Protein 4OUA (pdb70)

Sequence (937 aa):
LLATVGPTGGVKNRLDIVDFVRDEKFFTLYIRALQAIQDKDQSDYSSFFQLSGIHGLPFTPWAKPKDTPTVPYESGYCTHSQVLFPTWHRVYVSIYEQILQEAAKGIAKKFTVHKKEWAQAAEDLRQPYWDTGFALVPPDEIIKLEQVKITNYDGTKITVRNPILRYSFHPIDPSFNGYPNFDTWKTTVRNPDADKKENIPALIGKLDLEADSTREKTYNMLKFNANWEAFSNHGEFDDTHANSLEAVHDDIHGFVGRGAIRGHMTHALFAAFDPIFWLHHSNVDRHLSLWQALYPGVWVTQGPEREGSMGFAPGTELNKDSALEPFYETEDKPWTSVPLTDTALLNYSYPDFDKVKGGTPDLVRDYINDHIDRRYGIKKSLLATVGPTGGVKNRLDIVDFVRDEKFFTLYIRALQAIQDKDQSDYSSFFQLSGIHGLPFTPWAKPKDTPTVPYESGYCTHSQVLFPTWHRVYVSIYEQILQEAAKGIAKKFTVHKKEWAQAAEDLRQPYWDTGFALVPPDEIIKLEQVKITNYDGTKITVRNPILRYSFHPIDPSFNGYPNFDTWKTTVRNPDADKKENIPALIGKLDLEADSTREKTYNMLKFNANWEAFSNHGEFDDTHANSLEAVHDDIHGFVGRGAIRGHMTHALFAAFDPIFWLHHSNVDRHLSLWQALYPGVWVTQGPEREGSMGFAPGTELNKDSALEPFYETEDKPWTSVPLTDTALLNYSYPDFDKVKGGTPDLVRDYINDHIDRRYGIKKSEGGKNPAQDLLSDFKGVTHDHNEDLKMFDWTIQASWKKFELDDSFAIIFYFAADGSTNVTKENYIGSINIFRGTTPTNCANCRTQDNLVQEGFVHLDRFIARDLDTFDPQAVHRYLKEKKLSYKVVADDHSVTLKSLRIRVQGRPLHLPPGVSFPRLDKNIPIVNFDDVLDLVTG

Radius of gyration: 32.36 Å; Cα contacts (8 Å, |Δi|>4): 1903; chains: 2; bounding box: 62×91×84 Å

B-factor: mean 43.21, std 14.48, range [18.88, 120.13]

Structure (mmCIF, N/CA/C/O backbone):
data_4OUA
#
_entry.id   4OUA
#
_cell.length_a   213.530
_cell.length_b   83.720
_cell.length_c   66.950
_cell.angle_alpha   90.000
_cell.angle_beta   102.530
_cell.angle_gamma   90.000
#
_symmetry.space_group_name_H-M   'C 1 2 1'
#
loop_
_entity.id
_entity.type
_entity.pdbx_description
1 polymer 'proteolytically activated form of PPO4 Tyrosinase'
2 polymer 'latent form of PPO4 Tyrosinase'
3 non-polymer 'COPPER (I) ION'
4 non-polymer 'SODIUM ION'
5 non-polymer 2-AMINO-2-HYDROXYMETHYL-PROPANE-1,3-DIOL
6 non-polymer 6-tungstotellurate(VI)
7 water water
#
loop_
_atom_site.group_PDB
_atom_site.id
_atom_site.type_symbol
_atom_site.label_atom_id
_atom_site.label_alt_id
_atom_site.label_comp_id
_atom_site.label_asym_id
_atom_site.label_entity_id
_atom_site.label_seq_id
_atom_site.pdbx_PDB_ins_code
_atom_site.Cartn_x
_atom_site.Cartn_y
_atom_site.Cartn_z
_atom_site.occupancy
_atom_site.B_iso_or_equiv
_atom_site.auth_seq_id
_atom_site.auth_comp_id
_atom_site.auth_asym_id
_atom_site.auth_atom_id
_atom_site.pdbx_PDB_model_num
ATOM 10 N N . LEU A 1 2 ? 29.687 38.490 23.372 1.00 50.05 3 LEU A N 1
ATOM 11 C CA . LEU A 1 2 ? 28.905 37.264 23.257 1.00 47.28 3 LEU A CA 1
ATOM 12 C C . LEU A 1 2 ? 27.484 37.502 23.749 1.00 54.02 3 LEU A C 1
ATOM 13 O O . LEU A 1 2 ? 26.550 36.798 23.362 1.00 54.75 3 LEU A O 1
ATOM 18 N N . LEU A 1 3 ? 27.334 38.506 24.608 1.00 57.22 4 LEU A N 1
ATOM 19 C CA . LEU A 1 3 ? 26.040 38.864 25.175 1.00 46.91 4 LEU A CA 1
ATOM 20 C C . LEU A 1 3 ? 25.911 40.382 25.240 1.00 47.92 4 LEU A C 1
ATOM 21 O O . LEU A 1 3 ? 26.225 40.996 26.259 1.00 52.61 4 LEU A O 1
ATOM 26 N N . ALA A 1 4 ? 25.457 40.982 24.145 1.00 47.84 5 ALA A N 1
ATOM 27 C CA . ALA A 1 4 ? 25.323 42.433 24.069 1.00 47.29 5 ALA A CA 1
ATOM 28 C C . ALA A 1 4 ? 24.309 42.955 25.082 1.00 42.82 5 ALA A C 1
ATOM 29 O O . ALA A 1 4 ? 23.301 42.303 25.357 1.00 44.83 5 ALA A O 1
ATOM 31 N N . THR A 1 5 ? 24.582 44.132 25.637 1.00 39.66 6 THR A N 1
ATOM 32 C CA . THR A 1 5 ? 23.680 44.753 26.602 1.00 41.66 6 THR A CA 1
ATOM 33 C C . THR A 1 5 ? 22.631 45.603 25.893 1.00 42.13 6 THR A C 1
ATOM 34 O O . THR A 1 5 ? 22.848 46.786 25.633 1.00 42.43 6 THR A O 1
ATOM 38 N N . VAL A 1 6 ? 21.493 44.989 25.586 1.00 42.18 7 VAL A N 1
ATOM 39 C CA . VAL A 1 6 ? 20.432 45.660 24.842 1.00 39.85 7 VAL A CA 1
ATOM 40 C C . VAL A 1 6 ? 19.300 46.126 25.750 1.00 37.24 7 VAL A C 1
ATOM 41 O O . VAL A 1 6 ? 18.409 46.858 25.318 1.00 33.68 7 VAL A O 1
ATOM 45 N N . GLY A 1 7 ? 19.338 45.697 27.007 1.00 39.98 8 GLY A N 1
ATOM 46 C CA . GLY A 1 7 ? 18.320 46.074 27.970 1.00 34.34 8 GLY A CA 1
ATOM 47 C C . GLY A 1 7 ? 17.125 45.144 27.930 1.00 37.82 8 GLY A C 1
ATOM 48 O O . GLY A 1 7 ? 17.065 44.243 27.093 1.00 38.43 8 GLY A O 1
ATOM 49 N N . PRO A 1 8 ? 16.159 45.362 28.834 1.00 36.40 9 PRO A N 1
ATOM 50 C CA . PRO A 1 8 ? 14.965 44.517 28.942 1.00 34.78 9 PRO A CA 1
ATOM 51 C C . PRO A 1 8 ? 14.040 44.655 27.737 1.00 36.50 9 PRO A C 1
ATOM 52 O O . PRO A 1 8 ? 14.347 45.391 26.803 1.00 41.64 9 PRO A O 1
ATOM 56 N N . THR A 1 9 ? 12.915 43.949 27.767 1.00 40.69 10 THR A N 1
ATOM 57 C CA . THR A 1 9 ? 11.958 43.996 26.671 1.00 38.01 10 THR A CA 1
ATOM 58 C C . THR A 1 9 ? 10.568 44.361 27.178 1.00 43.21 10 THR A C 1
ATOM 59 O O . THR A 1 9 ? 10.313 44.341 28.381 1.00 46.10 10 THR A O 1
ATOM 63 N N . GLY A 1 10 ? 9.672 44.697 26.255 1.00 50.32 11 GLY A N 1
ATOM 64 C CA . GLY A 1 10 ? 8.297 45.003 26.604 1.00 42.49 11 GLY A CA 1
ATOM 65 C C . GLY A 1 10 ? 8.009 46.488 26.708 1.00 41.92 11 GLY A C 1
ATOM 66 O O . GLY A 1 10 ? 7.144 46.905 27.478 1.00 45.07 11 GLY A O 1
ATOM 67 N N . GLY A 1 11 ? 8.733 47.288 25.930 1.00 34.33 12 GLY A N 1
ATOM 68 C CA . GLY A 1 11 ? 8.537 48.726 25.926 1.00 39.82 12 GLY A CA 1
ATOM 69 C C . GLY A 1 11 ? 9.196 49.411 27.108 1.00 40.52 12 GLY A C 1
ATOM 70 O O . GLY A 1 11 ? 9.949 48.788 27.856 1.00 43.93 12 GLY A O 1
ATOM 71 N N . VAL A 1 12 ? 8.911 50.698 27.279 1.00 37.74 13 VAL A N 1
ATOM 72 C CA . VAL A 1 12 ? 9.497 51.467 28.371 1.00 37.92 13 VAL A CA 1
ATOM 73 C C . VAL A 1 12 ? 8.648 51.386 29.636 1.00 37.92 13 VAL A C 1
ATOM 74 O O . VAL A 1 12 ? 7.585 52.001 29.723 1.00 31.74 13 VAL A O 1
ATOM 78 N N . LYS A 1 13 ? 9.127 50.623 30.613 1.00 39.49 14 LYS A N 1
ATOM 79 C CA . LYS A 1 13 ? 8.441 50.494 31.894 1.00 35.60 14 LYS A CA 1
ATOM 80 C C . LYS A 1 13 ? 9.243 51.152 33.013 1.00 29.10 14 LYS A C 1
ATOM 81 O O . LYS A 1 13 ? 10.441 51.397 32.871 1.00 28.95 14 LYS A O 1
ATOM 87 N N . ASN A 1 14 ? 8.576 51.434 34.126 1.00 24.90 15 ASN A N 1
ATOM 88 C CA . ASN A 1 14 ? 9.216 52.119 35.240 1.00 30.37 15 ASN A CA 1
ATOM 89 C C . ASN A 1 14 ? 9.889 51.181 36.231 1.00 32.84 15 ASN A C 1
ATOM 90 O O . ASN A 1 14 ? 9.389 50.094 36.521 1.00 32.64 15 ASN A O 1
ATOM 95 N N . ARG A 1 15 ? 11.036 51.615 36.741 1.00 29.71 16 ARG A N 1
ATOM 96 C CA . ARG A 1 15 ? 11.656 50.966 37.881 1.00 27.93 16 ARG A CA 1
ATOM 97 C C . ARG A 1 15 ? 10.986 51.498 39.140 1.00 32.57 16 ARG A C 1
ATOM 98 O O . ARG A 1 15 ? 11.112 52.677 39.466 1.00 34.31 16 ARG A O 1
ATOM 106 N N . LEU A 1 16 ? 10.257 50.633 39.834 1.00 31.47 17 LEU A N 1
ATOM 107 C CA . LEU A 1 16 ? 9.458 51.064 40.973 1.00 29.68 17 LEU A CA 1
ATOM 108 C C . LEU A 1 16 ? 10.299 51.275 42.227 1.00 33.88 17 LEU A C 1
ATOM 109 O O . LEU A 1 16 ? 11.388 50.720 42.361 1.00 34.46 17 LEU A O 1
ATOM 114 N N . ASP A 1 17 ? 9.783 52.096 43.136 1.00 35.35 18 ASP A N 1
ATOM 115 C CA . ASP A 1 17 ? 10.364 52.239 44.461 1.00 33.83 18 ASP A CA 1
ATOM 116 C C . ASP A 1 17 ? 10.186 50.923 45.209 1.00 35.90 18 ASP A C 1
ATOM 117 O O . ASP A 1 17 ? 9.087 50.368 45.237 1.00 34.52 18 ASP A O 1
ATOM 122 N N . ILE A 1 18 ? 11.264 50.423 45.807 1.00 33.57 19 ILE A N 1
ATOM 123 C CA . ILE A 1 18 ? 11.241 49.121 46.468 1.00 30.71 19 ILE A CA 1
ATOM 124 C C . ILE A 1 18 ? 10.140 49.031 47.527 1.00 32.68 19 ILE A C 1
ATOM 125 O O . ILE A 1 18 ? 9.630 47.948 47.808 1.00 35.21 19 ILE A O 1
ATOM 130 N N . VAL A 1 19 ? 9.772 50.171 48.104 1.00 32.04 20 VAL A N 1
ATOM 131 C CA . VAL A 1 19 ? 8.692 50.214 49.084 1.00 34.27 20 VAL A CA 1
ATOM 132 C C . VAL A 1 19 ? 7.362 49.853 48.434 1.00 40.96 20 VAL A C 1
ATOM 133 O O . VAL A 1 19 ? 6.507 49.221 49.054 1.00 45.32 20 VAL A O 1
ATOM 137 N N . ASP A 1 20 ? 7.197 50.259 47.180 1.00 41.34 21 ASP A N 1
ATOM 138 C CA . ASP A 1 20 ? 6.006 49.921 46.411 1.00 36.94 21 ASP A CA 1
ATOM 139 C C . ASP A 1 20 ? 6.158 48.549 45.769 1.00 35.42 21 ASP A C 1
ATOM 140 O O . ASP A 1 20 ? 5.203 47.779 45.684 1.00 39.33 21 ASP A O 1
ATOM 145 N N . PHE A 1 21 ? 7.375 48.260 45.321 1.00 36.25 22 PHE A N 1
ATOM 146 C CA . PHE A 1 21 ? 7.682 47.039 44.587 1.00 33.38 22 PHE A CA 1
ATOM 147 C C . PHE A 1 21 ? 7.367 45.783 45.393 1.00 36.06 22 PHE A C 1
ATOM 148 O O . PHE A 1 21 ? 6.845 44.806 44.856 1.00 39.68 22 PHE A O 1
ATOM 156 N N . VAL A 1 22 ? 7.685 45.815 46.683 1.00 35.24 23 VAL A N 1
ATOM 157 C CA . VAL A 1 22 ? 7.479 44.658 47.546 1.00 38.18 23 VAL A CA 1
ATOM 158 C C . VAL A 1 22 ? 5.994 44.388 47.785 1.00 34.79 23 VAL A C 1
ATOM 159 O O . VAL A 1 22 ? 5.605 43.261 48.089 1.00 42.39 23 VAL A O 1
ATOM 163 N N . ARG A 1 23 ? 5.170 45.422 47.643 1.00 28.88 24 ARG A N 1
ATOM 164 C CA . ARG A 1 23 ? 3.727 45.275 47.807 1.00 32.45 24 ARG A CA 1
ATOM 165 C C . ARG A 1 23 ? 3.072 44.660 46.570 1.00 35.49 24 ARG A C 1
ATOM 166 O O . ARG A 1 23 ? 1.895 44.303 46.597 1.00 34.44 24 ARG A O 1
ATOM 174 N N . ASP A 1 24 ? 3.837 44.546 45.488 1.00 42.21 25 ASP A N 1
ATOM 175 C CA . ASP A 1 24 ? 3.323 43.999 44.235 1.00 37.14 25 ASP A CA 1
ATOM 176 C C . ASP A 1 24 ? 3.558 42.493 44.168 1.00 36.71 25 ASP A C 1
ATOM 177 O O . ASP A 1 24 ? 4.700 42.041 44.089 1.00 37.89 25 ASP A O 1
ATOM 182 N N . GLU A 1 25 ? 2.473 41.726 44.196 1.00 37.91 26 GLU A N 1
ATOM 183 C CA . GLU A 1 25 ? 2.553 40.267 44.234 1.00 37.49 26 GLU A CA 1
ATOM 184 C C . GLU A 1 25 ? 3.314 39.685 43.042 1.00 37.85 26 GLU A C 1
ATOM 185 O O . GLU A 1 25 ? 4.261 38.920 43.219 1.00 35.88 26 GLU A O 1
ATOM 187 N N . LYS A 1 26 ? 2.898 40.048 41.833 1.00 36.65 27 LYS A N 1
ATOM 188 C CA . LYS A 1 26 ? 3.534 39.541 40.621 1.00 35.01 27 LYS A CA 1
ATOM 189 C C . LYS A 1 26 ? 5.013 39.911 40.551 1.00 39.23 27 LYS A C 1
ATOM 190 O O . LYS A 1 26 ? 5.870 39.039 40.399 1.00 38.40 27 LYS A O 1
ATOM 196 N N . PHE A 1 27 ? 5.303 41.204 40.659 1.00 32.35 28 PHE A N 1
ATOM 197 C CA . PHE A 1 27 ? 6.671 41.705 40.560 1.00 32.77 28 PHE A CA 1
ATOM 198 C C . PHE A 1 27 ? 7.588 41.112 41.626 1.00 34.01 28 PHE A C 1
ATOM 199 O O . PHE A 1 27 ? 8.719 40.720 41.335 1.00 35.40 28 PHE A O 1
ATOM 207 N N . PHE A 1 28 ? 7.100 41.053 42.860 1.00 33.15 29 PHE A N 1
ATOM 208 C CA . PHE A 1 28 ? 7.906 40.562 43.971 1.00 30.50 29 PHE A CA 1
ATOM 209 C C . PHE A 1 28 ? 8.183 39.070 43.836 1.00 32.20 29 PHE A C 1
ATOM 210 O O . PHE A 1 28 ? 9.306 38.620 44.057 1.00 34.01 29 PHE A O 1
ATOM 218 N N . THR A 1 29 ? 7.155 38.308 43.471 1.00 32.76 30 THR A N 1
ATOM 219 C CA . THR A 1 29 ? 7.298 36.872 43.258 1.00 29.76 30 THR A CA 1
ATOM 220 C C . THR A 1 29 ? 8.287 36.571 42.138 1.00 31.96 30 THR A C 1
ATOM 221 O O . THR A 1 29 ? 9.141 35.694 42.271 1.00 33.66 30 THR A O 1
ATOM 225 N N . LEU A 1 30 ? 8.164 37.301 41.034 1.00 32.53 31 LEU A N 1
ATOM 226 C CA . LEU A 1 30 ? 9.035 37.094 39.883 1.00 36.67 31 LEU A CA 1
ATOM 227 C C . LEU A 1 30 ? 10.475 37.460 40.211 1.00 32.47 31 LEU A C 1
ATOM 228 O O . LEU A 1 30 ? 11.412 36.833 39.718 1.00 34.39 31 LEU A O 1
ATOM 233 N N . TYR A 1 31 ? 10.644 38.474 41.052 1.00 32.72 32 TYR A N 1
ATOM 234 C CA . TYR A 1 31 ? 11.971 38.942 41.430 1.00 31.34 32 TYR A CA 1
ATOM 235 C C . TYR A 1 31 ? 12.667 37.936 42.345 1.00 27.87 32 TYR A C 1
ATOM 236 O O . TYR A 1 31 ? 13.851 37.649 42.178 1.00 26.49 32 TYR A O 1
ATOM 245 N N . ILE A 1 32 ? 11.923 37.401 43.309 1.00 28.93 33 ILE A N 1
ATOM 246 C CA . ILE A 1 32 ? 12.462 36.415 44.240 1.00 29.70 33 ILE A CA 1
ATOM 247 C C . ILE A 1 32 ? 12.810 35.110 43.530 1.00 33.34 33 ILE A C 1
ATOM 248 O O . ILE A 1 32 ? 13.800 34.455 43.861 1.00 31.65 33 ILE A O 1
ATOM 253 N N . ARG A 1 33 ? 11.991 34.735 42.554 1.00 32.77 34 ARG A N 1
ATOM 254 C CA . ARG A 1 33 ? 12.236 33.525 41.780 1.00 33.16 34 ARG A CA 1
ATOM 255 C C . ARG A 1 33 ? 13.422 33.698 40.836 1.00 36.46 34 ARG A C 1
ATOM 256 O O . ARG A 1 33 ? 14.315 32.853 40.787 1.00 34.08 34 ARG A O 1
ATOM 264 N N . ALA A 1 34 ? 13.424 34.799 40.088 1.00 34.21 35 ALA A N 1
ATOM 265 C CA . ALA A 1 34 ? 14.453 35.042 39.083 1.00 30.81 35 ALA A CA 1
ATOM 266 C C . ALA A 1 34 ? 15.810 35.297 39.723 1.00 34.22 35 ALA A C 1
ATOM 267 O O . ALA A 1 34 ? 16.842 34.879 39.197 1.00 41.68 35 ALA A O 1
ATOM 269 N N . LEU A 1 35 ? 15.806 35.985 40.860 1.00 32.02 36 LEU A N 1
ATOM 270 C CA . LEU A 1 35 ? 17.044 36.285 41.570 1.00 33.58 36 LEU A CA 1
ATOM 271 C C . LEU A 1 35 ? 17.669 35.012 42.136 1.00 35.80 36 LEU A C 1
ATOM 272 O O . LEU A 1 35 ? 18.887 34.832 42.093 1.00 35.10 36 LEU A O 1
ATOM 277 N N . GLN A 1 36 ? 16.829 34.129 42.664 1.00 28.76 37 GLN A N 1
ATOM 278 C CA . GLN A 1 36 ? 17.297 32.840 43.150 1.00 27.79 37 GLN A CA 1
ATOM 279 C C . GLN A 1 36 ? 17.786 31.993 41.979 1.00 28.80 37 GLN A C 1
ATOM 280 O O . GLN A 1 36 ? 18.737 31.225 42.104 1.00 33.86 37 GLN A O 1
ATOM 286 N N . ALA A 1 37 ? 17.133 32.154 40.834 1.00 32.53 38 ALA A N 1
ATOM 287 C CA . ALA A 1 37 ? 17.461 31.380 39.644 1.00 34.72 38 ALA A CA 1
ATOM 288 C C . ALA A 1 37 ? 18.860 31.698 39.123 1.00 40.31 38 ALA A C 1
ATOM 289 O O . ALA A 1 37 ? 19.616 30.796 38.763 1.00 40.75 38 ALA A O 1
ATOM 291 N N . ILE A 1 38 ? 19.201 32.982 39.082 1.00 42.13 39 ILE A N 1
ATOM 292 C CA . ILE A 1 38 ? 20.497 33.406 38.565 1.00 39.12 39 ILE A CA 1
ATOM 293 C C . ILE A 1 38 ? 21.599 33.233 39.609 1.00 41.13 39 ILE A C 1
ATOM 294 O O . ILE A 1 38 ? 22.780 33.157 39.269 1.00 41.43 39 ILE A O 1
ATOM 299 N N . GLN A 1 39 ? 21.211 33.172 40.879 1.00 36.82 40 GLN A N 1
ATOM 300 C CA . GLN A 1 39 ? 22.166 32.911 41.949 1.00 37.52 40 GLN A CA 1
ATOM 301 C C . GLN A 1 39 ? 22.545 31.434 41.978 1.00 37.44 40 GLN A C 1
ATOM 302 O O . GLN A 1 39 ? 23.640 31.071 42.407 1.00 39.84 40 GLN A O 1
ATOM 308 N N . ASP A 1 40 ? 21.631 30.588 41.514 1.00 35.30 41 ASP A N 1
ATOM 309 C CA . ASP A 1 40 ? 21.850 29.147 41.527 1.00 36.90 41 ASP A CA 1
ATOM 310 C C . ASP A 1 40 ? 22.487 28.655 40.231 1.00 39.17 41 ASP A C 1
ATOM 311 O O . ASP A 1 40 ? 22.838 27.482 40.115 1.00 48.82 41 ASP A O 1
ATOM 316 N N . LYS A 1 41 ? 22.636 29.551 39.260 1.00 33.95 42 LYS A N 1
ATOM 317 C CA . LYS A 1 41 ? 23.298 29.209 38.006 1.00 32.45 42 LYS A CA 1
ATOM 318 C C . LYS A 1 41 ? 24.786 28.950 38.223 1.00 36.42 42 LYS A C 1
ATOM 319 O O . LYS A 1 41 ? 25.374 29.430 39.191 1.00 32.21 42 LYS A O 1
ATOM 325 N N . ASP A 1 42 ? 25.384 28.183 37.317 1.00 37.87 43 ASP A N 1
ATOM 326 C CA . ASP A 1 42 ? 26.815 27.906 37.363 1.00 33.35 43 ASP A CA 1
ATOM 327 C C . ASP A 1 42 ? 27.608 29.204 37.243 1.00 37.40 43 ASP A C 1
ATOM 328 O O . ASP A 1 42 ? 27.318 30.039 36.387 1.00 40.49 43 ASP A O 1
ATOM 333 N N . GLN A 1 43 ? 28.609 29.373 38.102 1.00 34.32 44 GLN A N 1
ATOM 334 C CA . GLN A 1 43 ? 29.359 30.624 38.156 1.00 35.21 44 GLN A CA 1
ATOM 335 C C . GLN A 1 43 ? 30.181 30.884 36.896 1.00 37.92 44 GLN A C 1
ATOM 336 O O . GLN A 1 43 ? 30.691 31.985 36.700 1.00 39.81 44 GLN A O 1
ATOM 342 N N . SER A 1 44 ? 30.306 29.875 36.042 1.00 39.89 45 SER A N 1
ATOM 343 C CA . SER A 1 44 ? 31.002 30.047 34.772 1.00 36.35 45 SER A CA 1
ATOM 344 C C . SER A 1 44 ? 30.020 30.457 33.679 1.00 39.17 45 SER A C 1
ATOM 345 O O . SER A 1 44 ? 30.410 30.714 32.540 1.00 43.55 45 SER A O 1
ATOM 348 N N . ASP A 1 45 ? 28.742 30.512 34.040 1.00 41.34 46 ASP A N 1
ATOM 349 C CA . ASP A 1 45 ? 27.701 30.990 33.139 1.00 38.80 46 ASP A CA 1
ATOM 350 C C . ASP A 1 45 ? 27.683 32.517 33.145 1.00 39.95 46 ASP A C 1
ATOM 351 O O . ASP A 1 45 ? 27.468 33.138 34.186 1.00 38.40 46 ASP A O 1
ATOM 356 N N . TYR A 1 46 ? 27.911 33.115 31.980 1.00 43.84 47 TYR A N 1
ATOM 357 C CA . TYR A 1 46 ? 27.982 34.569 31.855 1.00 38.07 47 TYR A CA 1
ATOM 358 C C . TYR A 1 46 ? 26.700 35.261 32.308 1.00 36.36 47 TYR A C 1
ATOM 359 O O . TYR A 1 46 ? 26.744 36.375 32.828 1.00 40.33 47 TYR A O 1
ATOM 368 N N . SER A 1 47 ? 25.563 34.602 32.112 1.00 40.57 48 SER A N 1
ATOM 369 C CA . SER A 1 47 ? 24.279 35.172 32.510 1.00 39.68 48 SER A CA 1
ATOM 370 C C . SER A 1 47 ? 23.904 34.780 33.938 1.00 44.37 48 SER A C 1
ATOM 371 O O . SER A 1 47 ? 22.727 34.788 34.303 1.00 45.26 48 SER A O 1
ATOM 374 N N . SER A 1 48 ? 24.905 34.436 34.742 1.00 33.86 49 SER A N 1
ATOM 375 C CA . SER A 1 48 ? 24.665 34.077 36.134 1.00 39.60 49 SER A CA 1
ATOM 376 C C . SER A 1 48 ? 24.937 35.265 37.046 1.00 40.20 49 SER A C 1
ATOM 377 O O . SER A 1 48 ? 25.645 36.199 36.669 1.00 38.14 49 SER A O 1
ATOM 380 N N . PHE A 1 49 ? 24.369 35.218 38.247 1.00 36.49 50 PHE A N 1
ATOM 381 C CA . PHE A 1 49 ? 24.546 36.274 39.235 1.00 34.41 50 PHE A CA 1
ATOM 382 C C . PHE A 1 49 ? 26.020 36.533 39.534 1.00 35.11 50 PHE A C 1
ATOM 383 O O . PHE A 1 49 ? 26.421 37.672 39.762 1.00 38.50 50 PHE A O 1
ATOM 391 N N . PHE A 1 50 ? 26.821 35.472 39.526 1.00 42.87 51 PHE A N 1
ATOM 392 C CA . PHE A 1 50 ? 28.235 35.581 39.869 1.00 37.90 51 PHE A CA 1
ATOM 393 C C . PHE A 1 50 ? 29.024 36.354 38.816 1.00 36.33 51 PHE A C 1
ATOM 394 O O . PHE A 1 50 ? 29.785 37.263 39.147 1.00 39.82 51 PHE A O 1
ATOM 402 N N . GLN A 1 51 ? 28.844 35.990 37.551 1.00 35.65 52 GLN A N 1
ATOM 403 C CA . GLN A 1 51 ? 29.560 36.648 36.464 1.00 36.26 52 GLN A CA 1
ATOM 404 C C . GLN A 1 51 ? 29.071 38.077 36.260 1.00 35.69 52 GLN A C 1
ATOM 405 O O . GLN A 1 51 ? 29.843 38.956 35.879 1.00 35.60 52 GLN A O 1
ATOM 411 N N . LEU A 1 52 ? 27.786 38.302 36.517 1.00 35.24 53 LEU A N 1
ATOM 412 C CA . LEU A 1 52 ? 27.206 39.634 36.394 1.00 33.36 53 LEU A CA 1
ATOM 413 C C . LEU A 1 52 ? 27.771 40.577 37.453 1.00 34.80 53 LEU A C 1
ATOM 414 O O . LEU A 1 52 ? 28.159 41.705 37.148 1.00 38.45 53 LEU A O 1
ATOM 419 N N . SER A 1 53 ? 27.815 40.111 38.697 1.00 34.60 54 SER A N 1
ATOM 420 C CA . SER A 1 53 ? 28.396 40.891 39.782 1.00 32.92 54 SER A CA 1
ATOM 421 C C . SER A 1 53 ? 29.914 40.901 39.674 1.00 37.44 54 SER A C 1
ATOM 422 O O . SER A 1 53 ? 30.575 41.838 40.121 1.00 44.40 54 SER A O 1
ATOM 425 N N . GLY A 1 54 ? 30.458 39.847 39.076 1.00 34.86 55 GLY A N 1
ATOM 426 C CA . GLY A 1 54 ? 31.891 39.723 38.894 1.00 35.09 55 GLY A CA 1
ATOM 427 C C . GLY A 1 54 ? 32.450 40.789 37.973 1.00 40.66 55 GLY A C 1
ATOM 428 O O . GLY A 1 54 ? 33.640 41.083 38.007 1.00 45.44 55 GLY A O 1
ATOM 429 N N . ILE A 1 55 ? 31.589 41.374 37.147 1.00 35.67 56 ILE A N 1
ATOM 430 C CA . ILE A 1 55 ? 32.013 42.429 36.234 1.00 37.48 56 ILE A CA 1
ATOM 431 C C . ILE A 1 55 ? 32.558 43.634 36.994 1.00 43.55 56 ILE A C 1
ATOM 432 O O . ILE A 1 55 ? 33.567 44.218 36.604 1.00 45.22 56 ILE A O 1
ATOM 437 N N . HIS A 1 56 ? 31.883 43.992 38.082 1.00 42.19 57 HIS A N 1
ATOM 438 C CA . HIS A 1 56 ? 32.254 45.152 38.886 1.00 37.59 57 HIS A CA 1
ATOM 439 C C . HIS A 1 56 ? 33.701 45.068 39.370 1.00 38.20 57 HIS A C 1
ATOM 440 O O . HIS A 1 56 ? 34.531 45.904 39.015 1.00 40.62 57 HIS A O 1
ATOM 447 N N . GLY A 1 57 ? 33.998 44.052 40.175 1.00 40.15 58 GLY A N 1
ATOM 448 C CA . GLY A 1 57 ? 35.337 43.870 40.707 1.00 40.12 58 GLY A CA 1
ATOM 449 C C . GLY A 1 57 ? 35.916 42.511 40.367 1.00 40.19 58 GLY A C 1
ATOM 450 O O . GLY A 1 57 ? 36.061 42.166 39.194 1.00 47.03 58 GLY A O 1
ATOM 451 N N . LEU A 1 58 ? 36.254 41.740 41.396 1.00 38.56 59 LEU A N 1
ATOM 452 C CA . LEU A 1 58 ? 36.751 40.383 41.202 1.00 38.51 59 LEU A CA 1
ATOM 453 C C . LEU A 1 58 ? 35.648 39.467 40.681 1.00 40.86 59 LEU A C 1
ATOM 454 O O . LEU A 1 58 ? 34.471 39.675 40.978 1.00 41.71 59 LEU A O 1
ATOM 459 N N . PRO A 1 59 ? 36.027 38.448 39.896 1.00 42.79 60 PRO A N 1
ATOM 460 C CA . PRO A 1 59 ? 37.418 38.209 39.503 1.00 43.80 60 PRO A CA 1
ATOM 461 C C . PRO A 1 59 ? 37.866 39.146 38.387 1.00 43.70 60 PRO A C 1
ATOM 462 O O . PRO A 1 59 ? 37.029 39.754 37.723 1.00 46.63 60 PRO A O 1
ATOM 466 N N . PHE A 1 60 ? 39.173 39.262 38.185 1.00 44.82 61 PHE A N 1
ATOM 467 C CA . PHE A 1 60 ? 39.700 40.117 37.131 1.00 37.88 61 PHE A CA 1
ATOM 468 C C . PHE A 1 60 ? 39.746 39.376 35.800 1.00 42.29 61 PHE A C 1
ATOM 469 O O . PHE A 1 60 ? 40.821 39.075 35.284 1.00 49.46 61 PHE A O 1
ATOM 477 N N . THR A 1 61 ? 38.572 39.083 35.250 1.00 48.65 62 THR A N 1
ATOM 478 C CA . THR A 1 61 ? 38.471 38.360 33.986 1.00 45.82 62 THR A CA 1
ATOM 479 C C . THR A 1 61 ? 37.486 39.035 33.038 1.00 41.70 62 THR A C 1
ATOM 480 O O . THR A 1 61 ? 36.529 39.670 33.480 1.00 43.82 62 THR A O 1
ATOM 484 N N . PRO A 1 62 ? 37.722 38.897 31.725 1.00 47.43 63 PRO A N 1
ATOM 485 C CA . PRO A 1 62 ? 36.840 39.441 30.686 1.00 46.68 63 PRO A CA 1
ATOM 486 C C . PRO A 1 62 ? 35.440 38.837 30.758 1.00 45.96 63 PRO A C 1
ATOM 487 O O . PRO A 1 62 ? 35.302 37.656 31.076 1.00 45.92 63 PRO A O 1
ATOM 491 N N . TRP A 1 63 ? 34.418 39.634 30.463 1.00 44.60 64 TRP A N 1
ATOM 492 C CA . TRP A 1 63 ? 33.040 39.158 30.535 1.00 40.74 64 TRP A CA 1
ATOM 493 C C . TRP A 1 63 ? 32.372 39.105 29.163 1.00 42.87 64 TRP A C 1
ATOM 494 O O . TRP A 1 63 ? 32.232 40.127 28.488 1.00 36.63 64 TRP A O 1
ATOM 505 N N . ALA A 1 64 ? 31.959 37.905 28.764 1.00 45.35 65 ALA A N 1
ATOM 506 C CA . ALA A 1 64 ? 31.267 37.697 27.495 1.00 40.92 65 ALA A CA 1
ATOM 507 C C . ALA A 1 64 ? 32.089 38.205 26.315 1.00 48.63 65 ALA A C 1
ATOM 508 O O . ALA A 1 64 ? 31.559 38.849 25.408 1.00 50.72 65 ALA A O 1
ATOM 510 N N . LYS A 1 65 ? 33.386 37.914 26.333 1.00 46.39 66 LYS A N 1
ATOM 511 C CA . LYS A 1 65 ? 34.278 38.335 25.261 1.00 42.24 66 LYS A CA 1
ATOM 512 C C . LYS A 1 65 ? 34.542 37.191 24.289 1.00 51.10 66 LYS A C 1
ATOM 513 O O . LYS A 1 65 ? 34.721 36.046 24.706 1.00 56.07 66 LYS A O 1
ATOM 519 N N . PRO A 1 66 ? 34.556 37.502 22.984 1.00 59.01 67 PRO A N 1
ATOM 520 C CA . PRO A 1 66 ? 34.850 36.551 21.905 1.00 49.80 67 PRO A CA 1
ATOM 521 C C . PRO A 1 66 ? 36.173 35.819 22.114 1.00 54.58 67 PRO A C 1
ATOM 522 O O . PRO A 1 66 ? 37.006 36.266 22.902 1.00 56.30 67 PRO A O 1
ATOM 526 N N . LYS A 1 67 ? 36.358 34.710 21.404 1.00 64.31 68 LYS A N 1
ATOM 527 C CA . LYS A 1 67 ? 37.527 33.855 21.588 1.00 64.97 68 LYS A CA 1
ATOM 528 C C . LYS A 1 67 ? 38.846 34.592 21.358 1.00 72.63 68 LYS A C 1
ATOM 529 O O . LYS A 1 67 ? 39.739 34.556 22.206 1.00 61.28 68 LYS A O 1
ATOM 531 N N . ASP A 1 68 ? 38.962 35.261 20.215 1.00 73.61 69 ASP A N 1
ATOM 532 C CA . ASP A 1 68 ? 40.220 35.895 19.831 1.00 77.37 69 ASP A CA 1
ATOM 533 C C . ASP A 1 68 ? 40.221 37.403 20.064 1.00 79.00 69 ASP A C 1
ATOM 534 O O . ASP A 1 68 ? 40.730 38.166 19.241 1.00 83.46 69 ASP A O 1
ATOM 539 N N . THR A 1 69 ? 39.656 37.832 21.187 1.00 73.00 70 THR A N 1
ATOM 540 C CA . THR A 1 69 ? 39.668 39.244 21.542 1.00 67.53 70 THR A CA 1
ATOM 541 C C . THR A 1 69 ? 41.020 39.630 22.128 1.00 71.33 70 THR A C 1
ATOM 542 O O . THR A 1 69 ? 41.646 38.834 22.830 1.00 67.95 70 THR A O 1
ATOM 546 N N . PRO A 1 70 ? 41.474 40.858 21.837 1.00 66.16 71 PRO A N 1
ATOM 547 C CA . PRO A 1 70 ? 42.764 41.347 22.332 1.00 58.20 71 PRO A CA 1
ATOM 548 C C . PRO A 1 70 ? 42.793 41.421 23.855 1.00 63.06 71 PRO A C 1
ATOM 549 O O . PRO A 1 70 ? 41.754 41.638 24.480 1.00 60.59 71 PRO A O 1
ATOM 553 N N . THR A 1 71 ? 43.973 41.233 24.438 1.00 61.50 72 THR A N 1
ATOM 554 C CA . THR A 1 71 ? 44.129 41.274 25.887 1.00 59.25 72 THR A CA 1
ATOM 555 C C . THR A 1 71 ? 43.701 42.624 26.454 1.00 60.98 72 THR A C 1
ATOM 556 O O . THR A 1 71 ? 44.016 43.674 25.891 1.00 65.97 72 THR A O 1
ATOM 560 N N . VAL A 1 72 ? 42.974 42.587 27.566 1.00 58.83 73 VAL A N 1
ATOM 561 C CA . VAL A 1 72 ? 42.509 43.802 28.223 1.00 55.74 73 VAL A CA 1
ATOM 562 C C . VAL A 1 72 ? 43.684 44.667 28.672 1.00 59.68 73 VAL A C 1
ATOM 563 O O . VAL A 1 72 ? 44.693 44.150 29.155 1.00 58.75 73 VAL A O 1
ATOM 567 N N . PRO A 1 73 ? 43.550 45.992 28.515 1.00 55.63 74 PRO A N 1
ATOM 568 C CA . PRO A 1 73 ? 44.616 46.963 28.791 1.00 62.06 74 PRO A CA 1
ATOM 569 C C . PRO A 1 73 ? 45.014 47.055 30.262 1.00 51.54 74 PRO A C 1
ATOM 570 O O . PRO A 1 73 ? 45.955 47.779 30.585 1.00 56.84 74 PRO A O 1
ATOM 574 N N . TYR A 1 74 ? 44.318 46.337 31.137 1.00 50.20 75 TYR A N 1
ATOM 575 C CA . TYR A 1 74 ? 44.584 46.442 32.567 1.00 50.87 75 TYR A CA 1
ATOM 576 C C . TYR A 1 74 ? 43.851 45.360 33.351 1.00 49.77 75 TYR A C 1
ATOM 577 O O . TYR A 1 74 ? 42.640 45.196 33.213 1.00 50.46 75 TYR A O 1
ATOM 586 N N . GLU A 1 75 ? 44.592 44.622 34.173 1.00 53.90 76 GLU A N 1
ATOM 587 C CA . GLU A 1 75 ? 44.005 43.561 34.981 1.00 48.13 76 GLU A CA 1
ATOM 588 C C . GLU A 1 75 ? 43.408 44.124 36.264 1.00 43.92 76 GLU A C 1
ATOM 589 O O . GLU A 1 75 ? 44.126 44.426 37.218 1.00 49.30 76 GLU A O 1
ATOM 595 N N . SER A 1 76 ? 42.087 44.259 36.276 1.00 42.11 77 SER A N 1
ATOM 596 C CA . SER A 1 76 ? 41.368 44.801 37.420 1.00 43.75 77 SER A CA 1
ATOM 597 C C . SER A 1 76 ? 39.868 44.683 37.183 1.00 42.79 77 SER A C 1
ATOM 598 O O . SER A 1 76 ? 39.433 43.990 36.263 1.00 41.63 77 SER A O 1
ATOM 601 N N . GLY A 1 77 ? 39.078 45.358 38.011 1.00 39.07 78 GLY A N 1
ATOM 602 C CA . GLY A 1 77 ? 37.637 45.364 37.840 1.00 36.27 78 GLY A CA 1
ATOM 603 C C . GLY A 1 77 ? 37.231 46.122 36.591 1.00 42.06 78 GLY A C 1
ATOM 604 O O . GLY A 1 77 ? 38.063 46.752 35.939 1.00 43.82 78 GLY A O 1
ATOM 605 N N . TYR A 1 78 ? 35.949 46.054 36.249 1.00 44.25 79 TYR A N 1
ATOM 606 C CA . TYR A 1 78 ? 35.426 46.788 35.102 1.00 41.49 79 TYR A CA 1
ATOM 607 C C . TYR A 1 78 ? 34.908 48.159 35.516 1.00 38.11 79 TYR A C 1
ATOM 608 O O . TYR A 1 78 ? 34.998 49.119 34.750 1.00 40.33 79 TYR A O 1
ATOM 617 N N . CYS A 1 79 ? 34.366 48.240 36.729 1.00 38.80 80 CYS A N 1
ATOM 618 C CA . CYS A 1 79 ? 33.688 49.445 37.197 1.00 38.97 80 CYS A CA 1
ATOM 619 C C . CYS A 1 79 ? 34.595 50.665 37.160 1.00 35.53 80 CYS A C 1
ATOM 620 O O . CYS A 1 79 ? 35.774 50.593 37.504 1.00 37.32 80 CYS A O 1
ATOM 623 N N . THR A 1 80 ? 34.028 51.784 36.728 1.00 39.52 81 THR A N 1
ATOM 624 C CA . THR A 1 80 ? 34.760 53.035 36.626 1.00 41.36 81 THR A CA 1
ATOM 625 C C . THR A 1 80 ? 34.494 53.906 37.846 1.00 44.53 81 THR A C 1
ATOM 626 O O . THR A 1 80 ? 33.360 54.316 38.092 1.00 47.17 81 THR A O 1
ATOM 630 N N . HIS A 1 81 ? 35.545 54.182 38.609 1.00 46.99 82 HIS A N 1
ATOM 631 C CA . HIS A 1 81 ? 35.411 54.948 39.840 1.00 46.13 82 HIS A CA 1
ATOM 632 C C . HIS A 1 81 ? 36.440 56.071 39.888 1.00 46.72 82 HIS A C 1
ATOM 633 O O . HIS A 1 81 ? 37.563 55.912 39.411 1.00 56.44 82 HIS A O 1
ATOM 640 N N . SER A 1 82 ? 36.043 57.206 40.457 1.00 39.28 83 SER A N 1
ATOM 641 C CA . SER A 1 82 ? 36.912 58.375 40.557 1.00 41.61 83 SER A CA 1
ATOM 642 C C . SER A 1 82 ? 37.209 58.981 39.187 1.00 39.24 83 SER A C 1
ATOM 643 O O . SER A 1 82 ? 38.197 59.694 39.014 1.00 36.62 83 SER A O 1
ATOM 646 N N . GLN A 1 83 ? 36.347 58.696 38.216 1.00 34.83 84 GLN A N 1
ATOM 647 C CA . GLN A 1 83 ? 36.530 59.202 36.861 1.00 42.15 84 GLN A CA 1
ATOM 648 C C . GLN A 1 83 ? 35.209 59.664 36.249 1.00 48.39 84 GLN A C 1
ATOM 649 O O . GLN A 1 83 ? 34.133 59.352 36.761 1.00 48.71 84 GLN A O 1
ATOM 655 N N . VAL A 1 84 ? 35.302 60.400 35.145 1.00 41.99 85 VAL A N 1
ATOM 656 C CA . VAL A 1 84 ? 34.138 61.027 34.524 1.00 46.06 85 VAL A CA 1
ATOM 657 C C . VAL A 1 84 ? 33.096 60.031 34.019 1.00 40.14 85 VAL A C 1
ATOM 658 O O . VAL A 1 84 ? 31.948 60.400 33.776 1.00 37.30 85 VAL A O 1
ATOM 662 N N . LEU A 1 85 ? 33.493 58.772 33.866 1.00 44.53 86 LEU A N 1
ATOM 663 C CA . LEU A 1 85 ? 32.611 57.767 33.280 1.00 42.14 86 LEU A CA 1
ATOM 664 C C . LEU A 1 85 ? 31.775 57.023 34.316 1.00 37.04 86 LEU A C 1
ATOM 665 O O . LEU A 1 85 ? 31.001 56.136 33.962 1.00 36.72 86 LEU A O 1
ATOM 670 N N . PHE A 1 86 ? 31.931 57.386 35.586 1.00 42.28 87 PHE A N 1
ATOM 671 C CA . PHE A 1 86 ? 31.254 56.679 36.672 1.00 41.09 87 PHE A CA 1
ATOM 672 C C . PHE A 1 86 ? 29.746 56.555 36.456 1.00 39.00 87 PHE A C 1
ATOM 673 O O . PHE A 1 86 ? 29.204 55.451 36.491 1.00 44.32 87 PHE A O 1
ATOM 681 N N . PRO A 1 87 ? 29.064 57.689 36.235 1.00 37.71 88 PRO A N 1
ATOM 682 C CA . PRO A 1 87 ? 27.607 57.662 36.057 1.00 40.89 88 PRO A CA 1
ATOM 683 C C . PRO A 1 87 ? 27.155 56.812 34.869 1.00 38.65 88 PRO A C 1
ATOM 684 O O . PRO A 1 87 ? 26.235 56.008 35.015 1.00 39.06 88 PRO A O 1
ATOM 688 N N . THR A 1 88 ? 27.793 56.984 33.715 1.00 40.50 89 THR A N 1
ATOM 689 C CA . THR A 1 88 ? 27.353 56.307 32.499 1.00 35.04 89 THR A CA 1
ATOM 690 C C . THR A 1 88 ? 27.672 54.815 32.510 1.00 35.44 89 THR A C 1
ATOM 691 O O . THR A 1 88 ? 26.873 54.007 32.040 1.00 40.36 89 THR A O 1
ATOM 695 N N . TRP A 1 89 ? 28.834 54.449 33.043 1.00 35.53 90 TRP A N 1
ATOM 696 C CA . TRP A 1 89 ? 29.238 53.046 33.067 1.00 37.55 90 TRP A CA 1
ATOM 697 C C . TRP A 1 89 ? 28.299 52.217 33.933 1.00 39.42 90 TRP A C 1
ATOM 698 O O . TRP A 1 89 ? 28.010 51.062 33.620 1.00 38.00 90 TRP A O 1
ATOM 709 N N . HIS A 1 90 ? 27.827 52.812 35.023 1.00 35.82 91 HIS A N 1
ATOM 710 C CA . HIS A 1 90 ? 26.956 52.106 35.953 1.00 40.84 91 HIS A CA 1
ATOM 711 C C . HIS A 1 90 ? 25.514 52.074 35.451 1.00 41.68 91 HIS A C 1
ATOM 712 O O . HIS A 1 90 ? 24.753 51.165 35.789 1.00 39.31 91 HIS A O 1
ATOM 719 N N . ARG A 1 91 ? 25.147 53.059 34.638 1.00 36.63 92 ARG A N 1
ATOM 720 C CA . ARG A 1 91 ? 23.817 53.089 34.040 1.00 40.78 92 ARG A CA 1
ATOM 721 C C . ARG A 1 91 ? 23.588 51.865 33.166 1.00 38.26 92 ARG A C 1
ATOM 722 O O . ARG A 1 91 ? 22.538 51.223 33.236 1.00 34.82 92 ARG A O 1
ATOM 730 N N . VAL A 1 92 ? 24.581 51.546 32.345 1.00 37.91 93 VAL A N 1
ATOM 731 C CA . VAL A 1 92 ? 24.492 50.407 31.444 1.00 40.98 93 VAL A CA 1
ATOM 732 C C . VAL A 1 92 ? 24.826 49.112 32.188 1.00 38.13 93 VAL A C 1
ATOM 733 O O . VAL A 1 92 ? 24.510 48.016 31.722 1.00 36.90 93 VAL A O 1
ATOM 737 N N . TYR A 1 93 ? 25.456 49.248 33.352 1.00 36.25 94 TYR A N 1
ATOM 738 C CA . TYR A 1 93 ? 25.765 48.098 34.197 1.00 35.38 94 TYR A CA 1
ATOM 739 C C . TYR A 1 93 ? 24.487 47.501 34.775 1.00 33.71 94 TYR A C 1
ATOM 740 O O . TYR A 1 93 ? 24.296 46.285 34.768 1.00 38.78 94 TYR A O 1
ATOM 749 N N . VAL A 1 94 ? 23.614 48.363 35.283 1.00 30.30 95 VAL A N 1
ATOM 750 C CA . VAL A 1 94 ? 22.323 47.925 35.794 1.00 31.75 95 VAL A CA 1
ATOM 751 C C . VAL A 1 94 ? 21.454 47.399 34.652 1.00 36.74 95 VAL A C 1
ATOM 752 O O . VAL A 1 94 ? 20.581 46.556 34.857 1.00 39.82 95 VAL A O 1
ATOM 756 N N . SER A 1 95 ? 21.708 47.897 33.446 1.00 33.02 96 SER A N 1
ATOM 757 C CA . SER A 1 95 ? 20.922 47.520 32.277 1.00 35.70 96 SER A CA 1
ATOM 758 C C . SER A 1 95 ? 21.125 46.059 31.892 1.00 37.58 96 SER A C 1
ATOM 759 O O . SER A 1 95 ? 20.165 45.359 31.564 1.00 34.69 96 SER A O 1
ATOM 762 N N . ILE A 1 96 ? 22.373 45.603 31.925 1.00 30.66 97 ILE A N 1
ATOM 763 C CA . ILE A 1 96 ? 22.667 44.214 31.599 1.00 31.72 97 ILE A CA 1
ATOM 764 C C . ILE A 1 96 ? 22.108 43.304 32.684 1.00 34.26 97 ILE A C 1
ATOM 765 O O . ILE A 1 96 ? 21.590 42.225 32.396 1.00 33.61 97 ILE A O 1
ATOM 770 N N . TYR A 1 97 ? 22.204 43.754 33.931 1.00 34.94 98 TYR A N 1
ATOM 771 C CA . TYR A 1 97 ? 21.663 43.006 35.059 1.00 31.51 98 TYR A CA 1
ATOM 772 C C . TYR A 1 97 ? 20.149 42.889 34.956 1.00 30.32 98 TYR A C 1
ATOM 773 O O . TYR A 1 97 ? 19.594 41.795 35.041 1.00 32.12 98 TYR A O 1
ATOM 782 N N . GLU A 1 98 ? 19.492 44.031 34.780 1.00 32.14 99 GLU A N 1
ATOM 783 C CA . GLU A 1 98 ? 18.046 44.082 34.608 1.00 32.48 99 GLU A CA 1
ATOM 784 C C . GLU A 1 98 ? 17.608 43.232 33.419 1.00 37.73 99 GLU A C 1
ATOM 785 O O . GLU A 1 98 ? 16.571 42.569 33.466 1.00 34.77 99 GLU A O 1
ATOM 791 N N . GLN A 1 99 ? 18.408 43.259 32.357 1.00 33.00 100 GLN A N 1
ATOM 792 C CA . GLN A 1 99 ? 18.146 42.457 31.167 1.00 35.18 100 GLN A CA 1
ATOM 793 C C . GLN A 1 99 ? 18.187 40.965 31.487 1.00 33.92 100 GLN A C 1
ATOM 794 O O . GLN A 1 99 ? 17.207 40.247 31.279 1.00 36.41 100 GLN A O 1
ATOM 800 N N . ILE A 1 100 ? 19.327 40.509 31.993 1.00 30.11 101 ILE A N 1
ATOM 801 C CA . ILE A 1 100 ? 19.509 39.109 32.350 1.00 32.26 101 ILE A CA 1
ATOM 802 C C . ILE A 1 100 ? 18.503 38.666 33.404 1.00 37.65 101 ILE A C 1
ATOM 803 O O . ILE A 1 100 ? 17.996 37.544 33.358 1.00 39.15 101 ILE A O 1
ATOM 808 N N . LEU A 1 101 ? 18.213 39.557 34.347 1.00 34.16 102 LEU A N 1
ATOM 809 C CA . LEU A 1 101 ? 17.295 39.244 35.435 1.00 36.43 102 LEU A CA 1
ATOM 810 C C . LEU A 1 101 ? 15.869 39.052 34.929 1.00 40.42 102 LEU A C 1
ATOM 811 O O . LEU A 1 101 ? 15.118 38.237 35.465 1.00 43.96 102 LEU A O 1
ATOM 816 N N . GLN A 1 102 ? 15.496 39.806 33.898 1.00 39.17 103 GLN A N 1
ATOM 817 C CA . GLN A 1 102 ? 14.180 39.656 33.290 1.00 39.38 103 GLN A CA 1
ATOM 818 C C . GLN A 1 102 ? 14.089 38.338 32.531 1.00 45.63 103 GLN A C 1
ATOM 819 O O . GLN A 1 102 ? 13.074 37.642 32.594 1.00 44.84 103 GLN A O 1
ATOM 825 N N . GLU A 1 103 ? 15.158 38.008 31.811 1.00 41.81 104 GLU A N 1
ATOM 826 C CA . GLU A 1 103 ? 15.208 36.793 31.007 1.00 43.61 104 GLU A CA 1
ATOM 827 C C . GLU A 1 103 ? 14.919 35.567 31.863 1.00 41.10 104 GLU A C 1
ATOM 828 O O . GLU A 1 103 ? 14.231 34.643 31.433 1.00 42.90 104 GLU A O 1
ATOM 834 N N . ALA A 1 104 ? 15.444 35.570 33.083 1.00 42.80 105 ALA A N 1
ATOM 835 C CA . ALA A 1 104 ? 15.172 34.499 34.029 1.00 42.74 105 ALA A CA 1
ATOM 836 C C . ALA A 1 104 ? 13.716 34.553 34.479 1.00 46.27 105 ALA A C 1
ATOM 837 O O . ALA A 1 104 ? 13.089 33.520 34.715 1.00 46.04 105 ALA A O 1
ATOM 839 N N . ALA A 1 105 ? 13.184 35.768 34.587 1.00 44.12 106 ALA A N 1
ATOM 840 C CA . ALA A 1 105 ? 11.815 35.973 35.045 1.00 40.19 106 ALA A CA 1
ATOM 841 C C . ALA A 1 105 ? 10.802 35.509 34.004 1.00 43.27 106 ALA A C 1
ATOM 842 O O . ALA A 1 105 ? 9.661 35.191 34.336 1.00 46.54 106 ALA A O 1
ATOM 844 N N . LYS A 1 106 ? 11.222 35.474 32.743 1.00 44.87 107 LYS A N 1
ATOM 845 C CA . LYS A 1 106 ? 10.365 34.981 31.670 1.00 46.57 107 LYS A CA 1
ATOM 846 C C . LYS A 1 106 ? 10.162 33.476 31.793 1.00 46.04 107 LYS A C 1
ATOM 847 O O . LYS A 1 106 ? 9.042 32.979 31.676 1.00 42.06 107 LYS A O 1
ATOM 853 N N . GLY A 1 107 ? 11.256 32.756 32.025 1.00 42.39 108 GLY A N 1
ATOM 854 C CA . GLY A 1 107 ? 11.196 31.322 32.222 1.00 41.00 108 GLY A CA 1
ATOM 855 C C . GLY A 1 107 ? 10.417 30.984 33.475 1.00 46.37 108 GLY A C 1
ATOM 856 O O . GLY A 1 107 ? 9.766 29.943 33.556 1.00 50.32 108 GLY A O 1
ATOM 857 N N . ILE A 1 108 ? 10.485 31.875 34.458 1.00 43.70 109 ILE A N 1
ATOM 858 C CA . ILE A 1 108 ? 9.732 31.707 35.693 1.00 43.72 109 ILE A CA 1
ATOM 859 C C . ILE A 1 108 ? 8.236 31.824 35.432 1.00 44.35 109 ILE A C 1
ATOM 860 O O . ILE A 1 108 ? 7.441 31.046 35.959 1.00 41.44 109 ILE A O 1
ATOM 865 N N . ALA A 1 109 ? 7.864 32.796 34.604 1.00 41.72 110 ALA A N 1
ATOM 866 C CA . ALA A 1 109 ? 6.461 33.079 34.316 1.00 38.69 110 ALA A CA 1
ATOM 867 C C . ALA A 1 109 ? 5.793 31.958 33.525 1.00 44.45 110 ALA A C 1
ATOM 868 O O . ALA A 1 109 ? 4.571 31.938 33.380 1.00 46.89 110 ALA A O 1
ATOM 870 N N . LYS A 1 110 ? 6.598 31.032 33.013 1.00 51.14 111 LYS A N 1
ATOM 871 C CA . LYS A 1 110 ? 6.080 29.900 32.251 1.00 45.11 111 LYS A CA 1
ATOM 872 C C . LYS A 1 110 ? 5.802 28.705 33.155 1.00 44.88 111 LYS A C 1
ATOM 873 O O . LYS A 1 110 ? 5.113 27.766 32.761 1.00 51.89 111 LYS A O 1
ATOM 879 N N . LYS A 1 111 ? 6.343 28.744 34.368 1.00 48.76 112 LYS A N 1
ATOM 880 C CA . LYS A 1 111 ? 6.151 27.662 35.327 1.00 42.70 112 LYS A CA 1
ATOM 881 C C . LYS A 1 111 ? 4.818 27.793 36.056 1.00 43.78 112 LYS A C 1
ATOM 882 O O . LYS A 1 111 ? 4.347 26.844 36.681 1.00 43.22 112 LYS A O 1
ATOM 888 N N . PHE A 1 112 ? 4.217 28.975 35.981 1.00 42.55 113 PHE A N 1
ATOM 889 C CA . PHE A 1 112 ? 2.920 29.200 36.604 1.00 41.00 113 PHE A CA 1
ATOM 890 C C . PHE A 1 112 ? 1.841 28.423 35.862 1.00 45.17 113 PHE A C 1
ATOM 891 O O . PHE A 1 112 ? 1.821 28.389 34.632 1.00 48.14 113 PHE A O 1
ATOM 899 N N . THR A 1 113 ? 0.948 27.794 36.619 1.00 49.59 114 THR A N 1
ATOM 900 C CA . THR A 1 113 ? -0.102 26.965 36.040 1.00 54.79 114 THR A CA 1
ATOM 901 C C . THR A 1 113 ? -1.356 27.781 35.750 1.00 61.04 114 THR A C 1
ATOM 902 O O . THR A 1 113 ? -2.176 27.407 34.911 1.00 73.81 114 THR A O 1
ATOM 906 N N . VAL A 1 114 ? -1.497 28.901 36.449 1.00 59.00 115 VAL A N 1
ATOM 907 C CA . VAL A 1 114 ? -2.652 29.770 36.274 1.00 57.63 115 VAL A CA 1
ATOM 908 C C . VAL A 1 114 ? -2.221 31.209 36.018 1.00 54.79 115 VAL A C 1
ATOM 909 O O . VAL A 1 114 ? -1.173 31.647 36.494 1.00 52.71 115 VAL A O 1
ATOM 913 N N . HIS A 1 115 ? -3.036 31.938 35.261 1.00 56.13 116 HIS A N 1
ATOM 914 C CA . HIS A 1 115 ? -2.756 33.334 34.946 1.00 54.45 116 HIS A CA 1
ATOM 915 C C . HIS A 1 115 ? -1.444 33.462 34.183 1.00 50.87 116 HIS A C 1
ATOM 916 O O . HIS A 1 115 ? -0.673 34.395 34.403 1.00 46.16 116 HIS A O 1
ATOM 923 N N . LYS A 1 116 ? -1.207 32.517 33.279 1.00 52.00 117 LYS A N 1
ATOM 924 C CA . LYS A 1 116 ? 0.049 32.438 32.543 1.00 52.24 117 LYS A CA 1
ATOM 925 C C . LYS A 1 116 ? 0.351 33.713 31.763 1.00 48.39 117 LYS A C 1
ATOM 926 O O . LYS A 1 116 ? 1.510 34.108 31.638 1.00 53.57 117 LYS A O 1
ATOM 932 N N . LYS A 1 117 ? -0.691 34.354 31.242 1.00 47.57 118 LYS A N 1
ATOM 933 C CA . LYS A 1 117 ? -0.522 35.613 30.521 1.00 55.84 118 LYS A CA 1
ATOM 934 C C . LYS A 1 117 ? -0.105 36.744 31.457 1.00 49.84 118 LYS A C 1
ATOM 935 O O . LYS A 1 117 ? 0.860 37.458 31.184 1.00 47.44 118 LYS A O 1
ATOM 941 N N . GLU A 1 118 ? -0.835 36.903 32.557 1.00 45.45 119 GLU A N 1
ATOM 942 C CA . GLU A 1 118 ? -0.556 37.978 33.503 1.00 53.19 119 GLU A CA 1
ATOM 943 C C . GLU A 1 118 ? 0.828 37.835 34.129 1.00 47.82 119 GLU A C 1
ATOM 944 O O . GLU A 1 118 ? 1.480 38.831 34.436 1.00 56.76 119 GLU A O 1
ATOM 950 N N . TRP A 1 119 ? 1.276 36.598 34.316 1.00 42.61 120 TRP A N 1
ATOM 951 C CA . TRP A 1 119 ? 2.630 36.360 34.796 1.00 40.17 120 TRP A CA 1
ATOM 952 C C . TRP A 1 119 ? 3.627 36.638 33.678 1.00 42.61 120 TRP A C 1
ATOM 953 O O . TRP A 1 119 ? 4.747 37.084 33.926 1.00 42.41 120 TRP A O 1
ATOM 964 N N . ALA A 1 120 ? 3.210 36.377 32.445 1.00 39.77 121 ALA A N 1
ATOM 965 C CA . ALA A 1 120 ? 4.047 36.654 31.287 1.00 40.07 121 ALA A CA 1
ATOM 966 C C . ALA A 1 120 ? 4.173 38.158 31.069 1.00 40.68 121 ALA A C 1
ATOM 967 O O . ALA A 1 120 ? 5.238 38.654 30.703 1.00 43.09 121 ALA A O 1
ATOM 969 N N . GLN A 1 121 ? 3.081 38.879 31.301 1.00 40.38 122 GLN A N 1
ATOM 970 C CA . GLN A 1 121 ? 3.069 40.328 31.142 1.00 42.98 122 GLN A CA 1
ATOM 971 C C . GLN A 1 121 ? 3.843 41.010 32.264 1.00 44.32 122 GLN A C 1
ATOM 972 O O . GLN A 1 121 ? 4.526 42.009 32.041 1.00 45.00 122 GLN A O 1
ATOM 978 N N . ALA A 1 122 ? 3.728 40.464 33.471 1.00 41.39 123 ALA A N 1
ATOM 979 C CA . ALA A 1 122 ? 4.433 41.002 34.628 1.00 40.65 123 ALA A CA 1
ATOM 980 C C . ALA A 1 122 ? 5.941 40.909 34.431 1.00 36.67 123 ALA A C 1
ATOM 981 O O . ALA A 1 122 ? 6.683 41.817 34.803 1.00 40.44 123 ALA A O 1
ATOM 983 N N . ALA A 1 123 ? 6.387 39.803 33.844 1.00 37.89 124 ALA A N 1
ATOM 984 C CA . ALA A 1 123 ? 7.800 39.615 33.541 1.00 35.59 124 ALA A CA 1
ATOM 985 C C . ALA A 1 123 ? 8.249 40.629 32.499 1.00 37.80 124 ALA A C 1
ATOM 986 O O . ALA A 1 123 ? 9.370 41.137 32.549 1.00 39.39 124 ALA A O 1
ATOM 988 N N . GLU A 1 124 ? 7.359 40.921 31.556 1.00 39.74 125 GLU A N 1
ATOM 989 C CA . GLU A 1 124 ? 7.628 41.903 30.513 1.00 37.30 125 GLU A CA 1
ATOM 990 C C . GLU A 1 124 ? 7.773 43.307 31.093 1.00 41.83 125 GLU A C 1
ATOM 991 O O . GLU A 1 124 ? 8.559 44.113 30.597 1.00 44.39 125 GLU A O 1
ATOM 997 N N . ASP A 1 125 ? 7.012 43.592 32.146 1.00 40.09 126 ASP A N 1
ATOM 998 C CA . ASP A 1 125 ? 7.046 44.903 32.786 1.00 35.45 126 ASP A CA 1
ATOM 999 C C . ASP A 1 125 ? 8.093 44.963 33.892 1.00 37.61 126 ASP A C 1
ATOM 1000 O O . ASP A 1 125 ? 8.373 46.034 34.430 1.00 45.91 126 ASP A O 1
ATOM 1005 N N . LEU A 1 126 ? 8.666 43.812 34.229 1.00 33.29 127 LEU A N 1
ATOM 1006 C CA . LEU A 1 126 ? 9.609 43.728 35.338 1.00 35.47 127 LEU A CA 1
ATOM 1007 C C . LEU A 1 126 ? 10.863 44.565 35.098 1.00 33.82 127 LEU A C 1
ATOM 1008 O O . LEU A 1 126 ? 11.516 44.447 34.062 1.00 32.39 127 LEU A O 1
ATOM 1013 N N . ARG A 1 127 ? 11.186 45.410 36.072 1.00 31.35 128 ARG A N 1
ATOM 1014 C CA . ARG A 1 127 ? 12.375 46.251 36.017 1.00 30.16 128 ARG A CA 1
ATOM 1015 C C . ARG A 1 127 ? 13.049 46.280 37.384 1.00 26.15 128 ARG A C 1
ATOM 1016 O O . ARG A 1 127 ? 12.425 45.960 38.394 1.00 26.88 128 ARG A O 1
ATOM 1024 N N . GLN A 1 128 ? 14.318 46.669 37.417 1.00 27.85 129 GLN A N 1
ATOM 1025 C CA . GLN A 1 128 ? 15.059 46.717 38.673 1.00 30.70 129 GLN A CA 1
ATOM 1026 C C . GLN A 1 128 ? 14.581 47.858 39.569 1.00 33.15 129 GLN A C 1
ATOM 1027 O O . GLN A 1 128 ? 14.757 49.031 39.238 1.00 32.03 129 GLN A O 1
ATOM 1033 N N . PRO A 1 129 ? 13.975 47.513 40.716 1.00 33.85 130 PRO A N 1
ATOM 1034 C CA . PRO A 1 129 ? 13.502 48.505 41.689 1.00 33.72 130 PRO A CA 1
ATOM 1035 C C . PRO A 1 129 ? 14.656 49.296 42.296 1.00 31.13 130 PRO A C 1
ATOM 1036 O O . PRO A 1 129 ? 15.786 48.808 42.313 1.00 31.20 130 PRO A O 1
ATOM 1040 N N . TYR A 1 130 ? 14.376 50.500 42.784 1.00 35.18 131 TYR A N 1
ATOM 1041 C CA . TYR A 1 130 ? 15.425 51.340 43.350 1.00 29.67 131 TYR A CA 1
ATOM 1042 C C . TYR A 1 130 ? 15.210 51.578 44.838 1.00 32.68 131 TYR A C 1
ATOM 1043 O O . TYR A 1 130 ? 14.078 51.607 45.321 1.00 34.85 131 TYR A O 1
ATOM 1052 N N . TRP A 1 131 ? 16.317 51.747 45.551 1.00 36.40 132 TRP A N 1
ATOM 1053 C CA . TRP A 1 131 ? 16.306 51.977 46.989 1.00 28.60 132 TRP A CA 1
ATOM 1054 C C . TRP A 1 131 ? 16.476 53.467 47.285 1.00 24.67 132 TRP A C 1
ATOM 1055 O O . TRP A 1 131 ? 17.594 53.983 47.296 1.00 23.66 132 TRP A O 1
ATOM 1066 N N . ASP A 1 132 ? 15.361 54.154 47.517 1.00 23.09 133 ASP A N 1
ATOM 1067 C CA . ASP A 1 132 ? 15.378 55.595 47.753 1.00 28.15 133 ASP A CA 1
ATOM 1068 C C . ASP A 1 132 ? 16.039 55.933 49.091 1.00 30.39 133 ASP A C 1
ATOM 1069 O O . ASP A 1 132 ? 15.361 56.242 50.073 1.00 27.65 133 ASP A O 1
ATOM 1074 N N . THR A 1 133 ? 17.366 55.881 49.114 1.00 30.11 134 THR A N 1
ATOM 1075 C CA . THR A 1 133 ? 18.129 56.075 50.343 1.00 29.26 134 THR A CA 1
ATOM 1076 C C . THR A 1 133 ? 18.012 57.497 50.887 1.00 33.12 134 THR A C 1
ATOM 1077 O O . THR A 1 133 ? 18.160 57.724 52.089 1.00 35.72 134 THR A O 1
ATOM 1081 N N . GLY A 1 134 ? 17.742 58.450 50.000 1.00 35.31 135 GLY A N 1
ATOM 1082 C CA . GLY A 1 134 ? 17.649 59.846 50.384 1.00 29.51 135 GLY A CA 1
ATOM 1083 C C . GLY A 1 134 ? 16.346 60.205 51.076 1.00 37.53 135 GLY A C 1
ATOM 1084 O O . GLY A 1 134 ? 16.263 61.218 51.771 1.00 34.94 135 GLY A O 1
ATOM 1085 N N . PHE A 1 135 ? 15.324 59.376 50.886 1.00 38.92 136 PHE A N 1
ATOM 1086 C CA . PHE A 1 135 ? 14.020 59.627 51.489 1.00 36.68 136 PHE A CA 1
ATOM 1087 C C . PHE A 1 135 ? 13.675 58.574 52.536 1.00 34.80 136 PHE A C 1
ATOM 1088 O O . PHE A 1 135 ? 12.994 58.864 53.520 1.00 36.06 136 PHE A O 1
ATOM 1096 N N . ALA A 1 136 ? 14.140 57.350 52.315 1.00 30.50 137 ALA A N 1
ATOM 1097 C CA . ALA A 1 136 ? 13.896 56.259 53.253 1.00 33.01 137 ALA A CA 1
ATOM 1098 C C . ALA A 1 136 ? 15.118 55.354 53.350 1.00 32.36 137 ALA A C 1
ATOM 1099 O O . ALA A 1 136 ? 15.178 54.308 52.706 1.00 32.95 137 ALA A O 1
ATOM 1101 N N . LEU A 1 137 ? 16.089 55.769 54.158 1.00 32.62 138 LEU A N 1
ATOM 1102 C CA . LEU A 1 137 ? 17.348 55.047 54.282 1.00 28.80 138 LEU A CA 1
ATOM 1103 C C . LEU A 1 137 ? 17.128 53.633 54.810 1.00 33.01 138 LEU A C 1
ATOM 1104 O O . LEU A 1 137 ? 17.723 52.680 54.314 1.00 32.93 138 LEU A O 1
ATOM 1109 N N . VAL A 1 138 ? 16.267 53.498 55.813 1.00 34.45 139 VAL A N 1
ATOM 1110 C CA . VAL A 1 138 ? 15.933 52.182 56.340 1.00 33.72 139 VAL A CA 1
ATOM 1111 C C . VAL A 1 138 ? 14.974 51.476 55.388 1.00 36.42 139 VAL A C 1
ATOM 1112 O O . VAL A 1 138 ? 13.803 51.842 55.295 1.00 35.59 139 VAL A O 1
ATOM 1116 N N . PRO A 1 139 ? 15.472 50.455 54.675 1.00 38.46 140 PRO A N 1
ATOM 1117 C CA . PRO A 1 139 ? 14.678 49.749 53.666 1.00 29.76 140 PRO A CA 1
ATOM 1118 C C . PRO A 1 139 ? 13.617 48.854 54.293 1.00 30.34 140 PRO A C 1
ATOM 1119 O O . PRO A 1 139 ? 13.608 48.687 55.513 1.00 37.73 140 PRO A O 1
ATOM 1123 N N . PRO A 1 140 ? 12.726 48.289 53.465 1.00 28.42 141 PRO A N 1
ATOM 1124 C CA . PRO A 1 140 ? 11.692 47.354 53.921 1.00 29.85 141 PRO A CA 1
ATOM 1125 C C . PRO A 1 140 ? 12.294 46.082 54.513 1.00 32.72 141 PRO A C 1
ATOM 1126 O O . PRO A 1 140 ? 13.447 45.759 54.232 1.00 33.81 141 PRO A O 1
ATOM 1130 N N . ASP A 1 141 ? 11.517 45.369 55.321 1.00 33.17 142 ASP A N 1
ATOM 1131 C CA . ASP A 1 141 ? 12.014 44.171 55.986 1.00 37.86 142 ASP A CA 1
ATOM 1132 C C . ASP A 1 141 ? 12.382 43.086 54.981 1.00 37.14 142 ASP A C 1
ATOM 1133 O O . ASP A 1 141 ? 13.274 42.276 55.231 1.00 37.88 142 ASP A O 1
ATOM 1138 N N . GLU A 1 142 ? 11.695 43.079 53.843 1.00 36.12 143 GLU A N 1
ATOM 1139 C CA . GLU A 1 142 ? 11.951 42.095 52.797 1.00 35.07 143 GLU A CA 1
ATOM 1140 C C . GLU A 1 142 ? 13.373 42.203 52.258 1.00 33.07 143 GLU A C 1
ATOM 1141 O O . GLU A 1 142 ? 13.914 41.246 51.706 1.00 34.23 143 GLU A O 1
ATOM 1147 N N . ILE A 1 143 ? 13.977 43.373 52.428 1.00 34.16 144 ILE A N 1
ATOM 1148 C CA . ILE A 1 143 ? 15.283 43.652 51.848 1.00 32.74 144 ILE A CA 1
ATOM 1149 C C . ILE A 1 143 ? 16.423 43.460 52.841 1.00 38.32 144 ILE A C 1
ATOM 1150 O O . ILE A 1 143 ? 17.549 43.147 52.451 1.00 39.50 144 ILE A O 1
ATOM 1155 N N . ILE A 1 144 ? 16.128 43.632 54.126 1.00 37.16 145 ILE A N 1
ATOM 1156 C CA . ILE A 1 144 ? 17.183 43.723 55.128 1.00 32.52 145 ILE A CA 1
ATOM 1157 C C . ILE A 1 144 ? 17.035 42.753 56.302 1.00 40.77 145 ILE A C 1
ATOM 1158 O O . ILE A 1 144 ? 18.023 42.425 56.959 1.00 41.77 145 ILE A O 1
ATOM 1163 N N . LYS A 1 145 ? 15.816 42.290 56.568 1.00 41.97 146 LYS A N 1
ATOM 1164 C CA . LYS A 1 145 ? 15.565 41.529 57.793 1.00 42.50 146 LYS A CA 1
ATOM 1165 C C . LYS A 1 145 ? 14.917 40.156 57.584 1.00 40.60 146 LYS A C 1
ATOM 1166 O O . LYS A 1 145 ? 15.339 39.172 58.192 1.00 40.35 146 LYS A O 1
ATOM 1172 N N . LEU A 1 146 ? 13.897 40.088 56.734 1.00 40.23 147 LEU A N 1
ATOM 1173 C CA . LEU A 1 146 ? 13.121 38.859 56.569 1.00 34.46 147 LEU A CA 1
ATOM 1174 C C . LEU A 1 146 ? 13.907 37.717 55.923 1.00 35.99 147 LEU A C 1
ATOM 1175 O O . LEU A 1 146 ? 14.190 37.745 54.725 1.00 37.95 147 LEU A O 1
ATOM 1180 N N . GLU A 1 147 ? 14.245 36.712 56.727 1.00 34.80 148 GLU A N 1
ATOM 1181 C CA . GLU A 1 147 ? 14.911 35.510 56.231 1.00 35.86 148 GLU A CA 1
ATOM 1182 C C . GLU A 1 147 ? 14.025 34.759 55.243 1.00 35.11 148 GLU A C 1
ATOM 1183 O O . GLU A 1 147 ? 14.509 34.207 54.256 1.00 37.42 148 GLU A O 1
ATOM 1189 N N . GLN A 1 148 ? 12.727 34.738 55.525 1.00 33.14 149 GLN A N 1
ATOM 1190 C CA . GLN A 1 148 ? 11.751 34.127 54.631 1.00 31.32 149 GLN A CA 1
ATOM 1191 C C . GLN A 1 148 ? 10.792 35.200 54.126 1.00 38.51 149 GLN A C 1
ATOM 1192 O O . GLN A 1 148 ? 10.459 36.134 54.857 1.00 37.28 149 GLN A O 1
ATOM 1198 N N . VAL A 1 149 ? 10.353 35.072 52.878 1.00 32.70 150 VAL A N 1
ATOM 1199 C CA . VAL A 1 149 ? 9.452 36.056 52.287 1.00 29.46 150 VAL A CA 1
ATOM 1200 C C . VAL A 1 149 ? 8.251 35.398 51.616 1.00 33.71 150 VAL A C 1
ATOM 1201 O O . VAL A 1 149 ? 8.358 34.306 51.062 1.00 33.13 150 VAL A O 1
ATOM 1205 N N . LYS A 1 150 ? 7.110 36.078 51.668 1.00 40.06 151 LYS A N 1
ATOM 1206 C CA . LYS A 1 150 ? 5.879 35.570 51.074 1.00 36.86 151 LYS A CA 1
ATOM 1207 C C . LYS A 1 150 ? 5.797 35.864 49.579 1.00 41.86 151 LYS A C 1
ATOM 1208 O O . LYS A 1 150 ? 5.886 37.017 49.153 1.00 33.41 151 LYS A O 1
ATOM 1214 N N . ILE A 1 151 ? 5.621 34.814 48.784 1.00 41.34 152 ILE A N 1
ATOM 1215 C CA . ILE A 1 151 ? 5.390 34.973 47.356 1.00 38.41 152 ILE A CA 1
ATOM 1216 C C . ILE A 1 151 ? 4.210 34.113 46.923 1.00 39.50 152 ILE A C 1
ATOM 1217 O O . ILE A 1 151 ? 3.642 33.372 47.726 1.00 40.30 152 ILE A O 1
ATOM 1222 N N . THR A 1 152 ? 3.835 34.226 45.654 1.00 32.43 153 THR A N 1
ATOM 1223 C CA . THR A 1 152 ? 2.766 33.405 45.106 1.00 37.18 153 THR A CA 1
ATOM 1224 C C . THR A 1 152 ? 3.356 32.183 44.414 1.00 40.15 153 THR A C 1
ATOM 1225 O O . THR A 1 152 ? 4.252 32.305 43.576 1.00 37.08 153 THR A O 1
ATOM 1229 N N . ASN A 1 153 ? 2.859 31.005 44.774 1.00 41.34 154 ASN A N 1
ATOM 1230 C CA . ASN A 1 153 ? 3.357 29.768 44.193 1.00 37.60 154 ASN A CA 1
ATOM 1231 C C . ASN A 1 153 ? 2.855 29.581 42.765 1.00 43.17 154 ASN A C 1
ATOM 1232 O O . ASN A 1 153 ? 1.956 30.294 42.317 1.00 45.18 154 ASN A O 1
ATOM 1237 N N . TYR A 1 154 ? 3.434 28.616 42.056 1.00 42.26 155 TYR A N 1
ATOM 1238 C CA . TYR A 1 154 ? 3.124 28.413 40.644 1.00 43.61 155 TYR A CA 1
ATOM 1239 C C . TYR A 1 154 ? 1.694 27.925 40.417 1.00 42.51 155 TYR A C 1
ATOM 1240 O O . TYR A 1 154 ? 1.237 27.834 39.278 1.00 47.31 155 TYR A O 1
ATOM 1249 N N . ASP A 1 155 ? 0.992 27.614 41.501 1.00 45.96 156 ASP A N 1
ATOM 1250 C CA . ASP A 1 155 ? -0.401 27.192 41.410 1.00 50.07 156 ASP A CA 1
ATOM 1251 C C . ASP A 1 155 ? -1.345 28.305 41.857 1.00 46.02 156 ASP A C 1
ATOM 1252 O O . ASP A 1 155 ? -2.557 28.215 41.670 1.00 52.38 156 ASP A O 1
ATOM 1257 N N . GLY A 1 156 ? -0.781 29.355 42.445 1.00 46.80 157 GLY A N 1
ATOM 1258 C CA . GLY A 1 156 ? -1.565 30.498 42.880 1.00 47.52 157 GLY A CA 1
ATOM 1259 C C . GLY A 1 156 ? -1.597 30.665 44.387 1.00 53.17 157 GLY A C 1
ATOM 1260 O O . GLY A 1 156 ? -1.920 31.740 44.895 1.00 46.64 157 GLY A O 1
ATOM 1261 N N . THR A 1 157 ? -1.266 29.596 45.105 1.00 49.82 158 THR A N 1
ATOM 1262 C CA . THR A 1 157 ? -1.250 29.629 46.562 1.00 42.35 158 THR A CA 1
ATOM 1263 C C . THR A 1 157 ? -0.062 30.438 47.071 1.00 43.42 158 THR A C 1
ATOM 1264 O O . THR A 1 157 ? 0.970 30.527 46.405 1.00 44.76 158 THR A O 1
ATOM 1268 N N . LYS A 1 158 ? -0.213 31.028 48.251 1.00 47.24 159 LYS A N 1
ATOM 1269 C CA . LYS A 1 158 ? 0.846 31.839 48.838 1.00 47.57 159 LYS A CA 1
ATOM 1270 C C . LYS A 1 158 ? 1.797 30.983 49.665 1.00 49.88 159 LYS A C 1
ATOM 1271 O O . LYS A 1 158 ? 1.374 30.278 50.581 1.00 56.46 159 LYS A O 1
ATOM 1277 N N . ILE A 1 159 ? 3.083 31.047 49.336 1.00 45.60 160 ILE A N 1
ATOM 1278 C CA . ILE A 1 159 ? 4.096 30.296 50.066 1.00 37.08 160 ILE A CA 1
ATOM 1279 C C . ILE A 1 159 ? 5.189 31.216 50.595 1.00 45.42 160 ILE A C 1
ATOM 1280 O O . ILE A 1 159 ? 5.231 32.401 50.262 1.00 46.61 160 ILE A O 1
ATOM 1285 N N . THR A 1 160 ? 6.073 30.665 51.421 1.00 42.40 161 THR A N 1
ATOM 1286 C CA . THR A 1 160 ? 7.205 31.424 51.938 1.00 38.01 161 THR A CA 1
ATOM 1287 C C . THR A 1 160 ? 8.513 30.702 51.641 1.00 38.91 161 THR A C 1
ATOM 1288 O O . THR A 1 160 ? 8.748 29.593 52.123 1.00 48.52 161 THR A O 1
ATOM 1292 N N . VAL A 1 161 ? 9.357 31.335 50.834 1.00 35.49 162 VAL A N 1
ATOM 1293 C CA . VAL A 1 161 ? 10.652 30.769 50.479 1.00 38.33 162 VAL A CA 1
ATOM 1294 C C . VAL A 1 161 ? 11.767 31.641 51.038 1.00 36.12 162 VAL A C 1
ATOM 1295 O O . VAL A 1 161 ? 11.528 32.783 51.428 1.00 41.38 162 VAL A O 1
ATOM 1299 N N . ARG A 1 162 ? 12.982 31.103 51.080 1.00 35.19 163 ARG A N 1
ATOM 1300 C CA . ARG A 1 162 ? 14.111 31.844 51.631 1.00 34.83 163 ARG A CA 1
ATOM 1301 C C . ARG A 1 162 ? 14.418 33.076 50.784 1.00 38.14 163 ARG A C 1
ATOM 1302 O O . ARG A 1 162 ? 14.273 33.058 49.561 1.00 27.90 163 ARG A O 1
ATOM 1310 N N . ASN A 1 163 ? 14.834 34.146 51.454 1.00 36.22 164 ASN A N 1
ATOM 1311 C CA . ASN A 1 163 ? 15.059 35.431 50.805 1.00 35.31 164 ASN A CA 1
ATOM 1312 C C . ASN A 1 163 ? 16.429 35.517 50.141 1.00 33.66 164 ASN A C 1
ATOM 1313 O O . ASN A 1 163 ? 17.454 35.521 50.823 1.00 32.63 164 ASN A O 1
ATOM 1318 N N . PRO A 1 164 ? 16.449 35.592 48.802 1.00 34.70 165 PRO A N 1
ATOM 1319 C CA . PRO A 1 164 ? 17.695 35.704 48.039 1.00 34.26 165 PRO A CA 1
ATOM 1320 C C . PRO A 1 164 ? 18.239 37.131 48.021 1.00 35.56 165 PRO A C 1
ATOM 1321 O O . PRO A 1 164 ? 19.345 37.363 47.536 1.00 37.91 165 PRO A O 1
ATOM 1325 N N . ILE A 1 165 ? 17.463 38.070 48.551 1.00 34.58 166 ILE A N 1
ATOM 1326 C CA . ILE A 1 165 ? 17.848 39.477 48.550 1.00 34.43 166 ILE A CA 1
ATOM 1327 C C . ILE A 1 165 ? 18.844 39.798 49.663 1.00 31.99 166 ILE A C 1
ATOM 1328 O O . ILE A 1 165 ? 19.652 40.718 49.535 1.00 34.19 166 ILE A O 1
ATOM 1333 N N . LEU A 1 166 ? 18.788 39.035 50.750 1.00 30.32 167 LEU A N 1
ATOM 1334 C CA . LEU A 1 166 ? 19.663 39.274 51.893 1.00 32.89 167 LEU A CA 1
ATOM 1335 C C . LEU A 1 166 ? 21.138 39.058 51.561 1.00 33.99 167 LEU A C 1
ATOM 1336 O O . LEU A 1 166 ? 21.986 39.881 51.902 1.00 33.24 167 LEU A O 1
ATOM 1341 N N . ARG A 1 167 ? 21.443 37.953 50.891 1.00 35.22 168 ARG A N 1
ATOM 1342 C CA . ARG A 1 167 ? 22.831 37.582 50.651 1.00 33.90 168 ARG A CA 1
ATOM 1343 C C . ARG A 1 167 ? 22.976 36.634 49.467 1.00 37.47 168 ARG A C 1
ATOM 1344 O O . ARG A 1 167 ? 22.037 35.922 49.114 1.00 40.84 168 ARG A O 1
ATOM 1352 N N . TYR A 1 168 ? 24.157 36.631 48.858 1.00 33.80 169 TYR A N 1
ATOM 1353 C CA . TYR A 1 168 ? 24.484 35.643 47.836 1.00 30.64 169 TYR A CA 1
ATOM 1354 C C . TYR A 1 168 ? 25.395 34.568 48.415 1.00 36.93 169 TYR A C 1
ATOM 1355 O O . TYR A 1 168 ? 26.326 34.869 49.164 1.00 37.09 169 TYR A O 1
ATOM 1364 N N . SER A 1 169 ? 25.121 33.315 48.070 1.00 31.10 170 SER A N 1
ATOM 1365 C CA . SER A 1 169 ? 25.949 32.206 48.522 1.00 34.45 170 SER A CA 1
ATOM 1366 C C . SER A 1 169 ? 26.905 31.775 47.418 1.00 36.49 170 SER A C 1
ATOM 1367 O O . SER A 1 169 ? 26.475 31.307 46.366 1.00 38.45 170 SER A O 1
ATOM 1370 N N . PHE A 1 170 ? 28.202 31.944 47.657 1.00 36.45 171 PHE A N 1
ATOM 1371 C CA . PHE A 1 170 ? 29.210 31.541 46.685 1.00 35.61 171 PHE A CA 1
ATOM 1372 C C . PHE A 1 170 ? 29.248 30.022 46.539 1.00 43.33 171 PHE A C 1
ATOM 1373 O O . PHE A 1 170 ? 29.146 29.290 47.524 1.00 40.73 171 PHE A O 1
ATOM 1381 N N . HIS A 1 171 ? 29.391 29.558 45.302 1.00 43.22 172 HIS A N 1
ATOM 1382 C CA . HIS A 1 171 ? 29.472 28.131 45.019 1.00 35.57 172 HIS A CA 1
ATOM 1383 C C . HIS A 1 171 ? 30.300 27.871 43.765 1.00 37.91 172 HIS A C 1
ATOM 1384 O O . HIS A 1 171 ? 29.761 27.762 42.664 1.00 49.24 172 HIS A O 1
ATOM 1391 N N . PRO A 1 172 ? 31.625 27.769 43.933 1.00 35.85 173 PRO A N 1
ATOM 1392 C CA . PRO A 1 172 ? 32.281 27.912 45.233 1.00 36.73 173 PRO A CA 1
ATOM 1393 C C . PRO A 1 172 ? 32.803 29.326 45.460 1.00 44.53 173 PRO A C 1
ATOM 1394 O O . PRO A 1 172 ? 32.519 30.221 44.662 1.00 45.34 173 PRO A O 1
ATOM 1398 N N . ILE A 1 173 ? 33.553 29.522 46.539 1.00 40.21 174 ILE A N 1
ATOM 1399 C CA . ILE A 1 173 ? 34.284 30.766 46.724 1.00 34.16 174 ILE A CA 1
ATOM 1400 C C . ILE A 1 173 ? 35.398 30.807 45.689 1.00 38.18 174 ILE A C 1
ATOM 1401 O O . ILE A 1 173 ? 36.345 30.026 45.762 1.00 48.48 174 ILE A O 1
ATOM 1406 N N . ASP A 1 174 ? 35.268 31.708 44.719 1.00 43.14 175 ASP A N 1
ATOM 1407 C CA . ASP A 1 174 ? 36.189 31.775 43.588 1.00 47.98 175 ASP A CA 1
ATOM 1408 C C . ASP A 1 174 ? 37.647 31.849 44.031 1.00 45.90 175 ASP A C 1
ATOM 1409 O O . ASP A 1 174 ? 37.968 32.503 45.024 1.00 47.46 175 ASP A O 1
ATOM 1414 N N . PRO A 1 175 ? 38.534 31.167 43.291 1.00 42.36 176 PRO A N 1
ATOM 1415 C CA . PRO A 1 175 ? 39.973 31.115 43.574 1.00 49.79 176 PRO A CA 1
ATOM 1416 C C . PRO A 1 175 ? 40.643 32.489 43.566 1.00 49.26 176 PRO A C 1
ATOM 1417 O O . PRO A 1 175 ? 41.793 32.606 43.989 1.00 42.26 176 PRO A O 1
ATOM 1421 N N . SER A 1 176 ? 39.936 33.510 43.089 1.00 47.11 177 SER A N 1
ATOM 1422 C CA . SER A 1 176 ? 40.496 34.855 43.023 1.00 47.92 177 SER A CA 1
ATOM 1423 C C . SER A 1 176 ? 40.288 35.613 44.332 1.00 46.67 177 SER A C 1
ATOM 1424 O O . SER A 1 176 ? 40.657 36.782 44.445 1.00 46.38 177 SER A O 1
ATOM 1427 N N . PHE A 1 177 ? 39.703 34.942 45.320 1.00 48.39 178 PHE A N 1
ATOM 1428 C CA . PHE A 1 177 ? 39.466 35.550 46.627 1.00 47.17 178 PHE A CA 1
ATOM 1429 C C . PHE A 1 177 ? 40.541 35.152 47.637 1.00 46.99 178 PHE A C 1
ATOM 1430 O O . PHE A 1 177 ? 40.529 35.615 48.777 1.00 52.66 178 PHE A O 1
ATOM 1438 N N . ASN A 1 178 ? 41.465 34.296 47.210 1.00 50.43 179 ASN A N 1
ATOM 1439 C CA . ASN A 1 178 ? 42.440 33.679 48.110 1.00 57.85 179 ASN A CA 1
ATOM 1440 C C . ASN A 1 178 ? 43.264 34.661 48.945 1.00 59.80 179 ASN A C 1
ATOM 1441 O O . ASN A 1 178 ? 43.370 34.508 50.162 1.00 67.39 179 ASN A O 1
ATOM 1446 N N . GLY A 1 179 ? 43.843 35.664 48.294 1.00 49.32 180 GLY A N 1
ATOM 1447 C CA . GLY A 1 179 ? 44.741 36.588 48.965 1.00 53.59 180 GLY A CA 1
ATOM 1448 C C . GLY A 1 179 ? 44.105 37.439 50.052 1.00 59.98 180 GLY A C 1
ATOM 1449 O O . GLY A 1 179 ? 44.796 37.904 50.957 1.00 59.75 180 GLY A O 1
ATOM 1450 N N . TYR A 1 180 ? 42.791 37.637 49.968 1.00 55.58 181 TYR A N 1
ATOM 1451 C CA . TYR A 1 180 ? 42.078 38.530 50.880 1.00 56.64 181 TYR A CA 1
ATOM 1452 C C . TYR A 1 180 ? 41.562 37.776 52.109 1.00 55.47 181 TYR A C 1
ATOM 1453 O O . TYR A 1 180 ? 40.716 36.891 52.004 1.00 48.15 181 TYR A O 1
ATOM 1462 N N . PRO A 1 181 ? 42.071 38.157 53.287 1.00 55.77 182 PRO A N 1
ATOM 1463 C CA . PRO A 1 181 ? 41.961 37.467 54.580 1.00 60.11 182 PRO A CA 1
ATOM 1464 C C . PRO A 1 181 ? 40.540 37.092 54.990 1.00 62.89 182 PRO A C 1
ATOM 1465 O O . PRO A 1 181 ? 40.335 35.968 55.444 1.00 73.63 182 PRO A O 1
ATOM 1469 N N . ASN A 1 182 ? 39.584 38.001 54.836 1.00 47.02 183 ASN A N 1
ATOM 1470 C CA . ASN A 1 182 ? 38.235 37.753 55.339 1.00 47.88 183 ASN A CA 1
ATOM 1471 C C . ASN A 1 182 ? 37.247 37.224 54.304 1.00 56.07 183 ASN A C 1
ATOM 1472 O O . ASN A 1 182 ? 36.277 36.553 54.656 1.00 50.70 183 ASN A O 1
ATOM 1477 N N . PHE A 1 183 ? 37.487 37.524 53.032 1.00 60.38 184 PHE A N 1
ATOM 1478 C CA . PHE A 1 183 ? 36.522 37.191 51.990 1.00 54.14 184 PHE A CA 1
ATOM 1479 C C . PHE A 1 183 ? 36.742 35.802 51.391 1.00 48.34 184 PHE A C 1
ATOM 1480 O O . PHE A 1 183 ? 35.901 35.312 50.638 1.00 55.14 184 PHE A O 1
ATOM 1488 N N . ASP A 1 184 ? 37.861 35.167 51.728 1.00 45.03 185 ASP A N 1
ATOM 1489 C CA . ASP A 1 184 ? 38.162 33.840 51.199 1.00 47.26 185 ASP A CA 1
ATOM 1490 C C . ASP A 1 184 ? 37.455 32.740 51.987 1.00 45.53 185 ASP A C 1
ATOM 1491 O O . ASP A 1 184 ? 37.158 31.675 51.449 1.00 56.37 185 ASP A O 1
ATOM 1496 N N . THR A 1 185 ? 37.188 32.999 53.262 1.00 52.65 186 THR A N 1
ATOM 1497 C CA . THR A 1 185 ? 36.516 32.017 54.112 1.00 49.02 186 THR A CA 1
ATOM 1498 C C . THR A 1 185 ? 35.031 32.332 54.287 1.00 50.43 186 THR A C 1
ATOM 1499 O O . THR A 1 185 ? 34.262 31.483 54.740 1.00 52.82 186 THR A O 1
ATOM 1503 N N . TRP A 1 186 ? 34.631 33.550 53.932 1.00 57.20 187 TRP A N 1
ATOM 1504 C CA . TRP A 1 186 ? 33.228 33.947 54.019 1.00 46.73 187 TRP A CA 1
ATOM 1505 C C . TRP A 1 186 ? 32.389 33.212 52.980 1.00 43.52 187 TRP A C 1
ATOM 1506 O O . TRP A 1 186 ? 32.474 33.492 51.785 1.00 44.23 187 TRP A O 1
ATOM 1517 N N . LYS A 1 187 ? 31.576 32.273 53.450 1.00 45.48 188 LYS A N 1
ATOM 1518 C CA . LYS A 1 187 ? 30.782 31.428 52.568 1.00 46.51 188 LYS A CA 1
ATOM 1519 C C . LYS A 1 187 ? 29.732 32.237 51.809 1.00 45.21 188 LYS A C 1
ATOM 1520 O O . LYS A 1 187 ? 29.499 32.007 50.623 1.00 50.04 188 LYS A O 1
ATOM 1526 N N . THR A 1 188 ? 29.101 33.185 52.494 1.00 37.70 189 THR A N 1
ATOM 1527 C CA . THR A 1 188 ? 28.132 34.061 51.847 1.00 41.33 189 THR A CA 1
ATOM 1528 C C . THR A 1 188 ? 28.541 35.516 52.020 1.00 36.68 189 THR A C 1
ATOM 1529 O O . THR A 1 188 ? 29.414 35.831 52.827 1.00 47.20 189 THR A O 1
ATOM 1533 N N . THR A 1 189 ? 27.913 36.400 51.253 1.00 39.12 190 THR A N 1
ATOM 1534 C CA . THR A 1 189 ? 28.117 37.834 51.428 1.00 40.57 190 THR A CA 1
ATOM 1535 C C . THR A 1 189 ? 27.604 38.288 52.796 1.00 40.04 190 THR A C 1
ATOM 1536 O O . THR A 1 189 ? 26.628 37.748 53.315 1.00 38.74 190 THR A O 1
ATOM 1540 N N . VAL A 1 190 ? 28.271 39.276 53.384 1.00 38.39 191 VAL A N 1
ATOM 1541 C CA . VAL A 1 190 ? 27.933 39.708 54.736 1.00 41.59 191 VAL A CA 1
ATOM 1542 C C . VAL A 1 190 ? 27.761 41.219 54.855 1.00 36.27 191 VAL A C 1
ATOM 1543 O O . VAL A 1 190 ? 28.533 41.991 54.287 1.00 38.42 191 VAL A O 1
ATOM 1547 N N . ARG A 1 191 ? 26.743 41.629 55.607 1.00 34.14 192 ARG A N 1
ATOM 1548 C CA . ARG A 1 191 ? 26.460 43.043 55.831 1.00 37.78 192 ARG A CA 1
ATOM 1549 C C . ARG A 1 191 ? 26.759 43.459 57.269 1.00 45.91 192 ARG A C 1
ATOM 1550 O O . ARG A 1 191 ? 26.264 42.845 58.215 1.00 47.03 192 ARG A O 1
ATOM 1558 N N . ASN A 1 192 ? 27.565 44.506 57.423 1.00 38.12 193 ASN A N 1
ATOM 1559 C CA . ASN A 1 192 ? 27.853 45.075 58.737 1.00 39.45 193 ASN A CA 1
ATOM 1560 C C . ASN A 1 192 ? 28.392 44.037 59.723 1.00 46.94 193 ASN A C 1
ATOM 1561 O O . ASN A 1 192 ? 27.800 43.817 60.780 1.00 49.33 193 ASN A O 1
ATOM 1566 N N . PRO A 1 193 ? 29.520 43.397 59.377 1.00 46.11 194 PRO A N 1
ATOM 1567 C CA . PRO A 1 193 ? 30.085 42.308 60.185 1.00 44.49 194 PRO A CA 1
ATOM 1568 C C . PRO A 1 193 ? 30.702 42.781 61.501 1.00 46.41 194 PRO A C 1
ATOM 1569 O O . PRO A 1 193 ? 31.177 43.913 61.594 1.00 42.16 194 PRO A O 1
ATOM 1573 N N . ASP A 1 194 ? 30.689 41.908 62.504 1.00 52.22 195 ASP A N 1
ATOM 1574 C CA . ASP A 1 194 ? 31.296 42.204 63.798 1.00 44.63 195 ASP A CA 1
ATOM 1575 C C . ASP A 1 194 ? 32.774 41.834 63.808 1.00 48.41 195 ASP A C 1
ATOM 1576 O O . ASP A 1 194 ? 33.357 41.539 62.764 1.00 49.91 195 ASP A O 1
ATOM 1581 N N . ALA A 1 195 ? 33.374 41.849 64.994 1.00 55.15 196 ALA A N 1
ATOM 1582 C CA . ALA A 1 195 ? 34.778 41.489 65.150 1.00 51.29 196 ALA A CA 1
ATOM 1583 C C . ALA A 1 195 ? 34.974 39.980 65.033 1.00 51.38 196 ALA A C 1
ATOM 1584 O O . ALA A 1 195 ? 36.072 39.508 64.732 1.00 47.60 196 ALA A O 1
ATOM 1586 N N . ASP A 1 196 ? 33.904 39.227 65.275 1.00 53.37 197 ASP A N 1
ATOM 1587 C CA . ASP A 1 196 ? 33.949 37.774 65.157 1.00 48.14 197 ASP A CA 1
ATOM 1588 C C . ASP A 1 196 ? 33.480 37.331 63.775 1.00 46.00 197 ASP A C 1
ATOM 1589 O O . ASP A 1 196 ? 33.214 36.150 63.548 1.00 41.27 197 ASP A O 1
ATOM 1594 N N . LYS A 1 197 ? 33.373 38.297 62.866 1.00 51.43 198 LYS A N 1
ATOM 1595 C CA . LYS A 1 197 ? 33.033 38.046 61.466 1.00 47.17 198 LYS A CA 1
ATOM 1596 C C . LYS A 1 197 ? 31.573 37.631 61.264 1.00 47.44 198 LYS A C 1
ATOM 1597 O O . LYS A 1 197 ? 31.182 37.230 60.167 1.00 40.59 198 LYS A O 1
ATOM 1603 N N . LYS A 1 198 ? 30.769 37.735 62.319 1.00 50.42 199 LYS A N 1
ATOM 1604 C CA . LYS A 1 198 ? 29.341 37.443 62.222 1.00 44.20 199 LYS A CA 1
ATOM 1605 C C . LYS A 1 198 ? 28.557 38.660 61.740 1.00 49.37 199 LYS A C 1
ATOM 1606 O O . LYS A 1 198 ? 28.880 39.797 62.089 1.00 49.03 199 LYS A O 1
ATOM 1612 N N . GLU A 1 199 ? 27.523 38.415 60.942 1.00 44.73 200 GLU A N 1
ATOM 1613 C CA . GLU A 1 199 ? 26.662 39.482 60.447 1.00 41.83 200 GLU A CA 1
ATOM 1614 C C . GLU A 1 199 ? 25.877 40.128 61.586 1.00 43.50 200 GLU A C 1
ATOM 1615 O O . GLU A 1 199 ? 25.449 39.449 62.519 1.00 42.01 200 GLU A O 1
ATOM 1621 N N . ASN A 1 200 ? 25.691 41.442 61.506 1.00 36.44 201 ASN A N 1
ATOM 1622 C CA . ASN A 1 200 ? 24.942 42.174 62.522 1.00 35.61 201 ASN A CA 1
ATOM 1623 C C . ASN A 1 200 ? 23.894 43.094 61.899 1.00 36.95 201 ASN A C 1
ATOM 1624 O O . ASN A 1 200 ? 24.130 44.288 61.714 1.00 33.75 201 ASN A O 1
ATOM 1629 N N . ILE A 1 201 ? 22.737 42.528 61.579 1.00 37.58 202 ILE A N 1
ATOM 1630 C CA . ILE A 1 201 ? 21.649 43.290 60.974 1.00 37.85 202 ILE A CA 1
ATOM 1631 C C . ILE A 1 201 ? 21.033 44.320 61.926 1.00 40.31 202 ILE A C 1
ATOM 1632 O O . ILE A 1 201 ? 20.767 45.451 61.517 1.00 41.06 202 ILE A O 1
ATOM 1637 N N . PRO A 1 202 ? 20.792 43.933 63.193 1.00 38.97 203 PRO A N 1
ATOM 1638 C CA . PRO A 1 202 ? 20.225 44.874 64.168 1.00 35.68 203 PRO A CA 1
ATOM 1639 C C . PRO A 1 202 ? 21.030 46.166 64.278 1.00 37.32 203 PRO A C 1
ATOM 1640 O O . PRO A 1 202 ? 20.450 47.252 64.294 1.00 41.32 203 PRO A O 1
ATOM 1644 N N . ALA A 1 203 ? 22.351 46.042 64.351 1.00 34.88 204 ALA A N 1
ATOM 1645 C CA . ALA A 1 203 ? 23.224 47.206 64.422 1.00 33.05 204 ALA A CA 1
ATOM 1646 C C . ALA A 1 203 ? 23.141 48.021 63.134 1.00 33.79 204 ALA A C 1
ATOM 1647 O O . ALA A 1 203 ? 23.243 49.247 63.157 1.00 33.93 204 ALA A O 1
ATOM 1649 N N . LEU A 1 204 ? 22.953 47.330 62.013 1.00 34.09 205 LEU A N 1
ATOM 1650 C CA . LEU A 1 204 ? 22.825 47.992 60.719 1.00 39.44 205 LEU A CA 1
ATOM 1651 C C . LEU A 1 204 ? 21.576 48.864 60.664 1.00 40.20 205 LEU A C 1
ATOM 1652 O O . LEU A 1 204 ? 21.630 50.008 60.211 1.00 41.84 205 LEU A O 1
ATOM 1657 N N . ILE A 1 205 ? 20.454 48.318 61.123 1.00 36.72 206 ILE A N 1
ATOM 1658 C CA . ILE A 1 205 ? 19.204 49.065 61.169 1.00 33.06 206 ILE A CA 1
ATOM 1659 C C . ILE A 1 205 ? 19.364 50.311 62.030 1.00 35.31 206 ILE A C 1
ATOM 1660 O O . ILE A 1 205 ? 18.803 51.362 61.726 1.00 45.42 206 ILE A O 1
ATOM 1665 N N . GLY A 1 206 ? 20.137 50.188 63.104 1.00 40.15 207 GLY A N 1
ATOM 1666 C CA . GLY A 1 206 ? 20.402 51.310 63.985 1.00 37.61 207 GLY A CA 1
ATOM 1667 C C . GLY A 1 206 ? 21.261 52.367 63.317 1.00 40.75 207 GLY A C 1
ATOM 1668 O O . GLY A 1 206 ? 21.024 53.565 63.474 1.00 42.44 207 GLY A O 1
ATOM 1669 N N . LYS A 1 207 ? 22.262 51.917 62.567 1.00 38.87 208 LYS A N 1
ATOM 1670 C CA . LYS A 1 207 ? 23.170 52.818 61.867 1.00 33.71 208 LYS A CA 1
ATOM 1671 C C . LYS A 1 207 ? 22.433 53.641 60.815 1.00 42.09 208 LYS A C 1
ATOM 1672 O O . LYS A 1 207 ? 22.619 54.854 60.718 1.00 42.08 208 LYS A O 1
ATOM 1678 N N . LEU A 1 208 ? 21.596 52.969 60.031 1.00 38.47 209 LEU A N 1
ATOM 1679 C CA . LEU A 1 208 ? 20.830 53.623 58.976 1.00 34.94 209 LEU A CA 1
ATOM 1680 C C . LEU A 1 208 ? 19.870 54.661 59.543 1.00 43.66 209 LEU A C 1
ATOM 1681 O O . LEU A 1 208 ? 19.738 55.760 59.001 1.00 43.97 209 LEU A O 1
ATOM 1686 N N . ASP A 1 209 ? 19.205 54.307 60.637 1.00 42.90 210 ASP A N 1
ATOM 1687 C CA . ASP A 1 209 ? 18.232 55.193 61.262 1.00 40.38 210 ASP A CA 1
ATOM 1688 C C . ASP A 1 209 ? 18.878 56.513 61.682 1.00 43.72 210 ASP A C 1
ATOM 1689 O O . ASP A 1 209 ? 18.279 57.580 61.542 1.00 42.66 210 ASP A O 1
ATOM 1694 N N . LEU A 1 210 ? 20.108 56.436 62.180 1.00 44.50 211 LEU A N 1
ATOM 1695 C CA . LEU A 1 210 ? 20.835 57.621 62.633 1.00 37.60 211 LEU A CA 1
ATOM 1696 C C . LEU A 1 210 ? 21.392 58.435 61.468 1.00 42.60 211 LEU A C 1
ATOM 1697 O O . LEU A 1 210 ? 21.421 59.664 61.519 1.00 43.28 211 LEU A O 1
ATOM 1702 N N . GLU A 1 211 ? 21.834 57.747 60.419 1.00 47.04 212 GLU A N 1
ATOM 1703 C CA . GLU A 1 211 ? 22.436 58.411 59.267 1.00 42.69 212 GLU A CA 1
ATOM 1704 C C . GLU A 1 211 ? 21.386 58.928 58.284 1.00 40.61 212 GLU A C 1
ATOM 1705 O O . GLU A 1 211 ? 21.721 59.580 57.295 1.00 39.06 212 GLU A O 1
ATOM 1711 N N . ALA A 1 212 ? 20.118 58.642 58.570 1.00 42.30 213 ALA A N 1
ATOM 1712 C CA . ALA A 1 212 ? 19.018 59.005 57.679 1.00 37.00 213 ALA A CA 1
ATOM 1713 C C . ALA A 1 212 ? 18.969 60.502 57.376 1.00 40.77 213 ALA A C 1
ATOM 1714 O O . ALA A 1 212 ? 18.970 60.903 56.213 1.00 46.85 213 ALA A O 1
ATOM 1716 N N . ASP A 1 213 ? 18.922 61.320 58.424 1.00 43.21 214 ASP A N 1
ATOM 1717 C CA . ASP A 1 213 ? 18.812 62.769 58.270 1.00 39.96 214 ASP A CA 1
ATOM 1718 C C . ASP A 1 213 ? 19.942 63.355 57.429 1.00 39.55 214 ASP A C 1
ATOM 1719 O O . ASP A 1 213 ? 19.699 64.140 56.514 1.00 42.46 214 ASP A O 1
ATOM 1724 N N . SER A 1 214 ? 21.176 62.974 57.739 1.00 43.90 215 SER A N 1
ATOM 1725 C CA . SER A 1 214 ? 22.334 63.499 57.025 1.00 39.72 215 SER A CA 1
ATOM 1726 C C . SER A 1 214 ? 22.352 63.032 55.571 1.00 41.75 215 SER A C 1
ATOM 1727 O O . SER A 1 214 ? 22.810 63.752 54.684 1.00 39.46 215 SER A O 1
ATOM 1730 N N . THR A 1 215 ? 21.849 61.825 55.333 1.00 36.71 216 THR A N 1
ATOM 1731 C CA . THR A 1 215 ? 21.825 61.260 53.989 1.00 34.68 216 THR A CA 1
ATOM 1732 C C . THR A 1 215 ? 20.885 62.036 53.070 1.00 33.01 216 THR A C 1
ATOM 1733 O O . THR A 1 215 ? 21.189 62.245 51.896 1.00 32.38 216 THR A O 1
ATOM 1737 N N . ARG A 1 216 ? 19.744 62.459 53.606 1.00 32.77 217 ARG A N 1
ATOM 1738 C CA . ARG A 1 216 ? 18.787 63.240 52.831 1.00 32.71 217 ARG A CA 1
ATOM 1739 C C . ARG A 1 216 ? 19.381 64.588 52.432 1.00 37.18 217 ARG A C 1
ATOM 1740 O O . ARG A 1 216 ? 19.185 65.057 51.311 1.00 37.13 217 ARG A O 1
ATOM 1748 N N . GLU A 1 217 ? 20.108 65.204 53.358 1.00 36.09 218 GLU A N 1
ATOM 1749 C CA . GLU A 1 217 ? 20.738 66.493 53.104 1.00 36.67 218 GLU A CA 1
ATOM 1750 C C . GLU A 1 217 ? 21.859 66.373 52.077 1.00 32.98 218 GLU A C 1
ATOM 1751 O O . GLU A 1 217 ? 22.007 67.233 51.209 1.00 33.24 218 GLU A O 1
ATOM 1757 N N . LYS A 1 218 ? 22.649 65.308 52.180 1.00 32.68 219 LYS A N 1
ATOM 1758 C CA . LYS A 1 218 ? 23.710 65.058 51.213 1.00 33.08 219 LYS A CA 1
ATOM 1759 C C . LYS A 1 218 ? 23.136 64.864 49.813 1.00 36.32 219 LYS A C 1
ATOM 1760 O O . LYS A 1 218 ? 23.671 65.386 48.834 1.00 33.53 219 LYS A O 1
ATOM 1766 N N . THR A 1 219 ? 22.044 64.108 49.729 1.00 34.90 220 THR A N 1
ATOM 1767 C CA . THR A 1 219 ? 21.407 63.816 48.450 1.00 30.70 220 THR A CA 1
ATOM 1768 C C . THR A 1 219 ? 20.804 65.070 47.833 1.00 26.38 220 THR A C 1
ATOM 1769 O O . THR A 1 219 ? 20.891 65.281 46.625 1.00 23.44 220 THR A O 1
ATOM 1773 N N . TYR A 1 220 ? 20.192 65.896 48.674 1.00 35.61 221 TYR A N 1
ATOM 1774 C CA . TYR A 1 220 ? 19.589 67.148 48.231 1.00 30.43 221 TYR A CA 1
ATOM 1775 C C . TYR A 1 220 ? 20.613 68.043 47.541 1.00 28.00 221 TYR A C 1
ATOM 1776 O O . TYR A 1 220 ? 20.412 68.463 46.401 1.00 30.80 221 TYR A O 1
ATOM 1785 N N . ASN A 1 221 ? 21.714 68.322 48.232 1.00 28.83 222 ASN A N 1
ATOM 1786 C CA . ASN A 1 221 ? 22.754 69.200 47.704 1.00 33.13 222 ASN A CA 1
ATOM 1787 C C . ASN A 1 221 ? 23.419 68.637 46.453 1.00 33.72 222 ASN A C 1
ATOM 1788 O O . ASN A 1 221 ? 23.905 69.388 45.607 1.00 37.09 222 ASN A O 1
ATOM 1793 N N . MET A 1 222 ? 23.439 67.314 46.341 1.00 34.13 223 MET A N 1
ATOM 1794 C CA . MET A 1 222 ? 24.035 66.653 45.186 1.00 28.40 223 MET A CA 1
ATOM 1795 C C . MET A 1 222 ? 23.194 66.880 43.939 1.00 29.53 223 MET A C 1
ATOM 1796 O O . MET A 1 222 ? 23.716 67.219 42.877 1.00 35.02 223 MET A O 1
ATOM 1801 N N . LEU A 1 223 ? 21.885 66.701 44.083 1.00 29.26 224 LEU A N 1
ATOM 1802 C CA . LEU A 1 223 ? 20.956 66.804 42.965 1.00 26.82 224 LEU A CA 1
ATOM 1803 C C . LEU A 1 223 ? 20.794 68.235 42.460 1.00 33.58 224 LEU A C 1
ATOM 1804 O O . LEU A 1 223 ? 20.795 68.480 41.254 1.00 33.83 224 LEU A O 1
ATOM 1809 N N . LYS A 1 224 ? 20.659 69.179 43.386 1.00 36.53 225 LYS A N 1
ATOM 1810 C CA . LYS A 1 224 ? 20.345 70.558 43.026 1.00 32.03 225 LYS A CA 1
ATOM 1811 C C . LYS A 1 224 ? 21.556 71.365 42.567 1.00 29.00 225 LYS A C 1
ATOM 1812 O O . LYS A 1 224 ? 21.453 72.169 41.643 1.00 28.37 225 LYS A O 1
ATOM 1818 N N . PHE A 1 225 ? 22.700 71.153 43.210 1.00 30.70 226 PHE A N 1
ATOM 1819 C CA . PHE A 1 225 ? 23.855 72.018 42.986 1.00 33.01 226 PHE A CA 1
ATOM 1820 C C . PHE A 1 225 ? 25.028 71.301 42.328 1.00 30.29 226 PHE A C 1
ATOM 1821 O O . PHE A 1 225 ? 25.957 70.859 43.002 1.00 33.26 226 PHE A O 1
ATOM 1829 N N . ASN A 1 226 ? 24.973 71.205 41.003 1.00 34.51 227 ASN A N 1
ATOM 1830 C CA . ASN A 1 226 ? 26.034 70.602 40.199 1.00 37.34 227 ASN A CA 1
ATOM 1831 C C . ASN A 1 226 ? 25.936 71.053 38.746 1.00 38.43 227 ASN A C 1
ATOM 1832 O O . ASN A 1 226 ? 25.263 70.415 37.937 1.00 41.63 227 ASN A O 1
ATOM 1837 N N . ALA A 1 227 ? 26.603 72.154 38.416 1.00 39.14 228 ALA A N 1
ATOM 1838 C CA . ALA A 1 227 ? 26.531 72.709 37.069 1.00 37.77 228 ALA A CA 1
ATOM 1839 C C . ALA A 1 227 ? 27.489 71.996 36.118 1.00 45.06 228 ALA A C 1
ATOM 1840 O O . ALA A 1 227 ? 27.116 71.640 35.001 1.00 46.80 228 ALA A O 1
ATOM 1842 N N . ASN A 1 228 ? 28.724 71.793 36.565 1.00 53.17 229 ASN A N 1
ATOM 1843 C CA . ASN A 1 228 ? 29.728 71.127 35.743 1.00 48.81 229 ASN A CA 1
ATOM 1844 C C . ASN A 1 228 ? 29.745 69.621 35.984 1.00 46.13 229 ASN A C 1
ATOM 1845 O O . ASN A 1 228 ? 29.406 69.149 37.070 1.00 42.97 229 ASN A O 1
ATOM 1850 N N . TRP A 1 229 ? 30.149 68.874 34.962 1.00 44.22 230 TRP A N 1
ATOM 1851 C CA . TRP A 1 229 ? 30.115 67.417 34.999 1.00 39.29 230 TRP A CA 1
ATOM 1852 C C . TRP A 1 229 ? 31.216 66.824 35.873 1.00 42.04 230 TRP A C 1
ATOM 1853 O O . TRP A 1 229 ? 31.029 65.777 36.494 1.00 44.56 230 TRP A O 1
ATOM 1864 N N . GLU A 1 230 ? 32.364 67.491 35.916 1.00 42.98 231 GLU A N 1
ATOM 1865 C CA . GLU A 1 230 ? 33.507 66.985 36.668 1.00 41.57 231 GLU A CA 1
ATOM 1866 C C . GLU A 1 230 ? 33.201 66.867 38.156 1.00 39.64 231 GLU A C 1
ATOM 1867 O O . GLU A 1 230 ? 33.527 65.862 38.784 1.00 45.06 231 GLU A O 1
ATOM 1873 N N . ALA A 1 231 ? 32.571 67.895 38.716 1.00 41.71 232 ALA A N 1
ATOM 1874 C CA . ALA A 1 231 ? 32.256 67.911 40.139 1.00 40.05 232 ALA A CA 1
ATOM 1875 C C . ALA A 1 231 ? 31.074 67.000 40.466 1.00 39.55 232 ALA A C 1
ATOM 1876 O O . ALA A 1 231 ? 30.836 66.672 41.628 1.00 37.14 232 ALA A O 1
ATOM 1878 N N . PHE A 1 23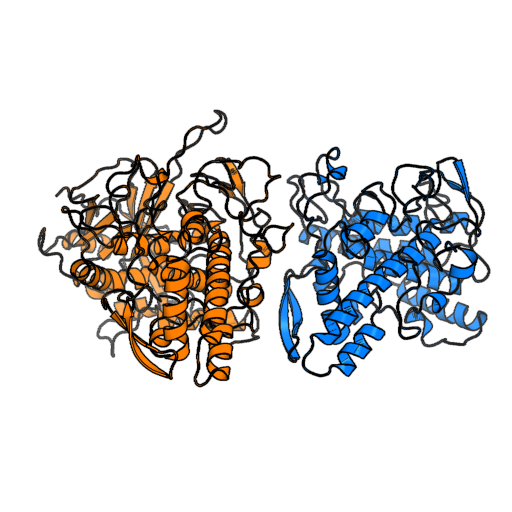2 ? 30.340 66.592 39.436 1.00 38.48 233 PHE A N 1
ATOM 1879 C CA . PHE A 1 232 ? 29.151 65.766 39.622 1.00 39.38 233 PHE A CA 1
ATOM 1880 C C . PHE A 1 232 ? 29.412 64.284 39.361 1.00 43.18 233 PHE A C 1
ATOM 1881 O O . PHE A 1 232 ? 28.838 63.420 40.024 1.00 40.07 233 PHE A O 1
ATOM 1889 N N . SER A 1 233 ? 30.298 63.982 38.432 1.00 41.16 234 SER A N 1
ATOM 1890 C CA . SER A 1 233 ? 30.543 62.617 38.026 1.00 42.16 234 SER A CA 1
ATOM 1891 C C . SER A 1 233 ? 31.262 61.761 39.016 1.00 44.65 234 SER A C 1
ATOM 1892 O O . SER A 1 233 ? 30.808 60.695 39.337 1.00 40.45 234 SER A O 1
ATOM 1895 N N . ASN A 1 234 ? 32.415 62.207 39.460 1.00 44.49 235 ASN A N 1
ATOM 1896 C CA . ASN A 1 234 ? 33.212 61.408 40.342 1.00 41.32 235 ASN A CA 1
ATOM 1897 C C . ASN A 1 234 ? 33.624 62.138 41.564 1.00 42.91 235 ASN A C 1
ATOM 1898 O O . ASN A 1 234 ? 33.367 63.285 41.707 1.00 41.23 235 ASN A O 1
ATOM 1903 N N . HIS A 1 235 ? 34.296 61.431 42.443 1.00 45.79 236 HIS A N 1
ATOM 1904 C CA . HIS A 1 235 ? 34.721 61.967 43.703 1.00 43.21 236 HIS A CA 1
ATOM 1905 C C . HIS A 1 235 ? 36.194 62.277 43.778 1.00 48.23 236 HIS A C 1
ATOM 1906 O O . HIS A 1 235 ? 36.580 63.098 44.565 1.00 49.36 236 HIS A O 1
ATOM 1913 N N . GLY A 1 236 ? 37.002 61.619 42.965 1.00 49.14 237 GLY A N 1
ATOM 1914 C CA . GLY A 1 236 ? 38.428 61.519 43.179 1.00 49.90 237 GLY A CA 1
ATOM 1915 C C . GLY A 1 236 ? 38.983 62.871 43.364 1.00 56.20 237 GLY A C 1
ATOM 1916 O O . GLY A 1 236 ? 38.373 63.771 42.876 1.00 60.64 237 GLY A O 1
ATOM 1917 N N . GLU A 1 237 ? 40.090 63.047 44.071 1.00 59.96 238 GLU A N 1
ATOM 1918 C CA . GLU A 1 237 ? 40.686 62.064 44.942 1.00 58.61 238 GLU A CA 1
ATOM 1919 C C . GLU A 1 237 ? 40.160 62.320 46.331 1.00 52.93 238 GLU A C 1
ATOM 1920 O O . GLU A 1 237 ? 40.877 62.690 47.227 1.00 46.60 238 GLU A O 1
ATOM 1926 N N . PHE A 1 238 ? 38.870 62.124 46.474 1.00 51.75 239 PHE A N 1
ATOM 1927 C CA . PHE A 1 238 ? 38.165 62.352 47.732 1.00 52.56 239 PHE A CA 1
ATOM 1928 C C . PHE A 1 238 ? 38.422 63.748 48.293 1.00 48.75 239 PHE A C 1
ATOM 1929 O O . PHE A 1 238 ? 38.489 63.934 49.509 1.00 40.36 239 PHE A O 1
ATOM 1937 N N . ASP A 1 239 ? 38.565 64.727 47.404 1.00 45.30 240 ASP A N 1
ATOM 1938 C CA . ASP A 1 239 ? 38.807 66.103 47.819 1.00 47.91 240 ASP A CA 1
ATOM 1939 C C . ASP A 1 239 ? 37.499 66.823 48.135 1.00 53.93 240 ASP A C 1
ATOM 1940 O O . ASP A 1 239 ? 36.444 66.197 48.221 1.00 55.81 240 ASP A O 1
ATOM 1945 N N . ASP A 1 240 ? 37.574 68.139 48.308 1.00 53.96 241 ASP A N 1
ATOM 1946 C CA . ASP A 1 240 ? 36.402 68.927 48.678 1.00 54.94 241 ASP A CA 1
ATOM 1947 C C . ASP A 1 240 ? 35.578 69.353 47.467 1.00 53.31 241 ASP A C 1
ATOM 1948 O O . ASP A 1 240 ? 34.356 69.481 47.553 1.00 51.63 241 ASP A O 1
ATOM 1953 N N . THR A 1 241 ? 36.247 69.568 46.339 1.00 55.48 242 THR A N 1
ATOM 1954 C CA . THR A 1 241 ? 35.575 70.042 45.133 1.00 42.93 242 THR A CA 1
ATOM 1955 C C . THR A 1 241 ? 34.731 68.951 44.477 1.00 42.94 242 THR A C 1
ATOM 1956 O O . THR A 1 241 ? 33.946 69.226 43.571 1.00 49.29 242 THR A O 1
ATOM 1960 N N . HIS A 1 242 ? 34.896 67.715 44.938 1.00 44.86 243 HIS A N 1
ATOM 1961 C CA . HIS A 1 242 ? 34.122 66.595 44.415 1.00 43.17 243 HIS A CA 1
ATOM 1962 C C . HIS A 1 242 ? 33.253 65.960 45.498 1.00 43.00 243 HIS A C 1
ATOM 1963 O O . HIS A 1 242 ? 32.653 64.907 45.285 1.00 40.17 243 HIS A O 1
ATOM 1970 N N . ALA A 1 243 ? 33.187 66.608 46.658 1.00 40.03 244 ALA A N 1
ATOM 1971 C CA . ALA A 1 243 ? 32.456 66.069 47.801 1.00 35.79 244 ALA A CA 1
ATOM 1972 C C . ALA A 1 243 ? 30.951 66.027 47.557 1.00 34.46 244 ALA A C 1
ATOM 1973 O O . ALA A 1 243 ? 30.221 65.318 48.249 1.00 31.02 244 ALA A O 1
ATOM 1975 N N . ASN A 1 244 ? 30.492 66.789 46.570 1.00 40.17 245 ASN A N 1
ATOM 1976 C CA . ASN A 1 244 ? 29.070 66.870 46.263 1.00 35.36 245 ASN A CA 1
ATOM 1977 C C . ASN A 1 244 ? 28.728 66.115 44.980 1.00 36.91 245 ASN A C 1
ATOM 1978 O O . ASN A 1 244 ? 27.719 66.393 44.332 1.00 38.06 245 ASN A O 1
ATOM 1983 N N . SER A 1 245 ? 29.575 65.157 44.619 1.00 37.23 246 SER A N 1
ATOM 1984 C CA . SER A 1 245 ? 29.393 64.407 43.382 1.00 34.49 246 SER A CA 1
ATOM 1985 C C . SER A 1 245 ? 28.383 63.279 43.545 1.00 36.45 246 SER A C 1
ATOM 1986 O O . SER A 1 245 ? 28.065 62.871 44.662 1.00 34.34 246 SER A O 1
ATOM 1989 N N . LEU A 1 246 ? 27.882 62.783 42.417 1.00 42.06 247 LEU A N 1
ATOM 1990 C CA . LEU A 1 246 ? 26.965 61.651 42.407 1.00 33.40 247 LEU A CA 1
ATOM 1991 C C . LEU A 1 246 ? 27.606 60.440 43.073 1.00 32.09 247 LEU A C 1
ATOM 1992 O O . LEU A 1 246 ? 26.923 59.632 43.700 1.00 38.92 247 LEU A O 1
ATOM 1997 N N . GLU A 1 247 ? 28.924 60.327 42.939 1.00 29.51 248 GLU A N 1
ATOM 1998 C CA . GLU A 1 247 ? 29.652 59.173 43.456 1.00 34.91 248 GLU A CA 1
ATOM 1999 C C . GLU A 1 247 ? 29.970 59.315 44.939 1.00 35.41 248 GLU A C 1
ATOM 2000 O O . GLU A 1 247 ? 29.899 58.342 45.692 1.00 36.30 248 GLU A O 1
ATOM 2006 N N . ALA A 1 248 ? 30.327 60.528 45.351 1.00 35.83 249 ALA A N 1
ATOM 2007 C CA . ALA A 1 248 ? 30.654 60.803 46.746 1.00 31.53 249 ALA A CA 1
ATOM 2008 C C . ALA A 1 248 ? 29.481 60.457 47.657 1.00 33.48 249 ALA A C 1
ATOM 2009 O O . ALA A 1 248 ? 29.646 59.766 48.663 1.00 29.21 249 ALA A O 1
ATOM 2011 N N . VAL A 1 249 ? 28.297 60.943 47.292 1.00 32.85 250 VAL A N 1
ATOM 2012 C CA . VAL A 1 249 ? 27.072 60.636 48.021 1.00 30.46 250 VAL A CA 1
ATOM 2013 C C . VAL A 1 249 ? 26.762 59.147 47.934 1.00 36.30 250 VAL A C 1
ATOM 2014 O O . VAL A 1 249 ? 26.175 58.561 48.846 1.00 39.38 250 VAL A O 1
ATOM 2018 N N . HIS A 1 250 ? 27.196 58.540 46.780 1.00 38.99 251 HIS A N 1
ATOM 2019 C CA . HIS A 1 250 ? 26.992 57.123 46.511 1.00 28.99 251 HIS A CA 1
ATOM 2020 C C . HIS A 1 250 ? 27.869 56.239 47.396 1.00 33.69 251 HIS A C 1
ATOM 2021 O O . HIS A 1 250 ? 27.502 55.108 47.719 1.00 37.32 251 HIS A O 1
ATOM 2028 N N . ASP A 1 251 ? 29.019 56.760 47.791 1.00 35.66 252 ASP A N 1
ATOM 2029 C CA . ASP A 1 251 ? 29.979 56.001 48.589 1.00 34.76 252 ASP A CA 1
ATOM 2030 C C . ASP A 1 251 ? 29.472 55.731 50.002 1.00 33.54 252 ASP A C 1
ATOM 2031 O O . ASP A 1 251 ? 29.775 54.691 50.585 1.00 38.23 252 ASP A O 1
ATOM 2036 N N . ASP A 1 252 ? 28.705 56.669 50.548 1.00 34.46 253 ASP A N 1
ATOM 2037 C CA . ASP A 1 252 ? 28.208 56.558 51.917 1.00 32.03 253 ASP A CA 1
ATOM 2038 C C . ASP A 1 252 ? 27.329 55.326 52.122 1.00 34.18 253 ASP A C 1
ATOM 2039 O O . ASP A 1 252 ? 27.308 54.744 53.206 1.00 27.46 253 ASP A O 1
ATOM 2044 N N . ILE A 1 253 ? 26.603 54.929 51.083 1.00 38.90 254 ILE A N 1
ATOM 2045 C CA . ILE A 1 253 ? 25.700 53.788 51.192 1.00 31.81 254 ILE A CA 1
ATOM 2046 C C . ILE A 1 253 ? 26.467 52.471 51.227 1.00 30.52 254 ILE A C 1
ATOM 2047 O O . ILE A 1 253 ? 26.041 51.518 51.876 1.00 39.11 254 ILE A O 1
ATOM 2052 N N . HIS A 1 254 ? 27.581 52.418 50.537 1.00 29.87 255 HIS A N 1
ATOM 2053 C CA . HIS A 1 254 ? 28.436 51.235 50.571 1.00 32.99 255 HIS A CA 1
ATOM 2054 C C . HIS A 1 254 ? 29.068 51.084 51.948 1.00 33.47 255 HIS A C 1
ATOM 2055 O O . HIS A 1 254 ? 29.244 49.972 52.443 1.00 33.93 255 HIS A O 1
ATOM 2062 N N . GLY A 1 255 ? 29.420 52.207 52.567 1.00 30.51 256 GLY A N 1
ATOM 2063 C CA . GLY A 1 255 ? 30.006 52.209 53.894 1.00 31.02 256 GLY A CA 1
ATOM 2064 C C . GLY A 1 255 ? 29.021 51.792 54.968 1.00 31.00 256 GLY A C 1
ATOM 2065 O O . GLY A 1 255 ? 29.350 50.993 55.842 1.00 37.85 256 GLY A O 1
ATOM 2066 N N . PHE A 1 256 ? 27.811 52.337 54.901 1.00 33.64 257 PHE A N 1
ATOM 2067 C CA . PHE A 1 256 ? 26.776 52.035 55.885 1.00 32.29 257 PHE A CA 1
ATOM 2068 C C . PHE A 1 256 ? 26.472 50.544 55.943 1.00 33.89 257 PHE A C 1
ATOM 2069 O O . PHE A 1 256 ? 26.301 49.977 57.020 1.00 44.83 257 PHE A O 1
ATOM 2077 N N . VAL A 1 257 ? 26.410 49.914 54.776 1.00 36.85 258 VAL A N 1
ATOM 2078 C CA . VAL A 1 257 ? 25.995 48.520 54.675 1.00 36.94 258 VAL A CA 1
ATOM 2079 C C . VAL A 1 257 ? 27.140 47.542 54.918 1.00 36.34 258 VAL A C 1
ATOM 2080 O O . VAL A 1 257 ? 26.970 46.534 55.605 1.00 39.46 258 VAL A O 1
ATOM 2084 N N . GLY A 1 258 ? 28.305 47.841 54.355 1.00 31.27 259 GLY A N 1
ATOM 2085 C CA . GLY A 1 258 ? 29.424 46.917 54.394 1.00 36.98 259 GLY A CA 1
ATOM 2086 C C . GLY A 1 258 ? 30.365 47.080 55.572 1.00 39.41 259 GLY A C 1
ATOM 2087 O O . GLY A 1 258 ? 30.943 46.103 56.048 1.00 42.98 259 GLY A O 1
ATOM 2088 N N . ARG A 1 259 ? 30.519 48.311 56.047 1.00 37.52 260 ARG A N 1
ATOM 2089 C CA . ARG A 1 259 ? 31.497 48.609 57.088 1.00 40.67 260 ARG A CA 1
ATOM 2090 C C . ARG A 1 259 ? 30.917 48.479 58.496 1.00 40.18 260 ARG A C 1
ATOM 2091 O O . ARG A 1 259 ? 30.140 49.325 58.939 1.00 38.98 260 ARG A O 1
ATOM 2099 N N . GLY A 1 260 ? 31.300 47.413 59.192 1.00 38.32 261 GLY A N 1
ATOM 2100 C CA . GLY A 1 260 ? 30.942 47.238 60.588 1.00 42.75 261 GLY A CA 1
ATOM 2101 C C . GLY A 1 260 ? 32.170 47.405 61.463 1.00 49.24 261 GLY A C 1
ATOM 2102 O O . GLY A 1 260 ? 32.845 48.433 61.405 1.00 52.93 261 GLY A O 1
ATOM 2103 N N . ALA A 1 261 ? 32.462 46.397 62.279 1.00 48.84 262 ALA A N 1
ATOM 2104 C CA . ALA A 1 261 ? 33.709 46.377 63.033 1.00 46.07 262 ALA A CA 1
ATOM 2105 C C . ALA A 1 261 ? 34.852 46.076 62.072 1.00 46.01 262 ALA A C 1
ATOM 2106 O O . ALA A 1 261 ? 35.919 46.683 62.141 1.00 53.04 262 ALA A O 1
ATOM 2108 N N . ILE A 1 262 ? 34.607 45.128 61.175 1.00 50.46 263 ILE A N 1
ATOM 2109 C CA . ILE A 1 262 ? 35.518 44.840 60.075 1.00 50.33 263 ILE A CA 1
ATOM 2110 C C . ILE A 1 262 ? 34.798 45.108 58.757 1.00 48.44 263 ILE A C 1
ATOM 2111 O O . ILE A 1 262 ? 33.579 45.285 58.736 1.00 45.50 263 ILE A O 1
ATOM 2116 N N . ARG A 1 263 ? 35.547 45.140 57.661 1.00 47.93 264 ARG A N 1
ATOM 2117 C CA . ARG A 1 263 ? 34.968 45.470 56.363 1.00 45.82 264 ARG A CA 1
ATOM 2118 C C . ARG A 1 263 ? 34.182 44.306 55.759 1.00 49.00 264 ARG A C 1
ATOM 2119 O O . ARG A 1 263 ? 34.691 43.190 55.638 1.00 43.48 264 ARG A O 1
ATOM 2127 N N . GLY A 1 264 ? 32.936 44.579 55.384 1.00 48.43 265 GLY A N 1
ATOM 2128 C CA . GLY A 1 264 ? 32.102 43.600 54.711 1.00 42.59 265 GLY A CA 1
ATOM 2129 C C . GLY A 1 264 ? 32.226 43.725 53.205 1.00 45.66 265 GLY A C 1
ATOM 2130 O O . GLY A 1 264 ? 33.122 44.405 52.706 1.00 51.61 265 GLY A O 1
ATOM 2131 N N . HIS A 1 265 ? 31.323 43.077 52.476 1.00 39.98 266 HIS A N 1
ATOM 2132 C CA . HIS A 1 265 ? 31.387 43.073 51.017 1.00 42.91 266 HIS A CA 1
ATOM 2133 C C . HIS A 1 265 ? 31.029 44.427 50.402 1.00 43.33 266 HIS A C 1
ATOM 2134 O O . HIS A 1 265 ? 31.715 44.902 49.497 1.00 41.92 266 HIS A O 1
ATOM 2141 N N . MET A 1 266 ? 29.959 45.045 50.895 1.00 42.87 267 MET A N 1
ATOM 2142 C CA . MET A 1 266 ? 29.473 46.304 50.331 1.00 38.05 267 MET A CA 1
ATOM 2143 C C . MET A 1 266 ? 30.475 47.452 50.458 1.00 37.38 267 MET A C 1
ATOM 2144 O O . MET A 1 266 ? 30.396 48.432 49.718 1.00 36.55 267 MET A O 1
ATOM 2149 N N . THR A 1 267 ? 31.413 47.337 51.392 1.00 39.14 268 THR A N 1
ATOM 2150 C CA . THR A 1 267 ? 32.386 48.403 51.610 1.00 40.48 268 THR A CA 1
ATOM 2151 C C . THR A 1 267 ? 33.724 48.093 50.944 1.00 37.08 268 THR A C 1
ATOM 2152 O O . THR A 1 267 ? 34.752 48.671 51.295 1.00 39.26 268 THR A O 1
ATOM 2156 N N . HIS A 1 268 ? 33.701 47.181 49.979 1.00 41.41 269 HIS A N 1
ATOM 2157 C CA . HIS A 1 268 ? 34.896 46.818 49.227 1.00 38.66 269 HIS A CA 1
ATOM 2158 C C . HIS A 1 268 ? 34.548 46.688 47.746 1.00 38.76 269 HIS A C 1
ATOM 2159 O O . HIS A 1 268 ? 33.771 45.816 47.360 1.00 39.73 269 HIS A O 1
ATOM 2166 N N . ALA A 1 269 ? 35.127 47.558 46.925 1.00 34.20 270 ALA A N 1
ATOM 2167 C CA . ALA A 1 269 ? 34.777 47.636 45.508 1.00 39.13 270 ALA A CA 1
ATOM 2168 C C . ALA A 1 269 ? 34.983 46.315 44.766 1.00 38.62 270 ALA A C 1
ATOM 2169 O O . ALA A 1 269 ? 34.389 46.089 43.713 1.00 40.01 270 ALA A O 1
ATOM 2171 N N . LEU A 1 270 ? 35.821 45.445 45.319 1.00 38.92 271 LEU A N 1
ATOM 2172 C CA . LEU A 1 270 ? 36.127 44.174 44.673 1.00 39.64 271 LEU A CA 1
ATOM 2173 C C . LEU A 1 270 ? 35.092 43.100 44.997 1.00 37.49 271 LEU A C 1
ATOM 2174 O O . LEU A 1 270 ? 35.084 42.035 44.381 1.00 36.56 271 LEU A O 1
ATOM 2179 N N . PHE A 1 271 ? 34.220 43.381 45.961 1.00 39.49 272 PHE A N 1
ATOM 2180 C CA . PHE A 1 271 ? 33.235 42.398 46.403 1.00 37.65 272 PHE A CA 1
ATOM 2181 C C . PHE A 1 271 ? 31.830 42.983 46.534 1.00 37.98 272 PHE A C 1
ATOM 2182 O O . PHE A 1 271 ? 30.868 42.253 46.763 1.00 41.96 272 PHE A O 1
ATOM 2190 N N . ALA A 1 272 ? 31.716 44.298 46.385 1.00 43.23 273 ALA A N 1
ATOM 2191 C CA . ALA A 1 272 ? 30.460 44.999 46.641 1.00 37.02 273 ALA A CA 1
ATOM 2192 C C . ALA A 1 272 ? 29.318 44.526 45.744 1.00 36.56 273 ALA A C 1
ATOM 2193 O O . ALA A 1 272 ? 28.166 44.467 46.175 1.00 39.84 273 ALA A O 1
ATOM 2195 N N . ALA A 1 273 ? 29.640 44.190 44.500 1.00 37.41 274 ALA A N 1
ATOM 2196 C CA . ALA A 1 273 ? 28.626 43.797 43.528 1.00 34.71 274 ALA A CA 1
ATOM 2197 C C . ALA A 1 273 ? 27.938 42.486 43.903 1.00 35.15 274 ALA A C 1
ATOM 2198 O O . ALA A 1 273 ? 26.781 42.259 43.545 1.00 32.02 274 ALA A O 1
ATOM 2200 N N . PHE A 1 274 ? 28.649 41.629 44.629 1.00 35.58 275 PHE A N 1
ATOM 2201 C CA . PHE A 1 274 ? 28.127 40.313 44.985 1.00 31.77 275 PHE A CA 1
ATOM 2202 C C . PHE A 1 274 ? 26.967 40.389 45.977 1.00 33.55 275 PHE A C 1
ATOM 2203 O O . PHE A 1 274 ? 26.176 39.453 46.085 1.00 38.09 275 PHE A O 1
ATOM 2211 N N . ASP A 1 275 ? 26.865 41.499 46.700 1.00 34.99 276 ASP A N 1
ATOM 2212 C CA . ASP A 1 275 ? 25.745 41.704 47.611 1.00 36.95 276 ASP A CA 1
ATOM 2213 C C . ASP A 1 275 ? 24.518 42.155 46.821 1.00 38.67 276 ASP A C 1
ATOM 2214 O O . ASP A 1 275 ? 24.553 43.186 46.154 1.00 38.28 276 ASP A O 1
ATOM 2219 N N . PRO A 1 276 ? 23.429 41.374 46.898 1.00 42.50 277 PRO A N 1
ATOM 2220 C CA . PRO A 1 276 ? 22.186 41.620 46.155 1.00 34.83 277 PRO A CA 1
ATOM 2221 C C . PRO A 1 276 ? 21.636 43.040 46.313 1.00 35.39 277 PRO A C 1
ATOM 2222 O O . PRO A 1 276 ? 20.960 43.537 45.413 1.00 39.28 277 PRO A O 1
ATOM 2226 N N . ILE A 1 277 ? 21.925 43.686 47.438 1.00 32.13 278 ILE A N 1
ATOM 2227 C CA . ILE A 1 277 ? 21.410 45.028 47.685 1.00 35.06 278 ILE A CA 1
ATOM 2228 C C . ILE A 1 277 ? 22.164 46.063 46.855 1.00 32.24 278 ILE A C 1
ATOM 2229 O O . ILE A 1 277 ? 21.756 47.222 46.767 1.00 32.95 278 ILE A O 1
ATOM 2234 N N . PHE A 1 278 ? 23.266 45.632 46.250 1.00 30.86 279 PHE A N 1
ATOM 2235 C CA . PHE A 1 278 ? 24.091 46.498 45.413 1.00 32.83 279 PHE A CA 1
ATOM 2236 C C . PHE A 1 278 ? 23.301 47.057 44.235 1.00 32.12 279 PHE A C 1
ATOM 2237 O O . PHE A 1 278 ? 23.517 48.193 43.812 1.00 30.95 279 PHE A O 1
ATOM 2245 N N . TRP A 1 279 ? 22.380 46.253 43.716 1.00 31.93 280 TRP A N 1
ATOM 2246 C CA . TRP A 1 279 ? 21.630 46.613 42.518 1.00 34.58 280 TRP A CA 1
ATOM 2247 C C . TRP A 1 279 ? 20.470 47.560 42.815 1.00 32.95 280 TRP A C 1
ATOM 2248 O O . TRP A 1 279 ? 20.130 48.412 41.991 1.00 34.76 280 TRP A O 1
ATOM 2259 N N . LEU A 1 280 ? 19.894 47.404 44.007 1.00 31.89 281 LEU A N 1
ATOM 2260 C CA . LEU A 1 280 ? 18.829 48.302 44.435 1.00 33.19 281 LEU A CA 1
ATOM 2261 C C . LEU A 1 280 ? 19.393 49.696 44.686 1.00 35.48 281 LEU A C 1
ATOM 2262 O O . LEU A 1 280 ? 18.721 50.706 44.464 1.00 30.94 281 LEU A O 1
ATOM 2267 N N . HIS A 1 281 ? 20.692 49.702 45.134 1.00 34.40 282 HIS A N 1
ATOM 2268 C CA . HIS A 1 281 ? 21.415 50.943 45.371 1.00 27.93 282 HIS A CA 1
ATOM 2269 C C . HIS A 1 281 ? 21.650 51.696 44.069 1.00 30.35 282 HIS A C 1
ATOM 2270 O O . HIS A 1 281 ? 21.216 52.837 43.910 1.00 38.73 282 HIS A O 1
ATOM 2277 N N . HIS A 1 282 ? 22.339 51.045 43.139 1.00 26.56 283 HIS A N 1
ATOM 2278 C CA . HIS A 1 282 ? 22.754 51.690 41.901 1.00 26.25 283 HIS A CA 1
ATOM 2279 C C . HIS A 1 282 ? 21.603 51.876 40.918 1.00 34.25 283 HIS A C 1
ATOM 2280 O O . HIS A 1 282 ? 21.746 52.574 39.913 1.00 40.78 283 HIS A O 1
ATOM 2287 N N . SER A 1 283 ? 20.418 51.249 41.213 1.00 26.80 284 SER A N 1
ATOM 2288 C CA . SER A 1 283 ? 19.209 51.560 40.464 1.00 27.72 284 SER A CA 1
ATOM 2289 C C . SER A 1 283 ? 18.725 52.941 40.879 1.00 31.99 284 SER A C 1
ATOM 2290 O O . SER A 1 283 ? 18.194 53.700 40.068 1.00 31.39 284 SER A O 1
ATOM 2293 N N . ASN A 1 284 ? 18.922 53.255 42.156 1.00 30.28 285 ASN A N 1
ATOM 2294 C CA . ASN A 1 284 ? 18.557 54.553 42.702 1.00 25.92 285 ASN A CA 1
ATOM 2295 C C . ASN A 1 284 ? 19.609 55.602 42.368 1.00 29.91 285 ASN A C 1
ATOM 2296 O O . ASN A 1 284 ? 19.291 56.775 42.177 1.00 32.46 285 ASN A O 1
ATOM 2301 N N . VAL A 1 285 ? 20.865 55.170 42.306 1.00 28.27 286 VAL A N 1
ATOM 2302 C CA . VAL A 1 285 ? 21.948 56.042 41.874 1.00 23.56 286 VAL A CA 1
ATOM 2303 C C . VAL A 1 285 ? 21.693 56.491 40.443 1.00 27.71 286 VAL A C 1
ATOM 2304 O O . VAL A 1 285 ? 21.997 57.624 40.069 1.00 34.56 286 VAL A O 1
ATOM 2308 N N . ASP A 1 286 ? 21.122 55.592 39.649 1.00 29.37 287 ASP A N 1
ATOM 2309 C CA . ASP A 1 286 ? 20.790 55.898 38.267 1.00 27.10 287 ASP A CA 1
ATOM 2310 C C . ASP A 1 286 ? 19.589 56.833 38.202 1.00 28.32 287 ASP A C 1
ATOM 2311 O O . ASP A 1 286 ? 19.480 57.652 37.290 1.00 32.60 287 ASP A O 1
ATOM 2316 N N . ARG A 1 287 ? 18.692 56.708 39.176 1.00 26.66 288 ARG A N 1
ATOM 2317 C CA . ARG A 1 287 ? 17.519 57.571 39.245 1.00 25.89 288 ARG A CA 1
ATOM 2318 C C . ARG A 1 287 ? 17.935 59.003 39.550 1.00 27.27 288 ARG A C 1
ATOM 2319 O O . ARG A 1 287 ? 17.323 59.956 39.070 1.00 25.02 288 ARG A O 1
ATOM 2327 N N . HIS A 1 288 ? 18.980 59.142 40.360 1.00 30.86 289 HIS A N 1
ATOM 2328 C CA . HIS A 1 288 ? 19.540 60.448 40.675 1.00 30.54 289 HIS A CA 1
ATOM 2329 C C . HIS A 1 288 ? 20.049 61.113 39.403 1.00 34.43 289 HIS A C 1
ATOM 2330 O O . HIS A 1 288 ? 19.841 62.307 39.184 1.00 35.16 289 HIS A O 1
ATOM 2337 N N . LEU A 1 289 ? 20.713 60.323 38.566 1.00 30.78 290 LEU A N 1
ATOM 2338 C CA . LEU A 1 289 ? 21.221 60.812 37.293 1.00 33.58 290 LEU A CA 1
ATOM 2339 C C . LEU A 1 289 ? 20.079 61.295 36.405 1.00 34.66 290 LEU A C 1
ATOM 2340 O O . LEU A 1 289 ? 20.193 62.325 35.744 1.00 36.95 290 LEU A O 1
ATOM 2345 N N . SER A 1 290 ? 18.977 60.550 36.400 1.00 34.15 291 SER A N 1
ATOM 2346 C CA . SER A 1 290 ? 17.799 60.926 35.624 1.00 32.42 291 SER A CA 1
ATOM 2347 C C . SER A 1 290 ? 17.190 62.222 36.149 1.00 30.60 291 SER A C 1
ATOM 2348 O O . SER A 1 290 ? 16.802 63.092 35.371 1.00 28.17 291 SER A O 1
ATOM 2351 N N . LEU A 1 291 ? 17.109 62.342 37.472 1.00 34.97 292 LEU A N 1
ATOM 2352 C CA . LEU A 1 291 ? 16.566 63.539 38.106 1.00 33.57 292 LEU A CA 1
ATOM 2353 C C . LEU A 1 291 ? 17.466 64.745 37.863 1.00 33.44 292 LEU A C 1
ATOM 2354 O O . LEU A 1 291 ? 16.990 65.840 37.560 1.00 31.30 292 LEU A O 1
ATOM 2359 N N . TRP A 1 292 ? 18.769 64.531 38.002 1.00 35.11 293 TRP A N 1
ATOM 2360 C CA . TRP A 1 292 ? 19.752 65.583 37.777 1.00 34.19 293 TRP A CA 1
ATOM 2361 C C . TRP A 1 292 ? 19.701 66.076 36.334 1.00 36.18 293 TRP A C 1
ATOM 2362 O O . TRP A 1 292 ? 19.849 67.270 36.075 1.00 42.01 293 TRP A O 1
ATOM 2373 N N . GLN A 1 293 ? 19.486 65.152 35.401 1.00 33.30 294 GLN A N 1
ATOM 2374 C CA . GLN A 1 293 ? 19.353 65.504 33.990 1.00 37.86 294 GLN A CA 1
ATOM 2375 C C . GLN A 1 293 ? 18.184 66.457 33.768 1.00 32.67 294 GLN A C 1
ATOM 2376 O O . GLN A 1 293 ? 18.233 67.318 32.891 1.00 32.78 294 GLN A O 1
ATOM 2382 N N . ALA A 1 294 ? 17.135 66.296 34.567 1.00 24.48 295 ALA A N 1
ATOM 2383 C CA . ALA A 1 294 ? 15.954 67.142 34.457 1.00 23.54 295 ALA A CA 1
ATOM 2384 C C . ALA A 1 294 ? 16.270 68.577 34.871 1.00 35.19 295 ALA A C 1
ATOM 2385 O O . ALA A 1 294 ? 15.720 69.528 34.316 1.00 40.35 295 ALA A O 1
ATOM 2387 N N . LEU A 1 295 ? 17.161 68.727 35.845 1.00 37.12 296 LEU A N 1
ATOM 2388 C CA . LEU A 1 295 ? 17.543 70.048 36.331 1.00 42.26 296 LEU A CA 1
ATOM 2389 C C . LEU A 1 295 ? 18.626 70.675 35.459 1.00 38.76 296 LEU A C 1
ATOM 2390 O O . LEU A 1 295 ? 18.623 71.883 35.229 1.00 42.28 296 LEU A O 1
ATOM 2395 N N . TYR A 1 296 ? 19.547 69.848 34.974 1.00 34.34 297 TYR A N 1
ATOM 2396 C CA . TYR A 1 296 ? 20.683 70.341 34.203 1.00 33.57 297 TYR A CA 1
ATOM 2397 C C . TYR A 1 296 ? 20.745 69.749 32.799 1.00 35.32 297 TYR A C 1
ATOM 2398 O O . TYR A 1 296 ? 21.692 69.036 32.468 1.00 35.30 297 TYR A O 1
ATOM 2407 N N . PRO A 1 297 ? 19.740 70.053 31.964 1.00 36.08 298 PRO A N 1
ATOM 2408 C CA . PRO A 1 297 ? 19.730 69.557 30.585 1.00 33.04 298 PRO A CA 1
ATOM 2409 C C . PRO A 1 297 ? 20.871 70.151 29.767 1.00 37.98 298 PRO A C 1
ATOM 2410 O O . PRO A 1 297 ? 21.224 71.314 29.962 1.00 43.18 298 PRO A O 1
ATOM 2414 N N . GLY A 1 298 ? 21.444 69.356 28.870 1.00 34.78 299 GLY A N 1
ATOM 2415 C CA . GLY A 1 298 ? 22.536 69.818 28.036 1.00 38.64 299 GLY A CA 1
ATOM 2416 C C . GLY A 1 298 ? 23.896 69.463 28.604 1.00 47.41 299 GLY A C 1
ATOM 2417 O O . GLY A 1 298 ? 24.883 69.397 27.871 1.00 58.18 299 GLY A O 1
ATOM 2418 N N . VAL A 1 299 ? 23.950 69.235 29.913 1.00 40.66 300 VAL A N 1
ATOM 2419 C CA . VAL A 1 299 ? 25.200 68.873 30.572 1.00 40.94 300 VAL A CA 1
ATOM 2420 C C . VAL A 1 299 ? 25.402 67.362 30.579 1.00 40.56 300 VAL A C 1
ATOM 2421 O O . VAL A 1 299 ? 24.546 66.617 31.059 1.00 38.44 300 VAL A O 1
ATOM 2425 N N . TRP A 1 300 ? 26.536 66.913 30.048 1.00 41.31 301 TRP A N 1
ATOM 2426 C CA . TRP A 1 300 ? 26.852 65.489 30.022 1.00 40.65 301 TRP A CA 1
ATOM 2427 C C . TRP A 1 300 ? 28.350 65.252 30.224 1.00 39.66 301 TRP A C 1
ATOM 2428 O O . TRP A 1 300 ? 29.048 66.094 30.787 1.00 41.67 301 TRP A O 1
ATOM 2439 N N . VAL A 1 301 ? 28.835 64.105 29.759 1.00 38.07 302 VAL A N 1
ATOM 2440 C CA . VAL A 1 301 ? 30.214 63.687 29.995 1.00 37.63 302 VAL A CA 1
ATOM 2441 C C . VAL A 1 301 ? 31.247 64.650 29.418 1.00 37.15 302 VAL A C 1
ATOM 2442 O O . VAL A 1 301 ? 31.152 65.059 28.262 1.00 38.30 302 VAL A O 1
ATOM 2446 N N . THR A 1 302 ? 32.234 65.002 30.236 1.00 42.24 303 THR A N 1
ATOM 2447 C CA . THR A 1 302 ? 33.371 65.793 29.779 1.00 39.55 303 THR A CA 1
ATOM 2448 C C . THR A 1 302 ? 34.646 64.962 29.884 1.00 43.98 303 THR A C 1
ATOM 2449 O O . THR A 1 302 ? 34.654 63.900 30.508 1.00 47.31 303 THR A O 1
ATOM 2453 N N . GLN A 1 303 ? 35.720 65.448 29.273 1.00 42.60 304 GLN A N 1
ATOM 2454 C CA . GLN A 1 303 ? 36.976 64.708 29.231 1.00 39.23 304 GLN A CA 1
ATOM 2455 C C . GLN A 1 303 ? 37.652 64.627 30.599 1.00 49.45 304 GLN A C 1
ATOM 2456 O O . GLN A 1 303 ? 37.557 65.549 31.409 1.00 51.90 304 GLN A O 1
ATOM 2462 N N . GLY A 1 304 ? 38.336 63.512 30.846 1.00 47.29 305 GLY A N 1
ATOM 2463 C CA . GLY A 1 304 ? 39.027 63.290 32.103 1.00 45.17 305 GLY A CA 1
ATOM 2464 C C . GLY A 1 304 ? 39.883 62.036 32.063 1.00 52.26 305 GLY A C 1
ATOM 2465 O O . GLY A 1 304 ? 39.626 61.130 31.269 1.00 50.35 305 GLY A O 1
ATOM 2466 N N . PRO A 1 305 ? 40.913 61.978 32.920 1.00 52.07 306 PRO A N 1
ATOM 2467 C CA . PRO A 1 305 ? 41.863 60.860 32.965 1.00 43.53 306 PRO A CA 1
ATOM 2468 C C . PRO A 1 305 ? 41.387 59.676 33.805 1.00 46.41 306 PRO A C 1
ATOM 2469 O O . PRO A 1 305 ? 40.568 59.844 34.709 1.00 44.96 306 PRO A O 1
ATOM 2473 N N . GLU A 1 306 ? 41.903 58.489 33.497 1.00 51.99 307 GLU A N 1
ATOM 2474 C CA . GLU A 1 306 ? 41.652 57.298 34.302 1.00 47.33 307 GLU A CA 1
ATOM 2475 C C . GLU A 1 306 ? 42.652 57.228 35.449 1.00 51.62 307 GLU A C 1
ATOM 2476 O O . GLU A 1 306 ? 43.795 56.813 35.260 1.00 59.10 307 GLU A O 1
ATOM 2482 N N . ARG A 1 307 ? 42.220 57.632 36.638 1.00 52.69 308 ARG A N 1
ATOM 2483 C CA . ARG A 1 307 ? 43.125 57.734 37.778 1.00 52.95 308 ARG A CA 1
ATOM 2484 C C . ARG A 1 307 ? 43.296 56.414 38.531 1.00 52.89 308 ARG A C 1
ATOM 2485 O O . ARG A 1 307 ? 44.421 55.990 38.791 1.00 54.08 308 ARG A O 1
ATOM 2493 N N . GLU A 1 308 ? 42.189 55.764 38.878 1.00 53.12 309 GLU A N 1
ATOM 2494 C CA . GLU A 1 308 ? 42.261 54.493 39.595 1.00 49.39 309 GLU A CA 1
ATOM 2495 C C . GLU A 1 308 ? 42.749 53.363 38.694 1.00 56.61 309 GLU A C 1
ATOM 2496 O O . GLU A 1 308 ? 43.702 52.658 39.028 1.00 53.04 309 GLU A O 1
ATOM 2502 N N . GLY A 1 309 ? 42.086 53.195 37.554 1.00 50.59 310 GLY A N 1
ATOM 2503 C CA . GLY A 1 309 ? 42.416 52.130 36.625 1.00 39.03 310 GLY A CA 1
ATOM 2504 C C . GLY A 1 309 ? 41.388 51.016 36.662 1.00 40.69 310 GLY A C 1
ATOM 2505 O O . GLY A 1 309 ? 41.047 50.510 37.730 1.00 44.88 310 GLY A O 1
ATOM 2506 N N . SER A 1 310 ? 40.885 50.638 35.492 1.00 43.06 311 SER A N 1
ATOM 2507 C CA . SER A 1 310 ? 39.908 49.561 35.385 1.00 44.02 311 SER A CA 1
ATOM 2508 C C . SER A 1 310 ? 40.249 48.693 34.180 1.00 44.26 311 SER A C 1
ATOM 2509 O O . SER A 1 310 ? 41.114 49.049 33.385 1.00 41.93 311 SER A O 1
ATOM 2512 N N . MET A 1 311 ? 39.576 47.559 34.031 1.00 42.29 312 MET A N 1
ATOM 2513 C CA . MET A 1 311 ? 39.922 46.640 32.950 1.00 47.83 312 MET A CA 1
ATOM 2514 C C . MET A 1 311 ? 39.572 47.232 31.580 1.00 52.09 312 MET A C 1
ATOM 2515 O O . MET A 1 311 ? 39.926 46.674 30.543 1.00 49.30 312 MET A O 1
ATOM 2520 N N . GLY A 1 312 ? 38.883 48.368 31.575 1.00 44.29 313 GLY A N 1
ATOM 2521 C CA . GLY A 1 312 ? 38.577 49.046 30.330 1.00 43.14 313 GLY A CA 1
ATOM 2522 C C . GLY A 1 312 ? 39.653 50.059 29.992 1.00 50.68 313 GLY A C 1
ATOM 2523 O O . GLY A 1 312 ? 40.035 50.212 28.831 1.00 46.97 313 GLY A O 1
ATOM 2524 N N . PHE A 1 313 ? 40.149 50.749 31.014 1.00 47.36 314 PHE A N 1
ATOM 2525 C CA . PHE A 1 313 ? 41.144 51.796 30.817 1.00 45.59 314 PHE A CA 1
ATOM 2526 C C . PHE A 1 313 ? 42.282 51.705 31.826 1.00 48.86 314 PHE A C 1
ATOM 2527 O O . PHE A 1 313 ? 42.049 51.633 33.032 1.00 46.51 314 PHE A O 1
ATOM 2535 N N . ALA A 1 314 ? 43.513 51.715 31.326 1.00 51.77 315 ALA A N 1
ATOM 2536 C CA . ALA A 1 314 ? 44.686 51.749 32.188 1.00 45.98 315 ALA A CA 1
ATOM 2537 C C . ALA A 1 314 ? 44.860 53.147 32.772 1.00 53.41 315 ALA A C 1
ATOM 2538 O O . ALA A 1 314 ? 44.390 54.126 32.192 1.00 55.83 315 ALA A O 1
ATOM 2540 N N . PRO A 1 315 ? 45.541 53.243 33.923 1.00 50.89 316 PRO A N 1
ATOM 2541 C CA . PRO A 1 315 ? 45.728 54.524 34.614 1.00 52.34 316 PRO A CA 1
ATOM 2542 C C . PRO A 1 315 ? 46.487 55.539 33.763 1.00 51.28 316 PRO A C 1
ATOM 2543 O O . PRO A 1 315 ? 47.605 55.267 33.329 1.00 54.55 316 PRO A O 1
ATOM 2547 N N . GLY A 1 316 ? 45.873 56.695 33.526 1.00 46.62 317 GLY A N 1
ATOM 2548 C CA . GLY A 1 316 ? 46.493 57.740 32.733 1.00 42.74 317 GLY A CA 1
ATOM 2549 C C . GLY A 1 316 ? 45.818 57.937 31.390 1.00 45.04 317 GLY A C 1
ATOM 2550 O O . GLY A 1 316 ? 46.037 58.944 30.716 1.00 47.28 317 GLY A O 1
ATOM 2551 N N . THR A 1 317 ? 44.997 56.970 30.996 1.00 43.93 318 THR A N 1
ATOM 2552 C CA . THR A 1 317 ? 44.266 57.060 29.739 1.00 48.20 318 THR A CA 1
ATOM 2553 C C . THR A 1 317 ? 43.261 58.206 29.781 1.00 47.49 318 THR A C 1
ATOM 2554 O O . THR A 1 317 ? 42.645 58.460 30.815 1.00 50.11 318 THR A O 1
ATOM 2558 N N . GLU A 1 318 ? 43.106 58.903 28.659 1.00 45.77 319 GLU A N 1
ATOM 2559 C CA . GLU A 1 318 ? 42.121 59.973 28.556 1.00 44.72 319 GLU A CA 1
ATOM 2560 C C . GLU A 1 318 ? 40.753 59.405 28.195 1.00 45.85 319 GLU A C 1
ATOM 2561 O O . GLU A 1 318 ? 40.639 58.542 27.325 1.00 42.31 319 GLU A O 1
ATOM 2567 N N . LEU A 1 319 ? 39.716 59.888 28.871 1.00 46.86 320 LEU A N 1
ATOM 2568 C CA . LEU A 1 319 ? 38.366 59.383 28.653 1.00 45.15 320 LEU A CA 1
ATOM 2569 C C . LEU A 1 319 ? 37.375 60.502 28.349 1.00 48.52 320 LEU A C 1
ATOM 2570 O O . LEU A 1 319 ? 37.410 61.564 28.970 1.00 48.61 320 LEU A O 1
ATOM 2575 N N . ASN A 1 320 ? 36.491 60.254 27.388 1.00 47.29 321 ASN A N 1
ATOM 2576 C CA . ASN A 1 320 ? 35.436 61.202 27.058 1.00 47.35 321 ASN A CA 1
ATOM 2577 C C . ASN A 1 320 ? 34.114 60.497 26.770 1.00 53.28 321 ASN A C 1
ATOM 2578 O O . ASN A 1 320 ? 33.952 59.312 27.067 1.00 49.25 321 ASN A O 1
ATOM 2583 N N . LYS A 1 321 ? 33.176 61.234 26.185 1.00 55.50 322 LYS A N 1
ATOM 2584 C CA . LYS A 1 321 ? 31.851 60.707 25.877 1.00 51.45 322 LYS A CA 1
ATOM 2585 C C . LYS A 1 321 ? 31.893 59.614 24.810 1.00 53.30 322 LYS A C 1
ATOM 2586 O O . LYS A 1 321 ? 30.961 58.817 24.688 1.00 50.26 322 LYS A O 1
ATOM 2592 N N . ASP A 1 322 ? 32.973 59.581 24.038 1.00 50.17 323 ASP A N 1
ATOM 2593 C CA . ASP A 1 322 ? 33.098 58.623 22.946 1.00 46.68 323 ASP A CA 1
ATOM 2594 C C . ASP A 1 322 ? 33.871 57.378 23.366 1.00 51.17 323 ASP A C 1
ATOM 2595 O O . ASP A 1 322 ? 34.062 56.460 22.569 1.00 59.91 323 ASP A O 1
ATOM 2600 N N . SER A 1 323 ? 34.316 57.351 24.618 1.00 52.70 324 SER A N 1
ATOM 2601 C CA . SER A 1 323 ? 35.029 56.193 25.141 1.00 48.99 324 SER A CA 1
ATOM 2602 C C . SER A 1 323 ? 34.102 54.986 25.215 1.00 48.81 324 SER A C 1
ATOM 2603 O O . SER A 1 323 ? 32.926 55.116 25.558 1.00 49.32 324 SER A O 1
ATOM 2606 N N . ALA A 1 324 ? 34.633 53.814 24.884 1.00 42.64 325 ALA A N 1
ATOM 2607 C CA . ALA A 1 324 ? 33.856 52.583 24.949 1.00 43.40 325 ALA A CA 1
ATOM 2608 C C . ALA A 1 324 ? 33.638 52.174 26.400 1.00 41.93 325 ALA A C 1
ATOM 2609 O O . ALA A 1 324 ? 34.536 52.302 27.229 1.00 43.74 325 ALA A O 1
ATOM 2611 N N . LEU A 1 325 ? 32.439 51.686 26.702 1.00 41.85 326 LEU A N 1
ATOM 2612 C CA . LEU A 1 325 ? 32.101 51.280 28.060 1.00 39.72 326 LEU A CA 1
ATOM 2613 C C . LEU A 1 325 ? 32.104 49.760 28.203 1.00 35.75 326 LEU A C 1
ATOM 2614 O O . LEU A 1 325 ? 31.052 49.138 28.335 1.00 35.96 326 LEU A O 1
ATOM 2619 N N . GLU A 1 326 ? 33.297 49.174 28.169 1.00 36.13 327 GLU A N 1
ATOM 2620 C CA . GLU A 1 326 ? 33.466 47.734 28.339 1.00 37.07 327 GLU A CA 1
ATOM 2621 C C . GLU A 1 326 ? 32.909 47.261 29.678 1.00 37.36 327 GLU A C 1
ATOM 2622 O O . GLU A 1 326 ? 33.003 47.975 30.675 1.00 40.83 327 GLU A O 1
ATOM 2628 N N . PRO A 1 327 ? 32.324 46.053 29.703 1.00 36.81 328 PRO A N 1
ATOM 2629 C CA . PRO A 1 327 ? 32.111 45.212 28.523 1.00 39.56 328 PRO A CA 1
ATOM 2630 C C . PRO A 1 327 ? 30.683 45.302 27.991 1.00 36.56 328 PRO A C 1
ATOM 2631 O O . PRO A 1 327 ? 30.094 44.280 27.636 1.00 39.81 328 PRO A O 1
ATOM 2635 N N . PHE A 1 328 ? 30.138 46.513 27.938 1.00 33.11 329 PHE A N 1
ATOM 2636 C CA . PHE A 1 328 ? 28.754 46.709 27.523 1.00 35.43 329 PHE A CA 1
ATOM 2637 C C . PHE A 1 328 ? 28.664 47.099 26.050 1.00 35.26 329 PHE A C 1
ATOM 2638 O O . PHE A 1 328 ? 29.208 48.120 25.635 1.00 39.60 329 PHE A O 1
ATOM 2646 N N . TYR A 1 329 ? 27.969 46.281 25.267 1.00 41.37 330 TYR A N 1
ATOM 2647 C CA . TYR A 1 329 ? 27.879 46.486 23.824 1.00 41.20 330 TYR A CA 1
ATOM 2648 C C . TYR A 1 329 ? 26.448 46.703 23.340 1.00 43.06 330 TYR A C 1
ATOM 2649 O O . TYR A 1 329 ? 25.526 45.999 23.755 1.00 41.78 330 TYR A O 1
ATOM 2658 N N . GLU A 1 330 ? 26.275 47.681 22.456 1.00 46.28 331 GLU A N 1
ATOM 2659 C CA . GLU A 1 330 ? 24.984 47.941 21.830 1.00 46.93 331 GLU A CA 1
ATOM 2660 C C . GLU A 1 330 ? 24.596 46.774 20.929 1.00 46.48 331 GLU A C 1
ATOM 2661 O O . GLU A 1 330 ? 23.449 46.331 20.924 1.00 51.86 331 GLU A O 1
ATOM 2667 N N . THR A 1 331 ? 25.568 46.289 20.162 1.00 48.27 332 THR A N 1
ATOM 2668 C CA . THR A 1 331 ? 25.381 45.117 19.317 1.00 52.23 332 THR A CA 1
ATOM 2669 C C . THR A 1 331 ? 26.580 44.185 19.460 1.00 55.53 332 THR A C 1
ATOM 2670 O O . THR A 1 331 ? 27.363 44.311 20.400 1.00 56.63 332 THR A O 1
ATOM 2674 N N . GLU A 1 332 ? 26.722 43.252 18.525 1.00 56.23 333 GLU A N 1
ATOM 2675 C CA . GLU A 1 332 ? 27.835 42.311 18.554 1.00 58.60 333 GLU A CA 1
ATOM 2676 C C . GLU A 1 332 ? 29.182 43.002 18.353 1.00 63.79 333 GLU A C 1
ATOM 2677 O O . GLU A 1 332 ? 30.194 42.578 18.912 1.00 56.84 333 GLU A O 1
ATOM 2683 N N . ASP A 1 333 ? 29.191 44.069 17.559 1.00 61.41 334 ASP A N 1
ATOM 2684 C CA . ASP A 1 333 ? 30.442 44.712 17.169 1.00 59.80 334 ASP A CA 1
ATOM 2685 C C . ASP A 1 333 ? 30.547 46.161 17.637 1.00 61.45 334 ASP A C 1
ATOM 2686 O O . ASP A 1 333 ? 31.566 46.816 17.415 1.00 66.97 334 ASP A O 1
ATOM 2691 N N . LYS A 1 334 ? 29.501 46.660 18.286 1.00 54.38 335 LYS A N 1
ATOM 2692 C CA . LYS A 1 334 ? 29.465 48.060 18.698 1.00 48.58 335 LYS A CA 1
ATOM 2693 C C . LYS A 1 334 ? 29.388 48.211 20.213 1.00 49.01 335 LYS A C 1
ATOM 2694 O O . LYS A 1 334 ? 28.382 47.856 20.827 1.00 47.81 335 LYS A O 1
ATOM 2700 N N . PRO A 1 335 ? 30.462 48.736 20.822 1.00 47.78 336 PRO A N 1
ATOM 2701 C CA . PRO A 1 335 ? 30.487 49.026 22.259 1.00 43.46 336 PRO A CA 1
ATOM 2702 C C . PRO A 1 335 ? 29.578 50.199 22.610 1.00 44.48 336 PRO A C 1
ATOM 2703 O O . PRO A 1 335 ? 29.301 51.036 21.750 1.00 42.35 336 PRO A O 1
ATOM 2707 N N . TRP A 1 336 ? 29.118 50.256 23.855 1.00 43.31 337 TRP A N 1
ATOM 2708 C CA . TRP A 1 336 ? 28.313 51.380 24.315 1.00 44.09 337 TRP A CA 1
ATOM 2709 C C . TRP A 1 336 ? 29.172 52.622 24.530 1.00 42.18 337 TRP A C 1
ATOM 2710 O O . TRP A 1 336 ? 30.372 52.526 24.791 1.00 37.54 337 TRP A O 1
ATOM 2721 N N . THR A 1 337 ? 28.546 53.787 24.414 1.00 38.93 338 THR A N 1
ATOM 2722 C CA . THR A 1 337 ? 29.212 55.051 24.695 1.00 40.77 338 THR A CA 1
ATOM 2723 C C . THR A 1 337 ? 28.300 55.938 25.536 1.00 40.82 338 THR A C 1
ATOM 2724 O O . THR A 1 337 ? 27.105 55.665 25.669 1.00 32.44 338 THR A O 1
ATOM 2728 N N . SER A 1 338 ? 28.869 56.996 26.103 1.00 46.02 339 SER A N 1
ATOM 2729 C CA . SER A 1 338 ? 28.140 57.862 27.019 1.00 36.28 339 SER A CA 1
ATOM 2730 C C . SER A 1 338 ? 27.139 58.767 26.302 1.00 37.81 339 SER A C 1
ATOM 2731 O O . SER A 1 338 ? 26.114 59.143 26.873 1.00 45.40 339 SER A O 1
ATOM 2734 N N . VAL A 1 339 ? 27.439 59.111 25.053 1.00 35.08 340 VAL A N 1
ATOM 2735 C CA . VAL A 1 339 ? 26.625 60.057 24.292 1.00 38.15 340 VAL A CA 1
ATOM 2736 C C . VAL A 1 339 ? 25.142 59.678 24.242 1.00 39.88 340 VAL A C 1
ATOM 2737 O O . VAL A 1 339 ? 24.285 60.485 24.601 1.00 40.56 340 VAL A O 1
ATOM 2741 N N . PRO A 1 340 ? 24.833 58.451 23.790 1.00 39.01 341 PRO A N 1
ATOM 2742 C CA . PRO A 1 340 ? 23.432 58.027 23.675 1.00 31.43 341 PRO A CA 1
ATOM 2743 C C . PRO A 1 340 ? 22.759 57.739 25.018 1.00 38.98 341 PRO A C 1
ATOM 2744 O O . PRO A 1 340 ? 21.530 57.755 25.094 1.00 39.07 341 PRO A O 1
ATOM 2748 N N . LEU A 1 341 ? 23.551 57.492 26.058 1.00 40.43 342 LEU A N 1
ATOM 2749 C CA . LEU A 1 341 ? 23.012 57.056 27.345 1.00 38.38 342 LEU A CA 1
ATOM 2750 C C . LEU A 1 341 ? 22.282 58.158 28.108 1.00 41.91 342 LEU A C 1
ATOM 2751 O O . LEU A 1 341 ? 21.944 57.988 29.281 1.00 41.47 342 LEU A O 1
ATOM 2756 N N . THR A 1 342 ? 22.039 59.285 27.448 1.00 39.37 343 THR A N 1
ATOM 2757 C CA . THR A 1 342 ? 21.259 60.356 28.053 1.00 38.74 343 THR A CA 1
ATOM 2758 C C . THR A 1 342 ? 19.784 59.981 28.054 1.00 37.07 343 THR A C 1
ATOM 2759 O O . THR A 1 342 ? 19.000 60.498 28.847 1.00 36.37 343 THR A O 1
ATOM 2763 N N . ASP A 1 343 ? 19.419 59.068 27.160 1.00 40.26 344 ASP A N 1
ATOM 2764 C CA . ASP A 1 343 ? 18.035 58.637 27.016 1.00 41.62 344 ASP A CA 1
ATOM 2765 C C . ASP A 1 343 ? 17.840 57.204 27.506 1.00 41.50 344 ASP A C 1
ATOM 2766 O O . ASP A 1 343 ? 18.198 56.250 26.816 1.00 38.59 344 ASP A O 1
ATOM 2771 N N . THR A 1 344 ? 17.264 57.061 28.695 1.00 39.80 345 THR A N 1
ATOM 2772 C CA . THR A 1 344 ? 17.054 55.747 29.295 1.00 36.97 345 THR A CA 1
ATOM 2773 C C . THR A 1 344 ? 16.027 54.925 28.518 1.00 39.37 345 THR A C 1
ATOM 2774 O O . THR A 1 344 ? 15.906 53.717 28.721 1.00 40.12 345 THR A O 1
ATOM 2778 N N . ALA A 1 345 ? 15.292 55.583 27.628 1.00 32.42 346 ALA A N 1
ATOM 2779 C CA . ALA A 1 345 ? 14.284 54.905 26.824 1.00 30.27 346 ALA A CA 1
ATOM 2780 C C . ALA A 1 345 ? 14.928 53.893 25.880 1.00 38.46 346 ALA A C 1
ATOM 2781 O O . ALA A 1 345 ? 14.292 52.920 25.471 1.00 35.09 346 ALA A O 1
ATOM 2783 N N . LEU A 1 346 ? 16.192 54.127 25.540 1.00 39.68 347 LEU A N 1
ATOM 2784 C CA . LEU A 1 346 ? 16.937 53.216 24.677 1.00 36.37 347 LEU A CA 1
ATOM 2785 C C . LEU A 1 346 ? 17.145 51.871 25.357 1.00 40.49 347 LEU A C 1
ATOM 2786 O O . LEU A 1 346 ? 17.434 50.869 24.703 1.00 41.77 347 LEU A O 1
ATOM 2791 N N . LEU A 1 347 ? 16.999 51.862 26.677 1.00 37.81 348 LEU A N 1
ATOM 2792 C CA . LEU A 1 347 ? 17.165 50.646 27.461 1.00 30.53 348 LEU A CA 1
ATOM 2793 C C . LEU A 1 347 ? 15.832 50.210 28.057 1.00 30.93 348 LEU A C 1
ATOM 2794 O O . LEU A 1 347 ? 15.788 49.404 28.985 1.00 38.49 348 LEU A O 1
ATOM 2799 N N . ASN A 1 348 ? 14.750 50.758 27.513 1.00 27.34 349 ASN A N 1
ATOM 2800 C CA . ASN A 1 348 ? 13.396 50.357 27.879 1.00 31.64 349 ASN A CA 1
ATOM 2801 C C . ASN A 1 348 ? 13.069 50.507 29.361 1.00 33.18 349 ASN A C 1
ATOM 2802 O O . ASN A 1 348 ? 12.400 49.652 29.942 1.00 32.38 349 ASN A O 1
ATOM 2807 N N . TYR A 1 349 ? 13.529 51.592 29.973 1.00 30.42 350 TYR A N 1
ATOM 2808 C CA . TYR A 1 349 ? 13.187 51.849 31.365 1.00 31.17 350 TYR A CA 1
ATOM 2809 C C . TYR A 1 349 ? 13.047 53.338 31.656 1.00 34.03 350 TYR A C 1
ATOM 2810 O O . TYR A 1 349 ? 13.393 54.183 30.832 1.00 35.01 350 TYR A O 1
ATOM 2819 N N . SER A 1 350 ? 12.526 53.642 32.839 1.00 29.07 351 SER A N 1
ATOM 2820 C CA . SER A 1 350 ? 12.337 55.016 33.282 1.00 31.68 351 SER A CA 1
ATOM 2821 C C . SER A 1 350 ? 11.936 55.022 34.751 1.00 32.30 351 SER A C 1
ATOM 2822 O O . SER A 1 350 ? 11.852 53.967 35.380 1.00 33.85 351 SER A O 1
ATOM 2825 N N . TYR A 1 351 ? 11.684 56.207 35.297 1.00 28.10 352 TYR A N 1
ATOM 2826 C CA . TYR A 1 351 ? 11.326 56.320 36.706 1.00 28.81 352 TYR A CA 1
ATOM 2827 C C . TYR A 1 351 ? 9.990 57.027 36.879 1.00 29.18 352 TYR A C 1
ATOM 2828 O O . TYR A 1 351 ? 9.649 57.921 36.105 1.00 31.86 352 TYR A O 1
ATOM 2837 N N . PRO A 1 352 ? 9.227 56.619 37.902 1.00 26.23 353 PRO A N 1
ATOM 2838 C CA . PRO A 1 352 ? 7.879 57.129 38.173 1.00 30.04 353 PRO A CA 1
ATOM 2839 C C . PRO A 1 352 ? 7.860 58.610 38.547 1.00 35.35 353 PRO A C 1
ATOM 2840 O O . PRO A 1 352 ? 6.785 59.209 38.610 1.00 35.85 353 PRO A O 1
ATOM 2844 N N . ASP A 1 353 ? 9.034 59.187 38.788 1.00 34.43 354 ASP A N 1
ATOM 2845 C CA . ASP A 1 353 ? 9.143 60.602 39.124 1.00 29.99 354 ASP A CA 1
ATOM 2846 C C . ASP A 1 353 ? 8.709 61.489 37.962 1.00 33.89 354 ASP A C 1
ATOM 2847 O O . ASP A 1 353 ? 8.389 62.661 38.154 1.00 38.08 354 ASP A O 1
ATOM 2852 N N . PHE A 1 354 ? 8.693 60.922 36.759 1.00 30.35 355 PHE A N 1
ATOM 2853 C CA . PHE A 1 354 ? 8.415 61.689 35.551 1.00 29.04 355 PHE A CA 1
ATOM 2854 C C . PHE A 1 354 ? 7.030 61.423 34.967 1.00 32.25 355 PHE A C 1
ATOM 2855 O O . PHE A 1 354 ? 6.689 61.958 33.912 1.00 32.73 355 PHE A O 1
ATOM 2863 N N . ASP A 1 355 ? 6.235 60.605 35.651 1.00 34.67 356 ASP A N 1
ATOM 2864 C CA . ASP A 1 355 ? 4.961 60.138 35.103 1.00 35.88 356 ASP A CA 1
ATOM 2865 C C . ASP A 1 355 ? 3.982 61.265 34.783 1.00 36.82 356 ASP A C 1
ATOM 2866 O O . ASP A 1 355 ? 3.302 61.228 33.755 1.00 37.20 356 ASP A O 1
ATOM 2871 N N . LYS A 1 356 ? 3.911 62.265 35.656 1.00 36.17 357 LYS A N 1
ATOM 2872 C CA . LYS A 1 356 ? 2.954 63.354 35.483 1.00 31.34 357 LYS A CA 1
ATOM 2873 C C . LYS A 1 356 ? 3.431 64.417 34.494 1.00 31.90 357 LYS A C 1
ATOM 2874 O O . LYS A 1 356 ? 2.724 65.392 34.243 1.00 31.92 357 LYS A O 1
ATOM 2880 N N . VAL A 1 357 ? 4.621 64.231 33.932 1.00 33.49 358 VAL A N 1
ATOM 2881 C CA . VAL A 1 357 ? 5.166 65.199 32.983 1.00 33.63 358 VAL A CA 1
ATOM 2882 C C . VAL A 1 357 ? 5.734 64.530 31.736 1.00 39.44 358 VAL A C 1
ATOM 2883 O O . VAL A 1 357 ? 6.686 65.030 31.135 1.00 45.77 358 VAL A O 1
ATOM 2887 N N . LYS A 1 358 ? 5.149 63.401 31.348 1.00 39.25 359 LYS A N 1
ATOM 2888 C CA . LYS A 1 358 ? 5.596 62.692 30.155 1.00 36.70 359 LYS A CA 1
ATOM 2889 C C . LYS A 1 358 ? 5.251 63.476 28.893 1.00 47.09 359 LYS A C 1
ATOM 2890 O O . LYS A 1 358 ? 4.132 63.980 28.747 1.00 47.34 359 LYS A O 1
ATOM 2896 N N . GLY A 1 359 ? 6.217 63.583 27.986 1.00 46.65 360 GLY A N 1
ATOM 2897 C CA . GLY A 1 359 ? 6.008 64.298 26.741 1.00 47.70 360 GLY A CA 1
ATOM 2898 C C . GLY A 1 359 ? 5.909 65.795 26.947 1.00 52.46 360 GLY A C 1
ATOM 2899 O O . GLY A 1 359 ? 5.345 66.513 26.122 1.00 57.21 360 GLY A O 1
ATOM 2900 N N . GLY A 1 360 ? 6.459 66.265 28.061 1.00 52.45 361 GLY A N 1
ATOM 2901 C CA . GLY A 1 360 ? 6.448 67.679 28.377 1.00 50.88 361 GLY A CA 1
ATOM 2902 C C . GLY A 1 360 ? 7.732 68.374 27.968 1.00 57.69 361 GLY A C 1
ATOM 2903 O O . GLY A 1 360 ? 8.762 67.732 27.761 1.00 54.11 361 GLY A O 1
ATOM 2904 N N . THR A 1 361 ? 7.667 69.696 27.852 1.00 55.20 362 THR A N 1
ATOM 2905 C CA . THR A 1 361 ? 8.828 70.491 27.474 1.00 48.39 362 THR A CA 1
ATOM 2906 C C . THR A 1 361 ? 9.896 70.442 28.560 1.00 44.45 362 THR A C 1
ATOM 2907 O O . THR A 1 361 ? 9.580 70.284 29.738 1.00 44.49 362 THR A O 1
ATOM 2911 N N . PRO A 1 362 ? 11.169 70.579 28.163 1.00 42.89 363 PRO A N 1
ATOM 2912 C CA . PRO A 1 362 ? 12.301 70.547 29.095 1.00 45.19 363 PRO A CA 1
ATOM 2913 C C . PRO A 1 362 ? 12.170 71.590 30.202 1.00 43.93 363 PRO A C 1
ATOM 2914 O O . PRO A 1 362 ? 12.724 71.409 31.286 1.00 49.73 363 PRO A O 1
ATOM 2918 N N . ASP A 1 363 ? 11.438 72.663 29.925 1.00 48.85 364 ASP A N 1
ATOM 2919 C CA . ASP A 1 363 ? 11.254 73.740 30.890 1.00 44.77 364 ASP A CA 1
ATOM 2920 C C . ASP A 1 363 ? 10.240 73.345 31.963 1.00 45.06 364 ASP A C 1
ATOM 2921 O O . ASP A 1 363 ? 10.475 73.543 33.155 1.00 38.68 364 ASP A O 1
ATOM 2926 N N . LEU A 1 364 ? 9.113 72.786 31.532 1.00 43.85 365 LEU A N 1
ATOM 2927 C CA . LEU A 1 364 ? 8.090 72.314 32.458 1.00 41.02 365 LEU A CA 1
ATOM 2928 C C . LEU A 1 364 ? 8.615 71.181 33.334 1.00 47.15 365 LEU A C 1
ATOM 2929 O O . LEU A 1 364 ? 8.322 71.119 34.529 1.00 44.44 365 LEU A O 1
ATOM 2934 N N . VAL A 1 365 ? 9.389 70.285 32.729 1.00 41.76 366 VAL A N 1
ATOM 2935 C CA . VAL A 1 365 ? 9.967 69.159 33.448 1.00 36.10 366 VAL A CA 1
ATOM 2936 C C . VAL A 1 365 ? 10.944 69.633 34.520 1.00 37.90 366 VAL A C 1
ATOM 2937 O O . VAL A 1 365 ? 10.938 69.128 35.643 1.00 38.68 366 VAL A O 1
ATOM 2941 N N . ARG A 1 366 ? 11.776 70.609 34.170 1.00 36.67 367 ARG A N 1
ATOM 2942 C CA . ARG A 1 366 ? 12.774 71.132 35.097 1.00 36.94 367 ARG A CA 1
ATOM 2943 C C . ARG A 1 366 ? 12.124 71.781 36.316 1.00 40.61 367 ARG A C 1
ATOM 2944 O O . ARG A 1 366 ? 12.690 71.770 37.409 1.00 38.46 367 ARG A O 1
ATOM 2952 N N . ASP A 1 367 ? 10.934 72.341 36.125 1.00 39.03 368 ASP A N 1
ATOM 2953 C CA . ASP A 1 367 ? 10.216 72.985 37.217 1.00 36.07 368 ASP A CA 1
ATOM 2954 C C . ASP A 1 367 ? 9.472 71.960 38.064 1.00 41.98 368 ASP A C 1
ATOM 2955 O O . ASP A 1 367 ? 9.386 72.097 39.286 1.00 43.69 368 ASP A O 1
ATOM 2960 N N . TYR A 1 368 ? 8.939 70.932 37.411 1.00 38.45 369 TYR A N 1
ATOM 2961 C CA . TYR A 1 368 ? 8.228 69.868 38.110 1.00 33.24 369 TYR A CA 1
ATOM 2962 C C . TYR A 1 368 ? 9.184 69.043 38.962 1.00 35.35 369 TYR A C 1
ATOM 2963 O O . TYR A 1 368 ? 8.921 68.779 40.135 1.00 35.09 369 TYR A O 1
ATOM 2972 N N . ILE A 1 369 ? 10.296 68.639 38.359 1.00 34.57 370 ILE A N 1
ATOM 2973 C CA . ILE A 1 369 ? 11.286 67.822 39.046 1.00 33.51 370 ILE A CA 1
ATOM 2974 C C . ILE A 1 369 ? 11.946 68.592 40.183 1.00 37.43 370 ILE A C 1
ATOM 2975 O O . ILE A 1 369 ? 12.215 68.034 41.248 1.00 38.79 370 ILE A O 1
ATOM 2980 N N . ASN A 1 370 ? 12.203 69.876 39.954 1.00 38.50 371 ASN A N 1
ATOM 2981 C CA . ASN A 1 370 ? 12.805 70.725 40.975 1.00 34.20 371 ASN A CA 1
ATOM 2982 C C . ASN A 1 370 ? 11.925 70.808 42.218 1.00 31.04 371 ASN A C 1
ATOM 2983 O O . ASN A 1 370 ? 12.413 70.695 43.341 1.00 32.63 371 ASN A O 1
ATOM 2988 N N . ASP A 1 371 ? 10.626 71.008 42.015 1.00 34.94 372 ASP A N 1
ATOM 2989 C CA . ASP A 1 371 ? 9.679 71.002 43.124 1.00 33.79 372 ASP A CA 1
ATOM 2990 C C . ASP A 1 371 ? 9.655 69.633 43.785 1.00 35.61 372 ASP A C 1
ATOM 2991 O O . ASP A 1 371 ? 9.494 69.519 44.999 1.00 36.43 372 ASP A O 1
ATOM 2996 N N . HIS A 1 372 ? 9.815 68.596 42.968 1.00 35.07 373 HIS A N 1
ATOM 2997 C CA . HIS A 1 372 ? 9.836 67.223 43.451 1.00 29.99 373 HIS A CA 1
ATOM 2998 C C . HIS A 1 372 ? 11.002 66.998 44.410 1.00 35.69 373 HIS A C 1
ATOM 2999 O O . HIS A 1 372 ? 10.824 66.466 45.508 1.00 33.53 373 HIS A O 1
ATOM 3006 N N . ILE A 1 373 ? 12.193 67.414 43.991 1.00 33.84 374 ILE A N 1
ATOM 3007 C CA . ILE A 1 373 ? 13.387 67.270 44.817 1.00 36.68 374 ILE A CA 1
ATOM 3008 C C . ILE A 1 373 ? 13.285 68.092 46.099 1.00 32.65 374 ILE A C 1
ATOM 3009 O O . ILE A 1 373 ? 13.559 67.587 47.188 1.00 33.07 374 ILE A O 1
ATOM 3014 N N . ASP A 1 374 ? 12.888 69.354 45.960 1.00 32.63 375 ASP A N 1
ATOM 3015 C CA . ASP A 1 374 ? 12.710 70.249 47.102 1.00 35.62 375 ASP A CA 1
ATOM 3016 C C . ASP A 1 374 ? 11.766 69.671 48.151 1.00 34.29 375 ASP A C 1
ATOM 3017 O O . ASP A 1 374 ? 12.049 69.709 49.347 1.00 31.06 375 ASP A O 1
ATOM 3022 N N . ARG A 1 375 ? 10.642 69.139 47.688 1.00 32.79 376 ARG A N 1
ATOM 3023 C CA . ARG A 1 375 ? 9.598 68.638 48.570 1.00 29.58 376 ARG A CA 1
ATOM 3024 C C . ARG A 1 375 ? 9.968 67.301 49.209 1.00 44.31 376 ARG A C 1
ATOM 3025 O O . ARG A 1 375 ? 9.452 66.949 50.270 1.00 46.14 376 ARG A O 1
ATOM 3033 N N . ARG A 1 376 ? 10.872 66.564 48.570 1.00 42.59 377 ARG A N 1
ATOM 3034 C CA . ARG A 1 376 ? 11.210 65.223 49.033 1.00 36.92 377 ARG A CA 1
ATOM 3035 C C . ARG A 1 376 ? 12.524 65.172 49.811 1.00 35.15 377 ARG A C 1
ATOM 3036 O O . ARG A 1 376 ? 12.636 64.446 50.798 1.00 39.89 377 ARG A O 1
ATOM 3044 N N . TYR A 1 377 ? 13.516 65.940 49.371 1.00 34.39 378 TYR A N 1
ATOM 3045 C CA . TYR A 1 377 ? 14.833 65.900 50.001 1.00 34.63 378 TYR A CA 1
ATOM 3046 C C . TYR A 1 377 ? 15.221 67.237 50.625 1.00 40.01 378 TYR A C 1
ATOM 3047 O O . TYR A 1 377 ? 16.353 67.415 51.074 1.00 41.17 378 TYR A O 1
ATOM 3056 N N . GLY A 1 378 ? 14.279 68.173 50.655 1.00 39.93 379 GLY A N 1
ATOM 3057 C CA . GLY A 1 378 ? 14.540 69.483 51.219 1.00 32.94 379 GLY A CA 1
ATOM 3058 C C . GLY A 1 378 ? 13.705 69.788 52.448 1.00 30.53 379 GLY A C 1
ATOM 3059 O O . GLY A 1 378 ? 13.617 70.940 52.868 1.00 39.51 379 GLY A O 1
ATOM 3060 N N . ILE A 1 379 ? 13.093 68.759 53.027 1.00 34.32 380 ILE A N 1
ATOM 3061 C CA . ILE A 1 379 ? 12.266 68.941 54.216 1.00 40.85 380 ILE A CA 1
ATOM 3062 C C . ILE A 1 379 ? 12.716 68.026 55.354 1.00 47.06 380 ILE A C 1
ATOM 3063 O O . ILE A 1 379 ? 13.675 67.268 55.206 1.00 47.54 380 ILE A O 1
ATOM 3068 N N . LYS A 1 380 ? 12.018 68.100 56.485 1.00 50.04 381 LYS A N 1
ATOM 3069 C CA . LYS A 1 380 ? 12.412 67.372 57.690 1.00 46.71 381 LYS A CA 1
ATOM 3070 C C . LYS A 1 380 ? 12.240 65.862 57.561 1.00 64.61 381 LYS A C 1
ATOM 3071 O O . LYS A 1 380 ? 11.942 65.348 56.483 1.00 66.20 381 LYS A O 1
ATOM 3073 N N . LYS A 1 381 ? 12.423 65.165 58.680 1.00 68.52 382 LYS A N 1
ATOM 3074 C CA . LYS A 1 381 ? 12.423 63.705 58.709 1.00 73.46 382 LYS A CA 1
ATOM 3075 C C . LYS A 1 381 ? 11.10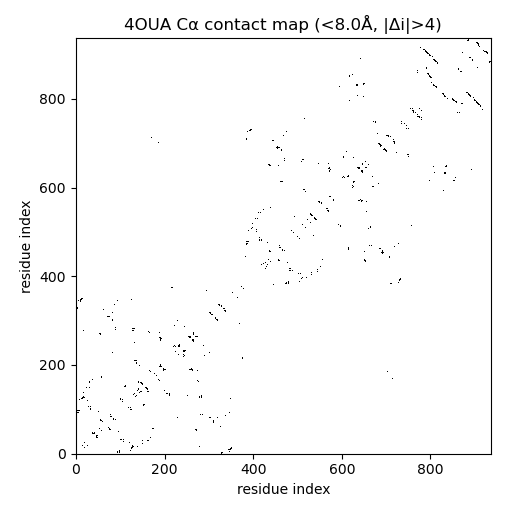7 63.097 58.232 1.00 76.47 382 LYS A C 1
ATOM 3076 O O . LYS A 1 381 ? 10.058 63.740 58.278 1.00 78.24 382 LYS A O 1
ATOM 3078 N N . SER A 1 382 ? 11.179 61.850 57.776 1.00 73.37 383 SER A N 1
ATOM 3079 C CA . SER A 1 382 ? 10.005 61.127 57.302 1.00 75.86 383 SER A CA 1
ATOM 3080 C C . SER A 1 382 ? 9.287 60.427 58.452 1.00 81.69 383 SER A C 1
ATOM 3081 O O . SER A 1 382 ? 8.802 61.073 59.382 1.00 82.61 383 SER A O 1
ATOM 3094 N N . LEU B 2 2 ? 28.155 14.054 42.514 1.00 34.31 3 LEU B N 1
ATOM 3095 C CA . LEU B 2 2 ? 27.826 13.542 41.198 1.00 28.69 3 LEU B CA 1
ATOM 3096 C C . LEU B 2 2 ? 26.329 13.264 41.208 1.00 35.58 3 LEU B C 1
ATOM 3097 O O . LEU B 2 2 ? 25.739 12.871 40.205 1.00 40.67 3 LEU B O 1
ATOM 3102 N N . LEU B 2 3 ? 25.731 13.475 42.376 1.00 34.34 4 LEU B N 1
ATOM 3103 C CA . LEU B 2 3 ? 24.304 13.268 42.594 1.00 34.75 4 LEU B CA 1
ATOM 3104 C C . LEU B 2 3 ? 23.794 14.268 43.630 1.00 33.79 4 LEU B C 1
ATOM 3105 O O . LEU B 2 3 ? 24.046 14.121 44.824 1.00 38.21 4 LEU B O 1
ATOM 3110 N N . ALA B 2 4 ? 23.143 15.365 43.206 1.00 39.06 5 ALA B N 1
ATOM 3111 C CA . ALA B 2 4 ? 22.651 16.428 44.072 1.00 36.29 5 ALA B CA 1
ATOM 3112 C C . ALA B 2 4 ? 21.394 16.016 44.829 1.00 36.51 5 ALA B C 1
ATOM 3113 O O . ALA B 2 4 ? 20.464 15.451 44.253 1.00 35.36 5 ALA B O 1
ATOM 3115 N N . THR B 2 5 ? 21.380 16.306 46.126 1.00 28.88 6 THR B N 1
ATOM 3116 C CA . THR B 2 5 ? 20.219 16.045 46.967 1.00 26.83 6 THR B CA 1
ATOM 3117 C C . THR B 2 5 ? 19.177 17.150 46.822 1.00 33.53 6 THR B C 1
ATOM 3118 O O . THR B 2 5 ? 19.207 18.141 47.551 1.00 32.74 6 THR B O 1
ATOM 3122 N N . VAL B 2 6 ? 18.259 16.976 45.877 1.00 35.25 7 VAL B N 1
ATOM 3123 C CA . VAL B 2 6 ? 17.239 17.986 45.609 1.00 33.98 7 VAL B CA 1
ATOM 3124 C C . VAL B 2 6 ? 15.883 17.576 46.171 1.00 33.33 7 VAL B C 1
ATOM 3125 O O . VAL B 2 6 ? 14.996 18.412 46.349 1.00 37.45 7 VAL B O 1
ATOM 3129 N N . GLY B 2 7 ? 15.726 16.286 46.448 1.00 32.58 8 GLY B N 1
ATOM 3130 C CA . GLY B 2 7 ? 14.490 15.774 47.008 1.00 31.22 8 GLY B CA 1
ATOM 3131 C C . GLY B 2 7 ? 13.595 15.148 45.958 1.00 31.02 8 GLY B C 1
ATOM 3132 O O . GLY B 2 7 ? 13.948 15.105 44.779 1.00 32.79 8 GLY B O 1
ATOM 3133 N N . PRO B 2 8 ? 12.422 14.657 46.382 1.00 30.12 9 PRO B N 1
ATOM 3134 C CA . PRO B 2 8 ? 11.480 14.002 45.469 1.00 34.75 9 PRO B CA 1
ATOM 3135 C C . PRO B 2 8 ? 10.800 14.988 44.521 1.00 38.46 9 PRO B C 1
ATOM 3136 O O . PRO B 2 8 ? 10.638 16.160 44.865 1.00 38.29 9 PRO B O 1
ATOM 3140 N N . THR B 2 9 ? 10.416 14.513 43.340 1.00 35.41 10 THR B N 1
ATOM 3141 C CA . THR B 2 9 ? 9.660 15.329 42.396 1.00 30.17 10 THR B CA 1
ATOM 3142 C C . THR B 2 9 ? 8.188 15.353 42.793 1.00 30.55 10 THR B C 1
ATOM 3143 O O . THR B 2 9 ? 7.790 14.712 43.766 1.00 36.38 10 THR B O 1
ATOM 3147 N N . GLY B 2 10 ? 7.380 16.086 42.038 1.00 28.72 11 GLY B N 1
ATOM 3148 C CA . GLY B 2 10 ? 5.979 16.251 42.377 1.00 26.62 11 GLY B CA 1
ATOM 3149 C C . GLY B 2 10 ? 5.809 17.414 43.332 1.00 35.93 11 GLY B C 1
ATOM 3150 O O . GLY B 2 10 ? 6.788 18.055 43.713 1.00 50.97 11 GLY B O 1
ATOM 3151 N N . GLY B 2 11 ? 4.571 17.692 43.722 1.00 29.14 12 GLY B N 1
ATOM 3152 C CA . GLY B 2 11 ? 4.297 18.807 44.610 1.00 39.71 12 GLY B CA 1
ATOM 3153 C C . GLY B 2 11 ? 4.784 18.573 46.028 1.00 38.70 12 GLY B C 1
ATOM 3154 O O . GLY B 2 11 ? 5.511 17.617 46.300 1.00 37.59 12 GLY B O 1
ATOM 3155 N N . VAL B 2 12 ? 4.399 19.464 46.934 1.00 33.37 13 VAL B N 1
ATOM 3156 C CA . VAL B 2 12 ? 4.703 19.280 48.345 1.00 34.79 13 VAL B CA 1
ATOM 3157 C C . VAL B 2 12 ? 3.731 18.264 48.931 1.00 33.56 13 VAL B C 1
ATOM 3158 O O . VAL B 2 12 ? 2.593 18.594 49.261 1.00 33.80 13 VAL B O 1
ATOM 3162 N N . LYS B 2 13 ? 4.182 17.021 49.042 1.00 35.85 14 LYS B N 1
ATOM 3163 C CA . LYS B 2 13 ? 3.331 15.949 49.535 1.00 33.59 14 LYS B CA 1
ATOM 3164 C C . LYS B 2 13 ? 3.681 15.588 50.971 1.00 35.10 14 LYS B C 1
ATOM 3165 O O . LYS B 2 13 ? 4.838 15.681 51.383 1.00 34.44 14 LYS B O 1
ATOM 3171 N N . ASN B 2 14 ? 2.673 15.182 51.732 1.00 31.08 15 ASN B N 1
ATOM 3172 C CA . ASN B 2 14 ? 2.886 14.789 53.114 1.00 29.53 15 ASN B CA 1
ATOM 3173 C C . ASN B 2 14 ? 3.558 13.430 53.232 1.00 31.97 15 ASN B C 1
ATOM 3174 O O . ASN B 2 14 ? 3.327 12.533 52.422 1.00 29.48 15 ASN B O 1
ATOM 3179 N N . ARG B 2 15 ? 4.403 13.293 54.244 1.00 31.11 16 ARG B N 1
ATOM 3180 C CA . ARG B 2 15 ? 4.910 11.991 54.630 1.00 27.81 16 ARG B CA 1
ATOM 3181 C C . ARG B 2 15 ? 3.885 11.373 55.565 1.00 30.17 16 ARG B C 1
ATOM 3182 O O . ARG B 2 15 ? 3.662 11.868 56.669 1.00 34.63 16 ARG B O 1
ATOM 3190 N N . LEU B 2 16 ? 3.241 10.307 55.109 1.00 32.29 17 LEU B N 1
ATOM 3191 C CA . LEU B 2 16 ? 2.132 9.722 55.847 1.00 29.91 17 LEU B CA 1
ATOM 3192 C C . LEU B 2 16 ? 2.596 8.911 57.047 1.00 28.01 17 LEU B C 1
ATOM 3193 O O . LEU B 2 16 ? 3.666 8.303 57.028 1.00 28.79 17 LEU B O 1
ATOM 3198 N N . ASP B 2 17 ? 1.780 8.920 58.095 1.00 32.87 18 ASP B N 1
ATOM 3199 C CA . ASP B 2 17 ? 1.990 8.057 59.248 1.00 28.69 18 ASP B CA 1
ATOM 3200 C C . ASP B 2 17 ? 1.968 6.604 58.780 1.00 32.62 18 ASP B C 1
ATOM 3201 O O . ASP B 2 17 ? 1.126 6.219 57.969 1.00 32.93 18 ASP B O 1
ATOM 3206 N N . ILE B 2 18 ? 2.906 5.806 59.281 1.00 29.01 19 ILE B N 1
ATOM 3207 C CA . ILE B 2 18 ? 3.068 4.428 58.828 1.00 30.20 19 ILE B CA 1
ATOM 3208 C C . ILE B 2 18 ? 1.780 3.619 58.964 1.00 35.08 19 ILE B C 1
ATOM 3209 O O . ILE B 2 18 ? 1.508 2.731 58.155 1.00 30.45 19 ILE B O 1
ATOM 3214 N N . VAL B 2 19 ? 0.988 3.935 59.983 1.00 37.60 20 VAL B N 1
ATOM 3215 C CA . VAL B 2 19 ? -0.266 3.229 60.220 1.00 42.62 20 VAL B CA 1
ATOM 3216 C C . VAL B 2 19 ? -1.259 3.464 59.082 1.00 43.36 20 VAL B C 1
ATOM 3217 O O . VAL B 2 19 ? -2.068 2.592 58.760 1.00 41.94 20 VAL B O 1
ATOM 3221 N N . ASP B 2 20 ? -1.189 4.642 58.473 1.00 38.33 21 ASP B N 1
ATOM 3222 C CA . ASP B 2 20 ? -2.037 4.959 57.330 1.00 42.30 21 ASP B CA 1
ATOM 3223 C C . ASP B 2 20 ? -1.409 4.440 56.042 1.00 38.18 21 ASP B C 1
ATOM 3224 O O . ASP B 2 20 ? -2.098 3.918 55.164 1.00 37.05 21 ASP B O 1
ATOM 3229 N N . PHE B 2 21 ? -0.092 4.587 55.950 1.00 34.20 22 PHE B N 1
ATOM 3230 C CA . PHE B 2 21 ? 0.665 4.236 54.754 1.00 29.02 22 PHE B CA 1
ATOM 3231 C C . PHE B 2 21 ? 0.434 2.792 54.313 1.00 33.22 22 PHE B C 1
ATOM 3232 O O . PHE B 2 21 ? 0.260 2.522 53.125 1.00 32.97 22 PHE B O 1
ATOM 3240 N N . VAL B 2 22 ? 0.426 1.869 55.272 1.00 35.34 23 VAL B N 1
ATOM 3241 C CA . VAL B 2 22 ? 0.286 0.448 54.961 1.00 33.68 23 VAL B CA 1
ATOM 3242 C C . VAL B 2 22 ? -1.153 0.061 54.627 1.00 32.45 23 VAL B C 1
ATOM 3243 O O . VAL B 2 22 ? -1.441 -1.106 54.364 1.00 38.03 23 VAL B O 1
ATOM 3247 N N . ARG B 2 23 ? -2.052 1.039 54.639 1.00 33.14 24 ARG B N 1
ATOM 3248 C CA . ARG B 2 23 ? -3.438 0.802 54.254 1.00 33.91 24 ARG B CA 1
ATOM 3249 C C . ARG B 2 23 ? -3.732 1.412 52.886 1.00 33.95 24 ARG B C 1
ATOM 3250 O O . ARG B 2 23 ? -4.882 1.477 52.456 1.00 37.75 24 ARG B O 1
ATOM 3258 N N . ASP B 2 24 ? -2.678 1.855 52.209 1.00 36.17 25 ASP B N 1
ATOM 3259 C CA . ASP B 2 24 ? -2.791 2.400 50.861 1.00 32.32 25 ASP B CA 1
ATOM 3260 C C . ASP B 2 24 ? -2.099 1.469 49.870 1.00 35.39 25 ASP B C 1
ATOM 3261 O O . ASP B 2 24 ? -0.871 1.377 49.853 1.00 38.80 25 ASP B O 1
ATOM 3266 N N . GLU B 2 25 ? -2.888 0.780 49.049 1.00 32.92 26 GLU B N 1
ATOM 3267 C CA . GLU B 2 25 ? -2.354 -0.232 48.140 1.00 34.73 26 GLU B CA 1
ATOM 3268 C C . GLU B 2 25 ? -1.299 0.333 47.191 1.00 36.15 26 GLU B C 1
ATOM 3269 O O . GLU B 2 25 ? -0.250 -0.278 46.995 1.00 38.05 26 GLU B O 1
ATOM 3275 N N . LYS B 2 26 ? -1.576 1.498 46.611 1.00 33.92 27 LYS B N 1
ATOM 3276 C CA . LYS B 2 26 ? -0.643 2.131 45.683 1.00 30.18 27 LYS B CA 1
ATOM 3277 C C . LYS B 2 26 ? 0.680 2.481 46.358 1.00 32.56 27 LYS B C 1
ATOM 3278 O O . LYS B 2 26 ? 1.751 2.129 45.863 1.00 31.75 27 LYS B O 1
ATOM 3284 N N . PHE B 2 27 ? 0.597 3.177 47.488 1.00 35.89 28 PHE B N 1
ATOM 3285 C CA . PHE B 2 27 ? 1.785 3.638 48.201 1.00 31.50 28 PHE B CA 1
ATOM 3286 C C . PHE B 2 27 ? 2.608 2.489 48.767 1.00 28.01 28 PHE B C 1
ATOM 3287 O O . PHE B 2 27 ? 3.827 2.457 48.612 1.00 29.44 28 PHE B O 1
ATOM 3295 N N . PHE B 2 28 ? 1.936 1.553 49.428 1.00 31.12 29 PHE B N 1
ATOM 3296 C CA . PHE B 2 28 ? 2.619 0.432 50.062 1.00 30.20 29 PHE B CA 1
ATOM 3297 C C . PHE B 2 28 ? 3.256 -0.490 49.028 1.00 29.04 29 PHE B C 1
ATOM 3298 O O . PHE B 2 28 ? 4.341 -1.025 49.249 1.00 32.59 29 PHE B O 1
ATOM 3306 N N . THR B 2 29 ? 2.580 -0.672 47.899 1.00 23.41 30 THR B N 1
ATOM 3307 C CA . THR B 2 29 ? 3.120 -1.494 46.825 1.00 27.51 30 THR B CA 1
ATOM 3308 C C . THR B 2 29 ? 4.387 -0.874 46.250 1.00 29.40 30 THR B C 1
ATOM 3309 O O . THR B 2 29 ? 5.403 -1.551 46.089 1.00 29.37 30 THR B O 1
ATOM 3313 N N . LEU B 2 30 ? 4.320 0.418 45.945 1.00 26.27 31 LEU B N 1
ATOM 3314 C CA . LEU B 2 30 ? 5.448 1.127 45.353 1.00 24.01 31 LEU B CA 1
ATOM 3315 C C . LEU B 2 30 ? 6.641 1.184 46.301 1.00 28.73 31 LEU B C 1
ATOM 3316 O O . LEU B 2 30 ? 7.791 1.081 45.873 1.00 25.57 31 LEU B O 1
ATOM 3321 N N . TYR B 2 31 ? 6.362 1.349 47.590 1.00 28.63 32 TYR B N 1
ATOM 3322 C CA . TYR B 2 31 ? 7.420 1.398 48.589 1.00 25.19 32 TYR B CA 1
ATOM 3323 C C . TYR B 2 31 ? 8.137 0.056 48.648 1.00 28.73 32 TYR B C 1
ATOM 3324 O O . TYR B 2 31 ? 9.367 -0.005 48.609 1.00 25.98 32 TYR B O 1
ATOM 3333 N N . ILE B 2 32 ? 7.353 -1.016 48.732 1.00 26.74 33 ILE B N 1
ATOM 3334 C CA . ILE B 2 32 ? 7.890 -2.372 48.760 1.00 22.90 33 ILE B CA 1
ATOM 3335 C C . ILE B 2 32 ? 8.732 -2.666 47.525 1.00 26.10 33 ILE B C 1
ATOM 3336 O O . ILE B 2 32 ? 9.851 -3.163 47.629 1.00 33.04 33 ILE B O 1
ATOM 3341 N N . ARG B 2 33 ? 8.183 -2.356 46.357 1.00 27.11 34 ARG B N 1
ATOM 3342 C CA . ARG B 2 33 ? 8.875 -2.596 45.098 1.00 23.68 34 ARG B CA 1
ATOM 3343 C C . ARG B 2 33 ? 10.156 -1.778 44.984 1.00 29.74 34 ARG B C 1
ATOM 3344 O O . ARG B 2 33 ? 11.196 -2.293 44.572 1.00 26.81 34 ARG B O 1
ATOM 3352 N N . ALA B 2 34 ? 10.071 -0.503 45.350 1.00 30.10 35 ALA B N 1
ATOM 3353 C CA . ALA B 2 34 ? 11.197 0.415 45.216 1.00 27.79 35 ALA B CA 1
ATOM 3354 C C . ALA B 2 34 ? 12.306 0.092 46.210 1.00 29.78 35 ALA B C 1
ATOM 3355 O O . ALA B 2 34 ? 13.490 0.163 45.876 1.00 26.45 35 ALA B O 1
ATOM 3357 N N . LEU B 2 35 ? 11.920 -0.259 47.433 1.00 25.08 36 LEU B N 1
ATOM 3358 C CA . LEU B 2 35 ? 12.892 -0.610 48.459 1.00 26.17 36 LEU B CA 1
ATOM 3359 C C . LEU B 2 35 ? 13.683 -1.843 48.045 1.00 29.99 36 LEU B C 1
ATOM 3360 O O . LEU B 2 35 ? 14.906 -1.879 48.172 1.00 29.58 36 LEU B O 1
ATOM 3365 N N . GLN B 2 36 ? 12.973 -2.850 47.543 1.00 28.68 37 GLN B N 1
ATOM 3366 C CA . GLN B 2 36 ? 13.602 -4.091 47.106 1.00 29.34 37 GLN B CA 1
ATOM 3367 C C . GLN B 2 36 ? 14.514 -3.846 45.910 1.00 27.93 37 GLN B C 1
ATOM 3368 O O . GLN B 2 36 ? 15.549 -4.494 45.762 1.00 31.97 37 GLN B O 1
ATOM 3374 N N . ALA B 2 37 ? 14.126 -2.900 45.062 1.00 31.04 38 ALA B N 1
ATOM 3375 C CA . ALA B 2 37 ? 14.896 -2.582 43.866 1.00 31.95 38 ALA B CA 1
ATOM 3376 C C . ALA B 2 37 ? 16.247 -1.963 44.216 1.00 33.44 38 ALA B C 1
ATOM 3377 O O . ALA B 2 37 ? 17.273 -2.340 43.649 1.00 27.28 38 ALA B O 1
ATOM 3379 N N . ILE B 2 38 ? 16.247 -1.017 45.152 1.00 30.82 39 ILE B N 1
ATOM 3380 C CA . ILE B 2 38 ? 17.480 -0.337 45.541 1.00 30.43 39 ILE B CA 1
ATOM 3381 C C . ILE B 2 38 ? 18.341 -1.211 46.449 1.00 32.38 39 ILE B C 1
ATOM 3382 O O . ILE B 2 38 ? 19.536 -0.962 46.613 1.00 30.67 39 ILE B O 1
ATOM 3387 N N . GLN B 2 39 ? 17.731 -2.235 47.039 1.00 32.24 40 GLN B N 1
ATOM 3388 C CA . GLN B 2 39 ? 18.474 -3.194 47.848 1.00 30.03 40 GLN B CA 1
ATOM 3389 C C . GLN B 2 39 ? 19.185 -4.206 46.959 1.00 27.03 40 GLN B C 1
ATOM 3390 O O . GLN B 2 39 ? 20.253 -4.710 47.308 1.00 29.28 40 GLN B O 1
ATOM 3396 N N . ASP B 2 40 ? 18.591 -4.495 45.806 1.00 25.50 41 ASP B N 1
ATOM 3397 C CA . ASP B 2 40 ? 19.175 -5.448 44.871 1.00 32.20 41 ASP B CA 1
ATOM 3398 C C . ASP B 2 40 ? 20.239 -4.790 43.997 1.00 32.54 41 ASP B C 1
ATOM 3399 O O . ASP B 2 40 ? 20.993 -5.475 43.306 1.00 28.35 41 ASP B O 1
ATOM 3404 N N . LYS B 2 41 ? 20.295 -3.461 44.030 1.00 32.31 42 LYS B N 1
ATOM 3405 C CA . LYS B 2 41 ? 21.290 -2.719 43.263 1.00 25.01 42 LYS B CA 1
ATOM 3406 C C . LYS B 2 41 ? 22.698 -3.021 43.756 1.00 30.92 42 LYS B C 1
ATOM 3407 O O . LYS B 2 41 ? 22.892 -3.386 44.914 1.00 33.06 42 LYS B O 1
ATOM 3413 N N . ASP B 2 42 ? 23.675 -2.867 42.869 1.00 32.69 43 ASP B N 1
ATOM 3414 C CA . ASP B 2 42 ? 25.072 -3.085 43.223 1.00 30.67 43 ASP B CA 1
ATOM 3415 C C . ASP B 2 42 ? 25.479 -2.162 44.364 1.00 34.69 43 ASP B C 1
ATOM 3416 O O . ASP B 2 42 ? 25.133 -0.982 44.372 1.00 31.52 43 ASP B O 1
ATOM 3421 N N . GLN B 2 43 ? 26.218 -2.706 45.325 1.00 38.98 44 GLN B N 1
ATOM 3422 C CA . GLN B 2 43 ? 26.628 -1.936 46.492 1.00 37.91 44 GLN B CA 1
ATOM 3423 C C . GLN B 2 43 ? 27.691 -0.903 46.131 1.00 36.68 44 GLN B C 1
ATOM 3424 O O . GLN B 2 43 ? 28.111 -0.109 46.973 1.00 34.26 44 GLN B O 1
ATOM 3430 N N . SER B 2 44 ? 28.116 -0.916 44.871 1.00 36.97 45 SER B N 1
ATOM 3431 C CA . SER B 2 44 ? 29.069 0.066 44.370 1.00 37.60 45 SER B CA 1
ATOM 3432 C C . SER B 2 44 ? 28.344 1.309 43.864 1.00 32.17 45 SER B C 1
ATOM 3433 O O . SER B 2 44 ? 28.928 2.387 43.770 1.00 38.00 45 SER B O 1
ATOM 3436 N N . ASP B 2 45 ? 27.065 1.146 43.543 1.00 31.04 46 ASP B N 1
ATOM 3437 C CA . ASP B 2 45 ? 26.260 2.232 42.996 1.00 31.53 46 ASP B CA 1
ATOM 3438 C C . ASP B 2 45 ? 25.851 3.217 44.086 1.00 32.15 46 ASP B C 1
ATOM 3439 O O . ASP B 2 45 ? 25.228 2.834 45.075 1.00 35.78 46 ASP B O 1
ATOM 3444 N N . TYR B 2 46 ? 26.198 4.486 43.893 1.00 31.79 47 TYR B N 1
ATOM 3445 C CA . TYR B 2 46 ? 25.873 5.536 44.855 1.00 26.67 47 TYR B CA 1
ATOM 3446 C C . TYR B 2 46 ? 24.375 5.623 45.137 1.00 28.76 47 TYR B C 1
ATOM 3447 O O . TYR B 2 46 ? 23.964 6.078 46.202 1.00 30.15 47 TYR B O 1
ATOM 3456 N N . SER B 2 47 ? 23.565 5.187 44.179 1.00 34.68 48 SER B N 1
ATOM 3457 C CA . SER B 2 47 ? 22.115 5.246 44.323 1.00 35.02 48 SER B CA 1
ATOM 3458 C C . SER B 2 47 ? 21.546 3.933 44.851 1.00 32.97 48 SER B C 1
ATOM 3459 O O . SER B 2 47 ? 20.339 3.704 44.795 1.00 34.35 48 SER B O 1
ATOM 3462 N N . SER B 2 48 ? 22.421 3.071 45.360 1.00 32.84 49 SER B N 1
ATOM 3463 C CA . SER B 2 48 ? 21.990 1.807 45.946 1.00 30.70 49 SER B CA 1
ATOM 3464 C C . SER B 2 48 ? 21.630 1.986 47.414 1.00 31.25 49 SER B C 1
ATOM 3465 O O . SER B 2 48 ? 21.988 2.989 48.033 1.00 33.46 49 SER B O 1
ATOM 3468 N N . PHE B 2 49 ? 20.925 1.008 47.969 1.00 29.17 50 PHE B N 1
ATOM 3469 C CA . PHE B 2 49 ? 20.544 1.049 49.375 1.00 30.75 50 PHE B CA 1
ATOM 3470 C C . PHE B 2 49 ? 21.776 1.009 50.273 1.00 30.10 50 PHE B C 1
ATOM 3471 O O . PHE B 2 49 ? 21.839 1.701 51.288 1.00 33.66 50 PHE B O 1
ATOM 3479 N N . PHE B 2 50 ? 22.753 0.195 49.887 1.00 27.75 51 PHE B N 1
ATOM 3480 C CA . PHE B 2 50 ? 23.977 0.040 50.663 1.00 28.81 51 PHE B CA 1
ATOM 3481 C C . PHE B 2 50 ? 24.737 1.356 50.794 1.00 29.46 51 PHE B C 1
ATOM 3482 O O . PHE B 2 50 ? 25.131 1.745 51.892 1.00 32.25 51 PHE B O 1
ATOM 3490 N N . GLN B 2 51 ? 24.941 2.036 49.669 1.00 31.28 52 GLN B N 1
ATOM 3491 C CA . GLN B 2 51 ? 25.691 3.288 49.653 1.00 28.44 52 GLN B CA 1
ATOM 3492 C C . GLN B 2 51 ? 24.971 4.406 50.404 1.00 30.31 52 GLN B C 1
ATOM 3493 O O . GLN B 2 51 ? 25.602 5.176 51.128 1.00 33.28 52 GLN B O 1
ATOM 3499 N N . LEU B 2 52 ? 23.656 4.498 50.226 1.00 29.38 53 LEU B N 1
ATOM 3500 C CA . LEU B 2 52 ? 22.863 5.489 50.947 1.00 28.69 53 LEU B CA 1
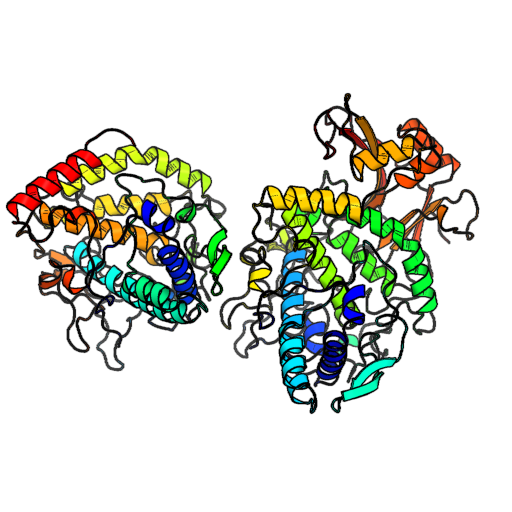ATOM 3501 C C . LEU B 2 52 ? 22.948 5.242 52.449 1.00 32.89 53 LEU B C 1
ATOM 3502 O O . LEU B 2 52 ? 23.100 6.175 53.237 1.00 29.03 53 LEU B O 1
ATOM 3507 N N . SER B 2 53 ? 22.855 3.975 52.838 1.00 33.64 54 SER B N 1
ATOM 3508 C CA . SER B 2 53 ? 22.975 3.599 54.240 1.00 32.13 54 SER B CA 1
ATOM 3509 C C . SER B 2 53 ? 24.435 3.623 54.679 1.00 29.66 54 SER B C 1
ATOM 3510 O O . SER B 2 53 ? 24.735 3.715 55.869 1.00 33.92 54 SER B O 1
ATOM 3513 N N . GLY B 2 54 ? 25.340 3.541 53.710 1.00 21.06 55 GLY B N 1
ATOM 3514 C CA . GLY B 2 54 ? 26.761 3.571 53.998 1.00 26.85 55 GLY B CA 1
ATOM 3515 C C . GLY B 2 54 ? 27.229 4.962 54.377 1.00 36.30 55 GLY B C 1
ATOM 3516 O O . GLY B 2 54 ? 28.269 5.128 55.016 1.00 40.22 55 GLY B O 1
ATOM 3517 N N . ILE B 2 55 ? 26.452 5.964 53.981 1.00 31.35 56 ILE B N 1
ATOM 3518 C CA . ILE B 2 55 ? 26.778 7.355 54.271 1.00 31.14 56 ILE B CA 1
ATOM 3519 C C . ILE B 2 55 ? 26.850 7.622 55.770 1.00 32.05 56 ILE B C 1
ATOM 3520 O O . ILE B 2 55 ? 27.745 8.326 56.239 1.00 31.38 56 ILE B O 1
ATOM 3525 N N . HIS B 2 56 ? 25.905 7.051 56.512 1.00 30.27 57 HIS B N 1
ATOM 3526 C CA . HIS B 2 56 ? 25.801 7.273 57.951 1.00 28.09 57 HIS B CA 1
ATOM 3527 C C . HIS B 2 56 ? 27.100 6.928 58.671 1.00 32.56 57 HIS B C 1
ATOM 3528 O O . HIS B 2 56 ? 27.810 7.814 59.147 1.00 38.89 57 HIS B O 1
ATOM 3535 N N . GLY B 2 57 ? 27.406 5.636 58.745 1.00 35.04 58 GLY B N 1
ATOM 3536 C CA . GLY B 2 57 ? 28.630 5.176 59.375 1.00 30.24 58 GLY B CA 1
ATOM 3537 C C . GLY B 2 57 ? 29.574 4.530 58.380 1.00 32.54 58 GLY B C 1
ATOM 3538 O O . GLY B 2 57 ? 30.149 5.207 57.527 1.00 30.61 58 GLY B O 1
ATOM 3539 N N . LEU B 2 58 ? 29.733 3.214 58.493 1.00 34.21 59 LEU B N 1
ATOM 3540 C CA . LEU B 2 58 ? 30.585 2.460 57.579 1.00 32.26 59 LEU B CA 1
ATOM 3541 C C . LEU B 2 58 ? 29.866 2.200 56.260 1.00 32.75 59 LEU B C 1
ATOM 3542 O O . LEU B 2 58 ? 28.641 2.093 56.228 1.00 40.68 59 LEU B O 1
ATOM 3547 N N . PRO B 2 59 ? 30.629 2.097 55.162 1.00 34.87 60 PRO B N 1
ATOM 3548 C CA . PRO B 2 59 ? 32.087 2.247 55.164 1.00 39.41 60 PRO B CA 1
ATOM 3549 C C . PRO B 2 59 ? 32.521 3.709 55.148 1.00 39.09 60 PRO B C 1
ATOM 3550 O O . PRO B 2 59 ? 31.723 4.589 54.823 1.00 30.79 60 PRO B O 1
ATOM 3554 N N . PHE B 2 60 ? 33.781 3.958 55.492 1.00 42.22 61 PHE B N 1
ATOM 3555 C CA . PHE B 2 60 ? 34.315 5.314 55.520 1.00 38.85 61 PHE B CA 1
ATOM 3556 C C . PHE B 2 60 ? 34.825 5.731 54.147 1.00 35.39 61 PHE B C 1
ATOM 3557 O O . PHE B 2 60 ? 36.021 5.945 53.954 1.00 39.96 61 PHE B O 1
ATOM 3565 N N . THR B 2 61 ? 33.908 5.841 53.192 1.00 33.34 62 THR B N 1
ATOM 3566 C CA . THR B 2 61 ? 34.259 6.272 51.846 1.00 35.94 62 THR B CA 1
ATOM 3567 C C . THR B 2 61 ? 33.388 7.442 51.404 1.00 36.50 62 THR B C 1
ATOM 3568 O O . THR B 2 61 ? 32.223 7.536 51.793 1.00 36.72 62 THR B O 1
ATOM 3572 N N . PRO B 2 62 ? 33.958 8.348 50.596 1.00 32.82 63 PRO B N 1
ATOM 3573 C CA . PRO B 2 62 ? 33.218 9.492 50.051 1.00 32.75 63 PRO B CA 1
ATOM 3574 C C . PRO B 2 62 ? 32.025 9.046 49.212 1.00 28.91 63 PRO B C 1
ATOM 3575 O O . PRO B 2 62 ? 32.138 8.088 48.448 1.00 37.30 63 PRO B O 1
ATOM 3579 N N . TRP B 2 63 ? 30.898 9.735 49.353 1.00 29.80 64 TRP B N 1
ATOM 3580 C CA . TRP B 2 63 ? 29.695 9.383 48.610 1.00 30.11 64 TRP B CA 1
ATOM 3581 C C . TRP B 2 63 ? 29.410 10.374 47.487 1.00 30.10 64 TRP B C 1
ATOM 3582 O O . TRP B 2 63 ? 29.189 11.559 47.735 1.00 29.28 64 TRP B O 1
ATOM 3593 N N . ALA B 2 64 ? 29.418 9.873 46.254 1.00 29.92 65 ALA B N 1
ATOM 3594 C CA . ALA B 2 64 ? 29.084 10.668 45.075 1.00 28.17 65 ALA B CA 1
ATOM 3595 C C . ALA B 2 64 ? 29.967 11.904 44.931 1.00 34.96 65 ALA B C 1
ATOM 3596 O O . ALA B 2 64 ? 29.513 12.950 44.466 1.00 37.76 65 ALA B O 1
ATOM 3598 N N . LYS B 2 65 ? 31.227 11.781 45.334 1.00 33.07 66 LYS B N 1
ATOM 3599 C CA . LYS B 2 65 ? 32.187 12.866 45.173 1.00 29.64 66 LYS B CA 1
ATOM 3600 C C . LYS B 2 65 ? 32.940 12.696 43.859 1.00 38.62 66 LYS B C 1
ATOM 3601 O O . LYS B 2 65 ? 33.284 11.577 43.478 1.00 43.21 66 LYS B O 1
ATOM 3607 N N . PRO B 2 66 ? 33.193 13.810 43.157 1.00 44.31 67 PRO B N 1
ATOM 3608 C CA . PRO B 2 66 ? 33.890 13.788 41.866 1.00 37.14 67 PRO B CA 1
ATOM 3609 C C . PRO B 2 66 ? 35.327 13.300 42.000 1.00 50.09 67 PRO B C 1
ATOM 3610 O O . PRO B 2 66 ? 35.825 13.158 43.117 1.00 52.52 67 PRO B O 1
ATOM 3614 N N . LYS B 2 67 ? 35.980 13.043 40.872 1.00 61.56 68 LYS B N 1
ATOM 3615 C CA . LYS B 2 67 ? 37.373 12.614 40.880 1.00 66.19 68 LYS B CA 1
ATOM 3616 C C . LYS B 2 67 ? 38.253 13.697 41.492 1.00 62.82 68 LYS B C 1
ATOM 3617 O O . LYS B 2 67 ? 39.042 13.434 42.400 1.00 56.46 68 LYS B O 1
ATOM 3619 N N . ASP B 2 68 ? 38.102 14.919 40.991 1.00 66.42 69 ASP B N 1
ATOM 3620 C CA . ASP B 2 68 ? 38.863 16.058 41.487 1.00 71.89 69 ASP B CA 1
ATOM 3621 C C . ASP B 2 68 ? 38.269 16.589 42.787 1.00 73.55 69 ASP B C 1
ATOM 3622 O O . ASP B 2 68 ? 37.528 17.572 42.786 1.00 81.38 69 ASP B O 1
ATOM 3627 N N . THR B 2 69 ? 38.591 15.929 43.893 1.00 62.08 70 THR B N 1
ATOM 3628 C CA . THR B 2 69 ? 38.131 16.372 45.203 1.00 67.23 70 THR B CA 1
ATOM 3629 C C . THR B 2 69 ? 39.247 16.280 46.233 1.00 66.20 70 THR B C 1
ATOM 3630 O O . THR B 2 69 ? 39.955 15.274 46.300 1.00 69.87 70 THR B O 1
ATOM 3634 N N . PRO B 2 70 ? 39.409 17.337 47.040 1.00 63.71 71 PRO B N 1
ATOM 3635 C CA . PRO B 2 70 ? 40.381 17.313 48.136 1.00 66.90 71 PRO B CA 1
ATOM 3636 C C . PRO B 2 70 ? 40.020 16.238 49.154 1.00 64.99 71 PRO B C 1
ATOM 3637 O O . PRO B 2 70 ? 38.835 16.045 49.431 1.00 70.87 71 PRO B O 1
ATOM 3641 N N . THR B 2 71 ? 41.025 15.548 49.685 1.00 63.01 72 THR B N 1
ATOM 3642 C CA . THR B 2 71 ? 40.810 14.481 50.658 1.00 63.72 72 THR B CA 1
ATOM 3643 C C . THR B 2 71 ? 39.868 14.917 51.775 1.00 62.88 72 THR B C 1
ATOM 3644 O O . THR B 2 71 ? 39.887 16.073 52.201 1.00 60.73 72 THR B O 1
ATOM 3648 N N . VAL B 2 72 ? 39.033 13.989 52.233 1.00 60.21 73 VAL B N 1
ATOM 3649 C CA . VAL B 2 72 ? 38.105 14.266 53.320 1.00 52.53 73 VAL B CA 1
ATOM 3650 C C . VAL B 2 72 ? 38.864 14.706 54.569 1.00 51.12 73 VAL B C 1
ATOM 3651 O O . VAL B 2 72 ? 39.953 14.206 54.850 1.00 48.24 73 VAL B O 1
ATOM 3655 N N . PRO B 2 73 ? 38.291 15.658 55.317 1.00 50.63 74 PRO B N 1
ATOM 3656 C CA . PRO B 2 73 ? 38.942 16.217 56.506 1.00 44.98 74 PRO B CA 1
ATOM 3657 C C . PRO B 2 73 ? 38.958 15.262 57.698 1.00 45.09 74 PRO B C 1
ATOM 3658 O O . PRO B 2 73 ? 39.470 15.630 58.756 1.00 55.79 74 PRO B O 1
ATOM 3662 N N . TYR B 2 74 ? 38.413 14.060 57.529 1.00 46.45 75 TYR B N 1
ATOM 3663 C CA . TYR B 2 74 ? 38.338 13.091 58.621 1.00 48.26 75 TYR B CA 1
ATOM 3664 C C . TYR B 2 74 ? 37.711 11.783 58.144 1.00 42.70 75 TYR B C 1
ATOM 3665 O O . TYR B 2 74 ? 36.651 11.787 57.520 1.00 41.27 75 TYR B O 1
ATOM 3674 N N . GLU B 2 75 ? 38.368 10.666 58.442 1.00 49.60 76 GLU B N 1
ATOM 3675 C CA . GLU B 2 75 ? 37.909 9.369 57.957 1.00 43.32 76 GLU B CA 1
ATOM 3676 C C . GLU B 2 75 ? 36.981 8.675 58.952 1.00 41.14 76 GLU B C 1
ATOM 3677 O O . GLU B 2 75 ? 37.398 7.788 59.698 1.00 40.74 76 GLU B O 1
ATOM 3683 N N . SER B 2 76 ? 35.719 9.091 58.950 1.00 38.22 77 SER B N 1
ATOM 3684 C CA . SER B 2 76 ? 34.686 8.454 59.760 1.00 38.23 77 SER B CA 1
ATOM 3685 C C . SER B 2 76 ? 33.353 8.481 59.010 1.00 34.19 77 SER B C 1
ATOM 3686 O O . SER B 2 76 ? 33.324 8.660 57.792 1.00 36.11 77 SER B O 1
ATOM 3689 N N . GLY B 2 77 ? 32.254 8.295 59.733 1.00 28.90 78 GLY B N 1
ATOM 3690 C CA . GLY B 2 77 ? 30.936 8.384 59.132 1.00 28.58 78 GLY B CA 1
ATOM 3691 C C . GLY B 2 77 ? 30.587 9.824 58.812 1.00 33.46 78 GLY B C 1
ATOM 3692 O O . GLY B 2 77 ? 31.186 10.746 59.364 1.00 39.97 78 GLY B O 1
ATOM 3693 N N . TYR B 2 78 ? 29.625 10.022 57.915 1.00 31.90 79 TYR B N 1
ATOM 3694 C CA . TYR B 2 78 ? 29.180 11.366 57.549 1.00 31.01 79 TYR B CA 1
ATOM 3695 C C . TYR B 2 78 ? 28.240 11.963 58.592 1.00 29.30 79 TYR B C 1
ATOM 3696 O O . TYR B 2 78 ? 28.196 13.180 58.771 1.00 25.31 79 TYR B O 1
ATOM 3705 N N . CYS B 2 79 ? 27.481 11.103 59.266 1.00 28.81 80 CYS B N 1
ATOM 3706 C CA . CYS B 2 79 ? 26.436 11.560 60.175 1.00 32.49 80 CYS B CA 1
ATOM 3707 C C . CYS B 2 79 ? 27.012 12.387 61.318 1.00 33.28 80 CYS B C 1
ATOM 3708 O O . CYS B 2 79 ? 28.100 12.105 61.817 1.00 38.56 80 CYS B O 1
ATOM 3711 N N . THR B 2 80 ? 26.271 13.415 61.719 1.00 33.81 81 THR B N 1
ATOM 3712 C CA . THR B 2 80 ? 26.703 14.314 62.780 1.00 33.89 81 THR B CA 1
ATOM 3713 C C . THR B 2 80 ? 25.924 14.050 64.060 1.00 37.14 81 THR B C 1
ATOM 3714 O O . THR B 2 80 ? 24.716 14.274 64.119 1.00 35.83 81 THR B O 1
ATOM 3718 N N . HIS B 2 81 ? 26.621 13.574 65.085 1.00 44.77 82 HIS B N 1
ATOM 3719 C CA . HIS B 2 81 ? 25.980 13.256 66.353 1.00 44.13 82 HIS B CA 1
ATOM 3720 C C . HIS B 2 81 ? 26.651 13.996 67.508 1.00 46.72 82 HIS B C 1
ATOM 3721 O O . HIS B 2 81 ? 27.851 14.271 67.468 1.00 45.55 82 HIS B O 1
ATOM 3728 N N . SER B 2 82 ? 25.861 14.323 68.527 1.00 43.96 83 SER B N 1
ATOM 3729 C CA . SER B 2 82 ? 26.351 15.035 69.705 1.00 43.96 83 SER B CA 1
ATOM 3730 C C . SER B 2 82 ? 26.785 16.460 69.371 1.00 40.74 83 SER B C 1
ATOM 3731 O O . SER B 2 82 ? 27.725 16.983 69.967 1.00 46.02 83 SER B O 1
ATOM 3734 N N . GLN B 2 83 ? 26.097 17.085 68.421 1.00 36.65 84 GLN B N 1
ATOM 3735 C CA . GLN B 2 83 ? 26.421 18.450 68.021 1.00 33.83 84 GLN B CA 1
ATOM 3736 C C . GLN B 2 83 ? 25.198 19.186 67.478 1.00 33.94 84 GLN B C 1
ATOM 3737 O O . GLN B 2 83 ? 24.107 18.622 67.403 1.00 40.94 84 GLN B O 1
ATOM 3743 N N . VAL B 2 84 ? 25.387 20.445 67.095 1.00 37.14 85 VAL B N 1
ATOM 3744 C CA . VAL B 2 84 ? 24.274 21.302 66.688 1.00 41.21 85 VAL B CA 1
ATOM 3745 C C . VAL B 2 84 ? 23.727 20.981 65.297 1.00 36.06 85 VAL B C 1
ATOM 3746 O O . VAL B 2 84 ? 22.594 21.343 64.974 1.00 33.25 85 VAL B O 1
ATOM 3750 N N . LEU B 2 85 ? 24.525 20.305 64.475 1.00 36.72 86 LEU B N 1
ATOM 3751 C CA . LEU B 2 85 ? 24.114 19.998 63.107 1.00 34.25 86 LEU B CA 1
ATOM 3752 C C . LEU B 2 85 ? 23.308 18.705 63.012 1.00 35.80 86 LEU B C 1
ATOM 3753 O O . LEU B 2 85 ? 22.909 18.301 61.921 1.00 33.95 86 LEU B O 1
ATOM 3758 N N . PHE B 2 86 ? 23.075 18.063 64.154 1.00 34.74 87 PHE B N 1
ATOM 3759 C CA . PHE B 2 86 ? 22.372 16.782 64.191 1.00 29.64 87 PHE B CA 1
ATOM 3760 C C . PHE B 2 86 ? 21.005 16.826 63.511 1.00 33.04 87 PHE B C 1
ATOM 3761 O O . PHE B 2 86 ? 20.735 16.028 62.614 1.00 37.87 87 PHE B O 1
ATOM 3769 N N . PRO B 2 87 ? 20.135 17.754 63.939 1.00 28.31 88 PRO B N 1
ATOM 3770 C CA . PRO B 2 87 ? 18.776 17.817 63.390 1.00 33.46 88 PRO B CA 1
ATOM 3771 C C . PRO B 2 87 ? 18.746 18.101 61.890 1.00 31.06 88 PRO B C 1
ATOM 3772 O O . PRO B 2 87 ? 17.991 17.457 61.164 1.00 32.06 88 PRO B O 1
ATOM 3776 N N . THR B 2 88 ? 19.563 19.047 61.436 1.00 30.57 89 THR B N 1
ATOM 3777 C CA . THR B 2 88 ? 19.526 19.486 60.044 1.00 30.54 89 THR B CA 1
ATOM 3778 C C . THR B 2 88 ? 20.218 18.512 59.094 1.00 28.27 89 THR B C 1
ATOM 3779 O O . THR B 2 88 ? 19.727 18.263 57.991 1.00 29.37 89 THR B O 1
ATOM 3783 N N . TRP B 2 89 ? 21.356 17.969 59.514 1.00 26.64 90 TRP B N 1
ATOM 3784 C CA . TRP B 2 89 ? 22.097 17.034 58.674 1.00 27.63 90 TRP B CA 1
ATOM 3785 C C . TRP B 2 89 ? 21.245 15.818 58.332 1.00 28.82 90 TRP B C 1
ATOM 3786 O O . TRP B 2 89 ? 21.237 15.354 57.193 1.00 29.98 90 TRP B O 1
ATOM 3797 N N . HIS B 2 90 ? 20.528 15.304 59.326 1.00 25.19 91 HIS B N 1
ATOM 3798 C CA . HIS B 2 90 ? 19.684 14.137 59.124 1.00 27.16 91 HIS B CA 1
ATOM 3799 C C . HIS B 2 90 ? 18.460 14.470 58.276 1.00 29.23 91 HIS B C 1
ATOM 3800 O O . HIS B 2 90 ? 17.919 13.600 57.592 1.00 32.40 91 HIS B O 1
ATOM 3807 N N . ARG B 2 91 ? 18.030 15.729 58.320 1.00 30.10 92 ARG B N 1
ATOM 3808 C CA . ARG B 2 91 ? 16.898 16.178 57.511 1.00 30.00 92 ARG B CA 1
ATOM 3809 C C . ARG B 2 91 ? 17.161 15.932 56.032 1.00 29.85 92 ARG B C 1
ATOM 3810 O O . ARG B 2 91 ? 16.400 15.238 55.361 1.00 28.13 92 ARG B O 1
ATOM 3818 N N . VAL B 2 92 ? 18.253 16.503 55.534 1.00 28.68 93 VAL B N 1
ATOM 3819 C CA . VAL B 2 92 ? 18.638 16.341 54.137 1.00 27.52 93 VAL B CA 1
ATOM 3820 C C . VAL B 2 92 ? 19.065 14.899 53.863 1.00 24.87 93 VAL B C 1
ATOM 3821 O O . VAL B 2 92 ? 19.043 14.447 52.721 1.00 27.22 93 VAL B O 1
ATOM 3825 N N . TYR B 2 93 ? 19.430 14.174 54.916 1.00 29.12 94 TYR B N 1
ATOM 3826 C CA . TYR B 2 93 ? 19.799 12.766 54.781 1.00 30.72 94 TYR B CA 1
ATOM 3827 C C . TYR B 2 93 ? 18.595 11.894 54.431 1.00 27.84 94 TYR B C 1
ATOM 3828 O O . TYR B 2 93 ? 18.716 10.935 53.672 1.00 28.69 94 TYR B O 1
ATOM 3837 N N . VAL B 2 94 ? 17.436 12.220 54.991 1.00 24.06 95 VAL B N 1
ATOM 3838 C CA . VAL B 2 94 ? 16.211 11.507 54.654 1.00 28.44 95 VAL B CA 1
ATOM 3839 C C . VAL B 2 94 ? 15.739 11.887 53.252 1.00 31.84 95 VAL B C 1
ATOM 3840 O O . VAL B 2 94 ? 15.196 11.059 52.518 1.00 29.20 95 VAL B O 1
ATOM 3844 N N . SER B 2 95 ? 15.960 13.145 52.882 1.00 31.78 96 SER B N 1
ATOM 3845 C CA . SER B 2 95 ? 15.508 13.653 51.592 1.00 32.97 96 SER B CA 1
ATOM 3846 C C . SER B 2 95 ? 16.190 12.945 50.427 1.00 31.86 96 SER B C 1
ATOM 3847 O O . SER B 2 95 ? 15.535 12.583 49.450 1.00 39.77 96 SER B O 1
ATOM 3850 N N . ILE B 2 96 ? 17.502 12.752 50.526 1.00 24.37 97 ILE B N 1
ATOM 3851 C CA . ILE B 2 96 ? 18.241 12.079 49.464 1.00 31.52 97 ILE B CA 1
ATOM 3852 C C . ILE B 2 96 ? 17.776 10.632 49.315 1.00 29.31 97 ILE B C 1
ATOM 3853 O O . ILE B 2 96 ? 17.668 10.118 48.203 1.00 32.50 97 ILE B O 1
ATOM 3858 N N . TYR B 2 97 ? 17.495 9.986 50.441 1.00 26.50 98 TYR B N 1
ATOM 3859 C CA . TYR B 2 97 ? 16.971 8.625 50.440 1.00 28.72 98 TYR B CA 1
ATOM 3860 C C . TYR B 2 97 ? 15.572 8.615 49.840 1.00 30.88 98 TYR B C 1
ATOM 3861 O O . TYR B 2 97 ? 15.260 7.802 48.972 1.00 36.97 98 TYR B O 1
ATOM 3870 N N . GLU B 2 98 ? 14.737 9.536 50.309 1.00 30.42 99 GLU B N 1
ATOM 3871 C CA . GLU B 2 98 ? 13.390 9.711 49.784 1.00 23.94 99 GLU B CA 1
ATOM 3872 C C . GLU B 2 98 ? 13.436 10.038 48.294 1.00 29.49 99 GLU B C 1
ATOM 3873 O O . GLU B 2 98 ? 12.593 9.587 47.520 1.00 33.79 99 GLU B O 1
ATOM 3879 N N . GLN B 2 99 ? 14.434 10.823 47.904 1.00 31.60 100 GLN B N 1
ATOM 3880 C CA . GLN B 2 99 ? 14.629 11.208 46.511 1.00 30.46 100 GLN B CA 1
ATOM 3881 C C . GLN B 2 99 ? 14.979 10.008 45.637 1.00 30.67 100 GLN B C 1
ATOM 3882 O O . GLN B 2 99 ? 14.429 9.842 44.550 1.00 35.83 100 GLN B O 1
ATOM 3888 N N . ILE B 2 100 ? 15.897 9.175 46.116 1.00 30.29 101 ILE B N 1
ATOM 3889 C CA . ILE B 2 100 ? 16.346 8.013 45.356 1.00 31.57 101 ILE B CA 1
ATOM 3890 C C . ILE B 2 100 ? 15.299 6.905 45.357 1.00 30.73 101 ILE B C 1
ATOM 3891 O O . ILE B 2 100 ? 15.171 6.159 44.388 1.00 28.68 101 ILE B O 1
ATOM 3896 N N . LEU B 2 101 ? 14.550 6.804 46.449 1.00 25.16 102 LEU B N 1
ATOM 3897 C CA . LEU B 2 101 ? 13.500 5.802 46.558 1.00 23.50 102 LEU B CA 1
ATOM 3898 C C . LEU B 2 101 ? 12.354 6.107 45.598 1.00 31.09 102 LEU B C 1
ATOM 3899 O O . LEU B 2 101 ? 11.770 5.196 45.014 1.00 37.38 102 LEU B O 1
ATOM 3904 N N . GLN B 2 102 ? 12.035 7.388 45.437 1.00 35.17 103 GLN B N 1
ATOM 3905 C CA . GLN B 2 102 ? 10.967 7.795 44.529 1.00 29.02 103 GLN B CA 1
ATOM 3906 C C . GLN B 2 102 ? 11.360 7.535 43.081 1.00 32.90 103 GLN B C 1
ATOM 3907 O O . GLN B 2 102 ? 10.544 7.081 42.278 1.00 37.67 103 GLN B O 1
ATOM 3913 N N . GLU B 2 103 ? 12.614 7.835 42.757 1.00 31.34 104 GLU B N 1
ATOM 3914 C CA . GLU B 2 103 ? 13.147 7.590 41.422 1.00 31.60 104 GLU B CA 1
ATOM 3915 C C . GLU B 2 103 ? 12.971 6.132 41.019 1.00 30.97 104 GLU B C 1
ATOM 3916 O O . GLU B 2 103 ? 12.573 5.833 39.894 1.00 33.38 104 GLU B O 1
ATOM 3922 N N . ALA B 2 104 ? 13.272 5.229 41.946 1.00 27.86 105 ALA B N 1
ATOM 3923 C CA . ALA B 2 104 ? 13.121 3.802 41.697 1.00 31.33 105 ALA B CA 1
ATOM 3924 C C . ALA B 2 104 ? 11.647 3.441 41.563 1.00 36.54 105 ALA B C 1
ATOM 3925 O O . ALA B 2 104 ? 11.269 2.624 40.721 1.00 37.26 105 ALA B O 1
ATOM 3927 N N . ALA B 2 105 ? 10.817 4.063 42.395 1.00 27.22 106 ALA B N 1
ATOM 3928 C CA . ALA B 2 105 ? 9.381 3.816 42.372 1.00 28.07 106 ALA B CA 1
ATOM 3929 C C . ALA B 2 105 ? 8.760 4.303 41.067 1.00 33.76 106 ALA B C 1
ATOM 3930 O O . ALA B 2 105 ? 7.831 3.688 40.542 1.00 30.10 106 ALA B O 1
ATOM 3932 N N . LYS B 2 106 ? 9.279 5.412 40.549 1.00 37.54 107 LYS B N 1
ATOM 3933 C CA . LYS B 2 106 ? 8.769 5.991 39.311 1.00 36.01 107 LYS B CA 1
ATOM 3934 C C . LYS B 2 106 ? 9.075 5.095 38.117 1.00 34.58 107 LYS B C 1
ATOM 3935 O O . LYS B 2 106 ? 8.325 5.067 37.142 1.00 33.22 107 LYS B O 1
ATOM 3941 N N . GLY B 2 107 ? 10.181 4.363 38.201 1.00 31.86 108 GLY B N 1
ATOM 3942 C CA . GLY B 2 107 ? 10.526 3.389 37.183 1.00 31.13 108 GLY B CA 1
ATOM 3943 C C . GLY B 2 107 ? 9.683 2.138 37.341 1.00 34.54 108 GLY B C 1
ATOM 3944 O O . GLY B 2 107 ? 9.316 1.494 36.358 1.00 31.30 108 GLY B O 1
ATOM 3945 N N . ILE B 2 108 ? 9.377 1.796 38.588 1.00 29.83 109 ILE B N 1
ATOM 3946 C CA . ILE B 2 108 ? 8.530 0.647 38.883 1.00 31.33 109 ILE B CA 1
ATOM 3947 C C . ILE B 2 108 ? 7.123 0.853 38.334 1.00 33.37 109 ILE B C 1
ATOM 3948 O O . ILE B 2 108 ? 6.471 -0.097 37.902 1.00 41.37 109 ILE B O 1
ATOM 3953 N N . ALA B 2 109 ? 6.661 2.099 38.356 1.00 32.73 110 ALA B N 1
ATOM 3954 C CA . ALA B 2 109 ? 5.330 2.435 37.862 1.00 33.37 110 ALA B CA 1
ATOM 3955 C C . ALA B 2 109 ? 5.198 2.091 36.385 1.00 31.25 110 ALA B C 1
ATOM 3956 O O . ALA B 2 109 ? 4.178 1.558 35.948 1.00 31.63 110 ALA B O 1
ATOM 3958 N N . LYS B 2 110 ? 6.244 2.394 35.626 1.00 33.85 111 LYS B N 1
ATOM 3959 C CA . LYS B 2 110 ? 6.275 2.113 34.197 1.00 29.69 111 LYS B CA 1
ATOM 3960 C C . LYS B 2 110 ? 6.203 0.612 33.933 1.00 33.49 111 LYS B C 1
ATOM 3961 O O . LYS B 2 110 ? 5.899 0.177 32.823 1.00 34.45 111 LYS B O 1
ATOM 3967 N N . LYS B 2 111 ? 6.477 -0.174 34.968 1.00 33.26 112 LYS B N 1
ATOM 3968 C CA . LYS B 2 111 ? 6.493 -1.626 34.856 1.00 34.63 112 LYS B CA 1
ATOM 3969 C C . LYS B 2 111 ? 5.075 -2.195 34.868 1.00 38.22 112 LYS B C 1
ATOM 3970 O O . LYS B 2 111 ? 4.851 -3.336 34.464 1.00 36.94 112 LYS B O 1
ATOM 3976 N N . PHE B 2 112 ? 4.119 -1.392 35.325 1.00 34.67 113 PHE B N 1
ATOM 3977 C CA . PHE B 2 112 ? 2.734 -1.844 35.444 1.00 38.16 113 PHE B CA 1
ATOM 3978 C C . PHE B 2 112 ? 2.013 -1.910 34.096 1.00 41.04 113 PHE B C 1
ATOM 3979 O O . PHE B 2 112 ? 2.317 -1.153 33.172 1.00 42.59 113 PHE B O 1
ATOM 3987 N N . THR B 2 113 ? 1.055 -2.826 34.000 1.00 39.04 114 THR B N 1
ATOM 3988 C CA . THR B 2 113 ? 0.293 -3.047 32.775 1.00 41.54 114 THR B CA 1
ATOM 3989 C C . THR B 2 113 ? -1.154 -2.594 32.952 1.00 47.21 114 THR B C 1
ATOM 3990 O O . THR B 2 113 ? -1.900 -2.452 31.980 1.00 53.52 114 THR B O 1
ATOM 3994 N N . VAL B 2 114 ? -1.544 -2.368 34.202 1.00 51.03 115 VAL B N 1
ATOM 3995 C CA . VAL B 2 114 ? -2.911 -1.979 34.528 1.00 48.63 115 VAL B CA 1
ATOM 3996 C C . VAL B 2 114 ? -2.943 -0.709 35.374 1.00 42.01 115 VAL B C 1
ATOM 3997 O O . VAL B 2 114 ? -2.137 -0.547 36.290 1.00 43.60 115 VAL B O 1
ATOM 4001 N N . HIS B 2 115 ? -3.877 0.186 35.061 1.00 44.77 116 HIS B N 1
ATOM 4002 C CA . HIS B 2 115 ? -4.012 1.454 35.773 1.00 48.32 116 HIS B CA 1
ATOM 4003 C C . HIS B 2 115 ? -2.700 2.239 35.765 1.00 45.58 116 HIS B C 1
ATOM 4004 O O . HIS B 2 115 ? -2.340 2.868 36.761 1.00 43.17 116 HIS B O 1
ATOM 4011 N N . LYS B 2 116 ? -1.999 2.201 34.634 1.00 46.08 117 LYS B N 1
ATOM 4012 C CA . LYS B 2 116 ? -0.659 2.774 34.523 1.00 43.07 117 LYS B CA 1
ATOM 4013 C C . LYS B 2 116 ? -0.597 4.266 34.865 1.00 48.54 117 LYS B C 1
ATOM 4014 O O . LYS B 2 116 ? 0.437 4.755 35.318 1.00 45.00 117 LYS B O 1
ATOM 4020 N N . LYS B 2 117 ? -1.696 4.987 34.660 1.00 50.36 118 LYS B N 1
ATOM 4021 C CA . LYS B 2 117 ? -1.715 6.417 34.955 1.00 39.38 118 LYS B CA 1
ATOM 4022 C C . LYS B 2 117 ? -1.801 6.674 36.462 1.00 43.27 118 LYS B C 1
ATOM 4023 O O . LYS B 2 117 ? -1.204 7.626 36.970 1.00 45.07 118 LYS B O 1
ATOM 4029 N N . GLU B 2 118 ? -2.535 5.823 37.176 1.00 43.01 119 GLU B N 1
ATOM 4030 C CA . GLU B 2 118 ? -2.631 5.940 38.629 1.00 41.39 119 GLU B CA 1
ATOM 4031 C C . GLU B 2 118 ? -1.303 5.615 39.306 1.00 42.30 119 GLU B C 1
ATOM 4032 O O . GLU B 2 118 ? -0.927 6.254 40.287 1.00 41.91 119 GLU B O 1
ATOM 4038 N N . TRP B 2 119 ? -0.596 4.620 38.780 1.00 38.59 120 TRP B N 1
ATOM 4039 C CA . TRP B 2 119 ? 0.663 4.189 39.375 1.00 40.46 120 TRP B CA 1
ATOM 4040 C C . TRP B 2 119 ? 1.759 5.232 39.185 1.00 37.38 120 TRP B C 1
ATOM 4041 O O . TRP B 2 119 ? 2.622 5.401 40.046 1.00 34.23 120 TRP B O 1
ATOM 4052 N N . ALA B 2 120 ? 1.722 5.932 38.057 1.00 34.36 121 ALA B N 1
ATOM 4053 C CA . ALA B 2 120 ? 2.680 7.002 37.804 1.00 31.85 121 ALA B CA 1
ATOM 4054 C C . ALA B 2 120 ? 2.451 8.158 38.772 1.00 35.23 121 ALA B C 1
ATOM 4055 O O . ALA B 2 120 ? 3.395 8.819 39.205 1.00 36.13 121 ALA B O 1
ATOM 4057 N N . GLN B 2 121 ? 1.187 8.394 39.109 1.00 36.25 122 GLN B N 1
ATOM 4058 C CA . GLN B 2 121 ? 0.828 9.468 40.026 1.00 37.42 122 GLN B CA 1
ATOM 4059 C C . GLN B 2 121 ? 1.150 9.083 41.467 1.00 37.91 122 GLN B C 1
ATOM 4060 O O . GLN B 2 121 ? 1.451 9.942 42.295 1.00 35.60 122 GLN B O 1
ATOM 4066 N N . ALA B 2 122 ? 1.084 7.786 41.756 1.00 40.03 123 ALA B N 1
ATOM 4067 C CA . ALA B 2 122 ? 1.392 7.276 43.087 1.00 33.95 123 ALA B CA 1
ATOM 4068 C C . ALA B 2 122 ? 2.882 7.407 43.386 1.00 34.69 123 ALA B C 1
ATOM 4069 O O . ALA B 2 122 ? 3.275 7.703 44.514 1.00 35.99 123 ALA B O 1
ATOM 4071 N N . ALA B 2 123 ? 3.705 7.182 42.368 1.00 32.08 124 ALA B N 1
ATOM 4072 C CA . ALA B 2 123 ? 5.148 7.333 42.504 1.00 29.57 124 ALA B CA 1
ATOM 4073 C C . ALA B 2 123 ? 5.518 8.791 42.757 1.00 35.02 124 ALA B C 1
ATOM 4074 O O . ALA B 2 123 ? 6.467 9.084 43.486 1.00 34.02 124 ALA B O 1
ATOM 4076 N N . GLU B 2 124 ? 4.763 9.702 42.150 1.00 31.46 125 GLU B N 1
ATOM 4077 C CA . GLU B 2 124 ? 5.002 11.130 42.313 1.00 33.76 125 GLU B CA 1
ATOM 4078 C C . GLU B 2 124 ? 4.694 11.590 43.732 1.00 39.87 125 GLU B C 1
ATOM 4079 O O . GLU B 2 124 ? 5.446 12.371 44.317 1.00 40.32 125 GLU B O 1
ATOM 4085 N N . ASP B 2 125 ? 3.588 11.099 44.282 1.00 38.07 126 ASP B N 1
ATOM 4086 C CA . ASP B 2 125 ? 3.148 11.507 45.611 1.00 34.94 126 ASP B CA 1
ATOM 4087 C C . ASP B 2 125 ? 3.854 10.722 46.713 1.00 34.21 126 ASP B C 1
ATOM 4088 O O . ASP B 2 125 ? 3.651 10.984 47.899 1.00 37.89 126 ASP B O 1
ATOM 4093 N N . LEU B 2 126 ? 4.690 9.767 46.318 1.00 30.77 127 LEU B N 1
ATOM 4094 C CA . LEU B 2 126 ? 5.321 8.863 47.275 1.00 32.87 127 LEU B CA 1
ATOM 4095 C C . LEU B 2 126 ? 6.343 9.564 48.165 1.00 31.84 127 LEU B C 1
ATOM 4096 O O . LEU B 2 126 ? 7.348 10.086 47.685 1.00 34.14 127 LEU B O 1
ATOM 4101 N N . ARG B 2 127 ? 6.075 9.564 49.466 1.00 29.40 128 ARG B N 1
ATOM 4102 C CA . ARG B 2 127 ? 6.993 10.129 50.447 1.00 30.40 128 ARG B CA 1
ATOM 4103 C C . ARG B 2 127 ? 7.356 9.081 51.497 1.00 33.61 128 ARG B C 1
ATOM 4104 O O . ARG B 2 127 ? 6.584 8.156 51.753 1.00 29.07 128 ARG B O 1
ATOM 4112 N N . GLN B 2 128 ? 8.533 9.228 52.099 1.00 29.71 129 GLN B N 1
ATOM 4113 C CA . GLN B 2 128 ? 8.997 8.303 53.128 1.00 26.72 129 GLN B CA 1
ATOM 4114 C C . GLN B 2 128 ? 8.150 8.405 54.396 1.00 29.21 129 GLN B C 1
ATOM 4115 O O . GLN B 2 128 ? 8.204 9.410 55.105 1.00 31.49 129 GLN B O 1
ATOM 4121 N N . PRO B 2 129 ? 7.366 7.354 54.685 1.00 29.53 130 PRO B N 1
ATOM 4122 C CA . PRO B 2 129 ? 6.457 7.325 55.838 1.00 28.12 130 PRO B CA 1
ATOM 4123 C C . PRO B 2 129 ? 7.201 7.364 57.172 1.00 30.24 130 PRO B C 1
ATOM 4124 O O . PRO B 2 129 ? 8.336 6.889 57.255 1.00 29.64 130 PRO B O 1
ATOM 4128 N N . TYR B 2 130 ? 6.566 7.919 58.201 1.00 27.54 131 TYR B N 1
ATOM 4129 C CA . TYR B 2 130 ? 7.206 8.061 59.504 1.00 26.76 131 TYR B CA 1
ATOM 4130 C C . TYR B 2 130 ? 6.592 7.143 60.558 1.00 25.18 131 TYR B C 1
ATOM 4131 O O . TYR B 2 130 ? 5.388 6.893 60.561 1.00 22.93 131 TYR B O 1
ATOM 4140 N N . TRP B 2 131 ? 7.443 6.654 61.454 1.00 25.28 132 TRP B N 1
ATOM 4141 C CA . TRP B 2 131 ? 7.037 5.779 62.546 1.00 26.01 132 TRP B CA 1
ATOM 4142 C C . TRP B 2 131 ? 6.799 6.595 63.818 1.00 30.89 132 TRP B C 1
ATOM 4143 O O . TRP B 2 131 ? 7.733 6.888 64.565 1.00 23.56 132 TRP B O 1
ATOM 4154 N N . ASP B 2 132 ? 5.542 6.957 64.058 1.00 30.90 133 ASP B N 1
ATOM 4155 C CA . ASP B 2 132 ? 5.184 7.786 65.206 1.00 31.54 133 ASP B CA 1
ATOM 4156 C C . ASP B 2 132 ? 5.430 7.047 66.521 1.00 29.97 133 ASP B C 1
ATOM 4157 O O . ASP B 2 132 ? 4.494 6.567 67.161 1.00 26.54 133 ASP B O 1
ATOM 4162 N N . THR B 2 133 ? 6.696 6.973 66.919 1.00 25.14 134 THR B N 1
ATOM 4163 C CA . THR B 2 133 ? 7.097 6.242 68.116 1.00 27.90 134 THR B CA 1
ATOM 4164 C C . THR B 2 133 ? 6.554 6.872 69.398 1.00 35.75 134 THR B C 1
ATOM 4165 O O . THR B 2 133 ? 6.504 6.225 70.445 1.00 33.06 134 THR B O 1
ATOM 4169 N N . GLY B 2 134 ? 6.147 8.134 69.313 1.00 36.39 135 GLY B N 1
ATOM 4170 C CA . GLY B 2 134 ? 5.626 8.843 70.467 1.00 28.93 135 GLY B CA 1
ATOM 4171 C C . GLY B 2 134 ? 4.178 8.509 70.774 1.00 36.71 135 GLY B C 1
ATOM 4172 O O . GLY B 2 134 ? 3.736 8.626 71.918 1.00 39.30 135 GLY B O 1
ATOM 4173 N N . PHE B 2 135 ? 3.435 8.094 69.753 1.00 36.15 136 PHE B N 1
ATOM 4174 C CA . PHE B 2 135 ? 2.025 7.762 69.926 1.00 34.79 136 PHE B CA 1
ATOM 4175 C C . PHE B 2 135 ? 1.790 6.257 69.846 1.00 36.76 136 PHE B C 1
ATOM 4176 O O . PHE B 2 135 ? 0.945 5.713 70.557 1.00 40.23 136 PHE B O 1
ATOM 4184 N N . ALA B 2 136 ? 2.540 5.590 68.976 1.00 33.32 137 ALA B N 1
ATOM 4185 C CA . ALA B 2 136 ? 2.417 4.147 68.806 1.00 27.96 137 ALA B CA 1
ATOM 4186 C C . ALA B 2 136 ? 3.789 3.505 68.643 1.00 29.86 137 ALA B C 1
ATOM 4187 O O . ALA B 2 136 ? 4.259 3.303 67.524 1.00 30.79 137 ALA B O 1
ATOM 4189 N N . LEU B 2 137 ? 4.427 3.190 69.766 1.00 31.47 138 LEU B N 1
ATOM 4190 C CA . LEU B 2 137 ? 5.770 2.622 69.748 1.00 31.86 138 LEU B CA 1
ATOM 4191 C C . LEU B 2 137 ? 5.780 1.257 69.070 1.00 34.11 138 LEU B C 1
ATOM 4192 O O . LEU B 2 137 ? 6.660 0.965 68.263 1.00 34.07 138 LEU B O 1
ATOM 4197 N N . VAL B 2 138 ? 4.802 0.424 69.404 1.00 35.17 139 VAL B N 1
ATOM 4198 C CA . VAL B 2 138 ? 4.640 -0.857 68.730 1.00 36.35 139 VAL B CA 1
ATOM 4199 C C . VAL B 2 138 ? 4.034 -0.622 67.353 1.00 37.10 139 VAL B C 1
ATOM 4200 O O . VAL B 2 138 ? 2.875 -0.222 67.239 1.00 37.78 139 VAL B O 1
ATOM 4204 N N . PRO B 2 139 ? 4.828 -0.862 66.300 1.00 34.37 140 PRO B N 1
ATOM 4205 C CA . PRO B 2 139 ? 4.461 -0.543 64.917 1.00 36.96 140 PRO B CA 1
ATOM 4206 C C . PRO B 2 139 ? 3.545 -1.581 64.276 1.00 34.95 140 PRO B C 1
ATOM 4207 O O . PRO B 2 139 ? 3.268 -2.616 64.883 1.00 40.23 140 PRO B O 1
ATOM 4211 N N . PRO B 2 140 ? 3.073 -1.300 63.054 1.00 35.80 141 PRO B N 1
ATOM 4212 C CA . PRO B 2 140 ? 2.271 -2.254 62.285 1.00 32.12 141 PRO B CA 1
ATOM 4213 C C . PRO B 2 140 ? 3.062 -3.525 62.004 1.00 39.40 141 PRO B C 1
ATOM 4214 O O . PRO B 2 140 ? 4.293 -3.485 61.996 1.00 38.95 141 PRO B O 1
ATOM 4218 N N . ASP B 2 141 ? 2.365 -4.634 61.778 1.00 41.11 142 ASP B N 1
ATOM 4219 C CA . ASP B 2 141 ? 3.026 -5.914 61.554 1.00 33.70 142 ASP B CA 1
ATOM 4220 C C . ASP B 2 141 ? 3.805 -5.930 60.242 1.00 33.07 142 ASP B C 1
ATOM 4221 O O . ASP B 2 141 ? 4.640 -6.806 60.019 1.00 29.45 142 ASP B O 1
ATOM 4226 N N . GLU B 2 142 ? 3.535 -4.952 59.382 1.00 34.14 143 GLU B N 1
ATOM 4227 C CA . GLU B 2 142 ? 4.171 -4.886 58.070 1.00 31.05 143 GLU B CA 1
ATOM 4228 C C . GLU B 2 142 ? 5.644 -4.494 58.147 1.00 27.55 143 GLU B C 1
ATOM 4229 O O . GLU B 2 142 ? 6.403 -4.744 57.211 1.00 27.99 143 GLU B O 1
ATOM 4235 N N . ILE B 2 143 ? 6.053 -3.885 59.255 1.00 28.10 144 ILE B N 1
ATOM 4236 C CA . ILE B 2 143 ? 7.418 -3.380 59.357 1.00 33.98 144 ILE B CA 1
ATOM 4237 C C . ILE B 2 143 ? 8.248 -4.051 60.450 1.00 31.20 144 ILE B C 1
ATOM 4238 O O . ILE B 2 143 ? 9.374 -3.632 60.714 1.00 35.18 144 ILE B O 1
ATOM 4243 N N . ILE B 2 144 ? 7.712 -5.093 61.077 1.00 29.38 145 ILE B N 1
ATOM 4244 C CA . ILE B 2 144 ? 8.428 -5.723 62.182 1.00 30.07 145 ILE B CA 1
ATOM 4245 C C . ILE B 2 144 ? 8.242 -7.237 62.284 1.00 34.22 145 ILE B C 1
ATOM 4246 O O . ILE B 2 144 ? 9.095 -7.930 62.837 1.00 39.01 145 ILE B O 1
ATOM 4251 N N . LYS B 2 145 ? 7.140 -7.756 61.752 1.00 33.10 146 LYS B N 1
ATOM 4252 C CA . LYS B 2 145 ? 6.798 -9.155 61.989 1.00 32.44 146 LYS B CA 1
ATOM 4253 C C . LYS B 2 145 ? 6.579 -9.967 60.710 1.00 35.10 146 LYS B C 1
ATOM 4254 O O . LYS B 2 145 ? 7.233 -10.989 60.505 1.00 41.23 146 LYS B O 1
ATOM 4260 N N . LEU B 2 146 ? 5.661 -9.516 59.859 1.00 31.18 147 LEU B N 1
ATOM 4261 C CA . LEU B 2 146 ? 5.324 -10.239 58.632 1.00 28.12 147 LEU B CA 1
ATOM 4262 C C . LEU B 2 146 ? 6.530 -10.451 57.716 1.00 28.59 147 LEU B C 1
ATOM 4263 O O . LEU B 2 146 ? 7.103 -9.493 57.194 1.00 29.15 147 LEU B O 1
ATOM 4268 N N . GLU B 2 147 ? 6.906 -11.711 57.521 1.00 28.46 148 GLU B N 1
ATOM 4269 C CA . GLU B 2 147 ? 7.992 -12.054 56.609 1.00 29.53 148 GLU B CA 1
ATOM 4270 C C . GLU B 2 147 ? 7.593 -11.790 55.164 1.00 27.40 148 GLU B C 1
ATOM 4271 O O . GLU B 2 147 ? 8.439 -11.486 54.324 1.00 30.39 148 GLU B O 1
ATOM 4277 N N . GLN B 2 148 ? 6.300 -11.914 54.883 1.00 31.61 149 GLN B N 1
ATOM 4278 C CA . GLN B 2 148 ? 5.761 -11.606 53.562 1.00 30.39 149 GLN B CA 1
ATOM 4279 C C . GLN B 2 148 ? 4.660 -10.559 53.668 1.00 29.97 149 GLN B C 1
ATOM 4280 O O . GLN B 2 148 ? 3.909 -10.532 54.643 1.00 33.91 149 GLN B O 1
ATOM 4286 N N . VAL B 2 149 ? 4.565 -9.698 52.661 1.00 26.49 150 VAL B N 1
ATOM 4287 C CA . VAL B 2 149 ? 3.516 -8.689 52.631 1.00 28.85 150 VAL B CA 1
ATOM 4288 C C . VAL B 2 149 ? 2.714 -8.781 51.338 1.00 27.38 150 VAL B C 1
ATOM 4289 O O . VAL B 2 149 ? 3.256 -9.101 50.279 1.00 28.37 150 VAL B O 1
ATOM 4293 N N . LYS B 2 150 ? 1.418 -8.506 51.435 1.00 28.69 151 LYS B N 1
ATOM 4294 C CA . LYS B 2 150 ? 0.538 -8.535 50.274 1.00 31.60 151 LYS B CA 1
ATOM 4295 C C . LYS B 2 150 ? 0.595 -7.219 49.507 1.00 29.86 151 LYS B C 1
ATOM 4296 O O . LYS B 2 150 ? 0.370 -6.151 50.074 1.00 40.42 151 LYS B O 1
ATOM 4302 N N . ILE B 2 151 ? 0.906 -7.303 48.218 1.00 26.46 152 ILE B N 1
ATOM 4303 C CA . ILE B 2 151 ? 0.918 -6.129 47.355 1.00 28.46 152 ILE B CA 1
ATOM 4304 C C . ILE B 2 151 ? 0.267 -6.444 46.015 1.00 31.59 152 ILE B C 1
ATOM 4305 O O . ILE B 2 151 ? -0.016 -7.602 45.710 1.00 27.57 152 ILE B O 1
ATOM 4310 N N . THR B 2 152 ? 0.034 -5.407 45.217 1.00 31.47 153 THR B N 1
ATOM 4311 C CA . THR B 2 152 ? -0.564 -5.579 43.900 1.00 31.03 153 THR B CA 1
ATOM 4312 C C . THR B 2 152 ? 0.504 -5.880 42.854 1.00 34.03 153 THR B C 1
ATOM 4313 O O . THR B 2 152 ? 1.433 -5.095 42.655 1.00 34.82 153 THR B O 1
ATOM 4317 N N . ASN B 2 153 ? 0.370 -7.022 42.188 1.00 30.54 154 ASN B N 1
ATOM 4318 C CA . ASN B 2 153 ? 1.295 -7.399 41.127 1.00 31.67 154 ASN B CA 1
ATOM 4319 C C . ASN B 2 153 ? 1.181 -6.439 39.943 1.00 35.63 154 ASN B C 1
ATOM 4320 O O . ASN B 2 153 ? 0.306 -5.572 39.914 1.00 30.35 154 ASN B O 1
ATOM 4325 N N . TYR B 2 154 ? 2.065 -6.593 38.966 1.00 35.64 155 TYR B N 1
ATOM 4326 C CA . TYR B 2 154 ? 2.100 -5.678 37.832 1.00 35.24 155 TYR B CA 1
ATOM 4327 C C . TYR B 2 154 ? 0.884 -5.840 36.919 1.00 38.32 155 TYR B C 1
ATOM 4328 O O . TYR B 2 154 ? 0.481 -4.893 36.244 1.00 39.59 155 TYR B O 1
ATOM 4337 N N . ASP B 2 155 ? 0.296 -7.032 36.907 1.00 38.86 156 ASP B N 1
ATOM 4338 C CA . ASP B 2 155 ? -0.869 -7.287 36.065 1.00 31.08 156 ASP B CA 1
ATOM 4339 C C . ASP B 2 155 ? -2.169 -6.938 36.781 1.00 34.45 156 ASP B C 1
ATOM 4340 O O . ASP B 2 155 ? -3.257 -7.164 36.252 1.00 40.14 156 ASP B O 1
ATOM 4345 N N . GLY B 2 156 ? -2.052 -6.392 37.986 1.00 33.68 157 GLY B N 1
ATOM 4346 C CA . GLY B 2 156 ? -3.217 -5.954 38.734 1.00 33.81 157 GLY B CA 1
ATOM 4347 C C . GLY B 2 156 ? -3.654 -6.911 39.826 1.00 33.17 157 GLY B C 1
ATOM 4348 O O . GLY B 2 156 ? -4.368 -6.519 40.749 1.00 34.41 157 GLY B O 1
ATOM 4349 N N . THR B 2 157 ? -3.230 -8.167 39.725 1.00 31.38 158 THR B N 1
ATOM 4350 C CA . THR B 2 157 ? -3.599 -9.176 40.713 1.00 30.87 158 THR B CA 1
ATOM 4351 C C . THR B 2 157 ? -2.858 -8.954 42.029 1.00 35.77 158 THR B C 1
ATOM 4352 O O . THR B 2 157 ? -1.774 -8.369 42.051 1.00 34.51 158 THR B O 1
ATOM 4356 N N . LYS B 2 158 ? -3.452 -9.424 43.122 1.00 37.61 159 LYS B N 1
ATOM 4357 C CA . LYS B 2 158 ? -2.881 -9.238 44.452 1.00 33.34 159 LYS B CA 1
ATOM 4358 C C . LYS B 2 158 ? -2.024 -10.430 44.860 1.00 35.60 159 LYS B C 1
ATOM 4359 O O . LYS B 2 158 ? -2.529 -11.539 45.033 1.00 44.00 159 LYS B O 1
ATOM 4365 N N . ILE B 2 159 ? -0.726 -10.196 45.019 1.00 41.05 160 ILE B N 1
ATOM 4366 C CA . ILE B 2 159 ? 0.207 -11.268 45.342 1.00 36.31 160 ILE B CA 1
ATOM 4367 C C . ILE B 2 159 ? 0.962 -10.997 46.639 1.00 26.75 160 ILE B C 1
ATOM 4368 O O . ILE B 2 159 ? 0.786 -9.956 47.266 1.00 29.18 160 ILE B O 1
ATOM 4373 N N . THR B 2 160 ? 1.803 -11.947 47.031 1.00 35.70 161 THR B N 1
ATOM 4374 C CA . THR B 2 160 ? 2.611 -11.824 48.239 1.00 33.46 161 THR B CA 1
ATOM 4375 C C . THR B 2 160 ? 4.095 -11.859 47.897 1.00 30.48 161 THR B C 1
ATOM 4376 O O . THR B 2 160 ? 4.551 -12.746 47.175 1.00 35.28 161 THR B O 1
ATOM 4380 N N . VAL B 2 161 ? 4.848 -10.893 48.413 1.00 28.70 162 VAL B N 1
ATOM 4381 C CA . VAL B 2 161 ? 6.279 -10.816 48.136 1.00 31.96 162 VAL B CA 1
ATOM 4382 C C . VAL B 2 161 ? 7.111 -10.710 49.410 1.00 34.91 162 VAL B C 1
ATOM 4383 O O . VAL B 2 161 ? 6.578 -10.518 50.504 1.00 30.62 162 VAL B O 1
ATOM 4387 N N . ARG B 2 162 ? 8.425 -10.838 49.254 1.00 35.68 163 ARG B N 1
ATOM 4388 C CA . ARG B 2 162 ? 9.358 -10.660 50.360 1.00 30.03 163 ARG B CA 1
ATOM 4389 C C . ARG B 2 162 ? 9.298 -9.241 50.914 1.00 28.87 163 ARG B C 1
ATOM 4390 O O . ARG B 2 162 ? 9.393 -8.272 50.164 1.00 31.06 163 ARG B O 1
ATOM 4398 N N . ASN B 2 163 ? 9.147 -9.128 52.230 1.00 24.59 164 ASN B N 1
ATOM 4399 C CA . ASN B 2 163 ? 9.091 -7.831 52.893 1.00 24.18 164 ASN B CA 1
ATOM 4400 C C . ASN B 2 163 ? 10.481 -7.228 53.085 1.00 26.22 164 ASN B C 1
ATOM 4401 O O . ASN B 2 163 ? 11.222 -7.632 53.981 1.00 26.43 164 ASN B O 1
ATOM 4406 N N . PRO B 2 164 ? 10.833 -6.244 52.245 1.00 26.32 165 PRO B N 1
ATOM 4407 C CA . PRO B 2 164 ? 12.166 -5.632 52.277 1.00 27.94 165 PRO B CA 1
ATOM 4408 C C . PRO B 2 164 ? 12.369 -4.711 53.479 1.00 25.72 165 PRO B C 1
ATOM 4409 O O . PRO B 2 164 ? 13.471 -4.203 53.678 1.00 30.97 165 PRO B O 1
ATOM 4413 N N . ILE B 2 165 ? 11.320 -4.508 54.268 1.00 21.03 166 ILE B N 1
ATOM 4414 C CA . ILE B 2 165 ? 11.376 -3.589 55.400 1.00 25.27 166 ILE B CA 1
ATOM 4415 C C . ILE B 2 165 ? 11.996 -4.225 56.645 1.00 27.45 166 ILE B C 1
ATOM 4416 O O . ILE B 2 165 ? 12.537 -3.526 57.501 1.00 30.88 166 ILE B O 1
ATOM 4421 N N . LEU B 2 166 ? 11.921 -5.549 56.736 1.00 26.96 167 LEU B N 1
ATOM 4422 C CA . LEU B 2 166 ? 12.391 -6.268 57.917 1.00 22.15 167 LEU B CA 1
ATOM 4423 C C . LEU B 2 166 ? 13.910 -6.272 58.065 1.00 25.31 167 LEU B C 1
ATOM 4424 O O . LEU B 2 166 ? 14.427 -6.217 59.182 1.00 30.35 167 LEU B O 1
ATOM 4429 N N . ARG B 2 167 ? 14.622 -6.347 56.945 1.00 22.19 168 ARG B N 1
ATOM 4430 C CA . ARG B 2 167 ? 16.070 -6.519 56.990 1.00 23.85 168 ARG B CA 1
ATOM 4431 C C . ARG B 2 167 ? 16.734 -6.340 55.626 1.00 30.00 168 ARG B C 1
ATOM 4432 O O . ARG B 2 167 ? 16.083 -6.435 54.584 1.00 25.61 168 ARG B O 1
ATOM 4440 N N . TYR B 2 168 ? 18.040 -6.090 55.644 1.00 35.29 169 TYR B N 1
ATOM 4441 C CA . TYR B 2 168 ? 18.823 -5.976 54.419 1.00 32.04 169 TYR B CA 1
ATOM 4442 C C . TYR B 2 168 ? 19.837 -7.111 54.313 1.00 35.16 169 TYR B C 1
ATOM 4443 O O . TYR B 2 168 ? 20.510 -7.451 55.288 1.00 34.47 169 TYR B O 1
ATOM 4452 N N . SER B 2 169 ? 19.937 -7.695 53.122 1.00 32.57 170 SER B N 1
ATOM 4453 C CA . SER B 2 169 ? 20.870 -8.787 52.871 1.00 30.33 170 SER B CA 1
ATOM 4454 C C . SER B 2 169 ? 22.131 -8.278 52.171 1.00 32.93 170 SER B C 1
ATOM 4455 O O . SER B 2 169 ? 22.099 -7.929 50.990 1.00 30.37 170 SER B O 1
ATOM 4458 N N . PHE B 2 170 ? 23.239 -8.240 52.907 1.00 30.67 171 PHE B N 1
ATOM 4459 C CA . PHE B 2 170 ? 24.499 -7.725 52.379 1.00 28.85 171 PHE B CA 1
ATOM 4460 C C . PHE B 2 170 ? 25.042 -8.577 51.235 1.00 28.87 171 PHE B C 1
ATOM 4461 O O . PHE B 2 170 ? 25.165 -9.794 51.359 1.00 41.34 171 PHE B O 1
ATOM 4469 N N . HIS B 2 171 ? 25.364 -7.928 50.121 1.00 26.83 172 HIS B N 1
ATOM 4470 C CA . HIS B 2 171 ? 25.955 -8.617 48.979 1.00 28.99 172 HIS B CA 1
ATOM 4471 C C . HIS B 2 171 ? 27.073 -7.786 48.350 1.00 36.37 172 HIS B C 1
ATOM 4472 O O . HIS B 2 171 ? 26.845 -7.029 47.405 1.00 37.85 172 HIS B O 1
ATOM 4479 N N . PRO B 2 172 ? 28.297 -7.936 48.877 1.00 35.42 173 PRO B N 1
ATOM 4480 C CA . PRO B 2 172 ? 28.582 -8.835 49.996 1.00 36.65 173 PRO B CA 1
ATOM 4481 C C . PRO B 2 172 ? 28.602 -8.103 51.330 1.00 36.67 173 PRO B C 1
ATOM 4482 O O . PRO B 2 172 ? 28.108 -6.980 51.428 1.00 41.18 173 PRO B O 1
ATOM 4486 N N . ILE B 2 173 ? 29.171 -8.739 52.347 1.00 31.59 174 ILE B N 1
ATOM 4487 C CA . ILE B 2 173 ? 29.487 -8.042 53.582 1.00 34.33 174 ILE B CA 1
ATOM 4488 C C . ILE B 2 173 ? 30.748 -7.228 53.345 1.00 39.58 174 ILE B C 1
ATOM 4489 O O . ILE B 2 173 ? 31.798 -7.783 53.022 1.00 50.85 174 ILE B O 1
ATOM 4494 N N . ASP B 2 174 ? 30.639 -5.912 53.489 1.00 35.60 175 ASP B N 1
ATOM 4495 C CA . ASP B 2 174 ? 31.756 -5.020 53.211 1.00 35.15 175 ASP B CA 1
ATOM 4496 C C . ASP B 2 174 ? 32.965 -5.369 54.071 1.00 38.77 175 ASP B C 1
ATOM 4497 O O . ASP B 2 174 ? 32.834 -5.579 55.277 1.00 41.31 175 ASP B O 1
ATOM 4502 N N . PRO B 2 175 ? 34.149 -5.444 53.445 1.00 35.83 176 PRO B N 1
ATOM 4503 C CA . PRO B 2 175 ? 35.411 -5.715 54.143 1.00 31.78 176 PRO B CA 1
ATOM 4504 C C . PRO B 2 175 ? 35.704 -4.687 55.235 1.00 37.43 176 PRO B C 1
ATOM 4505 O O . PRO B 2 175 ? 36.536 -4.933 56.110 1.00 40.51 176 PRO B O 1
ATOM 4509 N N . SER B 2 176 ? 35.019 -3.550 55.184 1.00 32.60 177 SER B N 1
ATOM 4510 C CA . SER B 2 176 ? 35.168 -2.524 56.206 1.00 31.51 177 SER B CA 1
ATOM 4511 C C . SER B 2 176 ? 34.425 -2.912 57.482 1.00 35.39 177 SER B C 1
ATOM 4512 O O . SER B 2 176 ? 34.329 -2.121 58.420 1.00 37.47 177 SER B O 1
ATOM 4515 N N . PHE B 2 177 ? 33.898 -4.133 57.510 1.00 34.53 178 PHE B N 1
ATOM 4516 C CA . PHE B 2 177 ? 33.230 -4.657 58.696 1.00 35.98 178 PHE B CA 1
ATOM 4517 C C . PHE B 2 177 ? 34.147 -5.624 59.438 1.00 40.20 178 PHE B C 1
ATOM 4518 O O . PHE B 2 177 ? 33.780 -6.162 60.482 1.00 42.85 178 PHE B O 1
ATOM 4526 N N . ASN B 2 178 ? 35.340 -5.833 58.887 1.00 43.00 179 ASN B N 1
ATOM 4527 C CA . ASN B 2 178 ? 36.258 -6.872 59.349 1.00 50.88 179 ASN B CA 1
ATOM 4528 C C . ASN B 2 178 ? 36.543 -6.868 60.852 1.00 54.14 179 ASN B C 1
ATOM 4529 O O . ASN B 2 178 ? 36.345 -7.877 61.529 1.00 60.80 179 ASN B O 1
ATOM 4534 N N . GLY B 2 179 ? 37.007 -5.738 61.371 1.00 45.24 180 GLY B N 1
ATOM 4535 C CA . GLY B 2 179 ? 37.447 -5.669 62.754 1.00 63.43 180 GLY B CA 1
ATOM 4536 C C . GLY B 2 179 ? 36.341 -5.681 63.794 1.00 54.56 180 GLY B C 1
ATOM 4537 O O . GLY B 2 179 ? 36.612 -5.650 64.995 1.00 57.75 180 GLY B O 1
ATOM 4538 N N . TYR B 2 180 ? 35.094 -5.733 63.339 1.00 48.90 181 TYR B N 1
ATOM 4539 C CA . TYR B 2 180 ? 33.953 -5.628 64.242 1.00 43.49 181 TYR B CA 1
ATOM 4540 C C . TYR B 2 180 ? 33.293 -6.976 64.499 1.00 47.87 181 TYR B C 1
ATOM 4541 O O . TYR B 2 180 ? 32.860 -7.647 63.565 1.00 47.95 181 TYR B O 1
ATOM 4550 N N . PRO B 2 181 ? 33.215 -7.372 65.779 1.00 52.53 182 PRO B N 1
ATOM 4551 C CA . PRO B 2 181 ? 32.580 -8.626 66.200 1.00 45.13 182 PRO B CA 1
ATOM 4552 C C . PRO B 2 181 ? 31.131 -8.734 65.727 1.00 44.85 182 PRO B C 1
ATOM 4553 O O . PRO B 2 181 ? 30.392 -7.752 65.785 1.00 44.42 182 PRO B O 1
ATOM 4557 N N . ASN B 2 182 ? 30.748 -9.919 65.257 1.00 47.75 183 ASN B N 1
ATOM 4558 C CA . ASN B 2 182 ? 29.386 -10.191 64.799 1.00 43.82 183 ASN B CA 1
ATOM 4559 C C . ASN B 2 182 ? 29.033 -9.500 63.483 1.00 45.38 183 ASN B C 1
ATOM 4560 O O . ASN B 2 182 ? 28.536 -10.139 62.554 1.00 38.31 183 ASN B O 1
ATOM 4565 N N . PHE B 2 183 ? 29.295 -8.199 63.403 1.00 43.42 184 PHE B N 1
ATOM 4566 C CA . PHE B 2 183 ? 28.906 -7.408 62.239 1.00 34.38 184 PHE B CA 1
ATOM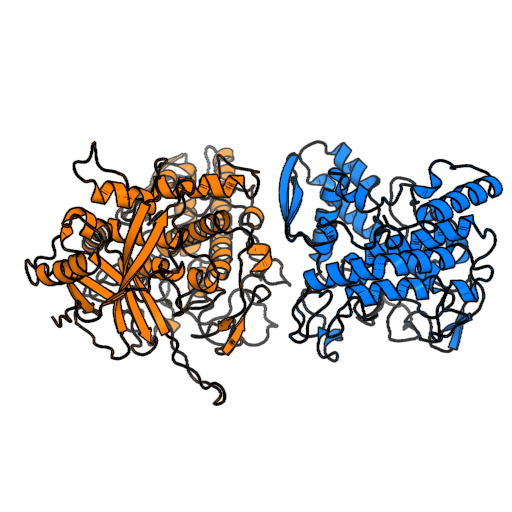 4567 C C . PHE B 2 183 ? 29.668 -7.787 60.970 1.00 36.20 184 PHE B C 1
ATOM 4568 O O . PHE B 2 183 ? 29.390 -7.256 59.896 1.00 40.77 184 PHE B O 1
ATOM 4576 N N . ASP B 2 184 ? 30.624 -8.702 61.089 1.00 43.98 185 ASP B N 1
ATOM 4577 C CA . ASP B 2 184 ? 31.406 -9.126 59.931 1.00 41.16 185 ASP B CA 1
ATOM 4578 C C . ASP B 2 184 ? 30.995 -10.508 59.432 1.00 36.05 185 ASP B C 1
ATOM 4579 O O . ASP B 2 184 ? 31.466 -10.960 58.389 1.00 36.89 185 ASP B O 1
ATOM 4584 N N . THR B 2 185 ? 30.113 -11.175 60.172 1.00 32.17 186 THR B N 1
ATOM 4585 C CA . THR B 2 185 ? 29.648 -12.504 59.783 1.00 39.45 186 THR B CA 1
ATOM 4586 C C . THR B 2 185 ? 28.130 -12.557 59.621 1.00 40.77 186 THR B C 1
ATOM 4587 O O . THR B 2 185 ? 27.581 -13.553 59.149 1.00 42.86 186 THR B O 1
ATOM 4591 N N . TRP B 2 186 ? 27.454 -11.484 60.018 1.00 39.76 187 TRP B N 1
ATOM 4592 C CA . TRP B 2 186 ? 26.012 -11.384 59.838 1.00 31.49 187 TRP B CA 1
ATOM 4593 C C . TRP B 2 186 ? 25.680 -11.039 58.391 1.00 36.84 187 TRP B C 1
ATOM 4594 O O . TRP B 2 186 ? 25.965 -9.935 57.927 1.00 38.27 187 TRP B O 1
ATOM 4605 N N . LYS B 2 187 ? 25.085 -11.993 57.683 1.00 40.45 188 LYS B N 1
ATOM 4606 C CA . LYS B 2 187 ? 24.693 -11.795 56.292 1.00 35.30 188 LYS B CA 1
ATOM 4607 C C . LYS B 2 187 ? 23.545 -10.794 56.198 1.00 36.35 188 LYS B C 1
ATOM 4608 O O . LYS B 2 187 ? 23.283 -10.218 55.140 1.00 31.21 188 LYS B O 1
ATOM 4614 N N . THR B 2 188 ? 22.867 -10.590 57.322 1.00 36.68 189 THR B N 1
ATOM 4615 C CA . THR B 2 188 ? 21.690 -9.736 57.371 1.00 32.50 189 THR B CA 1
ATOM 4616 C C . THR B 2 188 ? 21.676 -8.874 58.626 1.00 37.78 189 THR B C 1
ATOM 4617 O O . THR B 2 188 ? 22.170 -9.286 59.676 1.00 42.55 189 THR B O 1
ATOM 4621 N N . THR B 2 189 ? 21.110 -7.678 58.513 1.00 33.98 190 THR B N 1
ATOM 4622 C CA . THR B 2 189 ? 20.918 -6.817 59.673 1.00 34.27 190 THR B CA 1
ATOM 4623 C C . THR B 2 189 ? 19.981 -7.497 60.665 1.00 32.01 190 THR B C 1
ATOM 4624 O O . THR B 2 189 ? 18.908 -7.969 60.292 1.00 39.29 190 THR B O 1
ATOM 4628 N N . VAL B 2 190 ? 20.393 -7.552 61.926 1.00 34.41 191 VAL B N 1
ATOM 4629 C CA . VAL B 2 190 ? 19.630 -8.261 62.947 1.00 33.91 191 VAL B CA 1
ATOM 4630 C C . VAL B 2 190 ? 19.024 -7.308 63.971 1.00 29.85 191 VAL B C 1
ATOM 4631 O O . VAL B 2 190 ? 19.627 -6.297 64.324 1.00 36.14 191 VAL B O 1
ATOM 4635 N N . ARG B 2 191 ? 17.828 -7.642 64.445 1.00 29.98 192 ARG B N 1
ATOM 4636 C CA . ARG B 2 191 ? 17.130 -6.820 65.425 1.00 30.20 192 ARG B CA 1
ATOM 4637 C C . ARG B 2 191 ? 16.975 -7.542 66.761 1.00 34.28 192 ARG B C 1
ATOM 4638 O O . ARG B 2 191 ? 16.514 -8.683 66.805 1.00 33.48 192 ARG B O 1
ATOM 4646 N N . ASN B 2 192 ? 17.360 -6.870 67.843 1.00 32.76 193 ASN B N 1
ATOM 4647 C CA . ASN B 2 192 ? 17.188 -7.405 69.191 1.00 35.24 193 ASN B CA 1
ATOM 4648 C C . ASN B 2 192 ? 17.787 -8.805 69.351 1.00 39.66 193 ASN B C 1
ATOM 4649 O O . ASN B 2 192 ? 17.104 -9.725 69.802 1.00 41.75 193 ASN B O 1
ATOM 4654 N N . PRO B 2 193 ? 19.069 -8.965 68.984 1.00 37.28 194 PRO B N 1
ATOM 4655 C CA . PRO B 2 193 ? 19.717 -10.282 68.925 1.00 36.59 194 PRO B CA 1
ATOM 4656 C C . PRO B 2 193 ? 19.849 -10.956 70.286 1.00 39.36 194 PRO B C 1
ATOM 4657 O O . PRO B 2 193 ? 19.909 -10.281 71.312 1.00 36.56 194 PRO B O 1
ATOM 4661 N N . ASP B 2 194 ? 19.890 -12.284 70.281 1.00 40.16 195 ASP B N 1
ATOM 4662 C CA . ASP B 2 194 ? 20.157 -13.047 71.492 1.00 39.70 195 ASP B CA 1
ATOM 4663 C C . ASP B 2 194 ? 21.651 -13.319 71.615 1.00 41.80 195 ASP B C 1
ATOM 4664 O O . ASP B 2 194 ? 22.453 -12.768 70.861 1.00 42.83 195 ASP B O 1
ATOM 46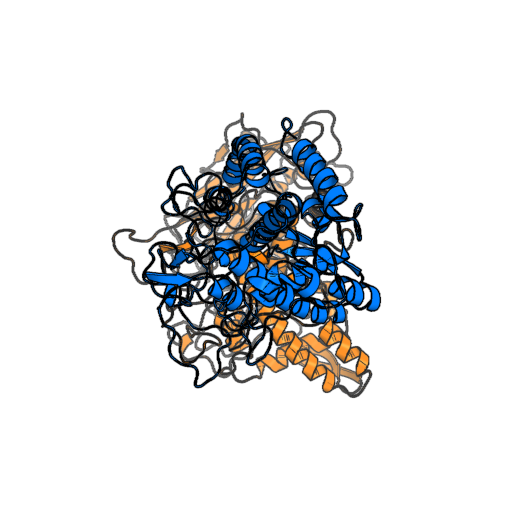69 N N . ALA B 2 195 ? 22.021 -14.170 72.565 1.00 35.41 196 ALA B N 1
ATOM 4670 C CA . ALA B 2 195 ? 23.419 -14.526 72.759 1.00 34.11 196 ALA B CA 1
ATOM 4671 C C . ALA B 2 195 ? 23.908 -15.441 71.641 1.00 41.18 196 ALA B C 1
ATOM 4672 O O . ALA B 2 195 ? 25.091 -15.440 71.300 1.00 44.11 196 ALA B O 1
ATOM 4674 N N . ASP B 2 196 ? 22.992 -16.217 71.070 1.00 35.84 197 ASP B N 1
ATOM 4675 C CA . ASP B 2 196 ? 23.336 -17.151 70.003 1.00 40.79 197 ASP B CA 1
ATOM 4676 C C . ASP B 2 196 ? 23.405 -16.453 68.646 1.00 49.90 197 ASP B C 1
ATOM 4677 O O . ASP B 2 196 ? 23.489 -17.108 67.606 1.00 48.08 197 ASP B O 1
ATOM 4682 N N . LYS B 2 197 ? 23.361 -15.123 68.670 1.00 44.40 198 LYS B N 1
ATOM 4683 C CA . LYS B 2 197 ? 23.473 -14.304 67.464 1.00 44.24 198 LYS B CA 1
ATOM 4684 C C . LYS B 2 197 ? 22.247 -14.410 66.559 1.00 45.38 198 LYS B C 1
ATOM 4685 O O . LYS B 2 197 ? 22.331 -14.142 65.361 1.00 45.95 198 LYS B O 1
ATOM 4691 N N . LYS B 2 198 ? 21.109 -14.791 67.130 1.00 44.12 199 LYS B N 1
ATOM 4692 C CA . LYS B 2 198 ? 19.877 -14.904 66.355 1.00 41.98 199 LYS B CA 1
ATOM 4693 C C . LYS B 2 198 ? 18.875 -13.815 66.724 1.00 40.41 199 LYS B C 1
ATOM 4694 O O . LYS B 2 198 ? 18.716 -13.472 67.896 1.00 46.24 199 LYS B O 1
ATOM 4700 N N . GLU B 2 199 ? 18.206 -13.275 65.709 1.00 36.91 200 GLU B N 1
ATOM 4701 C CA . GLU B 2 199 ? 17.228 -12.207 65.891 1.00 32.26 200 GLU B CA 1
ATOM 4702 C C . GLU B 2 199 ? 16.113 -12.639 66.836 1.00 36.47 200 GLU B C 1
ATOM 4703 O O . GLU B 2 199 ? 15.841 -13.831 66.981 1.00 39.68 200 GLU B O 1
ATOM 4709 N N . ASN B 2 200 ? 15.470 -11.668 67.478 1.00 31.01 201 ASN B N 1
ATOM 4710 C CA . ASN B 2 200 ? 14.439 -11.967 68.464 1.00 37.22 201 ASN B CA 1
ATOM 4711 C C . ASN B 2 200 ? 13.298 -10.952 68.434 1.00 32.62 201 ASN B C 1
ATOM 4712 O O . ASN B 2 200 ? 13.237 -10.048 69.266 1.00 36.38 201 ASN B O 1
ATOM 4717 N N . ILE B 2 201 ? 12.393 -11.117 67.474 1.00 31.36 202 ILE B N 1
ATOM 4718 C CA . ILE B 2 201 ? 11.276 -10.192 67.295 1.00 34.73 202 ILE B CA 1
ATOM 4719 C C . ILE B 2 201 ? 10.274 -10.211 68.454 1.00 34.73 202 ILE B C 1
ATOM 4720 O O . ILE B 2 201 ? 9.865 -9.151 68.930 1.00 33.41 202 ILE B O 1
ATOM 4725 N N . PRO B 2 202 ? 9.862 -11.413 68.898 1.00 29.48 203 PRO B N 1
ATOM 4726 C CA . PRO B 2 202 ? 8.937 -11.533 70.032 1.00 34.59 203 PRO B CA 1
ATOM 4727 C C . PRO B 2 202 ? 9.427 -10.791 71.273 1.00 37.54 203 PRO B C 1
ATOM 4728 O O . PRO B 2 202 ? 8.629 -10.164 71.970 1.00 36.68 203 PRO B O 1
ATOM 4732 N N . ALA B 2 203 ? 10.728 -10.866 71.538 1.00 32.81 204 ALA B N 1
ATOM 4733 C CA . ALA B 2 203 ? 11.324 -10.143 72.654 1.00 33.10 204 ALA B CA 1
ATOM 4734 C C . ALA B 2 203 ? 11.265 -8.639 72.406 1.00 36.29 204 ALA B C 1
ATOM 4735 O O . ALA B 2 203 ? 11.049 -7.853 73.329 1.00 35.03 204 ALA B O 1
ATOM 4737 N N . LEU B 2 204 ? 11.454 -8.248 71.150 1.00 37.34 205 LEU B N 1
ATOM 4738 C CA . LEU B 2 204 ? 11.397 -6.844 70.762 1.00 35.26 205 LEU B CA 1
ATOM 4739 C C . LEU B 2 204 ? 9.987 -6.281 70.921 1.00 38.79 205 LEU B C 1
ATOM 4740 O O . LEU B 2 204 ? 9.810 -5.144 71.362 1.00 36.93 205 LEU B O 1
ATOM 4745 N N . ILE B 2 205 ? 8.988 -7.079 70.555 1.00 38.83 206 ILE B N 1
ATOM 4746 C CA . ILE B 2 205 ? 7.593 -6.679 70.711 1.00 41.41 206 ILE B CA 1
ATOM 4747 C C . ILE B 2 205 ? 7.266 -6.438 72.181 1.00 43.54 206 ILE B C 1
ATOM 4748 O O . ILE B 2 205 ? 6.612 -5.454 72.530 1.00 42.51 206 ILE B O 1
ATOM 4753 N N . GLY B 2 206 ? 7.728 -7.344 73.038 1.00 37.92 207 GLY B N 1
ATOM 4754 C CA . GLY B 2 206 ? 7.527 -7.214 74.468 1.00 32.10 207 GLY B CA 1
ATOM 4755 C C . GLY B 2 206 ? 8.205 -5.972 75.010 1.00 40.61 207 GLY B C 1
ATOM 4756 O O . GLY B 2 206 ? 7.661 -5.282 75.871 1.00 44.57 207 GLY B O 1
ATOM 4757 N N . LYS B 2 207 ? 9.396 -5.685 74.492 1.00 37.73 208 LYS B N 1
ATOM 4758 C CA . LYS B 2 207 ? 10.163 -4.520 74.920 1.00 39.08 208 LYS B CA 1
ATOM 4759 C C . LYS B 2 207 ? 9.468 -3.212 74.544 1.00 43.05 208 LYS B C 1
ATOM 4760 O O . LYS B 2 207 ? 9.226 -2.360 75.398 1.00 43.20 208 LYS B O 1
ATOM 4766 N N . LEU B 2 208 ? 9.153 -3.062 73.260 1.00 43.54 209 LEU B N 1
ATOM 4767 C CA . LEU B 2 208 ? 8.520 -1.846 72.757 1.00 38.60 209 LEU B CA 1
ATOM 4768 C C . LEU B 2 208 ? 7.206 -1.553 73.475 1.00 40.65 209 LEU B C 1
ATOM 4769 O O . LEU B 2 208 ? 6.873 -0.397 73.733 1.00 37.03 209 LEU B O 1
ATOM 4774 N N . ASP B 2 209 ? 6.462 -2.606 73.799 1.00 45.98 210 ASP B N 1
ATOM 4775 C CA . ASP B 2 209 ? 5.193 -2.454 74.500 1.00 42.67 210 ASP B CA 1
ATOM 4776 C C . ASP B 2 209 ? 5.413 -1.918 75.910 1.00 44.05 210 ASP B C 1
ATOM 4777 O O . ASP B 2 209 ? 4.565 -1.213 76.458 1.00 40.18 210 ASP B O 1
ATOM 4782 N N . LEU B 2 210 ? 6.564 -2.252 76.484 1.00 42.69 211 LEU B N 1
ATOM 4783 C CA . LEU B 2 210 ? 6.897 -1.853 77.846 1.00 35.98 211 LEU B CA 1
ATOM 4784 C C . LEU B 2 210 ? 7.419 -0.417 77.911 1.00 40.41 211 LEU B C 1
ATOM 4785 O O . LEU B 2 210 ? 7.168 0.300 78.880 1.00 44.36 211 LEU B O 1
ATOM 4790 N N . GLU B 2 211 ? 8.141 -0.005 76.873 1.00 39.82 212 GLU B N 1
ATOM 4791 C CA . GLU B 2 211 ? 8.749 1.322 76.830 1.00 36.37 212 GLU B CA 1
ATOM 4792 C C . GLU B 2 211 ? 7.831 2.364 76.192 1.00 40.31 212 GLU B C 1
ATOM 4793 O O . GLU B 2 211 ? 8.249 3.493 75.928 1.00 39.77 212 GLU B O 1
ATOM 4799 N N . ALA B 2 212 ? 6.581 1.985 75.951 1.00 39.49 213 ALA B N 1
ATOM 4800 C CA . ALA B 2 212 ? 5.638 2.858 75.258 1.00 38.25 213 ALA B CA 1
ATOM 4801 C C . ALA B 2 212 ? 5.331 4.128 76.051 1.00 39.47 213 ALA B C 1
ATOM 4802 O O . ALA B 2 212 ? 5.481 5.237 75.540 1.00 41.05 213 ALA B O 1
ATOM 4804 N N . ASP B 2 213 ? 4.900 3.961 77.298 1.00 42.89 214 ASP B N 1
ATOM 4805 C CA . ASP B 2 213 ? 4.510 5.091 78.135 1.00 38.55 214 ASP B CA 1
ATOM 4806 C C . ASP B 2 213 ? 5.682 6.038 78.387 1.00 37.84 214 ASP B C 1
ATOM 4807 O O . ASP B 2 213 ? 5.525 7.258 78.348 1.00 36.28 214 ASP B O 1
ATOM 4812 N N . SER B 2 214 ? 6.854 5.468 78.645 1.00 36.41 215 SER B N 1
ATOM 4813 C CA . SER B 2 214 ? 8.056 6.261 78.863 1.00 32.23 215 SER B CA 1
ATOM 4814 C C . SER B 2 214 ? 8.414 7.071 77.624 1.00 36.91 215 SER B C 1
ATOM 4815 O O . SER B 2 214 ? 8.716 8.263 77.711 1.00 36.31 215 SER B O 1
ATOM 4818 N N . THR B 2 215 ? 8.378 6.412 76.470 1.00 35.83 216 THR B N 1
ATOM 4819 C CA . THR B 2 215 ? 8.696 7.057 75.203 1.00 38.33 216 THR B CA 1
ATOM 4820 C C . THR B 2 215 ? 7.718 8.193 74.919 1.00 31.75 216 THR B C 1
ATOM 4821 O O . THR B 2 215 ? 8.063 9.180 74.268 1.00 27.95 216 THR B O 1
ATOM 4825 N N . ARG B 2 216 ? 6.498 8.047 75.425 1.00 29.65 217 ARG B N 1
ATOM 4826 C CA . ARG B 2 216 ? 5.463 9.054 75.245 1.00 32.64 217 ARG B CA 1
ATOM 4827 C C . ARG B 2 216 ? 5.785 10.313 76.046 1.00 36.48 217 ARG B C 1
ATOM 4828 O O . ARG B 2 216 ? 5.691 11.426 75.528 1.00 42.39 217 ARG B O 1
ATOM 4836 N N . GLU B 2 217 ? 6.165 10.133 77.308 1.00 33.88 218 GLU B N 1
ATOM 4837 C CA . GLU B 2 217 ? 6.534 11.262 78.157 1.00 32.95 218 GLU B CA 1
ATOM 4838 C C . GLU B 2 217 ? 7.782 11.955 77.628 1.00 31.62 218 GLU B C 1
ATOM 4839 O O . GLU B 2 217 ? 7.819 13.180 77.524 1.00 34.27 218 GLU B O 1
ATOM 4845 N N . LYS B 2 218 ? 8.800 11.165 77.298 1.00 29.44 219 LYS B N 1
ATOM 4846 C CA . LYS B 2 218 ? 10.051 11.704 76.775 1.00 34.13 219 LYS B CA 1
ATOM 4847 C C . LYS B 2 218 ? 9.819 12.559 75.533 1.00 38.50 219 LYS B C 1
ATOM 4848 O O . LYS B 2 218 ? 10.420 13.622 75.380 1.00 36.40 219 LYS B O 1
ATOM 4854 N N . THR B 2 219 ? 8.940 12.090 74.654 1.00 36.95 220 THR B N 1
ATOM 4855 C CA . THR B 2 219 ? 8.651 12.790 73.410 1.00 30.92 220 THR B CA 1
ATOM 4856 C C . THR B 2 219 ? 7.917 14.104 73.660 1.00 35.52 220 THR B C 1
ATOM 4857 O O . THR B 2 219 ? 8.202 15.116 73.018 1.00 39.76 220 THR B O 1
ATOM 4861 N N . TYR B 2 220 ? 6.973 14.085 74.595 1.00 33.63 221 TYR B N 1
ATOM 4862 C CA . TYR B 2 220 ? 6.210 15.281 74.930 1.00 34.73 221 TYR B CA 1
ATOM 4863 C C . TYR B 2 220 ? 7.106 16.372 75.507 1.00 36.99 221 TYR B C 1
ATOM 4864 O O . TYR B 2 220 ? 7.165 17.482 74.977 1.00 43.58 221 TYR B O 1
ATOM 4873 N N . ASN B 2 221 ? 7.804 16.049 76.591 1.00 39.85 222 ASN B N 1
ATOM 4874 C CA . ASN B 2 221 ? 8.682 17.008 77.253 1.00 39.41 222 ASN B CA 1
ATOM 4875 C C . ASN B 2 221 ? 9.819 17.481 76.354 1.00 39.73 222 ASN B C 1
ATOM 4876 O O . ASN B 2 221 ? 10.344 18.580 76.529 1.00 44.76 222 ASN B O 1
ATOM 4881 N N . MET B 2 222 ? 10.193 16.646 75.392 1.00 39.02 223 MET B N 1
ATOM 4882 C CA . MET B 2 222 ? 11.260 16.983 74.459 1.00 38.95 223 MET B CA 1
ATOM 4883 C C . MET B 2 222 ? 10.810 18.064 73.479 1.00 42.71 223 MET B C 1
ATOM 4884 O O . MET B 2 222 ? 11.547 19.011 73.203 1.00 44.18 223 MET B O 1
ATOM 4889 N N . LEU B 2 223 ? 9.596 17.917 72.960 1.00 39.58 224 LEU B N 1
ATOM 4890 C CA . LEU B 2 223 ? 9.070 18.841 71.960 1.00 43.55 224 LEU B CA 1
ATOM 4891 C C . LEU B 2 223 ? 8.723 20.204 72.544 1.00 46.26 224 LEU B C 1
ATOM 4892 O O . LEU B 2 223 ? 8.946 21.234 71.908 1.00 44.06 224 LEU B O 1
ATOM 4897 N N . LYS B 2 224 ? 8.177 20.208 73.755 1.00 46.08 225 LYS B N 1
ATOM 4898 C CA . LYS B 2 224 ? 7.643 21.434 74.336 1.00 45.46 225 LYS B CA 1
ATOM 4899 C C . LYS B 2 224 ? 8.680 22.253 75.101 1.00 42.66 225 LYS B C 1
ATOM 4900 O O . LYS B 2 224 ? 8.793 23.460 74.902 1.00 41.49 225 LYS B O 1
ATOM 4906 N N . PHE B 2 225 ? 9.438 21.592 75.969 1.00 47.94 226 PHE B N 1
ATOM 4907 C CA . PHE B 2 225 ? 10.255 22.295 76.953 1.00 47.93 226 PHE B CA 1
ATOM 4908 C C . PHE B 2 225 ? 11.729 22.416 76.561 1.00 46.12 226 PHE B C 1
ATOM 4909 O O . PHE B 2 225 ? 12.618 22.287 77.400 1.00 46.16 226 PHE B O 1
ATOM 4917 N N . ASN B 2 226 ? 11.975 22.672 75.281 1.00 40.36 227 ASN B N 1
ATOM 4918 C CA . ASN B 2 226 ? 13.310 23.009 74.800 1.00 39.67 227 ASN B CA 1
ATOM 4919 C C . ASN B 2 226 ? 13.267 24.347 74.070 1.00 43.01 227 ASN B C 1
ATOM 4920 O O . ASN B 2 226 ? 12.766 24.434 72.950 1.00 53.02 227 ASN B O 1
ATOM 4925 N N . ALA B 2 227 ? 13.788 25.390 74.709 1.00 44.90 228 ALA B N 1
ATOM 4926 C CA . ALA B 2 227 ? 13.618 26.751 74.208 1.00 41.54 228 ALA B CA 1
ATOM 4927 C C . ALA B 2 227 ? 14.834 27.276 73.449 1.00 39.54 228 ALA B C 1
ATOM 4928 O O . ALA B 2 227 ? 14.782 28.358 72.863 1.00 35.98 228 ALA B O 1
ATOM 4930 N N . ASN B 2 228 ? 15.926 26.519 73.461 1.00 34.47 229 ASN B N 1
ATOM 4931 C CA . ASN B 2 228 ? 17.116 26.903 72.708 1.00 36.32 229 ASN B CA 1
ATOM 4932 C C . ASN B 2 228 ? 17.703 25.717 71.951 1.00 39.33 229 ASN B C 1
ATOM 4933 O O . ASN B 2 228 ? 17.391 24.564 72.247 1.00 43.74 229 ASN B O 1
ATOM 4938 N N . TRP B 2 229 ? 18.555 26.004 70.972 1.00 40.17 230 TRP B N 1
ATOM 4939 C CA . TRP B 2 229 ? 19.068 24.972 70.079 1.00 40.17 230 TRP B CA 1
ATOM 4940 C C . TRP B 2 229 ? 19.941 23.939 70.789 1.00 43.50 230 TRP B C 1
ATOM 4941 O O . TRP B 2 229 ? 19.851 22.747 70.503 1.00 52.11 230 TRP 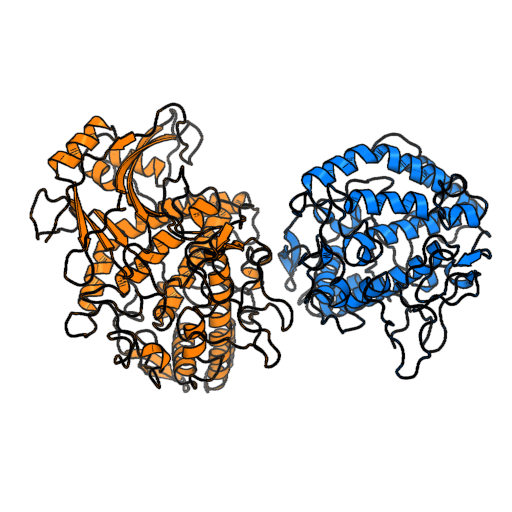B O 1
ATOM 4952 N N . GLU B 2 230 ? 20.785 24.395 71.710 1.00 44.32 231 GLU B N 1
ATOM 4953 C CA . GLU B 2 230 ? 21.716 23.505 72.401 1.00 47.56 231 GLU B CA 1
ATOM 4954 C C . GLU B 2 230 ? 20.999 22.447 73.238 1.00 47.44 231 GLU B C 1
ATOM 4955 O O . GLU B 2 230 ? 21.472 21.317 73.363 1.00 48.83 231 GLU B O 1
ATOM 4961 N N . ALA B 2 231 ? 19.857 22.819 73.807 1.00 45.93 232 ALA B N 1
ATOM 4962 C CA . ALA B 2 231 ? 19.104 21.918 74.671 1.00 45.69 232 ALA B CA 1
ATOM 4963 C C . ALA B 2 231 ? 18.241 20.952 73.867 1.00 48.87 232 ALA B C 1
ATOM 4964 O O . ALA B 2 231 ? 17.829 19.906 74.371 1.00 45.19 232 ALA B O 1
ATOM 4966 N N . PHE B 2 232 ? 17.977 21.308 72.613 1.00 39.74 233 PHE B N 1
ATOM 4967 C CA . PHE B 2 232 ? 17.072 20.540 71.765 1.00 35.96 233 PHE B CA 1
ATOM 4968 C C . PHE B 2 232 ? 17.800 19.696 70.722 1.00 44.99 233 PHE B C 1
ATOM 4969 O O . PHE B 2 232 ? 17.315 18.638 70.322 1.00 48.32 233 PHE B O 1
ATOM 4977 N N . SER B 2 233 ? 18.967 20.160 70.288 1.00 43.87 234 SER B N 1
ATOM 4978 C CA . SER B 2 233 ? 19.634 19.558 69.140 1.00 37.35 234 SER B CA 1
ATOM 4979 C C . SER B 2 233 ? 20.470 18.319 69.464 1.00 39.14 234 SER B C 1
ATOM 4980 O O . SER B 2 233 ? 20.427 17.342 68.720 1.00 42.35 234 SER B O 1
ATOM 4983 N N . ASN B 2 234 ? 21.229 18.344 70.557 1.00 45.90 235 ASN B N 1
ATOM 4984 C CA . ASN B 2 234 ? 22.217 17.286 70.780 1.00 46.53 235 ASN B CA 1
ATOM 4985 C C . ASN B 2 234 ? 22.337 16.729 72.205 1.00 53.65 235 ASN B C 1
ATOM 4986 O O . ASN B 2 234 ? 21.578 17.097 73.104 1.00 46.55 235 ASN B O 1
ATOM 4991 N N . HIS B 2 235 ? 23.314 15.840 72.386 1.00 58.32 236 HIS B N 1
ATOM 4992 C CA . HIS B 2 235 ? 23.547 15.141 73.650 1.00 50.50 236 HIS B CA 1
ATOM 4993 C C . HIS B 2 235 ? 24.069 16.042 74.763 1.00 60.09 236 HIS B C 1
ATOM 4994 O O . HIS B 2 235 ? 23.766 15.816 75.935 1.00 65.63 236 HIS B O 1
ATOM 5001 N N . GLY B 2 236 ? 24.869 17.038 74.385 1.00 57.93 237 GLY B N 1
ATOM 5002 C CA . GLY B 2 236 ? 25.584 17.896 75.320 1.00 62.04 237 GLY B CA 1
ATOM 5003 C C . GLY B 2 236 ? 24.921 18.183 76.654 1.00 64.43 237 GLY B C 1
ATOM 5004 O O . GLY B 2 236 ? 23.739 18.527 76.710 1.00 60.82 237 GLY B O 1
ATOM 5005 N N . GLU B 2 237 ? 25.685 18.038 77.733 1.00 66.86 238 GLU B N 1
ATOM 5006 C CA . GLU B 2 237 ? 25.176 18.306 79.073 1.00 66.47 238 GLU B CA 1
ATOM 5007 C C . GLU B 2 237 ? 24.986 19.803 79.296 1.00 69.20 238 GLU B C 1
ATOM 5008 O O . GLU B 2 237 ? 25.447 20.351 80.297 1.00 83.02 238 GLU B O 1
ATOM 5010 N N . PHE B 2 238 ? 24.310 20.456 78.355 1.00 62.32 239 PHE B N 1
ATOM 5011 C CA . PHE B 2 238 ? 24.021 21.883 78.445 1.00 64.47 239 PHE B CA 1
ATOM 5012 C C . PHE B 2 238 ? 23.257 22.180 79.731 1.00 67.30 239 PHE B C 1
ATOM 5013 O O . PHE B 2 238 ? 22.209 21.590 79.993 1.00 67.92 239 PHE B O 1
ATOM 5021 N N . ASP B 2 239 ? 23.795 23.091 80.534 1.00 67.78 240 ASP B N 1
ATOM 5022 C CA . ASP B 2 239 ? 23.233 23.393 81.845 1.00 76.10 240 ASP B CA 1
ATOM 5023 C C . ASP B 2 239 ? 21.856 24.041 81.751 1.00 67.70 240 ASP B C 1
ATOM 5024 O O . ASP B 2 239 ? 21.503 24.635 80.732 1.00 62.07 240 ASP B O 1
ATOM 5026 N N . ASP B 2 240 ? 21.086 23.914 82.829 1.00 76.61 241 ASP B N 1
ATOM 5027 C CA . ASP B 2 240 ? 19.757 24.510 82.929 1.00 71.89 241 ASP B CA 1
ATOM 5028 C C . ASP B 2 240 ? 18.762 23.871 81.961 1.00 75.76 241 ASP B C 1
ATOM 5029 O O . ASP B 2 240 ? 17.851 24.532 81.468 1.00 79.12 241 ASP B O 1
ATOM 5034 N N . THR B 2 241 ? 18.941 22.580 81.697 1.00 69.20 242 THR B N 1
ATOM 5035 C CA . THR B 2 241 ? 18.001 21.824 80.874 1.00 69.62 242 THR B CA 1
ATOM 5036 C C . THR B 2 241 ? 17.178 20.886 81.749 1.00 69.24 242 THR B C 1
ATOM 5037 O O . THR B 2 241 ? 17.676 20.369 82.753 1.00 69.84 242 THR B O 1
ATOM 5041 N N . HIS B 2 242 ? 15.921 20.668 81.369 1.00 66.48 243 HIS B N 1
ATOM 5042 C CA . HIS B 2 242 ? 15.006 19.881 82.189 1.00 65.59 243 HIS B CA 1
ATOM 5043 C C . HIS B 2 242 ? 14.255 18.821 81.389 1.00 64.45 243 HIS B C 1
ATOM 5044 O O . HIS B 2 242 ? 13.376 18.139 81.919 1.00 63.80 243 HIS B O 1
ATOM 5051 N N . ALA B 2 243 ? 14.602 18.684 80.115 1.00 60.62 244 ALA B N 1
ATOM 5052 C CA . ALA B 2 243 ? 13.948 17.709 79.253 1.00 44.38 244 ALA B CA 1
ATOM 5053 C C . ALA B 2 243 ? 14.939 17.092 78.273 1.00 43.59 244 ALA B C 1
ATOM 5054 O O . ALA B 2 243 ? 15.999 17.657 78.006 1.00 46.71 244 ALA B O 1
ATOM 5056 N N . ASN B 2 244 ? 14.589 15.928 77.741 1.00 41.78 245 ASN B N 1
ATOM 5057 C CA . ASN B 2 244 ? 15.438 15.256 76.771 1.00 35.92 245 ASN B CA 1
ATOM 5058 C C . ASN B 2 244 ? 15.597 16.070 75.497 1.00 38.05 245 ASN B C 1
ATOM 5059 O O . ASN B 2 244 ? 14.677 16.774 75.080 1.00 41.71 245 ASN B O 1
ATOM 5064 N N . SER B 2 245 ? 16.771 15.974 74.885 1.00 35.77 246 SER B N 1
ATOM 5065 C CA . SER B 2 245 ? 17.005 16.595 73.590 1.00 35.10 246 SER B CA 1
ATOM 5066 C C . SER B 2 245 ? 16.397 15.729 72.497 1.00 39.94 246 SER B C 1
ATOM 5067 O O . SER B 2 245 ? 16.038 14.577 72.740 1.00 41.64 246 SER B O 1
ATOM 5070 N N . LEU B 2 246 ? 16.276 16.288 71.298 1.00 38.74 247 LEU B N 1
ATOM 5071 C CA . LEU B 2 246 ? 15.780 15.533 70.153 1.00 35.37 247 LEU B CA 1
ATOM 5072 C C . LEU B 2 246 ? 16.590 14.255 69.974 1.00 32.18 247 LEU B C 1
ATOM 5073 O O . LEU B 2 246 ? 16.035 13.177 69.762 1.00 32.17 247 LEU B O 1
ATOM 5078 N N . GLU B 2 247 ? 17.909 14.387 70.079 1.00 31.01 248 GLU B N 1
ATOM 5079 C CA . GLU B 2 247 ? 18.817 13.266 69.881 1.00 34.08 248 GLU B CA 1
ATOM 5080 C C . GLU B 2 247 ? 18.660 12.220 70.983 1.00 37.93 248 GLU B C 1
ATOM 5081 O O . GLU B 2 247 ? 18.753 11.021 70.722 1.00 34.80 248 GLU B O 1
ATOM 5087 N N . ALA B 2 248 ? 18.417 12.679 72.208 1.00 37.18 249 ALA B N 1
ATOM 5088 C CA . ALA B 2 248 ? 18.236 11.782 73.348 1.00 40.07 249 ALA B CA 1
ATOM 5089 C C . ALA B 2 248 ? 17.064 10.829 73.124 1.00 38.75 249 ALA B C 1
ATOM 5090 O O . ALA B 2 248 ? 17.225 9.608 73.176 1.00 35.21 249 ALA B O 1
ATOM 5092 N N . VAL B 2 249 ? 15.886 11.397 72.880 1.00 38.89 250 VAL B N 1
ATOM 5093 C CA . VAL B 2 249 ? 14.700 10.613 72.556 1.00 38.66 250 VAL B CA 1
ATOM 5094 C C . VAL B 2 249 ? 14.956 9.764 71.317 1.00 40.18 250 VAL B C 1
ATOM 5095 O O . VAL B 2 249 ? 14.453 8.646 71.192 1.00 38.24 250 VAL B O 1
ATOM 5099 N N . HIS B 2 250 ? 15.756 10.311 70.408 1.00 36.71 251 HIS B N 1
ATOM 5100 C CA . HIS B 2 250 ? 16.122 9.632 69.173 1.00 32.26 251 HIS B CA 1
ATOM 5101 C C . HIS B 2 250 ? 16.930 8.362 69.431 1.00 40.19 251 HIS B C 1
ATOM 5102 O O . HIS B 2 250 ? 16.718 7.339 68.781 1.00 41.76 251 HIS B O 1
ATOM 5109 N N . ASP B 2 251 ? 17.852 8.431 70.386 1.00 40.26 252 ASP B N 1
ATOM 5110 C CA . ASP B 2 251 ? 18.719 7.299 70.689 1.00 32.09 252 ASP B CA 1
ATOM 5111 C C . ASP B 2 251 ? 17.946 6.132 71.292 1.00 34.54 252 ASP B C 1
ATOM 5112 O O . ASP B 2 251 ? 18.334 4.974 71.131 1.00 38.73 252 ASP B O 1
ATOM 5117 N N . ASP B 2 252 ? 16.859 6.440 71.991 1.00 33.92 253 ASP B N 1
ATOM 5118 C CA . ASP B 2 252 ? 16.054 5.413 72.645 1.00 38.34 253 ASP B CA 1
ATOM 5119 C C . ASP B 2 252 ? 15.545 4.382 71.647 1.00 33.36 253 ASP B C 1
ATOM 5120 O O . ASP B 2 252 ? 15.591 3.180 71.905 1.00 36.22 253 ASP B O 1
ATOM 5125 N N . ILE B 2 253 ? 15.065 4.863 70.505 1.00 34.32 254 ILE B N 1
ATOM 5126 C CA . ILE B 2 253 ? 14.547 3.994 69.456 1.00 34.78 254 ILE B CA 1
ATOM 5127 C C . ILE B 2 253 ? 15.633 3.071 68.915 1.00 33.33 254 ILE B C 1
ATOM 5128 O O . ILE B 2 253 ? 15.377 1.904 68.616 1.00 33.23 254 ILE B O 1
ATOM 5133 N N . HIS B 2 254 ? 16.847 3.599 68.795 1.00 33.55 255 HIS B N 1
ATOM 5134 C CA . HIS B 2 254 ? 17.975 2.818 68.304 1.00 32.73 255 HIS B CA 1
ATOM 5135 C C . HIS B 2 254 ? 18.316 1.677 69.253 1.00 35.00 255 HIS B C 1
ATOM 5136 O O . HIS B 2 254 ? 18.665 0.580 68.818 1.00 35.17 255 HIS B O 1
ATOM 5143 N N . GLY B 2 255 ? 18.214 1.942 70.551 1.00 34.16 256 GLY B N 1
ATOM 5144 C CA . GLY B 2 255 ? 18.515 0.940 71.556 1.00 39.88 256 GLY B CA 1
ATOM 5145 C C . GLY B 2 255 ? 17.462 -0.149 71.614 1.00 38.20 256 GLY B C 1
ATOM 5146 O O . GLY B 2 255 ? 17.787 -1.3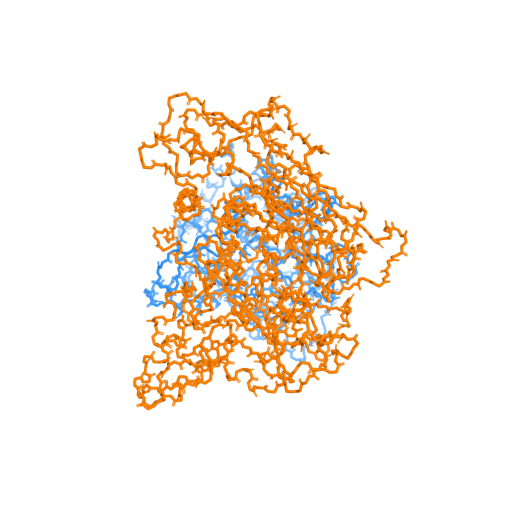35 71.699 1.00 34.72 256 GLY B O 1
ATOM 5147 N N . PHE B 2 256 ? 16.197 0.261 71.567 1.00 30.36 257 PHE B N 1
ATOM 5148 C CA . PHE B 2 256 ? 15.075 -0.670 71.623 1.00 31.90 257 PHE B CA 1
ATOM 5149 C C . PHE B 2 256 ? 15.177 -1.742 70.545 1.00 33.20 257 PHE B C 1
ATOM 5150 O O . PHE B 2 256 ? 14.992 -2.928 70.816 1.00 35.18 257 PHE B O 1
ATOM 5158 N N . VAL B 2 257 ? 15.477 -1.316 69.324 1.00 33.07 258 VAL B N 1
ATOM 5159 C CA . VAL B 2 257 ? 15.545 -2.228 68.190 1.00 33.03 258 VAL B CA 1
ATOM 5160 C C . VAL B 2 257 ? 16.878 -2.967 68.135 1.00 35.04 258 VAL B C 1
ATOM 5161 O O . VAL B 2 257 ? 16.952 -4.095 67.649 1.00 36.50 258 VAL B O 1
ATOM 5165 N N . GLY B 2 258 ? 17.927 -2.332 68.647 1.00 39.78 259 GLY B N 1
ATOM 5166 C CA . GLY B 2 258 ? 19.272 -2.863 68.517 1.00 34.38 259 GLY B CA 1
ATOM 5167 C C . GLY B 2 258 ? 19.775 -3.688 69.685 1.00 37.85 259 GLY B C 1
ATOM 5168 O O . GLY B 2 258 ? 20.348 -4.758 69.486 1.00 43.94 259 GLY B O 1
ATOM 5169 N N . ARG B 2 259 ? 19.566 -3.200 70.904 1.00 41.66 260 ARG B N 1
ATOM 5170 C CA . ARG B 2 259 ? 20.157 -3.840 72.077 1.00 41.02 260 ARG B CA 1
ATOM 5171 C C . ARG B 2 259 ? 19.352 -5.034 72.574 1.00 43.92 260 ARG B C 1
ATOM 5172 O O . ARG B 2 259 ? 18.310 -4.874 73.210 1.00 46.52 260 ARG B O 1
ATOM 5180 N N . GLY B 2 260 ? 19.849 -6.232 72.281 1.00 39.68 261 GLY B N 1
ATOM 5181 C CA . GLY B 2 260 ? 19.294 -7.451 72.839 1.00 39.86 261 GLY B CA 1
ATOM 5182 C C . GLY B 2 260 ? 20.293 -8.054 73.807 1.00 40.13 261 GLY B C 1
ATOM 5183 O O . GLY B 2 260 ? 20.853 -7.348 74.646 1.00 42.92 261 GLY B O 1
ATOM 5184 N N . ALA B 2 261 ? 20.523 -9.358 73.695 1.00 34.46 262 ALA B N 1
ATOM 5185 C CA . ALA B 2 261 ? 21.584 -9.999 74.458 1.00 35.64 262 ALA B CA 1
ATOM 5186 C C . ALA B 2 261 ? 22.925 -9.447 73.993 1.00 31.26 262 ALA B C 1
ATOM 5187 O O . ALA B 2 261 ? 23.867 -9.325 74.773 1.00 37.62 262 ALA B O 1
ATOM 5189 N N . ILE B 2 262 ? 22.997 -9.114 72.709 1.00 33.52 263 ILE B N 1
ATOM 5190 C CA . ILE B 2 262 ? 24.162 -8.444 72.148 1.00 37.48 263 ILE B CA 1
ATOM 5191 C C . ILE B 2 262 ? 23.707 -7.276 71.273 1.00 41.10 263 ILE B C 1
ATOM 5192 O O . ILE B 2 262 ? 22.509 -7.012 71.151 1.00 39.03 263 ILE B O 1
ATOM 5197 N N . ARG B 2 263 ? 24.661 -6.575 70.671 1.00 39.48 264 ARG B N 1
ATOM 5198 C CA . ARG B 2 263 ? 24.342 -5.387 69.886 1.00 42.10 264 ARG B CA 1
ATOM 5199 C C . ARG B 2 263 ? 23.979 -5.713 68.438 1.00 44.93 264 ARG B C 1
ATOM 5200 O O . ARG B 2 263 ? 24.774 -6.299 67.700 1.00 40.74 264 ARG B O 1
ATOM 5208 N N . GLY B 2 264 ? 22.770 -5.326 68.041 1.00 42.40 265 GLY B N 1
ATOM 5209 C CA . GLY B 2 264 ? 22.339 -5.436 66.660 1.00 33.32 265 GLY B CA 1
ATOM 5210 C C . GLY B 2 264 ? 22.706 -4.183 65.888 1.00 32.14 265 GLY B C 1
ATOM 5211 O O . GLY B 2 264 ? 23.232 -3.231 66.460 1.00 41.15 265 GLY B O 1
ATOM 5212 N N . HIS B 2 265 ? 22.423 -4.175 64.590 1.00 30.56 266 HIS B N 1
ATOM 5213 C CA . HIS B 2 265 ? 22.829 -3.069 63.726 1.00 34.50 266 HIS B CA 1
ATOM 5214 C C . HIS B 2 265 ? 22.193 -1.744 64.135 1.00 37.62 266 HIS B C 1
ATOM 5215 O O . HIS B 2 265 ? 22.849 -0.703 64.131 1.00 32.90 266 HIS B O 1
ATOM 5222 N N . MET B 2 266 ? 20.917 -1.794 64.498 1.00 38.95 267 MET B N 1
ATOM 5223 C CA . MET B 2 266 ? 20.151 -0.587 64.784 1.00 33.15 267 MET B CA 1
ATOM 5224 C C . MET B 2 266 ? 20.670 0.174 66.003 1.00 39.33 267 MET B C 1
ATOM 5225 O O . MET B 2 266 ? 20.291 1.324 66.228 1.00 38.32 267 MET B O 1
ATOM 5230 N N . THR B 2 267 ? 21.538 -0.464 66.784 1.00 45.85 268 THR B N 1
ATOM 5231 C CA . THR B 2 267 ? 22.057 0.146 68.006 1.00 39.14 268 THR B CA 1
ATOM 5232 C C . THR B 2 267 ? 23.539 0.497 67.890 1.00 34.51 268 THR B C 1
ATOM 5233 O O . THR B 2 267 ? 24.172 0.880 68.873 1.00 43.62 268 THR B O 1
ATOM 5237 N N . HIS B 2 268 ? 24.087 0.360 66.688 1.00 32.11 269 HIS B N 1
ATOM 5238 C CA . HIS B 2 268 ? 25.476 0.720 66.429 1.00 35.03 269 HIS B CA 1
ATOM 5239 C C . HIS B 2 268 ? 25.524 1.727 65.284 1.00 35.71 269 HIS B C 1
ATOM 5240 O O . HIS B 2 268 ? 25.134 1.414 64.159 1.00 33.25 269 HIS B O 1
ATOM 5247 N N . ALA B 2 269 ? 26.005 2.932 65.578 1.00 39.59 270 ALA B N 1
ATOM 5248 C CA . ALA B 2 269 ? 25.939 4.052 64.638 1.00 32.87 270 ALA B CA 1
ATOM 5249 C C . ALA B 2 269 ? 26.631 3.768 63.308 1.00 33.54 270 ALA B C 1
ATOM 5250 O O . ALA B 2 269 ? 26.370 4.445 62.313 1.00 31.29 270 ALA B O 1
ATOM 5252 N N . LEU B 2 270 ? 27.510 2.771 63.290 1.00 31.78 271 LEU B N 1
ATOM 5253 C CA . LEU B 2 270 ? 28.234 2.428 62.071 1.00 34.01 271 LEU B CA 1
ATOM 5254 C C . LEU B 2 270 ? 27.431 1.490 61.174 1.00 31.30 271 LEU B C 1
ATOM 5255 O O . LEU B 2 270 ? 27.758 1.319 60.000 1.00 36.34 271 LEU B O 1
ATOM 5260 N N . PHE B 2 271 ? 26.379 0.890 61.722 1.00 25.87 272 PHE B N 1
ATOM 5261 C CA . PHE B 2 271 ? 25.605 -0.102 60.982 1.00 27.87 272 PHE B CA 1
ATOM 5262 C C . PHE B 2 271 ? 24.102 0.157 61.038 1.00 32.67 272 PHE B C 1
ATOM 5263 O O . PHE B 2 271 ? 23.330 -0.497 60.337 1.00 37.98 272 PHE B O 1
ATOM 5271 N N . ALA B 2 272 ? 23.695 1.112 61.867 1.00 31.01 273 ALA B N 1
ATOM 5272 C CA . ALA B 2 272 ? 22.278 1.360 62.130 1.00 31.31 273 ALA B CA 1
ATOM 5273 C C . ALA B 2 272 ? 21.476 1.710 60.876 1.00 30.57 273 ALA B C 1
ATOM 5274 O O . ALA B 2 272 ? 20.295 1.378 60.777 1.00 33.26 273 ALA B O 1
ATOM 5276 N N . ALA B 2 273 ? 22.116 2.379 59.924 1.00 30.40 274 ALA B N 1
ATOM 5277 C CA . ALA B 2 273 ? 21.420 2.849 58.731 1.00 28.50 274 ALA B CA 1
ATOM 5278 C C . ALA B 2 273 ? 21.053 1.703 57.792 1.00 29.69 274 ALA B C 1
ATOM 5279 O O . ALA B 2 273 ? 20.190 1.853 56.927 1.00 26.95 274 ALA B O 1
ATOM 5281 N N . PHE B 2 274 ? 21.708 0.560 57.966 1.00 33.25 275 PHE B N 1
ATOM 5282 C CA . PHE B 2 274 ? 21.498 -0.575 57.075 1.00 31.49 275 PHE B CA 1
ATOM 5283 C C . PHE B 2 274 ? 20.174 -1.281 57.350 1.00 31.11 275 PHE B C 1
ATOM 5284 O O . PHE B 2 274 ? 19.621 -1.940 56.469 1.00 36.15 275 PHE B O 1
ATOM 5292 N N . ASP B 2 275 ? 19.667 -1.145 58.571 1.00 27.04 276 ASP B N 1
ATOM 5293 C CA . ASP B 2 275 ? 18.337 -1.648 58.890 1.00 27.19 276 ASP B CA 1
ATOM 5294 C C . ASP B 2 275 ? 17.301 -0.701 58.301 1.00 29.43 276 ASP B C 1
ATOM 5295 O O . ASP B 2 275 ? 17.252 0.468 58.672 1.00 31.51 276 ASP B O 1
ATOM 5300 N N . PRO B 2 276 ? 16.470 -1.208 57.378 1.00 31.19 277 PRO B N 1
ATOM 5301 C CA . PRO B 2 276 ? 15.456 -0.423 56.663 1.00 23.90 277 PRO B CA 1
ATOM 5302 C C . PRO B 2 276 ? 14.553 0.392 57.585 1.00 25.61 277 PRO B C 1
ATOM 5303 O O . PRO B 2 276 ? 14.070 1.451 57.184 1.00 30.46 277 PRO B O 1
ATOM 5307 N N . ILE B 2 277 ? 14.335 -0.090 58.804 1.00 29.45 278 ILE B N 1
ATOM 5308 C CA . ILE B 2 277 ? 13.461 0.599 59.750 1.00 31.88 278 ILE B CA 1
ATOM 5309 C C . ILE B 2 277 ? 14.098 1.901 60.230 1.00 28.49 278 ILE B C 1
ATOM 5310 O O . ILE B 2 277 ? 13.447 2.725 60.872 1.00 28.79 278 ILE B O 1
ATOM 5315 N N . PHE B 2 278 ? 15.376 2.069 59.909 1.00 28.61 279 PHE B N 1
ATOM 5316 C CA . PHE B 2 278 ? 16.130 3.277 60.225 1.00 24.40 279 PHE B CA 1
ATOM 5317 C C . PHE B 2 278 ? 15.439 4.533 59.699 1.00 28.40 279 PHE B C 1
ATOM 5318 O O . PHE B 2 278 ? 15.334 5.534 60.405 1.00 31.30 279 PHE B O 1
ATOM 5326 N N . TRP B 2 279 ? 14.956 4.465 58.462 1.00 31.31 280 TRP B N 1
ATOM 5327 C CA . TRP B 2 279 ? 14.411 5.636 57.779 1.00 26.78 280 TRP B CA 1
ATOM 5328 C C . TRP B 2 279 ? 12.998 5.986 58.233 1.00 30.88 280 TRP B C 1
ATOM 5329 O O . TRP B 2 279 ? 12.604 7.153 58.206 1.00 29.86 280 TRP B O 1
ATOM 5340 N N . LEU B 2 280 ? 12.233 4.979 58.640 1.00 29.69 281 LEU B N 1
ATOM 5341 C CA . LEU B 2 280 ? 10.920 5.230 59.224 1.00 30.56 281 LEU B CA 1
ATOM 5342 C C . LEU B 2 280 ? 11.087 5.955 60.550 1.00 28.11 281 LEU B C 1
ATOM 5343 O O . LEU B 2 280 ? 10.243 6.758 60.945 1.00 26.80 281 LEU B O 1
ATOM 5348 N N . HIS B 2 281 ? 12.193 5.666 61.226 1.00 27.50 282 HIS B N 1
ATOM 5349 C CA . HIS B 2 281 ? 12.519 6.308 62.490 1.00 24.31 282 HIS B CA 1
ATOM 5350 C C . HIS B 2 281 ? 12.872 7.779 62.290 1.00 29.70 282 HIS B C 1
ATOM 5351 O O . HIS B 2 281 ? 12.303 8.659 62.937 1.00 27.55 282 HIS B O 1
ATOM 5358 N N . HIS B 2 282 ? 13.811 8.039 61.385 1.00 27.30 283 HIS B N 1
ATOM 5359 C CA . HIS B 2 282 ? 14.299 9.394 61.163 1.00 29.11 283 HIS B CA 1
ATOM 5360 C C . HIS B 2 282 ? 13.296 10.261 60.416 1.00 28.69 283 HIS B C 1
ATOM 5361 O O . HIS B 2 282 ? 13.385 11.487 60.450 1.00 27.53 283 HIS B O 1
ATOM 5368 N N . SER B 2 283 ? 12.349 9.627 59.736 1.00 26.82 284 SER B N 1
ATOM 5369 C CA . SER B 2 283 ? 11.247 10.363 59.139 1.00 24.60 284 SER B CA 1
ATOM 5370 C C . SER B 2 283 ? 10.418 10.984 60.254 1.00 27.67 284 SER B C 1
ATOM 5371 O O . SER B 2 283 ? 9.903 12.094 60.121 1.00 30.16 284 SER B O 1
ATOM 5374 N N . ASN B 2 284 ? 10.303 10.258 61.361 1.00 29.48 285 ASN B N 1
ATOM 5375 C CA . ASN B 2 284 ? 9.554 10.734 62.513 1.00 30.12 285 ASN B CA 1
ATOM 5376 C C . ASN B 2 284 ? 10.384 11.703 63.348 1.00 32.65 285 ASN B C 1
ATOM 5377 O O . ASN B 2 284 ? 9.848 12.624 63.968 1.00 31.10 285 ASN B O 1
ATOM 5382 N N . VAL B 2 285 ? 11.696 11.492 63.363 1.00 26.92 286 VAL B N 1
ATOM 5383 C CA . VAL B 2 285 ? 12.597 12.415 64.039 1.00 28.79 286 VAL B CA 1
ATOM 5384 C C . VAL B 2 285 ? 12.543 13.770 63.343 1.00 30.26 286 VAL B C 1
ATOM 5385 O O . VAL B 2 285 ? 12.516 14.812 63.995 1.00 30.99 286 VAL B O 1
ATOM 5389 N N . ASP B 2 286 ? 12.519 13.744 62.014 1.00 32.66 287 ASP B N 1
ATOM 5390 C CA . ASP B 2 286 ? 12.403 14.962 61.222 1.00 30.75 287 ASP B CA 1
ATOM 5391 C C . ASP B 2 286 ? 11.032 15.589 61.438 1.00 33.06 287 ASP B C 1
ATOM 5392 O O . ASP B 2 286 ? 10.868 16.808 61.349 1.00 30.06 287 ASP B O 1
ATOM 5397 N N . ARG B 2 287 ? 10.048 14.742 61.719 1.00 31.60 288 ARG B N 1
ATOM 5398 C CA . ARG B 2 287 ? 8.704 15.207 62.027 1.00 31.87 288 ARG B CA 1
ATOM 5399 C C . ARG B 2 287 ? 8.704 15.935 63.364 1.00 33.53 288 ARG B C 1
ATOM 5400 O O . ARG B 2 287 ? 7.984 16.917 63.548 1.00 33.16 288 ARG B O 1
ATOM 5408 N N . HIS B 2 288 ? 9.517 15.445 64.294 1.00 32.66 289 HIS B N 1
ATOM 5409 C CA . HIS B 2 288 ? 9.690 16.103 65.581 1.00 28.47 289 HIS B CA 1
ATOM 5410 C C . HIS B 2 288 ? 10.308 17.483 65.388 1.00 32.25 289 HIS B C 1
ATOM 5411 O O . HIS B 2 288 ? 9.927 18.443 66.057 1.00 32.39 289 HIS B O 1
ATOM 5418 N N . LEU B 2 289 ? 11.259 17.574 64.463 1.00 28.23 290 LEU B N 1
ATOM 5419 C CA . LEU B 2 289 ? 11.923 18.837 64.172 1.00 30.42 290 LEU B CA 1
ATOM 5420 C C . LEU B 2 289 ? 10.932 19.865 63.634 1.00 35.10 290 LEU B C 1
ATOM 5421 O O . LEU B 2 289 ? 10.894 21.004 64.096 1.00 33.11 290 LEU B O 1
ATOM 5426 N N . SER B 2 290 ? 10.126 19.453 62.660 1.00 38.42 291 SER B N 1
ATOM 5427 C CA . SER B 2 290 ? 9.141 20.340 62.051 1.00 35.24 291 SER B CA 1
ATOM 5428 C C . SER B 2 290 ? 8.065 20.759 63.048 1.00 36.04 291 SER B C 1
ATOM 5429 O O . SER B 2 290 ? 7.493 21.841 62.936 1.00 43.04 291 SER B O 1
ATOM 5432 N N . LEU B 2 291 ? 7.788 19.896 64.018 1.00 36.50 292 LEU B N 1
ATOM 5433 C CA . LEU B 2 291 ? 6.808 20.209 65.051 1.00 37.06 292 LEU B CA 1
ATOM 5434 C C . LEU B 2 291 ? 7.378 21.227 66.032 1.00 44.28 292 LEU B C 1
ATOM 5435 O O . LEU B 2 291 ? 6.709 22.193 66.400 1.00 43.27 292 LEU B O 1
ATOM 5440 N N . TRP B 2 292 ? 8.621 21.000 66.444 1.00 45.90 293 TRP B N 1
ATOM 5441 C CA . TRP B 2 292 ? 9.306 21.882 67.383 1.00 39.60 293 TRP B CA 1
ATOM 5442 C C . TRP B 2 292 ? 9.492 23.280 66.802 1.00 43.15 293 TRP B C 1
ATOM 5443 O O . TRP B 2 292 ? 9.450 24.274 67.529 1.00 43.23 293 TRP B O 1
ATOM 5454 N N . GLN B 2 293 ? 9.703 23.347 65.491 1.00 40.64 294 GLN B N 1
ATOM 5455 C CA . GLN B 2 293 ? 9.859 24.624 64.807 1.00 39.19 294 GLN B CA 1
ATOM 5456 C C . GLN B 2 293 ? 8.611 25.479 64.976 1.00 36.27 294 GLN B C 1
ATOM 5457 O O . GLN B 2 293 ? 8.697 26.694 65.142 1.00 43.23 294 GLN B O 1
ATOM 5463 N N . ALA B 2 294 ? 7.452 24.832 64.933 1.00 35.80 295 ALA B N 1
ATOM 5464 C CA . ALA B 2 294 ? 6.183 25.530 65.081 1.00 40.36 295 ALA B CA 1
ATOM 5465 C C . ALA B 2 294 ? 6.065 26.140 66.471 1.00 44.54 295 ALA B C 1
ATOM 5466 O O . ALA B 2 294 ? 5.526 27.235 66.632 1.00 48.99 295 ALA B O 1
ATOM 5468 N N . LEU B 2 295 ? 6.576 25.428 67.471 1.00 44.75 296 LEU B N 1
ATOM 5469 C CA . LEU B 2 295 ? 6.528 25.900 68.851 1.00 45.40 296 LEU B CA 1
ATOM 5470 C C . LEU B 2 295 ? 7.584 26.967 69.118 1.00 44.97 296 LEU B C 1
ATOM 5471 O O . LEU B 2 295 ? 7.403 27.831 69.975 1.00 46.47 296 LEU B O 1
ATOM 5476 N N . TYR B 2 296 ? 8.688 26.901 68.381 1.00 42.42 297 TYR B N 1
ATOM 5477 C CA . TYR B 2 296 ? 9.782 27.845 68.567 1.00 39.15 297 TYR B CA 1
ATOM 5478 C C . TYR B 2 296 ? 10.268 28.421 67.243 1.00 40.21 297 TYR B C 1
ATOM 5479 O O . TYR B 2 296 ? 11.417 28.211 66.853 1.00 39.19 297 TYR B O 1
ATOM 5488 N N . PRO B 2 297 ? 9.388 29.154 66.546 1.00 32.81 298 PRO B N 1
ATOM 5489 C CA . PRO B 2 297 ? 9.761 29.821 65.296 1.00 30.52 298 PRO B CA 1
ATOM 5490 C C . PRO B 2 297 ? 10.823 30.888 65.532 1.00 41.62 298 PRO B C 1
ATOM 5491 O O . PRO B 2 297 ? 10.707 31.669 66.477 1.00 45.02 298 PRO B O 1
ATOM 5495 N N . GLY B 2 298 ? 11.847 30.915 64.686 1.00 36.18 299 GLY B N 1
ATOM 5496 C CA . GLY B 2 298 ? 12.930 31.869 64.838 1.00 39.69 299 GLY B CA 1
ATOM 5497 C C . GLY B 2 298 ? 14.143 31.247 65.500 1.00 35.60 299 GLY B C 1
ATOM 5498 O O . GLY B 2 298 ? 15.272 31.694 65.296 1.00 45.11 299 GLY B O 1
ATOM 5499 N N . VAL B 2 299 ? 13.908 30.215 66.302 1.00 37.29 300 VAL B N 1
ATOM 5500 C CA . VAL B 2 299 ? 14.993 29.477 66.936 1.00 40.66 300 VAL B CA 1
ATOM 5501 C C . VAL B 2 299 ? 15.569 28.452 65.966 1.00 41.80 300 VAL B C 1
ATOM 5502 O O . VAL B 2 299 ? 14.859 27.560 65.499 1.00 45.90 300 VAL B O 1
ATOM 5506 N N . TRP B 2 300 ? 16.856 28.581 65.661 1.00 35.02 301 TRP B N 1
ATOM 5507 C CA . TRP B 2 300 ? 17.502 27.678 64.717 1.00 32.24 301 TRP B CA 1
ATOM 5508 C C . TRP B 2 300 ? 18.918 27.334 65.174 1.00 35.47 301 TRP B C 1
ATOM 5509 O O . TRP B 2 300 ? 19.243 27.457 66.353 1.00 38.85 301 TRP B O 1
ATOM 5520 N N . VAL B 2 301 ? 19.754 26.903 64.236 1.00 35.21 302 VAL B N 1
ATOM 5521 C CA . VAL B 2 301 ? 21.098 26.430 64.554 1.00 38.11 302 VAL B CA 1
ATOM 5522 C C . VAL B 2 301 ? 21.980 27.510 65.174 1.00 35.67 302 VAL B C 1
ATOM 5523 O O . VAL B 2 301 ? 22.083 28.620 64.656 1.00 32.26 302 VAL B O 1
ATOM 5527 N N . THR B 2 302 ? 22.612 27.170 66.292 1.00 39.08 303 THR B N 1
ATOM 5528 C CA . THR B 2 302 ? 23.577 28.052 66.933 1.00 38.73 303 THR B CA 1
ATOM 5529 C C . THR B 2 302 ? 24.982 27.505 66.710 1.00 43.07 303 THR B C 1
ATOM 5530 O O . THR B 2 302 ? 25.145 26.364 66.280 1.00 49.91 303 THR B O 1
ATOM 5534 N N . GLN B 2 303 ? 25.995 28.312 67.003 1.00 45.94 304 GLN B N 1
ATOM 5535 C CA . GLN B 2 303 ? 27.370 27.878 66.794 1.00 44.85 304 GLN B CA 1
ATOM 5536 C C . GLN B 2 303 ? 27.792 26.863 67.852 1.00 41.66 304 GLN B C 1
ATOM 5537 O O . GLN B 2 303 ? 27.438 26.986 69.024 1.00 40.54 304 GLN B O 1
ATOM 5543 N N . GLY B 2 304 ? 28.543 25.854 67.424 1.00 44.52 305 GLY B N 1
ATOM 5544 C CA . GLY B 2 304 ? 29.003 24.806 68.315 1.00 43.61 305 GLY B CA 1
ATOM 5545 C C . GLY B 2 304 ? 30.183 24.049 67.738 1.00 42.74 305 GLY B C 1
ATOM 5546 O O . GLY B 2 304 ? 30.481 24.170 66.551 1.00 46.70 305 GLY B O 1
ATOM 5547 N N . PRO B 2 305 ? 30.868 23.263 68.580 1.00 43.41 306 PRO B N 1
ATOM 5548 C CA . PRO B 2 305 ? 32.051 22.512 68.160 1.00 44.07 306 PRO B CA 1
ATOM 5549 C C . PRO B 2 305 ? 31.741 21.092 67.693 1.00 42.72 306 PRO B C 1
ATOM 5550 O O . PRO B 2 305 ? 30.785 20.476 68.165 1.00 39.17 306 PRO B O 1
ATOM 5554 N N . GLU B 2 306 ? 32.551 20.587 66.767 1.00 45.06 307 GLU B N 1
ATOM 5555 C CA . GLU B 2 306 ? 32.512 19.180 66.390 1.00 46.06 307 GLU B CA 1
ATOM 5556 C C . GLU B 2 306 ? 33.251 18.364 67.442 1.00 49.73 307 GLU B C 1
ATOM 5557 O O . GLU B 2 306 ? 34.421 18.625 67.723 1.00 57.75 307 GLU B O 1
ATOM 5563 N N . ARG B 2 307 ? 32.575 17.380 68.024 1.00 47.87 308 ARG B N 1
ATOM 5564 C CA . ARG B 2 307 ? 33.154 16.631 69.135 1.00 48.17 308 ARG B CA 1
ATOM 5565 C C . ARG B 2 307 ? 33.665 15.245 68.739 1.00 51.21 308 ARG B C 1
ATOM 5566 O O . ARG B 2 307 ? 34.871 15.047 68.597 1.00 59.09 308 ARG B O 1
ATOM 5574 N N . GLU B 2 308 ? 32.755 14.291 68.562 1.00 50.49 309 GLU B N 1
ATOM 5575 C CA . GLU B 2 308 ? 33.151 12.907 68.310 1.00 48.38 309 GLU B CA 1
ATOM 5576 C C . GLU B 2 308 ? 33.845 12.739 66.959 1.00 50.48 309 GLU B C 1
ATOM 5577 O O . GLU B 2 308 ? 34.671 11.843 66.788 1.00 58.08 309 GLU B O 1
ATOM 5583 N N . GLY B 2 309 ? 33.508 13.600 66.004 1.00 49.30 310 GLY B N 1
ATOM 5584 C CA . GLY B 2 309 ? 34.180 13.603 64.717 1.00 45.87 310 GLY B CA 1
ATOM 5585 C C . GLY B 2 309 ? 33.418 12.921 63.596 1.00 45.60 310 GLY B C 1
ATOM 5586 O O . GLY B 2 309 ? 33.020 11.761 63.713 1.00 41.85 310 GLY B O 1
ATOM 5587 N N . SER B 2 310 ? 33.222 13.651 62.502 1.00 50.44 311 SER B N 1
ATOM 5588 C CA . SER B 2 310 ? 32.558 13.116 61.317 1.00 40.85 311 SER B CA 1
ATOM 5589 C C . SER B 2 310 ? 33.430 13.314 60.080 1.00 38.12 311 SER B C 1
ATOM 5590 O O . SER B 2 310 ? 34.424 14.038 60.123 1.00 39.90 311 SER B O 1
ATOM 5593 N N . MET B 2 311 ? 33.055 12.672 58.979 1.00 40.25 312 MET B N 1
ATOM 5594 C CA . MET B 2 311 ? 33.831 12.755 57.746 1.00 38.64 312 MET B CA 1
ATOM 5595 C C . MET B 2 311 ? 33.859 14.176 57.188 1.00 37.73 312 MET B C 1
ATOM 5596 O O . MET B 2 311 ? 34.805 14.564 56.504 1.00 40.29 312 MET B O 1
ATOM 5601 N N . GLY B 2 312 ? 32.822 14.950 57.488 1.00 36.04 313 GLY B N 1
ATOM 5602 C CA . GLY B 2 312 ? 32.746 16.326 57.035 1.00 36.92 313 GLY B CA 1
ATOM 5603 C C . GLY B 2 312 ? 33.486 17.292 57.943 1.00 43.39 313 GLY B C 1
ATOM 5604 O O . GLY B 2 312 ? 34.003 18.312 57.485 1.00 37.80 313 GLY B O 1
ATOM 5605 N N . PHE B 2 313 ? 33.538 16.972 59.233 1.00 46.21 314 PHE B N 1
ATOM 5606 C CA . PHE B 2 313 ? 34.180 17.845 60.211 1.00 44.65 314 PHE B CA 1
ATOM 5607 C C . PHE B 2 313 ? 35.068 17.073 61.183 1.00 47.09 314 PHE B C 1
ATOM 5608 O O . PHE B 2 313 ? 34.609 16.150 61.856 1.00 39.33 314 PHE B O 1
ATOM 5616 N N . ALA B 2 314 ? 36.337 17.463 61.260 1.00 53.59 315 ALA B N 1
ATOM 5617 C CA . ALA B 2 314 ? 37.258 16.878 62.228 1.00 51.68 315 ALA B CA 1
ATOM 5618 C C . ALA B 2 314 ? 37.013 17.483 63.607 1.00 48.23 315 ALA B C 1
ATOM 5619 O O . ALA B 2 314 ? 36.535 18.613 63.711 1.00 46.16 315 ALA B O 1
ATOM 5621 N N . PRO B 2 315 ? 37.337 16.728 64.669 1.00 48.32 316 PRO B N 1
ATOM 5622 C CA . PRO B 2 315 ? 37.091 17.151 66.053 1.00 50.45 316 PRO B CA 1
ATOM 5623 C C . PRO B 2 315 ? 37.710 18.508 66.376 1.00 55.93 316 PRO B C 1
ATOM 5624 O O . PRO B 2 315 ? 38.902 18.712 66.146 1.00 62.84 316 PRO B O 1
ATOM 5628 N N . GLY B 2 316 ? 36.900 19.424 66.897 1.00 51.78 317 GLY B N 1
ATOM 5629 C CA . GLY B 2 316 ? 37.382 20.740 67.274 1.00 53.90 317 GLY B CA 1
ATOM 5630 C C . GLY B 2 316 ? 37.019 21.818 66.273 1.00 51.31 317 GLY B C 1
ATOM 5631 O O . GLY B 2 316 ? 37.401 22.978 66.433 1.00 54.87 317 GLY B O 1
ATOM 5632 N N . THR B 2 317 ? 36.278 21.439 65.238 1.00 48.72 318 THR B N 1
ATOM 5633 C CA . THR B 2 317 ? 35.864 22.388 64.211 1.00 38.36 318 THR B CA 1
ATOM 5634 C C . THR B 2 317 ? 34.596 23.124 64.622 1.00 39.97 318 THR B C 1
ATOM 5635 O O . THR B 2 317 ? 33.652 22.516 65.123 1.00 42.24 318 THR B O 1
ATOM 5639 N N . GLU B 2 318 ? 34.580 24.435 64.410 1.00 40.22 319 GLU B N 1
ATOM 5640 C CA . GLU B 2 318 ? 33.405 25.234 64.731 1.00 46.78 319 GLU B CA 1
ATOM 5641 C C . GLU B 2 318 ? 32.311 25.033 63.690 1.00 44.80 319 GLU B C 1
ATOM 5642 O O . GLU B 2 318 ? 32.562 25.096 62.486 1.00 46.21 319 GLU B O 1
ATOM 5648 N N . LEU B 2 319 ? 31.098 24.783 64.168 1.00 39.93 320 LEU B N 1
ATOM 5649 C CA . LEU B 2 319 ? 29.962 24.542 63.292 1.00 36.04 320 LEU B CA 1
ATOM 5650 C C . LEU B 2 319 ? 28.884 25.590 63.521 1.00 39.59 320 LEU B C 1
ATOM 5651 O O . LEU B 2 319 ? 28.696 26.064 64.641 1.00 38.25 320 LEU B O 1
ATOM 5656 N N . ASN B 2 320 ? 28.179 25.950 62.454 1.00 35.42 321 ASN B N 1
ATOM 5657 C CA . ASN B 2 320 ? 27.047 26.857 62.562 1.00 33.30 321 ASN B CA 1
ATOM 5658 C C . ASN B 2 320 ? 26.060 26.658 61.418 1.00 35.48 321 ASN B C 1
ATOM 5659 O O . ASN B 2 320 ? 26.138 25.673 60.684 1.00 37.75 321 ASN B O 1
ATOM 5664 N N . LYS B 2 321 ? 25.136 27.600 61.275 1.00 36.73 322 LYS B N 1
ATOM 5665 C CA . LYS B 2 321 ? 24.091 27.517 60.262 1.00 32.73 322 LYS B CA 1
ATOM 5666 C C . LYS B 2 321 ? 24.656 27.505 58.843 1.00 32.05 322 LYS B C 1
ATOM 5667 O O . LYS B 2 321 ? 24.024 26.989 57.921 1.00 35.21 322 LYS B O 1
ATOM 5673 N N . ASP B 2 322 ? 25.844 28.074 58.673 1.00 30.78 323 ASP B N 1
ATOM 5674 C CA . ASP B 2 322 ? 26.450 28.193 57.352 1.00 28.96 323 ASP B CA 1
ATOM 5675 C C . ASP B 2 322 ? 27.346 27.008 57.022 1.00 28.86 323 ASP B C 1
ATOM 5676 O O . ASP B 2 322 ? 27.863 26.908 55.911 1.00 37.92 323 ASP B O 1
ATOM 5681 N N . SER B 2 323 ? 27.529 26.115 57.987 1.00 32.56 324 SER B N 1
ATOM 5682 C CA . SER B 2 323 ? 28.362 24.935 57.785 1.00 28.47 324 SER B CA 1
ATOM 5683 C C . SER B 2 323 ? 27.800 24.042 56.685 1.00 31.64 324 SER B C 1
ATOM 5684 O O . SER B 2 323 ? 26.615 23.706 56.688 1.00 28.45 324 SER B O 1
ATOM 5687 N N . ALA B 2 324 ? 28.656 23.665 55.741 1.00 33.11 325 ALA B N 1
ATOM 5688 C CA . ALA B 2 324 ? 28.256 22.779 54.655 1.00 30.49 325 ALA B CA 1
ATOM 5689 C C . ALA B 2 324 ? 27.871 21.407 55.197 1.00 33.29 325 ALA B C 1
ATOM 5690 O O . ALA B 2 324 ? 28.534 20.873 56.085 1.00 31.80 325 ALA B O 1
ATOM 5692 N N . LEU B 2 325 ? 26.797 20.840 54.661 1.00 29.36 326 LEU B N 1
ATOM 5693 C CA . LEU B 2 325 ? 26.318 19.540 55.118 1.00 29.24 326 LEU B CA 1
ATOM 5694 C C . LEU B 2 325 ? 26.657 18.432 54.122 1.00 28.87 326 LEU B C 1
ATOM 5695 O O . LEU B 2 325 ? 25.788 17.948 53.397 1.00 31.72 326 LEU B O 1
ATOM 5700 N N . GLU B 2 326 ? 27.926 18.039 54.090 1.00 27.16 327 GLU B N 1
ATOM 5701 C CA . GLU B 2 326 ? 28.370 16.942 53.240 1.00 24.66 327 GLU B CA 1
ATOM 5702 C C . GLU B 2 326 ? 27.683 15.645 53.646 1.00 28.37 327 GLU B C 1
ATOM 5703 O O . GLU B 2 326 ? 27.348 15.458 54.816 1.00 29.92 327 GLU B O 1
ATOM 5709 N N . PRO B 2 327 ? 27.461 14.746 52.676 1.00 26.34 328 PRO B N 1
ATOM 5710 C CA . PRO B 2 327 ? 27.767 14.960 51.261 1.00 28.39 328 PRO B CA 1
ATOM 5711 C C . PRO B 2 327 ? 26.554 15.452 50.473 1.00 27.97 328 PRO B C 1
ATOM 5712 O O . PRO B 2 327 ? 26.374 15.058 49.322 1.00 33.51 328 PRO B O 1
ATOM 5716 N N . PHE B 2 328 ? 25.736 16.299 51.088 1.00 25.89 329 PHE B N 1
ATOM 5717 C CA . PHE B 2 328 ? 24.486 16.734 50.475 1.00 30.01 329 PHE B CA 1
ATOM 5718 C C . PHE B 2 328 ? 24.616 18.097 49.802 1.00 32.36 329 PHE B C 1
ATOM 5719 O O . PHE B 2 328 ? 24.946 19.093 50.443 1.00 30.16 329 PHE B O 1
ATOM 5727 N N . TYR B 2 329 ? 24.345 18.128 48.502 1.00 32.96 330 TYR B N 1
ATOM 5728 C CA . TYR B 2 329 ? 24.476 19.343 47.708 1.00 32.41 330 TYR B CA 1
ATOM 5729 C C . TYR B 2 329 ? 23.144 19.783 47.104 1.00 32.42 330 TYR B C 1
ATOM 5730 O O . TYR B 2 329 ? 22.328 18.957 46.694 1.00 26.87 330 TYR B O 1
ATOM 5739 N N . GLU B 2 330 ? 22.933 21.093 47.050 1.00 36.14 331 GLU B N 1
ATOM 5740 C CA . GLU B 2 330 ? 21.737 21.654 46.434 1.00 31.27 331 GLU B CA 1
ATOM 5741 C C . GLU B 2 330 ? 21.858 21.549 44.916 1.00 35.40 331 GLU B C 1
ATOM 5742 O O . GLU B 2 330 ? 20.903 21.199 44.221 1.00 33.08 331 GLU B O 1
ATOM 5748 N N . THR B 2 331 ? 23.049 21.858 44.416 1.00 38.09 332 THR B N 1
ATOM 5749 C CA . THR B 2 331 ? 23.394 21.660 43.014 1.00 29.95 332 THR B CA 1
ATOM 5750 C C . THR B 2 331 ? 24.728 20.928 42.963 1.00 35.66 332 THR B C 1
ATOM 5751 O O . THR B 2 331 ? 25.231 20.487 43.995 1.00 33.67 332 THR B O 1
ATOM 5755 N N . GLU B 2 332 ? 25.314 20.812 41.776 1.00 43.57 333 GLU B N 1
ATOM 5756 C CA . GLU B 2 332 ? 26.586 20.109 41.638 1.00 38.95 333 GLU B CA 1
ATOM 5757 C C . GLU B 2 332 ? 27.740 20.896 42.258 1.00 41.77 333 GLU B C 1
ATOM 5758 O O . GLU B 2 332 ? 28.825 20.352 42.467 1.00 45.73 333 GLU B O 1
ATOM 5764 N N . ASP B 2 333 ? 27.501 22.169 42.560 1.00 37.61 334 ASP B N 1
ATOM 5765 C CA . ASP B 2 333 ? 28.555 23.045 43.064 1.00 35.05 334 ASP B CA 1
ATOM 5766 C C . ASP B 2 333 ? 28.369 23.446 44.527 1.00 36.83 334 ASP B C 1
ATOM 5767 O O . ASP B 2 333 ? 29.331 23.474 45.293 1.00 34.50 334 ASP B O 1
ATOM 5772 N N . LYS B 2 334 ? 27.138 23.767 44.914 1.00 32.53 335 LYS B N 1
ATOM 5773 C CA . LYS B 2 334 ? 26.888 24.263 46.263 1.00 36.56 335 LYS B CA 1
ATOM 5774 C C . LYS B 2 334 ? 26.246 23.212 47.165 1.00 36.10 335 LYS B C 1
ATOM 5775 O O . LYS B 2 334 ? 25.180 22.677 46.856 1.00 31.11 335 LYS B O 1
ATOM 5781 N N . PRO B 2 335 ? 26.909 22.912 48.289 1.00 29.94 336 PRO B N 1
ATOM 5782 C CA . PRO B 2 335 ? 26.381 22.001 49.305 1.00 35.65 336 PRO B CA 1
ATOM 5783 C C . PRO B 2 335 ? 25.293 22.664 50.140 1.00 29.96 336 PRO B C 1
ATOM 5784 O O . PRO B 2 335 ? 25.239 23.890 50.216 1.00 32.58 336 PRO B O 1
ATOM 5788 N N . TRP B 2 336 ? 24.437 21.854 50.752 1.00 30.92 337 TRP B N 1
ATOM 5789 C CA . TRP B 2 336 ? 23.383 22.363 51.617 1.00 26.02 337 TRP B CA 1
ATOM 5790 C C . TRP B 2 336 ? 23.950 22.990 52.883 1.00 25.39 337 TRP B C 1
ATOM 5791 O O . TRP B 2 336 ? 25.080 22.706 53.278 1.00 28.22 337 TRP B O 1
ATOM 5802 N N . THR B 2 337 ? 23.151 23.845 53.511 1.00 24.45 338 THR B N 1
ATOM 5803 C CA . THR B 2 337 ? 23.477 24.392 54.820 1.00 27.19 338 THR B CA 1
ATOM 5804 C C . THR B 2 337 ? 22.213 24.399 55.667 1.00 28.06 338 THR B C 1
ATOM 5805 O O . THR B 2 337 ? 21.109 24.279 55.139 1.00 28.33 338 THR B O 1
ATOM 5809 N N . SER B 2 338 ? 22.374 24.534 56.978 1.00 27.30 339 SER B N 1
ATOM 5810 C CA . SER B 2 338 ? 21.239 24.473 57.891 1.00 26.84 339 SER B CA 1
ATOM 5811 C C . SER B 2 338 ? 20.232 25.593 57.642 1.00 33.10 339 SER B C 1
ATOM 5812 O O . SER B 2 338 ? 19.052 25.451 57.959 1.00 39.28 339 SER B O 1
ATOM 5815 N N . VAL B 2 339 ? 20.700 26.699 57.069 1.00 31.36 340 VAL B N 1
ATOM 5816 C CA . VAL B 2 339 ? 19.872 27.893 56.909 1.00 31.22 340 VAL B CA 1
ATOM 5817 C C . VAL B 2 339 ? 18.578 27.633 56.136 1.00 29.70 340 VAL B C 1
ATOM 5818 O O . VAL B 2 339 ? 17.486 27.815 56.675 1.00 32.03 340 VAL B O 1
ATOM 5822 N N . PRO B 2 340 ? 18.693 27.202 54.871 1.00 27.59 341 PRO B N 1
ATOM 5823 C CA . PRO B 2 340 ? 17.496 27.003 54.049 1.00 23.56 341 PRO B CA 1
ATOM 5824 C C . PRO B 2 340 ? 16.687 25.781 54.472 1.00 30.32 341 PRO B C 1
ATOM 5825 O O . PRO B 2 340 ? 15.584 25.569 53.968 1.00 33.29 341 PRO B O 1
ATOM 5829 N N . LEU B 2 341 ? 17.230 24.992 55.393 1.00 30.63 342 LEU B N 1
ATOM 5830 C CA . LEU B 2 341 ? 16.584 23.752 55.804 1.00 32.24 342 LEU B CA 1
ATOM 5831 C C . LEU B 2 341 ? 15.532 23.972 56.887 1.00 30.83 342 LEU B C 1
ATOM 5832 O O . LEU B 2 341 ? 15.166 23.039 57.601 1.00 30.83 342 LEU B O 1
ATOM 5837 N N . THR B 2 342 ? 15.047 25.203 57.008 1.00 26.16 343 THR B N 1
ATOM 5838 C CA . THR B 2 342 ? 13.970 25.491 57.946 1.00 31.32 343 THR B CA 1
ATOM 5839 C C . THR B 2 342 ? 12.637 25.171 57.290 1.00 32.14 343 THR B C 1
ATOM 5840 O O . THR B 2 342 ? 11.642 24.915 57.968 1.00 34.73 343 THR B O 1
ATOM 5844 N N . ASP B 2 343 ? 12.634 25.178 55.962 1.00 30.02 344 ASP B N 1
ATOM 5845 C CA . ASP B 2 343 ? 11.422 24.938 55.192 1.00 33.92 344 ASP B CA 1
ATOM 5846 C C . ASP B 2 343 ? 11.487 23.602 54.457 1.00 38.14 344 ASP B C 1
ATOM 5847 O O . ASP B 2 343 ? 12.263 23.439 53.516 1.00 35.92 344 ASP B O 1
ATOM 5852 N N . THR B 2 344 ? 10.665 22.651 54.891 1.00 39.91 345 THR B N 1
ATOM 5853 C CA . THR B 2 344 ? 10.636 21.326 54.279 1.00 32.76 345 THR B CA 1
ATOM 5854 C C . THR B 2 344 ? 9.956 21.361 52.915 1.00 32.21 345 THR B C 1
ATOM 5855 O O . THR B 2 344 ? 10.080 20.421 52.130 1.00 31.13 345 THR B O 1
ATOM 5859 N N . ALA B 2 345 ? 9.234 22.443 52.640 1.00 32.07 346 ALA B N 1
ATOM 5860 C CA . ALA B 2 345 ? 8.579 22.614 51.347 1.00 30.16 346 ALA B CA 1
ATOM 5861 C C . ALA B 2 345 ? 9.619 22.794 50.249 1.00 31.49 346 ALA B C 1
ATOM 5862 O O . ALA B 2 345 ? 9.335 22.590 49.070 1.00 29.17 346 ALA B O 1
ATOM 5864 N N . LEU B 2 346 ? 10.827 23.176 50.648 1.00 31.20 347 LEU B N 1
ATOM 5865 C CA . LEU B 2 346 ? 11.930 23.330 49.709 1.00 33.27 347 LEU B CA 1
ATOM 5866 C C . LEU B 2 346 ? 12.475 21.967 49.290 1.00 34.22 347 LEU B C 1
ATOM 5867 O O . LEU B 2 346 ? 13.208 21.854 48.307 1.00 30.67 347 LEU B O 1
ATOM 5872 N N . LEU B 2 347 ? 12.113 20.935 50.045 1.00 34.78 348 LEU B N 1
ATOM 5873 C CA . LEU B 2 347 ? 12.526 19.571 49.738 1.00 36.95 348 LEU B CA 1
ATOM 5874 C C . LEU B 2 347 ? 11.326 18.728 49.319 1.00 37.01 348 LEU B C 1
ATOM 5875 O O . LEU B 2 347 ? 11.395 17.499 49.289 1.00 38.44 348 LEU B O 1
ATOM 5880 N N . ASN B 2 348 ? 10.226 19.407 49.006 1.00 30.44 349 ASN B N 1
ATOM 5881 C CA . ASN B 2 348 ? 9.041 18.764 48.451 1.00 34.88 349 ASN B CA 1
ATOM 5882 C C . ASN B 2 348 ? 8.331 17.809 49.403 1.00 32.52 349 ASN B C 1
ATOM 5883 O O . ASN B 2 348 ? 7.879 16.744 48.987 1.00 36.34 349 ASN B O 1
ATOM 5888 N N . TYR B 2 349 ? 8.225 18.178 50.674 1.00 30.22 350 TYR B N 1
ATOM 5889 C CA . TYR B 2 349 ? 7.456 17.358 51.602 1.00 33.40 350 TYR B CA 1
ATOM 5890 C C . TYR B 2 349 ? 6.945 18.153 52.796 1.00 32.50 350 TYR B C 1
ATOM 5891 O O . TYR B 2 349 ? 7.277 19.324 52.975 1.00 31.10 350 TYR B O 1
ATOM 5900 N N . SER B 2 350 ? 6.129 17.492 53.607 1.00 33.10 351 SER B N 1
ATOM 5901 C CA . SER B 2 350 ? 5.501 18.109 54.764 1.00 32.25 351 SER B CA 1
ATOM 5902 C C . SER B 2 350 ? 4.803 17.023 55.569 1.00 31.53 351 SER B C 1
ATOM 5903 O O . SER B 2 350 ? 4.793 15.862 55.167 1.00 35.52 351 SER B O 1
ATOM 5906 N N . TYR B 2 351 ? 4.220 17.392 56.703 1.00 31.99 352 TYR B N 1
ATOM 5907 C CA . TYR B 2 351 ? 3.560 16.411 57.553 1.00 31.51 352 TYR B CA 1
ATOM 5908 C C . TYR B 2 351 ? 2.096 16.766 57.772 1.00 33.86 352 TYR B C 1
ATOM 5909 O O . TYR B 2 351 ? 1.730 17.941 57.775 1.00 39.34 352 TYR B O 1
ATOM 5918 N N . PRO B 2 352 ? 1.252 15.741 57.952 1.00 37.55 353 PRO B N 1
ATOM 5919 C CA . PRO B 2 352 ? -0.205 15.886 58.041 1.00 39.50 353 PRO B CA 1
ATOM 5920 C C . PRO B 2 352 ? -0.639 16.736 59.227 1.00 38.34 353 PRO B C 1
ATOM 5921 O O . PRO B 2 352 ? -1.774 17.209 59.261 1.00 43.03 353 PRO B O 1
ATOM 5925 N N . ASP B 2 353 ? 0.262 16.924 60.186 1.00 37.79 354 ASP B N 1
ATOM 5926 C CA . ASP B 2 353 ? -0.040 17.697 61.383 1.00 34.01 354 ASP B CA 1
ATOM 5927 C C . ASP B 2 353 ? -0.419 19.133 61.036 1.00 42.19 354 ASP B C 1
ATOM 5928 O O . ASP B 2 353 ? -1.171 19.780 61.765 1.00 50.56 354 ASP B O 1
ATOM 5933 N N . PHE B 2 354 ? 0.094 19.622 59.912 1.00 42.54 355 PHE B N 1
ATOM 5934 C CA . PHE B 2 354 ? -0.123 21.007 59.513 1.00 43.94 355 PHE B CA 1
ATOM 5935 C C . PHE B 2 354 ? -1.207 21.148 58.447 1.00 43.96 355 PHE B C 1
ATOM 5936 O O . PHE B 2 354 ? -1.314 22.190 57.801 1.00 45.74 355 PHE B O 1
ATOM 5944 N N . ASP B 2 355 ? -2.010 20.103 58.268 1.00 43.79 356 ASP B N 1
ATOM 5945 C CA . ASP B 2 355 ? -3.062 20.118 57.253 1.00 44.04 356 ASP B CA 1
ATOM 5946 C C . ASP B 2 355 ? -4.124 21.171 57.541 1.00 44.48 356 ASP B C 1
ATOM 5947 O O . ASP B 2 355 ? -4.518 21.925 56.653 1.00 44.30 356 ASP B O 1
ATOM 5952 N N . LYS B 2 356 ? -4.586 21.215 58.786 1.00 50.55 357 LYS B N 1
ATOM 5953 C CA . LYS B 2 356 ? -5.643 22.139 59.179 1.00 49.56 357 LYS B CA 1
ATOM 5954 C C . LYS B 2 356 ? -5.136 23.569 59.343 1.00 51.07 357 LYS B C 1
ATOM 5955 O O . LYS B 2 356 ? -5.918 24.477 59.624 1.00 57.35 357 LYS B O 1
ATOM 5961 N N . VAL B 2 357 ? -3.834 23.770 59.165 1.00 47.23 358 VAL B N 1
ATOM 5962 C CA . VAL B 2 357 ? -3.248 25.099 59.325 1.00 45.16 358 VAL B CA 1
ATOM 5963 C C . VAL B 2 357 ? -2.254 25.440 58.218 1.00 42.50 358 VAL B C 1
ATOM 5964 O O . VAL B 2 357 ? -1.259 26.124 58.458 1.00 43.43 358 VAL B O 1
ATOM 5968 N N . LYS B 2 358 ? -2.525 24.968 57.007 1.00 45.28 359 LYS B N 1
ATOM 5969 C CA . LYS B 2 358 ? -1.678 25.294 55.867 1.00 45.52 359 LYS B CA 1
ATOM 5970 C C . LYS B 2 358 ? -1.768 26.782 55.547 1.00 47.23 359 LYS B C 1
ATOM 5971 O O . LYS B 2 358 ? -2.858 27.352 55.515 1.00 50.17 359 LYS B O 1
ATOM 5977 N N . GLY B 2 359 ? -0.618 27.406 55.314 1.00 44.78 360 GLY B N 1
ATOM 5978 C CA . GLY B 2 359 ? -0.568 28.818 54.983 1.00 46.47 360 GLY B CA 1
ATOM 5979 C C . GLY B 2 359 ? -1.030 29.699 56.128 1.00 55.82 360 GLY B C 1
ATOM 5980 O O . GLY B 2 359 ? -1.702 30.709 55.915 1.00 58.54 360 GLY B O 1
ATOM 5981 N N . GLY B 2 360 ? -0.672 29.312 57.348 1.00 49.54 361 GLY B N 1
ATOM 5982 C CA . GLY B 2 360 ? -1.052 30.066 58.527 1.00 43.12 361 GLY B CA 1
ATOM 5983 C C . GLY B 2 360 ? 0.084 30.923 59.050 1.00 50.04 361 GLY B C 1
ATOM 5984 O O . GLY B 2 360 ? 1.247 30.698 58.712 1.00 52.02 361 GLY B O 1
ATOM 5985 N N . THR B 2 361 ? -0.251 31.910 59.873 1.00 42.76 362 THR B N 1
ATOM 5986 C CA . THR B 2 361 ? 0.756 32.786 60.458 1.00 41.25 362 THR B CA 1
ATOM 5987 C C . THR B 2 361 ? 1.563 32.045 61.517 1.00 50.19 362 THR B C 1
ATOM 5988 O O . THR B 2 361 ? 1.050 31.135 62.173 1.00 49.39 362 THR B O 1
ATOM 5992 N N . PRO B 2 362 ? 2.834 32.436 61.691 1.00 51.61 363 PRO B N 1
ATOM 5993 C CA . PRO B 2 362 ? 3.714 31.841 62.705 1.00 45.76 363 PRO B CA 1
ATOM 5994 C C . PRO B 2 362 ? 3.171 31.989 64.128 1.00 58.77 363 PRO B C 1
ATOM 5995 O O . PRO B 2 362 ? 3.813 31.535 65.077 1.00 66.32 363 PRO B O 1
ATOM 5999 N N . ASP B 2 363 ? 2.022 32.643 64.270 1.00 61.44 364 ASP B N 1
ATOM 6000 C CA . ASP B 2 363 ? 1.401 32.841 65.571 1.00 57.25 364 ASP B CA 1
ATOM 6001 C C . ASP B 2 363 ? 0.217 31.899 65.742 1.00 55.81 364 ASP B C 1
ATOM 6002 O O . ASP B 2 363 ? -0.136 31.520 66.864 1.00 57.43 364 ASP B O 1
ATOM 6004 N N . LEU B 2 364 ? -0.399 31.539 64.620 1.00 52.35 365 LEU B N 1
ATOM 6005 C CA . LEU B 2 364 ? -1.517 30.615 64.626 1.00 51.61 365 LEU B CA 1
ATOM 6006 C C . LEU B 2 364 ? -1.034 29.173 64.665 1.00 53.08 365 LEU B C 1
ATOM 6007 O O . LEU B 2 364 ? -1.563 28.356 65.420 1.00 52.44 365 LEU B O 1
ATOM 6012 N N . VAL B 2 365 ? -0.037 28.862 63.843 1.00 48.28 366 VAL B N 1
ATOM 6013 C CA . VAL B 2 365 ? 0.438 27.488 63.739 1.00 42.34 366 VAL B CA 1
ATOM 6014 C C . VAL B 2 365 ? 0.980 27.002 65.078 1.00 48.55 366 VAL B C 1
ATOM 6015 O O . VAL B 2 365 ? 0.765 25.852 65.468 1.00 50.64 366 VAL B O 1
ATOM 6019 N N . ARG B 2 366 ? 1.661 27.894 65.787 1.00 48.75 367 ARG B N 1
ATOM 6020 C CA . ARG B 2 366 ? 2.206 27.583 67.101 1.00 44.41 367 ARG B CA 1
ATOM 6021 C C . ARG B 2 366 ? 1.109 27.231 68.098 1.00 46.56 367 ARG B C 1
ATOM 6022 O O . ARG B 2 366 ? 1.244 26.278 68.864 1.00 44.40 367 ARG B O 1
ATOM 6030 N N . ASP B 2 367 ? 0.026 28.003 68.087 1.00 49.07 368 ASP B N 1
ATOM 6031 C CA . ASP B 2 367 ? -1.108 27.737 68.966 1.00 49.89 368 ASP B CA 1
ATOM 6032 C C . ASP B 2 367 ? -1.736 26.387 68.640 1.00 53.06 368 ASP B C 1
ATOM 6033 O O . ASP B 2 367 ? -2.087 25.618 69.536 1.00 50.60 368 ASP B O 1
ATOM 6038 N N . TYR B 2 368 ? -1.868 26.105 67.349 1.00 49.41 369 TYR B N 1
ATOM 6039 C CA . TYR B 2 368 ? -2.471 24.859 66.896 1.00 50.71 369 TYR B CA 1
ATOM 6040 C C . TYR B 2 368 ? -1.595 23.659 67.241 1.00 48.14 369 TYR B C 1
ATOM 6041 O O . TYR B 2 368 ? -2.066 22.687 67.833 1.00 42.84 369 TYR B O 1
ATOM 6050 N N . ILE B 2 369 ? -0.320 23.731 66.870 1.00 45.84 370 ILE B N 1
ATOM 6051 C CA . ILE B 2 369 ? 0.610 22.631 67.110 1.00 47.99 370 ILE B CA 1
ATOM 6052 C C . ILE B 2 369 ? 0.843 22.425 68.603 1.00 49.93 370 ILE B C 1
ATOM 6053 O O . ILE B 2 369 ? 1.091 21.306 69.055 1.00 48.69 370 ILE B O 1
ATOM 6058 N N . ASN B 2 370 ? 0.756 23.510 69.365 1.00 48.47 371 ASN B N 1
ATOM 6059 C CA . ASN B 2 370 ? 0.906 23.437 70.812 1.00 48.42 371 ASN B CA 1
ATOM 6060 C C . ASN B 2 370 ? -0.199 22.596 71.436 1.00 41.75 371 ASN B C 1
ATOM 6061 O O . ASN B 2 370 ? 0.068 21.668 72.198 1.00 43.83 371 ASN B O 1
ATOM 6066 N N . ASP B 2 371 ? -1.442 22.928 71.104 1.00 42.20 372 ASP B N 1
ATOM 6067 C CA . ASP B 2 371 ? -2.594 22.175 71.583 1.00 45.97 372 ASP B CA 1
ATOM 6068 C C . ASP B 2 371 ? -2.638 20.791 70.942 1.00 45.59 372 ASP B C 1
ATOM 6069 O O . ASP B 2 371 ? -3.211 19.853 71.497 1.00 41.46 372 ASP B O 1
ATOM 6074 N N . HIS B 2 372 ? -2.028 20.677 69.768 1.00 43.95 373 HIS B N 1
ATOM 6075 C CA . HIS B 2 372 ? -1.966 19.412 69.051 1.00 39.97 373 HIS B CA 1
ATOM 6076 C C . HIS B 2 372 ? -1.191 18.380 69.856 1.00 42.33 373 HIS B C 1
ATOM 6077 O O . HIS B 2 372 ? -1.629 17.241 70.011 1.00 43.64 373 HIS B O 1
ATOM 6084 N N . ILE B 2 373 ? -0.039 18.794 70.373 1.00 43.62 374 ILE B N 1
ATOM 6085 C CA . ILE B 2 373 ? 0.815 17.914 71.162 1.00 42.60 374 ILE B CA 1
ATOM 6086 C C . ILE B 2 373 ? 0.189 17.583 72.516 1.00 41.69 374 ILE B C 1
ATOM 6087 O O . ILE B 2 373 ? 0.403 16.500 73.056 1.00 41.60 374 ILE B O 1
ATOM 6092 N N . ASP B 2 374 ? -0.584 18.520 73.056 1.00 41.03 375 ASP B N 1
ATOM 6093 C CA . ASP B 2 374 ? -1.274 18.309 74.324 1.00 38.54 375 ASP B CA 1
ATOM 6094 C C . ASP B 2 374 ? -2.240 17.134 74.243 1.00 43.76 375 ASP B C 1
ATOM 6095 O O . ASP B 2 374 ? -2.311 16.313 75.159 1.00 43.42 375 ASP B O 1
ATOM 6100 N N . ARG B 2 375 ? -2.981 17.061 73.141 1.00 47.07 376 ARG B N 1
ATOM 6101 C CA . ARG B 2 375 ? -3.968 16.004 72.941 1.00 43.80 376 ARG B CA 1
ATOM 6102 C C . ARG B 2 375 ? -3.333 14.717 72.425 1.00 36.58 376 ARG B C 1
ATOM 6103 O O . ARG B 2 375 ? -3.798 13.619 72.729 1.00 32.15 376 ARG B O 1
ATOM 6111 N N . ARG B 2 376 ? -2.265 14.862 71.650 1.00 37.82 377 ARG B N 1
ATOM 6112 C CA . ARG B 2 376 ? -1.608 13.725 71.017 1.00 38.50 377 ARG B CA 1
ATOM 6113 C C . ARG B 2 376 ? -0.707 12.958 71.983 1.00 47.16 377 ARG B C 1
ATOM 6114 O O . ARG B 2 376 ? -0.807 11.737 72.097 1.00 50.07 377 ARG B O 1
ATOM 6122 N N . TYR B 2 377 ? 0.168 13.678 72.680 1.00 41.76 378 TYR B N 1
ATOM 6123 C CA . TYR B 2 377 ? 1.174 13.041 73.522 1.00 37.71 378 TYR B CA 1
ATOM 6124 C C . TYR B 2 377 ? 1.032 13.387 75.004 1.00 38.96 378 TYR B C 1
ATOM 6125 O O . TYR B 2 377 ? 1.754 12.849 75.842 1.00 39.74 378 TYR B O 1
ATOM 6134 N N . GLY B 2 378 ? 0.105 14.283 75.323 1.00 43.76 379 GLY B N 1
ATOM 6135 C CA . GLY B 2 378 ? -0.028 14.789 76.679 1.00 43.05 379 GLY B CA 1
ATOM 6136 C C . GLY B 2 378 ? -0.639 13.817 77.672 1.00 46.06 379 GLY B C 1
ATOM 6137 O O . GLY B 2 378 ? -1.047 12.713 77.313 1.00 48.01 379 GLY B O 1
ATOM 6138 N N . ILE B 2 379 ? -0.695 14.235 78.933 1.00 45.37 380 ILE B N 1
ATOM 6139 C CA . ILE B 2 379 ? -1.323 13.443 79.983 1.00 45.09 380 ILE B CA 1
ATOM 6140 C C . ILE B 2 379 ? -2.784 13.849 80.155 1.00 52.80 380 ILE B C 1
ATOM 6141 O O . ILE B 2 379 ? -3.092 15.024 80.357 1.00 55.60 380 ILE B O 1
ATOM 6146 N N . LYS B 2 380 ? -3.681 12.872 80.070 1.00 59.24 381 LYS B N 1
ATOM 6147 C CA . LYS B 2 380 ? -5.112 13.136 80.175 1.00 60.84 381 LYS B CA 1
ATOM 6148 C C . LYS B 2 380 ? -5.587 13.112 81.624 1.00 65.52 381 LYS B C 1
ATOM 6149 O O . LYS B 2 380 ? -5.026 12.403 82.460 1.00 65.56 381 LYS B O 1
ATOM 6151 N N . LYS B 2 381 ? -6.626 13.889 81.914 1.00 62.21 382 LYS B N 1
ATOM 6152 C CA . LYS B 2 381 ? -7.231 13.891 83.240 1.00 66.08 382 LYS B CA 1
ATOM 6153 C C . LYS B 2 381 ? -7.892 12.544 83.515 1.00 68.51 382 LYS B C 1
ATOM 6154 O O . LYS B 2 381 ? -7.990 11.700 82.624 1.00 70.83 382 LYS B O 1
ATOM 6160 N N . SER B 2 382 ? -8.343 12.343 84.749 1.00 63.98 383 SER B N 1
ATOM 6161 C CA . SER B 2 382 ? -9.012 11.101 85.116 1.00 63.87 383 SER B CA 1
ATOM 6162 C C . SER B 2 382 ? -10.524 11.219 84.934 1.00 75.60 383 SER B C 1
ATOM 6163 O O . SER B 2 382 ? -11.085 12.313 85.020 1.00 75.26 383 SER B O 1
ATOM 6166 N N . GLU B 2 383 ? -11.175 10.087 84.676 1.00 77.59 384 GLU B N 1
ATOM 6167 C CA . GLU B 2 383 ? -12.619 10.056 84.463 1.00 76.08 384 GLU B CA 1
ATOM 6168 C C . GLU B 2 383 ? -13.362 10.460 85.730 1.00 75.40 384 GLU B C 1
ATOM 6169 O O . GLU B 2 383 ? -13.702 9.612 86.556 1.00 73.60 384 GLU B O 1
ATOM 6171 N N . GLY B 2 384 ? -13.613 11.757 85.874 1.00 76.62 385 GLY B N 1
ATOM 6172 C CA . GLY B 2 384 ? -14.226 12.283 87.078 1.00 74.81 385 GLY B CA 1
ATOM 6173 C C . GLY B 2 384 ? -13.393 11.958 88.302 1.00 81.84 385 GLY B C 1
ATOM 6174 O O . GLY B 2 384 ? -13.925 11.507 89.317 1.00 87.30 385 GLY B O 1
ATOM 6175 N N . GLY B 2 385 ? -12.083 12.179 88.190 1.00 81.37 386 GLY B N 1
ATOM 6176 C CA . GLY B 2 385 ? -11.142 11.919 89.268 1.00 74.12 386 GLY B CA 1
ATOM 6177 C C . GLY B 2 385 ? -11.620 12.442 90.608 1.00 73.22 386 GLY B C 1
ATOM 6178 O O . GLY B 2 385 ? -12.004 13.608 90.701 1.00 70.44 386 GLY B O 1
ATOM 6179 N N . LYS B 2 386 ? -11.596 11.612 91.654 1.00 83.62 387 LYS B N 1
ATOM 6180 C CA . LYS B 2 386 ? -11.040 10.251 91.649 1.00 77.35 387 LYS B CA 1
ATOM 6181 C C . LYS B 2 386 ? -9.513 10.253 91.568 1.00 73.35 387 LYS B C 1
ATOM 6182 O O . LYS B 2 386 ? -8.875 9.222 91.786 1.00 75.87 387 LYS B O 1
ATOM 6184 N N . ASN B 2 387 ? -8.933 11.411 91.264 1.00 72.85 388 ASN B N 1
ATOM 6185 C CA . ASN B 2 387 ? -7.481 11.595 91.299 1.00 64.68 388 ASN B CA 1
ATOM 6186 C C . ASN B 2 387 ? -7.112 13.031 90.950 1.00 58.32 388 ASN B C 1
ATOM 6187 O O . ASN B 2 387 ? -6.785 13.331 89.807 1.00 63.59 388 ASN B O 1
ATOM 6192 N N . PRO B 2 388 ? -7.166 13.924 91.945 1.00 57.13 389 PRO B N 1
ATOM 6193 C CA . PRO B 2 388 ? -6.863 15.349 91.772 1.00 56.12 389 PRO B CA 1
ATOM 6194 C C . PRO B 2 388 ? -5.409 15.558 91.366 1.00 54.08 389 PRO B C 1
ATOM 6195 O O . PRO B 2 388 ? -5.114 16.445 90.567 1.00 51.89 389 PRO B O 1
ATOM 6199 N N . ALA B 2 389 ? -4.520 14.731 91.906 1.00 55.73 390 ALA B N 1
ATOM 6200 C CA . ALA B 2 389 ? -3.101 14.794 91.574 1.00 52.14 390 ALA B CA 1
ATOM 6201 C C . ALA B 2 389 ? -2.850 14.578 90.082 1.00 55.75 390 ALA B C 1
ATOM 6202 O O . ALA B 2 389 ? -2.031 15.274 89.476 1.00 48.14 390 ALA B O 1
ATOM 6204 N N . GLN B 2 390 ? -3.551 13.610 89.495 1.00 59.32 391 GLN B N 1
ATOM 6205 C CA . GLN B 2 390 ? -3.399 13.309 88.074 1.00 62.13 391 GLN B CA 1
ATOM 6206 C C . GLN B 2 390 ? -4.061 14.382 87.213 1.00 55.34 391 GLN B C 1
ATOM 6207 O O . GLN B 2 390 ? -3.626 14.645 86.092 1.00 52.82 391 GLN B O 1
ATOM 6213 N N . ASP B 2 391 ? -5.119 14.992 87.740 1.00 53.55 392 ASP B N 1
ATOM 6214 C CA . ASP B 2 391 ? -5.783 16.095 87.055 1.00 56.14 392 ASP B CA 1
ATOM 6215 C C . ASP B 2 391 ? -4.867 17.315 87.004 1.00 56.53 392 ASP B C 1
ATOM 6216 O O . ASP B 2 391 ? -4.788 18.002 85.986 1.00 56.27 392 ASP B O 1
ATOM 6221 N N . LEU B 2 392 ? -4.175 17.574 88.110 1.00 56.76 393 LEU B N 1
ATOM 6222 C CA . LEU B 2 392 ? -3.230 18.684 88.189 1.00 51.61 393 LEU B CA 1
ATOM 6223 C C . LEU B 2 392 ? -2.079 18.490 87.209 1.00 53.52 393 LEU B C 1
ATOM 6224 O O . LEU B 2 392 ? -1.667 19.428 86.526 1.00 55.58 393 LEU B O 1
ATOM 6229 N N . LEU B 2 393 ? -1.564 17.266 87.145 1.00 54.03 394 LEU B N 1
ATOM 6230 C CA . LEU B 2 393 ? -0.466 16.939 86.242 1.00 47.94 394 LEU B CA 1
ATOM 6231 C C . LEU B 2 393 ? -0.865 17.160 84.786 1.00 49.90 394 LEU B C 1
ATOM 6232 O O . LEU B 2 393 ? -0.061 17.624 83.977 1.00 44.87 394 LEU B O 1
ATOM 6237 N N . SER B 2 394 ? -2.112 16.832 84.461 1.00 50.75 395 SER B N 1
ATOM 6238 C CA . SER B 2 394 ? -2.613 16.998 83.102 1.00 51.18 395 SER B CA 1
ATOM 6239 C C . SER B 2 394 ? -2.673 18.474 82.715 1.00 52.00 395 SER B C 1
ATOM 6240 O O . SER B 2 394 ? -2.610 18.817 81.535 1.00 49.27 395 SER B O 1
ATOM 6243 N N . ASP B 2 395 ? -2.789 19.344 83.712 1.00 49.88 396 ASP B N 1
ATOM 6244 C CA . ASP B 2 395 ? -2.816 20.781 83.467 1.00 52.88 396 ASP B CA 1
ATOM 6245 C C . ASP B 2 395 ? -1.435 21.291 83.067 1.00 54.76 396 ASP B C 1
ATOM 6246 O O . ASP B 2 395 ? -1.311 22.312 82.390 1.00 49.31 396 ASP B O 1
ATOM 6251 N N . PHE B 2 396 ? -0.400 20.571 83.489 1.00 53.95 397 PHE B N 1
ATOM 6252 C CA . PHE B 2 396 ? 0.977 20.960 83.203 1.00 49.88 397 PHE B CA 1
ATOM 6253 C C . PHE B 2 396 ? 1.548 20.208 82.004 1.00 47.70 397 PHE B C 1
ATOM 6254 O O . PHE B 2 396 ? 2.400 20.731 81.284 1.00 45.80 397 PHE B O 1
ATOM 6262 N N . LYS B 2 397 ? 1.077 18.982 81.796 1.00 46.95 398 LYS B N 1
ATOM 6263 C CA . LYS B 2 397 ? 1.599 18.135 80.730 1.00 40.21 398 LYS B CA 1
ATOM 6264 C C . LYS B 2 397 ? 0.494 17.637 79.801 1.00 44.51 398 LYS B C 1
ATOM 6265 O O . LYS B 2 397 ? 0.590 16.546 79.239 1.00 44.71 398 LYS B O 1
ATOM 6271 N N . GLY B 2 398 ? -0.553 18.442 79.643 1.00 47.20 399 GLY B N 1
ATOM 6272 C CA . GLY B 2 398 ? -1.660 18.098 78.768 1.00 44.75 399 GLY B CA 1
ATOM 6273 C C . GLY B 2 398 ? -2.564 19.290 78.515 1.00 51.27 399 GLY B C 1
ATOM 6274 O O . GLY B 2 398 ? -2.142 20.437 78.666 1.00 48.29 399 GLY B O 1
ATOM 6275 N N . VAL B 2 399 ? -3.808 19.023 78.127 1.00 56.92 400 VAL B N 1
ATOM 6276 C CA . VAL B 2 399 ? -4.785 20.087 77.924 1.00 60.03 400 VAL B CA 1
ATOM 6277 C C . VAL B 2 399 ? -5.107 20.759 79.255 1.00 55.91 400 VAL B C 1
ATOM 6278 O O . VAL B 2 399 ? -5.443 20.090 80.232 1.00 58.25 400 VAL B O 1
ATOM 6282 N N . THR B 2 400 ? -4.993 22.084 79.291 1.00 66.68 401 THR B N 1
ATOM 6283 C CA . THR B 2 400 ? -5.197 22.836 80.526 1.00 68.82 401 THR B CA 1
ATOM 6284 C C . THR B 2 400 ? -6.562 23.513 80.586 1.00 70.00 401 THR B C 1
ATOM 6285 O O . THR B 2 400 ? -6.931 24.266 79.684 1.00 71.26 401 THR B O 1
ATOM 6289 N N . HIS B 2 401 ? -7.305 23.249 81.656 1.00 72.42 402 HIS B N 1
ATOM 6290 C CA . HIS B 2 401 ? -8.580 23.921 81.879 1.00 81.81 402 HIS B CA 1
ATOM 6291 C C . HIS B 2 401 ? -8.342 25.294 82.496 1.00 81.15 402 HIS B C 1
ATOM 6292 O O . HIS B 2 401 ? -7.487 25.449 83.370 1.00 79.56 402 HIS B O 1
ATOM 6294 N N . ASP B 2 402 ? -9.094 26.288 82.032 1.00 84.19 403 ASP B N 1
ATOM 6295 C CA . ASP B 2 402 ? -8.956 27.653 82.528 1.00 87.21 403 ASP B CA 1
ATOM 6296 C C . ASP B 2 402 ? -9.179 27.712 84.036 1.00 84.84 403 ASP B C 1
ATOM 6297 O O . ASP B 2 402 ? -10.165 27.187 84.553 1.00 81.68 403 ASP B O 1
ATOM 6302 N N . HIS B 2 403 ? -8.245 28.350 84.734 1.00 83.67 404 HIS B N 1
ATOM 6303 C CA . HIS B 2 403 ? -8.243 28.356 86.191 1.00 84.27 404 HIS B CA 1
ATOM 6304 C C . HIS B 2 403 ? -8.190 29.770 86.762 1.00 79.16 404 HIS B C 1
ATOM 6305 O O . HIS B 2 403 ? -7.528 30.651 86.214 1.00 72.57 404 HIS B O 1
ATOM 6312 N N . ASN B 2 404 ? -8.898 29.975 87.870 1.00 83.98 405 ASN B N 1
ATOM 6313 C CA . ASN B 2 404 ? -8.977 31.283 88.508 1.00 84.21 405 ASN B CA 1
ATOM 6314 C C . ASN B 2 404 ? -7.680 31.659 89.221 1.00 79.59 405 ASN B C 1
ATOM 6315 O O . ASN B 2 404 ? -7.159 32.759 89.037 1.00 75.26 405 ASN B O 1
ATOM 6317 N N . GLU B 2 405 ? -7.166 30.743 90.036 1.00 72.33 406 GLU B N 1
ATOM 6318 C CA . GLU B 2 405 ? -5.885 30.943 90.706 1.00 74.29 406 GLU B CA 1
ATOM 6319 C C . GLU B 2 405 ? -4.773 30.237 89.939 1.00 69.36 406 GLU B C 1
ATOM 6320 O O . GLU B 2 405 ? -5.046 29.399 89.079 1.00 71.54 406 GLU B O 1
ATOM 6322 N N . ASP B 2 406 ? -3.522 30.573 90.246 1.00 61.89 407 ASP B N 1
ATOM 6323 C CA . ASP B 2 406 ? -2.397 29.962 89.549 1.00 58.54 407 ASP B CA 1
ATOM 6324 C C . ASP B 2 406 ? -2.048 28.613 90.174 1.00 59.67 407 ASP B C 1
ATOM 6325 O O . ASP B 2 406 ? -1.998 28.471 91.395 1.00 61.47 407 ASP B O 1
ATOM 6330 N N . LEU B 2 407 ? -1.834 27.617 89.322 1.00 59.88 408 LEU B N 1
ATOM 6331 C CA . LEU B 2 407 ? -1.543 26.266 89.782 1.00 51.67 408 LEU B CA 1
ATOM 6332 C C . LEU B 2 407 ? -0.048 26.093 90.012 1.00 45.77 408 LEU B C 1
ATOM 6333 O O . LEU B 2 407 ? 0.769 26.741 89.359 1.00 41.65 408 LEU B O 1
ATOM 6338 N N . LYS B 2 408 ? 0.308 25.222 90.947 1.00 53.21 409 LYS B N 1
ATOM 6339 C CA . LYS B 2 408 ? 1.709 24.999 91.274 1.00 49.30 409 LYS B CA 1
ATOM 6340 C C . LYS B 2 408 ? 1.996 23.523 91.517 1.00 46.93 409 LYS B C 1
ATOM 6341 O O . LYS B 2 408 ? 1.209 22.825 92.156 1.00 47.94 409 LYS B O 1
ATOM 6343 N N . MET B 2 409 ? 3.123 23.053 90.992 1.00 45.97 410 MET B N 1
ATOM 6344 C CA . MET B 2 409 ? 3.569 21.685 91.224 1.00 52.68 410 MET B CA 1
ATOM 6345 C C . MET B 2 409 ? 5.037 21.533 90.846 1.00 54.15 410 MET B C 1
ATOM 6346 O O . MET B 2 409 ? 5.554 22.281 90.016 1.00 56.00 410 MET B O 1
ATOM 6351 N N . PHE B 2 410 ? 5.703 20.563 91.463 1.00 51.74 411 PHE B N 1
ATOM 6352 C CA . PHE B 2 410 ? 7.089 20.257 91.133 1.00 52.78 411 PHE B CA 1
ATOM 6353 C C . PHE B 2 410 ? 7.156 19.192 90.045 1.00 53.96 411 PHE B C 1
ATOM 6354 O O . PHE B 2 410 ? 6.516 18.146 90.150 1.00 57.42 411 PHE B O 1
ATOM 6362 N N . ASP B 2 411 ? 7.928 19.468 88.999 1.00 50.01 412 ASP B N 1
ATOM 6363 C CA . ASP B 2 411 ? 8.108 18.518 87.907 1.00 52.70 412 ASP B CA 1
ATOM 6364 C C . ASP B 2 411 ? 9.314 17.622 88.172 1.00 53.67 412 ASP B C 1
ATOM 6365 O O . ASP B 2 411 ? 10.459 18.069 88.103 1.00 51.50 412 ASP B O 1
ATOM 6370 N N . TRP B 2 412 ? 9.051 16.355 88.474 1.00 56.14 413 TRP B N 1
ATOM 6371 C CA . TRP B 2 412 ? 10.109 15.429 88.864 1.00 48.27 413 TRP B CA 1
ATOM 6372 C C . TRP B 2 412 ? 10.637 14.615 87.690 1.00 45.77 413 TRP B C 1
ATOM 6373 O O . TRP B 2 412 ? 9.869 14.022 86.933 1.00 50.80 413 TRP B O 1
ATOM 6384 N N . THR B 2 413 ? 11.957 14.589 87.552 1.00 40.45 414 THR B N 1
ATOM 6385 C CA . THR B 2 413 ? 12.606 13.816 86.504 1.00 41.14 414 THR B CA 1
ATOM 6386 C C . THR B 2 413 ? 13.909 13.210 87.009 1.00 45.29 414 THR B C 1
ATOM 6387 O O . THR B 2 413 ? 14.585 13.793 87.858 1.00 45.03 414 THR B O 1
ATOM 6391 N N . ILE B 2 414 ? 14.259 12.039 86.489 1.00 45.50 415 ILE B N 1
ATOM 6392 C CA . ILE B 2 414 ? 15.527 11.411 86.834 1.00 41.54 415 ILE B CA 1
ATOM 6393 C C . ILE B 2 414 ? 16.638 11.966 85.953 1.00 44.95 415 ILE B C 1
ATOM 6394 O O . ILE B 2 414 ? 16.773 11.586 84.790 1.00 43.12 415 ILE B O 1
ATOM 6399 N N . GLN B 2 415 ? 17.423 12.879 86.513 1.00 45.35 416 GLN B N 1
ATOM 6400 C CA . GLN B 2 415 ? 18.512 13.507 85.781 1.00 41.59 416 GLN B CA 1
ATOM 6401 C C . GLN B 2 415 ? 19.749 12.618 85.824 1.00 42.38 416 GLN B C 1
ATOM 6402 O O . GLN B 2 415 ? 20.198 12.216 86.896 1.00 44.02 416 GLN B O 1
ATOM 6408 N N . ALA B 2 416 ? 20.293 12.307 84.653 1.00 42.05 417 ALA B N 1
ATOM 6409 C CA . ALA B 2 416 ? 21.474 11.457 84.568 1.00 43.18 417 ALA B CA 1
ATOM 6410 C C . ALA B 2 416 ? 22.482 12.016 83.573 1.00 42.91 417 ALA B C 1
ATOM 6411 O O . ALA B 2 416 ? 22.160 12.245 82.409 1.00 45.78 417 ALA B O 1
ATOM 6413 N N . SER B 2 417 ? 23.703 12.238 84.043 1.00 47.30 418 SER B N 1
ATOM 6414 C CA . SER B 2 417 ? 24.771 12.731 83.187 1.00 40.83 418 SER B CA 1
ATOM 6415 C C . SER B 2 417 ? 26.012 11.870 83.359 1.00 47.36 418 SER B C 1
ATOM 6416 O O . SER B 2 417 ? 26.224 11.271 84.413 1.00 50.81 418 SER B O 1
ATOM 6419 N N . TRP B 2 418 ? 26.826 11.807 82.313 1.00 48.86 419 TRP B N 1
ATOM 6420 C CA . TRP B 2 418 ? 28.031 10.991 82.331 1.00 50.94 419 TRP B CA 1
ATOM 6421 C C . TRP B 2 418 ? 28.955 11.406 81.197 1.00 52.71 419 TRP B C 1
ATOM 6422 O O . TRP B 2 418 ? 28.517 12.013 80.219 1.00 52.90 419 TRP B O 1
ATOM 6433 N N . LYS B 2 419 ? 30.234 11.081 81.331 1.00 56.43 420 LYS B N 1
ATOM 6434 C CA . LYS B 2 419 ? 31.204 11.390 80.292 1.00 60.64 420 LYS B CA 1
ATOM 6435 C C . LYS B 2 419 ? 31.201 10.301 79.227 1.00 63.09 420 LYS B C 1
ATOM 6436 O O . LYS B 2 419 ? 31.589 9.163 79.493 1.00 63.58 420 LYS B O 1
ATOM 6438 N N . LYS B 2 420 ? 30.753 10.650 78.025 1.00 63.71 421 LYS B N 1
ATOM 6439 C CA . LYS B 2 420 ? 30.787 9.715 76.907 1.00 66.08 421 LYS B CA 1
ATOM 6440 C C . LYS B 2 420 ? 32.230 9.320 76.614 1.00 72.25 421 LYS B C 1
ATOM 6441 O O . LYS B 2 420 ? 33.165 10.003 77.035 1.00 74.61 421 LYS B O 1
ATOM 6447 N N . PHE B 2 421 ? 32.400 8.210 75.902 1.00 70.97 422 PHE B N 1
ATOM 6448 C CA . PHE B 2 421 ? 33.719 7.710 75.531 1.00 70.80 422 PHE B CA 1
ATOM 6449 C C . PHE B 2 421 ? 34.458 7.116 76.727 1.00 58.13 422 PHE B C 1
ATOM 6450 O O . PHE B 2 421 ? 35.617 6.721 76.609 1.00 61.23 422 PHE B O 1
ATOM 6452 N N . GLU B 2 422 ? 33.793 7.056 77.877 1.00 57.95 423 GLU B N 1
ATOM 6453 C CA . GLU B 2 422 ? 34.327 6.294 78.999 1.00 58.96 423 GLU B CA 1
ATOM 6454 C C . GLU B 2 422 ? 34.217 4.818 78.653 1.00 62.99 423 GLU B C 1
ATOM 6455 O O . GLU B 2 422 ? 35.155 4.045 78.846 1.00 63.14 423 GLU B O 1
ATOM 6461 N N . LEU B 2 423 ? 33.054 4.444 78.131 1.00 62.27 424 LEU B N 1
ATOM 6462 C CA . LEU B 2 423 ? 32.822 3.101 77.621 1.00 57.99 424 LEU B CA 1
ATOM 6463 C C . LEU B 2 423 ? 32.705 3.143 76.102 1.00 71.43 424 LEU B C 1
ATOM 6464 O O . LEU B 2 423 ? 31.845 3.836 75.557 1.00 79.59 424 LEU B O 1
ATOM 6469 N N . ASP B 2 424 ? 33.574 2.405 75.419 1.00 70.89 425 ASP B N 1
ATOM 6470 C CA . ASP B 2 424 ? 33.575 2.387 73.960 1.00 77.32 425 ASP B CA 1
ATOM 6471 C C . ASP B 2 424 ? 32.576 1.377 73.401 1.00 77.05 4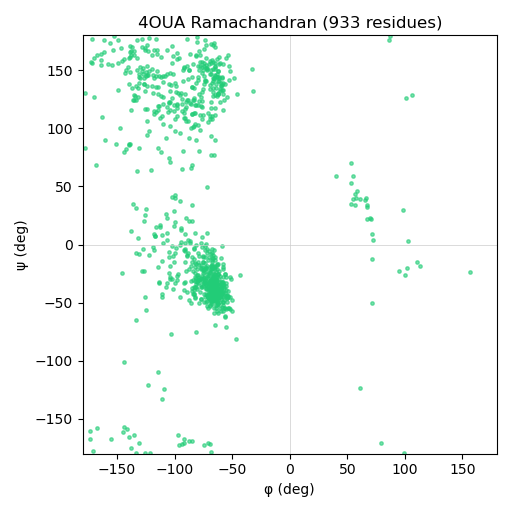25 ASP B C 1
ATOM 6472 O O . ASP B 2 424 ? 32.816 0.766 72.361 1.00 81.35 425 ASP B O 1
ATOM 6477 N N . ASP B 2 425 ? 31.456 1.210 74.099 1.00 73.31 426 ASP B N 1
ATOM 6478 C CA . ASP B 2 425 ? 30.379 0.330 73.651 1.00 70.17 426 ASP B CA 1
ATOM 6479 C C . ASP B 2 425 ? 29.018 0.896 74.045 1.00 68.93 426 ASP B C 1
ATOM 6480 O O . ASP B 2 425 ? 28.915 1.705 74.968 1.00 62.50 426 ASP B O 1
ATOM 6485 N N . SER B 2 426 ? 27.976 0.468 73.340 1.00 65.80 427 SER B N 1
ATOM 6486 C CA . SER B 2 426 ? 26.619 0.910 73.634 1.00 56.60 427 SER B CA 1
ATOM 6487 C C . SER B 2 426 ? 26.096 0.251 74.907 1.00 57.83 427 SER B C 1
ATOM 6488 O O . SER B 2 426 ? 26.357 -0.926 75.158 1.00 62.78 427 SER B O 1
ATOM 6491 N N . PHE B 2 427 ? 25.361 1.016 75.709 1.00 50.26 428 PHE B N 1
ATOM 6492 C CA . PHE B 2 427 ? 24.762 0.489 76.931 1.00 42.44 428 PHE B CA 1
ATOM 6493 C C . PHE B 2 427 ? 23.450 1.202 77.247 1.00 41.60 428 PHE B C 1
ATOM 6494 O O . PHE B 2 427 ? 23.059 2.141 76.551 1.00 36.83 428 PHE B O 1
ATOM 6502 N N . ALA B 2 428 ? 22.776 0.747 78.298 1.00 37.20 429 ALA B N 1
ATOM 6503 C CA . ALA B 2 428 ? 21.510 1.341 78.713 1.00 38.26 429 ALA B CA 1
ATOM 6504 C C . ALA B 2 428 ? 21.393 1.378 80.231 1.00 39.34 429 ALA B C 1
ATOM 6505 O O . ALA B 2 428 ? 21.950 0.528 80.925 1.00 40.92 429 ALA B O 1
ATOM 6507 N N . ILE B 2 429 ? 20.667 2.367 80.741 1.00 38.95 430 ILE B N 1
ATOM 6508 C CA . ILE B 2 429 ? 20.450 2.487 82.178 1.00 43.39 430 ILE B CA 1
ATOM 6509 C C . ILE B 2 429 ? 18.977 2.274 82.511 1.00 39.76 430 ILE B C 1
ATOM 6510 O O . ILE B 2 429 ? 18.120 3.057 82.108 1.00 35.41 430 ILE B O 1
ATOM 6515 N N . ILE B 2 430 ? 18.692 1.207 83.250 1.00 43.90 431 ILE B N 1
ATOM 6516 C CA . ILE B 2 430 ? 17.318 0.822 83.554 1.00 38.21 431 ILE B CA 1
ATOM 6517 C C . ILE B 2 430 ? 16.873 1.336 84.919 1.00 37.05 431 ILE B C 1
ATOM 6518 O O . ILE B 2 430 ? 17.569 1.150 85.914 1.00 42.94 431 ILE B O 1
ATOM 6523 N N . PHE B 2 431 ? 15.710 1.978 84.962 1.00 37.42 432 PHE B N 1
ATOM 6524 C CA . PHE B 2 431 ? 15.161 2.493 86.214 1.00 40.11 432 PHE B CA 1
ATOM 6525 C C . PHE B 2 431 ? 13.846 1.802 86.555 1.00 39.65 432 PHE B C 1
ATOM 6526 O O . PHE B 2 431 ? 12.980 1.640 85.695 1.00 41.81 432 PHE B O 1
ATOM 6534 N N . TYR B 2 432 ? 13.692 1.408 87.815 1.00 45.79 433 TYR B N 1
ATOM 6535 C CA . TYR B 2 432 ? 12.498 0.688 88.242 1.00 50.13 433 TYR B CA 1
ATOM 6536 C C . TYR B 2 432 ? 12.342 0.683 89.760 1.00 46.85 433 TYR B C 1
ATOM 6537 O O . TYR B 2 432 ? 13.285 0.979 90.494 1.00 44.15 433 TYR B O 1
ATOM 6546 N N . PHE B 2 433 ? 11.142 0.344 90.221 1.00 45.11 434 PHE B N 1
ATOM 6547 C CA . PHE B 2 433 ? 10.878 0.185 91.646 1.00 49.97 434 PHE B CA 1
ATOM 6548 C C . PHE B 2 433 ? 11.135 -1.255 92.078 1.00 49.18 434 PHE B C 1
ATOM 6549 O O . PHE B 2 433 ? 10.538 -2.187 91.541 1.00 55.16 434 PHE B O 1
ATOM 6557 N N . ALA B 2 434 ? 12.023 -1.432 93.050 1.00 50.12 435 ALA B N 1
ATOM 6558 C CA . ALA B 2 434 ? 12.370 -2.765 93.529 1.00 54.00 435 ALA B CA 1
ATOM 6559 C C . ALA B 2 434 ? 11.652 -3.096 94.835 1.00 60.33 435 ALA B C 1
ATOM 6560 O O . ALA B 2 434 ? 12.153 -3.869 95.649 1.00 65.45 435 ALA B O 1
ATOM 6562 N N . ALA B 2 435 ? 10.476 -2.508 95.027 1.00 65.16 436 ALA B N 1
ATOM 6563 C CA . ALA B 2 435 ? 9.691 -2.745 96.234 1.00 67.21 436 ALA B CA 1
ATOM 6564 C C . ALA B 2 435 ? 8.797 -3.970 96.076 1.00 81.19 436 ALA B C 1
ATOM 6565 O O . ALA B 2 435 ? 7.814 -4.131 96.799 1.00 84.39 436 ALA B O 1
ATOM 6567 N N . ASP B 2 436 ? 9.144 -4.831 95.125 1.00 83.24 437 ASP B N 1
ATOM 6568 C CA . ASP B 2 436 ? 8.384 -6.051 94.880 1.00 93.32 437 ASP B CA 1
ATOM 6569 C C . ASP B 2 436 ? 9.313 -7.253 94.746 1.00 96.06 437 ASP B C 1
ATOM 6570 O O . ASP B 2 436 ? 9.285 -8.167 95.570 1.00 103.17 437 ASP B O 1
ATOM 6575 N N . GLY B 2 437 ? 10.137 -7.243 93.703 1.00 93.53 438 GLY B N 1
ATOM 6576 C CA . GLY B 2 437 ? 11.065 -8.330 93.459 1.00 99.59 438 GLY B CA 1
ATOM 6577 C C . GLY B 2 437 ? 12.285 -7.894 92.675 1.00 99.87 438 GLY B C 1
ATOM 6578 O O . GLY B 2 437 ? 12.316 -6.801 92.109 1.00 91.37 438 GLY B O 1
ATOM 6579 N N . SER B 2 438 ? 13.295 -8.756 92.643 1.00 104.53 439 SER B N 1
ATOM 6580 C CA . SER B 2 438 ? 14.535 -8.460 91.938 1.00 103.78 439 SER B CA 1
ATOM 6581 C C . SER B 2 438 ? 14.433 -8.830 90.461 1.00 100.48 439 SER B C 1
ATOM 6582 O O . SER B 2 438 ? 15.217 -8.356 89.638 1.00 97.43 439 SER B O 1
ATOM 6585 N N . THR B 2 439 ? 13.463 -9.676 90.130 1.00 99.55 440 THR B N 1
ATOM 6586 C CA . THR B 2 439 ? 13.275 -10.111 88.750 1.00 102.61 440 THR B CA 1
ATOM 6587 C C . THR B 2 439 ? 11.803 -10.136 88.347 1.00 96.96 440 THR B C 1
ATOM 6588 O O . THR B 2 439 ? 11.450 -10.677 87.299 1.00 90.23 440 THR B O 1
ATOM 6592 N N . ASN B 2 440 ? 10.947 -9.552 89.179 1.00 100.25 441 ASN B N 1
ATOM 6593 C CA . ASN B 2 440 ? 9.529 -9.455 88.852 1.00 105.45 441 ASN B CA 1
ATOM 6594 C C . ASN B 2 440 ? 9.309 -8.494 87.691 1.00 100.89 441 ASN B C 1
ATOM 6595 O O . ASN B 2 440 ? 8.658 -8.841 86.705 1.00 105.73 441 ASN B O 1
ATOM 6600 N N . VAL B 2 441 ? 9.866 -7.292 87.827 1.00 90.73 442 VAL B N 1
ATOM 6601 C CA . VAL B 2 441 ? 9.805 -6.242 86.809 1.00 95.09 442 VAL B CA 1
ATOM 6602 C C . VAL B 2 441 ? 8.433 -6.143 86.127 1.00 87.22 442 VAL B C 1
ATOM 6603 O O . VAL B 2 441 ? 8.310 -6.282 84.908 1.00 78.91 442 VAL B O 1
ATOM 6607 N N . THR B 2 442 ? 7.398 -5.905 86.928 1.00 80.95 443 THR B N 1
ATOM 6608 C CA . THR B 2 442 ? 6.057 -5.677 86.390 1.00 75.60 443 THR B CA 1
ATOM 6609 C C . THR B 2 442 ? 6.003 -4.333 85.661 1.00 67.90 443 THR B C 1
ATOM 6610 O O . THR B 2 442 ? 6.815 -3.446 85.919 1.00 65.57 443 THR B O 1
ATOM 6614 N N . LYS B 2 443 ? 5.034 -4.190 84.764 1.00 63.96 444 LYS B N 1
ATOM 6615 C CA . LYS B 2 443 ? 4.926 -3.012 83.924 1.00 55.21 444 LYS B CA 1
ATOM 6616 C C . LYS B 2 443 ? 4.796 -1.720 84.723 1.00 56.72 444 LYS B C 1
ATOM 6617 O O . LYS B 2 443 ? 5.400 -0.703 84.349 1.00 57.93 444 LYS B O 1
ATOM 6619 N N . GLU B 2 444 ? 4.008 -1.742 85.796 1.00 59.77 445 GLU B N 1
ATOM 6620 C CA . GLU B 2 444 ? 3.792 -0.530 86.583 1.00 67.84 445 GLU B CA 1
ATOM 6621 C C . GLU B 2 444 ? 4.948 -0.228 87.547 1.00 63.36 445 GLU B C 1
ATOM 6622 O O . GLU B 2 444 ? 5.060 0.878 88.073 1.00 60.37 445 GLU B O 1
ATOM 6628 N N . ASN B 2 445 ? 5.807 -1.215 87.771 1.00 55.12 446 ASN B N 1
ATOM 6629 C CA . ASN B 2 445 ? 7.008 -1.011 88.572 1.00 54.08 446 ASN B CA 1
ATOM 6630 C C . ASN B 2 445 ? 8.173 -0.530 87.712 1.00 50.48 446 ASN B C 1
ATOM 6631 O O . ASN B 2 445 ? 9.229 -0.171 88.227 1.00 45.31 446 ASN B O 1
ATOM 6636 N N . TYR B 2 446 ? 7.970 -0.519 86.398 1.00 50.48 447 TYR B N 1
ATOM 6637 C CA . TYR B 2 446 ? 9.013 -0.108 85.464 1.00 41.99 447 TYR B CA 1
ATOM 6638 C C . TYR B 2 446 ? 8.902 1.375 85.120 1.00 44.39 447 TYR B C 1
ATOM 6639 O O . TYR B 2 446 ? 7.879 1.826 84.608 1.00 47.67 447 TYR B O 1
ATOM 6648 N N . ILE B 2 447 ? 9.963 2.126 85.399 1.00 41.42 448 ILE B N 1
ATOM 6649 C CA . ILE B 2 447 ? 9.973 3.568 85.167 1.00 40.49 448 ILE B CA 1
ATOM 6650 C C . ILE B 2 447 ? 10.279 3.903 83.708 1.00 41.41 448 ILE B C 1
ATOM 6651 O O . ILE B 2 447 ? 9.391 4.286 82.946 1.00 37.02 448 ILE B O 1
ATOM 6656 N N . GLY B 2 448 ? 11.545 3.759 83.332 1.00 39.16 449 GLY B N 1
ATOM 6657 C CA . GLY B 2 448 ? 11.981 4.031 81.975 1.00 35.09 449 GLY B CA 1
ATOM 6658 C C . GLY B 2 448 ? 13.429 3.627 81.777 1.00 39.56 449 GLY B C 1
ATOM 6659 O O . GLY B 2 448 ? 13.970 2.835 82.549 1.00 37.16 449 GLY B O 1
ATOM 6660 N N . SER B 2 449 ? 14.063 4.174 80.744 1.00 37.79 450 SER B N 1
ATOM 6661 C CA . SER B 2 449 ? 15.456 3.853 80.461 1.00 34.61 450 SER B CA 1
ATOM 6662 C C . SER B 2 449 ? 16.160 4.972 79.702 1.00 32.15 450 SER B C 1
ATOM 6663 O O . SER B 2 449 ? 15.524 5.766 79.009 1.00 35.79 450 SER B O 1
ATOM 6666 N N . ILE B 2 450 ? 17.478 5.028 79.848 1.00 34.47 451 ILE B N 1
ATOM 6667 C CA . ILE B 2 450 ? 18.304 5.947 79.078 1.00 33.60 451 ILE B CA 1
ATOM 6668 C C . ILE B 2 450 ? 19.269 5.141 78.221 1.00 37.01 451 ILE B C 1
ATOM 6669 O O . ILE B 2 450 ? 20.137 4.439 78.739 1.00 39.30 451 ILE B O 1
ATOM 6674 N N . ASN B 2 451 ? 19.110 5.242 76.907 1.00 40.91 452 ASN B N 1
ATOM 6675 C CA . ASN B 2 451 ? 19.853 4.398 75.984 1.00 36.99 452 ASN B CA 1
ATOM 6676 C C . ASN B 2 451 ? 20.985 5.134 75.279 1.00 39.12 452 ASN B C 1
ATOM 6677 O O . ASN B 2 451 ? 20.829 6.279 74.855 1.00 40.15 452 ASN B O 1
ATOM 6682 N N . ILE B 2 452 ? 22.126 4.465 75.153 1.00 45.07 453 ILE B N 1
ATOM 6683 C CA . ILE B 2 452 ? 23.304 5.068 74.541 1.00 43.24 453 ILE B CA 1
ATOM 6684 C C . ILE B 2 452 ? 23.490 4.617 73.095 1.00 47.11 453 ILE B C 1
ATOM 6685 O O . ILE B 2 452 ? 23.640 3.425 72.822 1.00 47.21 453 ILE B O 1
ATOM 6690 N N . PHE B 2 453 ? 23.482 5.575 72.174 1.00 44.41 454 PHE B N 1
ATOM 6691 C CA . PHE B 2 453 ? 23.731 5.282 70.769 1.00 39.51 454 PHE B CA 1
ATOM 6692 C C . PHE B 2 453 ? 25.136 5.724 70.387 1.00 40.90 454 PHE B C 1
ATOM 6693 O O . PHE B 2 453 ? 25.388 6.912 70.183 1.00 45.98 454 PHE B O 1
ATOM 6701 N N . ARG B 2 454 ? 26.050 4.762 70.305 1.00 43.98 455 ARG B N 1
ATOM 6702 C CA . ARG B 2 454 ? 27.448 5.042 69.994 1.00 49.24 455 ARG B CA 1
ATOM 6703 C C . ARG B 2 454 ? 27.891 4.340 68.717 1.00 55.33 455 ARG B C 1
ATOM 6704 O O . ARG B 2 454 ? 27.239 3.403 68.253 1.00 52.77 455 ARG B O 1
ATOM 6712 N N . GLY B 2 455 ? 29.008 4.797 68.160 1.00 54.10 456 GLY B N 1
ATOM 6713 C CA . GLY B 2 455 ? 29.563 4.202 66.960 1.00 52.53 456 GLY B CA 1
ATOM 6714 C C . GLY B 2 455 ? 31.080 4.193 66.965 1.00 57.24 456 GLY B C 1
ATOM 6715 O O . GLY B 2 455 ? 31.705 3.348 67.607 1.00 53.33 456 GLY B O 1
ATOM 6716 N N . THR B 2 456 ? 31.676 5.142 66.250 1.00 69.17 457 THR B N 1
ATOM 6717 C CA . THR B 2 456 ? 33.129 5.219 66.133 1.00 77.49 457 THR B CA 1
ATOM 6718 C C . THR B 2 456 ? 33.791 5.741 67.414 1.00 80.00 457 THR B C 1
ATOM 6719 O O . THR B 2 456 ? 33.140 5.901 68.448 1.00 72.33 457 THR B O 1
ATOM 6723 N N . THR B 2 457 ? 35.095 5.987 67.326 1.00 82.62 458 THR B N 1
ATOM 6724 C CA . THR B 2 457 ? 35.881 6.528 68.431 1.00 83.23 458 THR B CA 1
ATOM 6725 C C . THR B 2 457 ? 37.028 7.367 67.867 1.00 84.11 458 THR B C 1
ATOM 6726 O O . THR B 2 457 ? 37.721 6.927 66.957 1.00 78.90 458 THR B O 1
ATOM 6730 N N . PRO B 2 458 ? 37.233 8.576 68.417 1.00 84.52 459 PRO B N 1
ATOM 6731 C CA . PRO B 2 458 ? 38.282 9.526 68.013 1.00 88.28 459 PRO B CA 1
ATOM 6732 C C . PRO B 2 458 ? 39.675 8.904 68.072 1.00 91.53 459 PRO B C 1
ATOM 6733 O O . PRO B 2 458 ? 39.862 7.902 68.759 1.00 95.68 459 PRO B O 1
ATOM 6737 N N . THR B 2 459 ? 40.637 9.497 67.369 1.00 84.40 460 THR B N 1
ATOM 6738 C CA . THR B 2 459 ? 41.981 8.929 67.283 1.00 87.11 460 THR B CA 1
ATOM 6739 C C . THR B 2 459 ? 43.025 9.767 68.024 1.00 94.32 460 THR B C 1
ATOM 6740 O O . THR B 2 459 ? 43.857 9.230 68.760 1.00 85.86 460 THR B O 1
ATOM 6744 N N . ASN B 2 460 ? 42.978 11.081 67.824 1.00 97.30 461 ASN B N 1
ATOM 6745 C CA . ASN B 2 460 ? 43.950 11.978 68.436 1.00 101.28 461 ASN B CA 1
ATOM 6746 C C . ASN B 2 460 ? 43.549 13.449 68.340 1.00 100.29 461 ASN B C 1
ATOM 6747 O O . ASN B 2 460 ? 42.683 13.819 67.545 1.00 97.04 461 ASN B O 1
ATOM 6752 N N . CYS B 2 461 ? 44.195 14.278 69.157 1.00 97.55 462 CYS B N 1
ATOM 6753 C CA . CYS B 2 461 ? 43.911 15.709 69.212 1.00 110.21 462 CYS B CA 1
ATOM 6754 C C . CYS B 2 461 ? 45.194 16.531 69.335 1.00 109.57 462 CYS B C 1
ATOM 6755 O O . CYS B 2 461 ? 46.236 16.014 69.742 1.00 107.36 462 CYS B O 1
ATOM 6758 N N . ALA B 2 462 ? 45.096 17.813 68.986 1.00 100.42 463 ALA B N 1
ATOM 6759 C CA . ALA B 2 462 ? 46.239 18.729 68.920 1.00 106.83 463 ALA B CA 1
ATOM 6760 C C . ALA B 2 462 ? 47.160 18.661 70.136 1.00 112.26 463 ALA B C 1
ATOM 6761 O O . ALA B 2 462 ? 48.214 18.019 70.088 1.00 105.43 463 ALA B O 1
ATOM 6763 N N . ASN B 2 463 ? 46.748 19.352 71.199 1.00 113.81 464 ASN B N 1
ATOM 6764 C CA . ASN B 2 463 ? 47.440 19.424 72.490 1.00 105.93 464 ASN B CA 1
ATOM 6765 C C . ASN B 2 463 ? 46.980 20.712 73.160 1.00 104.84 464 ASN B C 1
ATOM 6766 O O . ASN B 2 463 ? 47.013 20.853 74.384 1.00 97.89 464 ASN B O 1
ATOM 6771 N N . CYS B 2 464 ? 46.533 21.641 72.320 1.00 107.17 465 CYS B N 1
ATOM 6772 C CA . CYS B 2 464 ? 45.954 22.899 72.760 1.00 108.57 465 CYS B CA 1
ATOM 6773 C C . CYS B 2 464 ? 44.530 22.687 73.264 1.00 110.18 465 CYS B C 1
ATOM 6774 O O . CYS B 2 464 ? 44.060 23.399 74.153 1.00 111.71 465 CYS B O 1
ATOM 6777 N N . ARG B 2 465 ? 43.847 21.704 72.683 1.00 109.26 466 ARG B N 1
ATOM 6778 C CA . ARG B 2 465 ? 42.485 21.384 73.090 1.00 108.40 466 ARG B CA 1
ATOM 6779 C C . ARG B 2 465 ? 42.485 20.874 74.540 1.00 103.88 466 ARG B C 1
ATOM 6780 O O . ARG B 2 465 ? 41.973 21.572 75.415 1.00 101.54 466 ARG B O 1
ATOM 6788 N N . THR B 2 466 ? 43.028 19.684 74.818 1.00 108.74 467 THR B N 1
ATOM 6789 C CA . THR B 2 466 ? 43.457 18.701 73.826 1.00 110.97 467 THR B CA 1
ATOM 6790 C C . THR B 2 466 ? 42.522 17.498 73.924 1.00 115.44 467 THR B C 1
ATOM 6791 O O . THR B 2 466 ? 42.865 16.479 74.524 1.00 118.61 467 THR B O 1
ATOM 6795 N N . GLN B 2 467 ? 41.347 17.647 73.314 1.00 115.23 468 GLN B N 1
ATOM 6796 C CA . GLN B 2 467 ? 40.193 16.752 73.457 1.00 111.67 468 GLN B CA 1
ATOM 6797 C C . GLN B 2 467 ? 40.457 15.254 73.677 1.00 108.93 468 GLN B C 1
ATOM 6798 O O . GLN B 2 467 ? 41.465 14.703 73.222 1.00 105.92 468 GLN B O 1
ATOM 6804 N N . ASP B 2 468 ? 39.523 14.597 74.366 1.00 110.36 469 ASP B N 1
ATOM 6805 C CA . ASP B 2 468 ? 38.304 15.247 74.854 1.00 102.76 469 ASP B CA 1
ATOM 6806 C C . ASP B 2 468 ? 37.631 14.464 75.972 1.00 97.99 469 ASP B C 1
ATOM 6807 O O . ASP B 2 468 ? 38.050 13.361 76.319 1.00 96.78 469 ASP B O 1
ATOM 6812 N N . ASN B 2 469 ? 36.570 15.048 76.518 1.00 92.07 470 ASN B N 1
ATOM 6813 C CA . ASN B 2 469 ? 35.717 14.361 77.476 1.00 87.66 470 ASN B CA 1
ATOM 6814 C C . ASN B 2 469 ? 34.429 15.143 77.734 1.00 84.95 470 ASN B C 1
ATOM 6815 O O . ASN B 2 469 ? 34.210 15.671 78.825 1.00 74.47 470 ASN B O 1
ATOM 6820 N N . LEU B 2 470 ? 33.579 15.208 76.712 1.00 79.62 471 LEU B N 1
ATOM 6821 C CA . LEU B 2 470 ? 32.300 15.906 76.806 1.00 77.54 471 LEU B CA 1
ATOM 6822 C C . LEU B 2 470 ? 31.280 15.088 77.595 1.00 69.76 471 LEU B C 1
ATOM 6823 O O . LEU B 2 470 ? 31.348 13.859 77.632 1.00 66.06 471 LEU B O 1
ATOM 6828 N N . VAL B 2 471 ? 30.331 15.778 78.221 1.00 59.36 472 VAL B N 1
ATOM 6829 C CA . VAL B 2 471 ? 29.333 15.119 79.055 1.00 53.69 472 VAL B CA 1
ATOM 6830 C C . VAL B 2 471 ? 28.013 14.899 78.316 1.00 59.34 472 VAL B C 1
ATOM 6831 O O . VAL B 2 471 ? 27.474 15.815 77.695 1.00 64.57 472 VAL B O 1
ATOM 6835 N N . GLN B 2 472 ? 27.500 13.675 78.390 1.00 53.40 473 GLN B N 1
ATOM 6836 C CA . GLN B 2 472 ? 26.211 13.342 77.796 1.00 51.59 473 GLN B CA 1
ATOM 6837 C C . GLN B 2 472 ? 25.178 13.123 78.897 1.00 48.40 473 GLN B C 1
ATOM 6838 O O . GLN B 2 472 ? 25.506 12.611 79.967 1.00 45.03 473 GLN B O 1
ATOM 6844 N N . GLU B 2 473 ? 23.933 13.513 78.636 1.00 45.57 474 GLU B N 1
ATOM 6845 C CA . GLU B 2 473 ? 22.892 13.441 79.656 1.00 40.89 474 GLU B CA 1
ATOM 6846 C C . GLU B 2 473 ? 21.601 12.808 79.146 1.00 38.21 474 GLU B C 1
ATOM 6847 O O . GLU B 2 473 ? 21.360 12.739 77.940 1.00 36.65 474 GLU B O 1
ATOM 6853 N N . GLY B 2 474 ? 20.776 12.348 80.081 1.00 38.05 475 GLY B N 1
ATOM 6854 C CA . GLY B 2 474 ? 19.492 11.751 79.761 1.00 37.73 475 GLY B CA 1
ATOM 6855 C C . GLY B 2 474 ? 18.487 11.988 80.871 1.00 34.84 475 GLY B C 1
ATOM 6856 O O . GLY B 2 474 ? 18.865 12.209 82.020 1.00 36.69 475 GLY B O 1
ATOM 6857 N N . PHE B 2 475 ? 17.202 11.939 80.532 1.00 37.92 476 PHE B N 1
ATOM 6858 C CA . PHE B 2 475 ? 16.149 12.214 81.502 1.00 33.96 476 PHE B CA 1
ATOM 6859 C C . PHE B 2 475 ? 15.074 11.134 81.517 1.00 35.88 476 PHE B C 1
ATOM 6860 O O . PHE B 2 475 ? 14.721 10.579 80.477 1.00 35.76 476 PHE B O 1
ATOM 6868 N N . VAL B 2 476 ? 14.556 10.847 82.706 1.00 40.98 477 VAL B N 1
ATOM 6869 C CA . VAL B 2 476 ? 13.436 9.928 82.864 1.00 39.06 477 VAL B CA 1
ATOM 6870 C C . VAL B 2 476 ? 12.419 10.531 83.826 1.00 37.45 477 VAL B C 1
ATOM 6871 O O . VAL B 2 476 ? 12.769 10.939 84.932 1.00 40.78 477 VAL B O 1
ATOM 6875 N N . HIS B 2 477 ? 11.161 10.587 83.397 1.00 37.56 478 HIS B N 1
ATOM 6876 C CA . HIS B 2 477 ? 10.125 11.295 84.144 1.00 42.17 478 HIS B CA 1
ATOM 6877 C C . HIS B 2 477 ? 9.425 10.410 85.172 1.00 41.93 478 HIS B C 1
ATOM 6878 O O . HIS B 2 477 ? 9.356 9.192 85.016 1.00 44.59 478 HIS B O 1
ATOM 6885 N N . LEU B 2 478 ? 8.901 11.039 86.221 1.00 44.77 479 LEU B N 1
ATOM 6886 C CA . LEU B 2 478 ? 8.307 10.314 87.340 1.00 42.62 479 LEU B CA 1
ATOM 6887 C C . LEU B 2 478 ? 6.897 10.799 87.659 1.00 44.64 479 LEU B C 1
ATOM 6888 O O . LEU B 2 478 ? 6.228 10.246 88.532 1.00 43.64 479 LEU B O 1
ATOM 6893 N N . ASP B 2 479 ? 6.457 11.832 86.946 1.00 44.02 480 ASP B N 1
ATOM 6894 C CA . ASP B 2 479 ? 5.197 12.514 87.236 1.00 45.29 480 ASP B CA 1
ATOM 6895 C C . ASP B 2 479 ? 4.005 11.571 87.378 1.00 48.40 480 ASP B C 1
ATOM 6896 O O . ASP B 2 479 ? 3.335 11.555 88.409 1.00 47.26 480 ASP B O 1
ATOM 6901 N N . ARG B 2 480 ? 3.744 10.786 86.339 1.00 51.59 481 ARG B N 1
ATOM 6902 C CA . ARG B 2 480 ? 2.578 9.912 86.321 1.00 52.11 481 ARG B CA 1
ATOM 6903 C C . ARG B 2 480 ? 2.675 8.785 87.351 1.00 44.76 481 ARG B C 1
ATOM 6904 O O . ARG B 2 480 ? 1.664 8.185 87.717 1.00 41.42 481 ARG B O 1
ATOM 6912 N N . PHE B 2 481 ? 3.888 8.502 87.817 1.00 43.77 482 PHE B N 1
ATOM 6913 C CA . PHE B 2 481 ? 4.081 7.512 88.871 1.00 45.16 482 PHE B CA 1
ATOM 6914 C C . PHE B 2 481 ? 3.697 8.089 90.226 1.00 48.56 482 PHE B C 1
ATOM 6915 O O . PHE B 2 481 ? 2.988 7.456 91.009 1.00 47.76 482 PHE B O 1
ATOM 6923 N N . ILE B 2 482 ? 4.177 9.298 90.494 1.00 46.05 483 ILE B N 1
ATOM 6924 C CA . ILE B 2 482 ? 3.871 9.987 91.739 1.00 44.25 483 ILE B CA 1
ATOM 6925 C C . ILE B 2 482 ? 2.386 10.323 91.815 1.00 47.50 483 ILE B C 1
ATOM 6926 O O . ILE B 2 482 ? 1.772 10.228 92.877 1.00 49.35 483 ILE B O 1
ATOM 6931 N N . ALA B 2 483 ? 1.809 10.704 90.680 1.00 46.58 484 ALA B N 1
ATOM 6932 C CA . ALA B 2 483 ? 0.394 11.056 90.624 1.00 46.89 484 ALA B CA 1
ATOM 6933 C C . ALA B 2 483 ? -0.489 9.835 90.862 1.00 45.19 484 ALA B C 1
ATOM 6934 O O . ALA B 2 483 ? -1.646 9.963 91.262 1.00 46.38 484 ALA B O 1
ATOM 6936 N N . ARG B 2 484 ? 0.065 8.652 90.620 1.00 46.17 485 ARG B N 1
ATOM 6937 C CA . ARG B 2 484 ? -0.683 7.409 90.779 1.00 49.84 485 ARG B CA 1
ATOM 6938 C C . ARG B 2 484 ? -0.695 6.916 92.223 1.00 52.65 485 ARG B C 1
ATOM 6939 O O . ARG B 2 484 ? -1.729 6.474 92.725 1.00 50.03 485 ARG B O 1
ATOM 6947 N N . ASP B 2 485 ? 0.454 6.991 92.886 1.00 52.86 486 ASP B N 1
ATOM 6948 C CA . ASP B 2 485 ? 0.596 6.434 94.227 1.00 55.42 486 ASP B CA 1
ATOM 6949 C C . ASP B 2 485 ? 0.552 7.504 95.315 1.00 57.54 486 ASP B C 1
ATOM 6950 O O . ASP B 2 485 ? 0.126 7.239 96.439 1.00 57.50 486 ASP B O 1
ATOM 6955 N N . LEU B 2 486 ? 0.995 8.711 94.979 1.00 54.71 487 LEU B N 1
ATOM 6956 C CA . LEU B 2 486 ? 1.035 9.802 95.948 1.00 52.32 487 LEU B CA 1
ATOM 6957 C C . LEU B 2 486 ? -0.225 10.657 95.896 1.00 57.26 487 LEU B C 1
ATOM 6958 O O . LEU B 2 486 ? -1.194 10.321 95.216 1.00 63.02 487 LEU B O 1
ATOM 6963 N N . ASP B 2 487 ? -0.197 11.767 96.624 1.00 55.63 488 ASP B N 1
ATOM 6964 C CA . ASP B 2 487 ? -1.336 12.670 96.706 1.00 52.34 488 ASP B CA 1
ATOM 6965 C C . ASP B 2 487 ? -0.892 14.096 96.393 1.00 58.00 488 ASP B C 1
ATOM 6966 O O . ASP B 2 487 ? -1.696 14.940 95.993 1.00 45.60 488 ASP B O 1
ATOM 6971 N N . THR B 2 488 ? 0.400 14.349 96.580 1.00 60.86 489 THR B N 1
ATOM 6972 C CA . THR B 2 488 ? 0.991 15.654 96.312 1.00 50.93 489 THR B CA 1
ATOM 6973 C C . THR B 2 488 ? 2.340 15.498 95.617 1.00 52.70 489 THR B C 1
ATOM 6974 O O . THR B 2 488 ? 2.903 14.404 95.578 1.00 52.00 489 THR B O 1
ATOM 6978 N N . PHE B 2 489 ? 2.858 16.596 95.077 1.00 61.68 490 PHE B N 1
ATOM 6979 C CA . PHE B 2 489 ? 4.139 16.570 94.378 1.00 55.14 490 PHE B CA 1
ATOM 6980 C C . PHE B 2 489 ? 5.243 17.256 95.185 1.00 52.55 490 PHE B C 1
ATOM 6981 O O . PHE B 2 489 ? 6.216 17.750 94.617 1.00 50.91 490 PHE B O 1
ATOM 6989 N N . ASP B 2 490 ? 5.092 17.279 96.506 1.00 54.24 491 ASP B N 1
ATOM 6990 C CA . ASP B 2 490 ? 6.059 17.942 97.377 1.00 52.76 491 ASP B CA 1
ATOM 6991 C C . ASP B 2 490 ? 7.305 17.092 97.623 1.00 51.30 491 ASP B C 1
ATOM 6992 O O . ASP B 2 490 ? 7.215 15.873 97.771 1.00 55.37 491 ASP B O 1
ATOM 6997 N N . PRO B 2 491 ? 8.474 17.748 97.673 1.00 46.55 492 PRO B N 1
ATOM 6998 C CA . PRO B 2 491 ? 9.807 17.144 97.798 1.00 50.54 492 PRO B CA 1
ATOM 6999 C C . PRO B 2 491 ? 9.936 16.121 98.928 1.00 56.55 492 PRO B C 1
ATOM 7000 O O . PRO B 2 491 ? 10.472 15.036 98.697 1.00 55.14 492 PRO B O 1
ATOM 7004 N N . GLN B 2 492 ? 9.468 16.457 100.127 1.00 52.88 493 GLN B N 1
ATOM 7005 C CA . GLN B 2 492 ? 9.567 15.532 101.250 1.00 50.76 493 GLN B CA 1
ATOM 7006 C C . GLN B 2 492 ? 8.726 14.284 101.005 1.00 51.45 493 GLN B C 1
ATOM 7007 O O . GLN B 2 492 ? 9.118 13.179 101.378 1.00 57.11 493 GLN B O 1
ATOM 7013 N N . ALA B 2 493 ? 7.571 14.469 100.375 1.00 50.99 494 ALA B N 1
ATOM 7014 C CA . ALA B 2 493 ? 6.670 13.361 100.085 1.00 45.73 494 ALA B CA 1
ATOM 7015 C C . ALA B 2 493 ? 7.275 12.413 99.054 1.00 52.23 494 ALA B C 1
ATOM 7016 O O . ALA B 2 493 ? 7.273 11.196 99.238 1.00 55.23 494 ALA B O 1
ATOM 7018 N N . VAL B 2 494 ? 7.796 12.979 97.970 1.00 48.45 495 VAL B N 1
ATOM 7019 C CA . VAL B 2 494 ? 8.377 12.183 96.895 1.00 51.57 495 VAL B CA 1
ATOM 7020 C C . VAL B 2 494 ? 9.718 11.577 97.302 1.00 53.42 495 VAL B C 1
ATOM 7021 O O . VAL B 2 494 ? 10.068 10.479 96.867 1.00 53.89 495 VAL B O 1
ATOM 7025 N N . HIS B 2 495 ? 10.467 12.296 98.133 1.00 51.78 496 HIS B N 1
ATOM 7026 C CA . HIS B 2 495 ? 11.755 11.808 98.615 1.00 48.44 496 HIS B CA 1
ATOM 7027 C C . HIS B 2 495 ? 11.557 10.554 99.459 1.00 52.41 496 HIS B C 1
ATOM 7028 O O . HIS B 2 495 ? 12.371 9.631 99.424 1.00 53.82 496 HIS B O 1
ATOM 7035 N N . ARG B 2 496 ? 10.463 10.525 100.212 1.00 51.92 497 ARG B N 1
ATOM 7036 C CA . ARG B 2 496 ? 10.146 9.380 101.053 1.00 48.69 497 ARG B CA 1
ATOM 7037 C C . ARG B 2 496 ? 9.480 8.286 100.231 1.00 54.89 497 ARG B C 1
ATOM 7038 O O . ARG B 2 496 ? 9.715 7.098 100.454 1.00 56.24 497 ARG B O 1
ATOM 7046 N N . TYR B 2 497 ? 8.649 8.697 99.277 1.00 54.05 498 TYR B N 1
ATOM 7047 C CA . TYR B 2 497 ? 7.957 7.758 98.400 1.00 55.97 498 TYR B CA 1
ATOM 7048 C C . TYR B 2 497 ? 8.936 6.970 97.537 1.00 57.73 498 TYR B C 1
ATOM 7049 O O . TYR B 2 497 ? 8.770 5.766 97.335 1.00 54.88 498 TYR B O 1
ATOM 7058 N N . LEU B 2 498 ? 9.954 7.657 97.029 1.00 59.21 499 LEU B N 1
ATOM 7059 C CA . LEU B 2 498 ? 10.979 7.023 96.208 1.00 54.52 499 LEU B CA 1
ATOM 7060 C C . LEU B 2 498 ? 11.840 6.070 97.031 1.00 47.08 499 LEU B C 1
ATOM 7061 O O . LEU B 2 498 ? 12.525 5.209 96.481 1.00 47.47 499 LEU B O 1
ATOM 7066 N N . LYS B 2 499 ? 11.800 6.232 98.349 1.00 57.20 500 LYS B N 1
ATOM 7067 C CA . LYS B 2 499 ? 12.535 5.353 99.253 1.00 57.46 500 LYS B CA 1
ATOM 7068 C C . LYS B 2 499 ? 11.702 4.138 99.649 1.00 52.97 500 LYS B C 1
ATOM 7069 O O . LYS B 2 499 ? 12.213 3.021 99.716 1.00 53.43 500 LYS B O 1
ATOM 7075 N N . GLU B 2 500 ? 10.417 4.363 99.905 1.00 55.20 501 GLU B N 1
ATOM 7076 C CA . GLU B 2 500 ? 9.516 3.292 100.319 1.00 55.50 501 GLU B CA 1
ATOM 7077 C C . GLU B 2 500 ? 9.309 2.263 99.208 1.00 57.58 501 GLU B C 1
ATOM 7078 O O . GLU B 2 500 ? 9.145 1.073 99.478 1.00 59.76 501 GLU B O 1
ATOM 7084 N N . LYS B 2 501 ? 9.315 2.725 97.961 1.00 56.69 502 LYS B N 1
ATOM 7085 C CA . LYS B 2 501 ? 9.192 1.826 96.819 1.00 52.89 502 LYS B CA 1
ATOM 7086 C C . LYS B 2 501 ? 10.563 1.436 96.280 1.00 51.28 502 LYS B C 1
ATOM 7087 O O . LYS B 2 501 ? 10.667 0.709 95.292 1.00 52.03 502 LYS B O 1
ATOM 7093 N N . LYS B 2 502 ? 11.608 1.925 96.940 1.00 49.67 503 LYS B N 1
ATOM 7094 C CA . LYS B 2 502 ? 12.984 1.587 96.593 1.00 46.77 503 LYS B CA 1
ATOM 7095 C C . LYS B 2 502 ? 13.302 1.834 95.122 1.00 47.77 503 LYS B C 1
ATOM 7096 O O . LYS B 2 502 ? 13.477 0.891 94.352 1.00 49.70 503 LYS B O 1
ATOM 7102 N N . LEU B 2 503 ? 13.373 3.104 94.737 1.00 51.91 504 LEU B N 1
ATOM 7103 C CA . LEU B 2 503 ? 13.774 3.463 93.382 1.00 47.05 504 LEU B CA 1
ATOM 7104 C C . LEU B 2 503 ? 15.220 3.054 93.129 1.00 50.90 504 LEU B C 1
ATOM 7105 O O . LEU B 2 503 ? 16.145 3.621 93.709 1.00 57.23 504 LEU B O 1
ATOM 7110 N N . SER B 2 504 ? 15.409 2.066 92.263 1.00 45.95 505 SER B N 1
ATOM 7111 C CA . SER B 2 504 ? 16.745 1.579 91.948 1.00 49.60 505 SER B CA 1
ATOM 7112 C C . SER B 2 504 ? 16.981 1.562 90.444 1.00 50.25 505 SER B C 1
ATOM 7113 O O . SER B 2 504 ? 16.040 1.429 89.661 1.00 47.30 505 SER B O 1
ATOM 7116 N N . TYR B 2 505 ? 18.240 1.704 90.043 1.00 50.45 506 TYR B N 1
ATOM 7117 C CA . TYR B 2 505 ? 18.587 1.658 88.629 1.00 48.15 506 TYR B CA 1
ATOM 7118 C C . TYR B 2 505 ? 19.594 0.550 88.347 1.00 47.11 506 TYR B C 1
ATOM 7119 O O . TYR B 2 505 ? 20.006 -0.176 89.252 1.00 38.60 506 TYR B O 1
ATOM 7128 N N . LYS B 2 506 ? 19.995 0.433 87.088 1.00 45.20 507 LYS B N 1
ATOM 7129 C CA . LYS B 2 506 ? 20.737 -0.735 86.641 1.00 36.89 507 LYS B CA 1
ATOM 7130 C C . LYS B 2 506 ? 21.443 -0.465 85.315 1.00 43.05 507 LYS B C 1
ATOM 7131 O O . LYS B 2 506 ? 20.796 -0.336 84.275 1.00 48.09 507 LYS B O 1
ATOM 7137 N N . VAL B 2 507 ? 22.769 -0.373 85.355 1.00 42.03 508 VAL B N 1
ATOM 7138 C CA . VAL B 2 507 ? 23.550 -0.107 84.150 1.00 46.52 508 VAL B CA 1
ATOM 7139 C C . VAL B 2 507 ? 23.973 -1.417 83.491 1.00 43.83 508 VAL B C 1
ATOM 7140 O O . VAL B 2 507 ? 24.831 -2.133 84.006 1.00 45.91 508 VAL B O 1
ATOM 7144 N N . VAL B 2 508 ? 23.366 -1.724 82.348 1.00 44.34 509 VAL B N 1
ATOM 7145 C CA . VAL B 2 508 ? 23.579 -3.011 81.695 1.00 48.11 509 VAL B CA 1
ATOM 7146 C C . VAL B 2 508 ? 24.062 -2.887 80.252 1.00 40.93 509 VAL B C 1
ATOM 7147 O O . VAL B 2 508 ? 23.562 -2.068 79.484 1.00 43.88 509 VAL B O 1
ATOM 7151 N N . ALA B 2 509 ? 25.044 -3.711 79.901 1.00 47.18 510 ALA B N 1
ATOM 7152 C CA . ALA B 2 509 ? 25.517 -3.833 78.527 1.00 51.50 510 ALA B CA 1
ATOM 7153 C C . ALA B 2 509 ? 25.597 -5.311 78.161 1.00 55.24 510 ALA B C 1
ATOM 7154 O O . ALA B 2 509 ? 26.097 -6.121 78.942 1.00 56.86 510 ALA B O 1
ATOM 7156 N N . ASP B 2 510 ? 25.102 -5.658 76.976 1.00 54.43 511 ASP B N 1
ATOM 7157 C CA . ASP B 2 510 ? 24.947 -7.058 76.585 1.00 59.75 511 ASP B CA 1
ATOM 7158 C C . ASP B 2 510 ? 23.991 -7.766 77.541 1.00 56.32 511 ASP B C 1
ATOM 7159 O O . ASP B 2 510 ? 22.853 -7.336 77.724 1.00 59.86 511 ASP B O 1
ATOM 7164 N N . ASP B 2 511 ? 24.459 -8.849 78.151 1.00 59.24 512 ASP B N 1
ATOM 7165 C CA . ASP B 2 511 ? 23.638 -9.605 79.092 1.00 70.29 512 ASP B CA 1
ATOM 7166 C C . ASP B 2 511 ? 24.150 -9.452 80.521 1.00 70.21 512 ASP B C 1
ATOM 7167 O O . ASP B 2 511 ? 23.598 -10.034 81.455 1.00 70.00 512 ASP B O 1
ATOM 7169 N N . HIS B 2 512 ? 25.207 -8.663 80.683 1.00 65.51 513 HIS B N 1
ATOM 7170 C CA . HIS B 2 512 ? 25.822 -8.463 81.989 1.00 61.19 513 HIS B CA 1
ATOM 7171 C C . HIS B 2 512 ? 25.711 -7.012 82.443 1.00 58.78 513 HIS B C 1
ATOM 7172 O O . HIS B 2 512 ? 25.205 -6.159 81.715 1.00 53.06 513 HIS B O 1
ATOM 7179 N N . SER B 2 513 ? 26.187 -6.743 83.654 1.00 61.69 514 SER B N 1
ATOM 7180 C CA . SER B 2 513 ? 26.169 -5.396 84.206 1.00 48.02 514 SER B CA 1
ATOM 7181 C C . SER B 2 513 ? 27.529 -4.730 84.035 1.00 50.32 514 SER B C 1
ATOM 7182 O O . SER B 2 513 ? 28.566 -5.351 84.269 1.00 56.63 514 SER B O 1
ATOM 7185 N N . VAL B 2 514 ? 27.518 -3.468 83.618 1.00 52.19 515 VAL B N 1
ATOM 7186 C CA . VAL B 2 514 ? 28.750 -2.707 83.444 1.00 55.85 515 VAL B CA 1
ATOM 7187 C C . VAL B 2 514 ? 28.756 -1.476 84.346 1.00 53.79 515 VAL B C 1
ATOM 7188 O O . VAL B 2 514 ? 27.705 -0.922 84.668 1.00 49.31 515 VAL B O 1
ATOM 7192 N N . THR B 2 515 ? 29.947 -1.053 84.751 1.00 50.26 516 THR B N 1
ATOM 7193 C CA . THR B 2 515 ? 30.070 0.074 85.662 1.00 63.71 516 THR B CA 1
ATOM 7194 C C . THR B 2 515 ? 30.988 1.149 85.087 1.00 62.01 516 THR B C 1
ATOM 7195 O O . THR B 2 515 ? 32.081 0.853 84.603 1.00 67.61 516 THR B O 1
ATOM 7199 N N . LEU B 2 516 ? 30.530 2.397 85.137 1.00 52.57 517 LEU B N 1
ATOM 7200 C CA . LEU B 2 516 ? 31.338 3.532 84.700 1.00 58.39 517 LEU B CA 1
ATOM 7201 C C . LEU B 2 516 ? 31.274 4.655 85.740 1.00 64.84 517 LEU B C 1
ATOM 7202 O O . LEU B 2 516 ? 30.207 4.971 86.266 1.00 61.55 517 LEU B O 1
ATOM 7207 N N . LYS B 2 517 ? 32.427 5.251 86.029 1.00 58.52 518 LYS B N 1
ATOM 7208 C CA . LYS B 2 517 ? 32.570 6.144 87.177 1.00 51.55 518 LYS B CA 1
ATOM 7209 C C . LYS B 2 517 ? 31.968 7.535 86.981 1.00 56.59 518 LYS B C 1
ATOM 7210 O O . LYS B 2 517 ? 31.422 8.114 87.921 1.00 58.39 518 LYS B O 1
ATOM 7212 N N . SER B 2 518 ? 32.070 8.075 85.771 1.00 54.26 519 SER B N 1
ATOM 7213 C CA . SER B 2 518 ? 31.606 9.435 85.509 1.00 46.97 519 SER B CA 1
ATOM 7214 C C . SER B 2 518 ? 30.084 9.548 85.560 1.00 50.77 519 SER B C 1
ATOM 7215 O O . SER B 2 518 ? 29.535 10.646 85.467 1.00 53.17 519 SER B O 1
ATOM 7218 N N . LEU B 2 519 ? 29.407 8.413 85.706 1.00 52.34 520 LEU B N 1
ATOM 7219 C CA . LEU B 2 519 ? 27.949 8.395 85.760 1.00 47.87 520 LEU B CA 1
ATOM 7220 C C . LEU B 2 519 ? 27.438 9.121 86.997 1.00 54.80 520 LEU B C 1
ATOM 7221 O O . LEU B 2 519 ? 27.709 8.713 88.126 1.00 56.32 520 LEU B O 1
ATOM 7226 N N . ARG B 2 520 ? 26.698 10.200 86.774 1.00 55.00 521 ARG B N 1
ATOM 7227 C CA . ARG B 2 520 ? 26.161 10.999 87.867 1.00 48.50 521 ARG B CA 1
ATOM 7228 C C . ARG B 2 520 ? 24.643 11.089 87.767 1.00 48.41 521 ARG B C 1
ATOM 7229 O O . ARG B 2 520 ? 24.109 11.908 87.019 1.00 52.57 521 ARG B O 1
ATOM 7237 N N . ILE B 2 521 ? 23.950 10.240 88.519 1.00 42.64 522 ILE B N 1
ATOM 7238 C CA . ILE B 2 521 ? 22.492 10.212 88.487 1.00 47.09 522 ILE B CA 1
ATOM 7239 C C . ILE B 2 521 ? 21.906 10.921 89.703 1.00 47.09 522 ILE B C 1
ATOM 7240 O O . ILE B 2 521 ? 22.557 11.038 90.740 1.00 54.41 522 ILE B O 1
ATOM 7245 N N . ARG B 2 522 ? 20.672 11.395 89.567 1.00 44.71 523 ARG B N 1
ATOM 7246 C CA . ARG B 2 522 ? 20.000 12.103 90.646 1.00 41.14 523 ARG B CA 1
ATOM 7247 C C . ARG B 2 522 ? 18.546 12.380 90.283 1.00 41.95 523 ARG B C 1
ATOM 7248 O O . ARG B 2 522 ? 18.184 12.403 89.108 1.00 47.68 523 ARG B O 1
ATOM 7256 N N . VAL B 2 523 ? 17.714 12.584 91.298 1.00 40.01 524 VAL B N 1
ATOM 7257 C CA . VAL B 2 523 ? 16.320 12.948 91.081 1.00 41.24 524 VAL B CA 1
ATOM 7258 C C . VAL B 2 523 ? 16.142 14.455 91.219 1.00 46.65 524 VAL B C 1
ATOM 7259 O O . VAL B 2 523 ? 16.252 15.004 92.314 1.00 54.53 524 VAL B O 1
ATOM 7263 N N . GLN B 2 524 ? 15.867 15.123 90.103 1.00 45.94 525 GLN B N 1
ATOM 7264 C CA . GLN B 2 524 ? 15.750 16.576 90.100 1.00 49.71 525 GLN B CA 1
ATOM 7265 C C . GLN B 2 524 ? 14.299 17.038 89.997 1.00 48.16 525 GLN B C 1
ATOM 7266 O O . GLN B 2 524 ? 13.598 16.708 89.040 1.00 50.68 525 GLN B O 1
ATOM 7272 N N . GLY B 2 525 ? 13.859 17.805 90.990 1.00 51.26 526 GLY B N 1
ATOM 7273 C CA . GLY B 2 525 ? 12.525 18.380 90.988 1.00 49.99 526 GLY B CA 1
ATOM 7274 C C . GLY B 2 525 ? 12.549 19.841 90.579 1.00 47.30 526 GLY B C 1
ATOM 7275 O O . GLY B 2 525 ? 13.503 20.560 90.876 1.00 45.08 526 GLY B O 1
ATOM 7276 N N . ARG B 2 526 ? 11.497 20.284 89.898 1.00 51.50 527 ARG B N 1
ATOM 7277 C CA . ARG B 2 526 ? 11.447 21.642 89.365 1.00 49.36 527 ARG B CA 1
ATOM 7278 C C . ARG B 2 526 ? 10.140 22.357 89.692 1.00 57.17 527 ARG B C 1
ATOM 7279 O O . ARG B 2 526 ? 9.058 21.843 89.410 1.00 57.08 527 ARG B O 1
ATOM 7287 N N . PRO B 2 527 ? 10.244 23.557 90.285 1.00 59.19 528 PRO B N 1
ATOM 7288 C CA . PRO B 2 527 ? 9.089 24.394 90.626 1.00 50.77 528 PRO B CA 1
ATOM 7289 C C . PRO B 2 527 ? 8.421 24.983 89.389 1.00 47.38 528 PRO B C 1
ATOM 7290 O O . PRO B 2 527 ? 8.959 25.910 88.785 1.00 46.96 528 PRO B O 1
ATOM 7294 N N . LEU B 2 528 ? 7.264 24.445 89.019 1.00 47.37 529 LEU B N 1
ATOM 7295 C CA . LEU B 2 528 ? 6.508 24.971 87.890 1.00 51.11 529 LEU B CA 1
ATOM 7296 C C . LEU B 2 528 ? 5.194 25.575 88.361 1.00 53.55 529 LEU B C 1
ATOM 7297 O O . LEU B 2 528 ? 4.579 25.078 89.306 1.00 48.39 529 LEU B O 1
ATOM 7302 N N . HIS B 2 529 ? 4.765 26.645 87.700 1.00 45.03 530 HIS B N 1
ATOM 7303 C CA . HIS B 2 529 ? 3.511 27.292 88.063 1.00 47.95 530 HIS B CA 1
ATOM 7304 C C . HIS B 2 529 ? 2.739 27.752 86.828 1.00 49.54 530 HIS B C 1
ATOM 7305 O O . HIS B 2 529 ? 3.320 28.022 85.776 1.00 41.71 530 HIS B O 1
ATOM 7312 N N . LEU B 2 530 ? 1.419 27.819 86.968 1.00 52.62 531 LEU B N 1
ATOM 7313 C CA . LEU B 2 530 ? 0.539 28.220 85.878 1.00 50.17 531 LEU B CA 1
ATOM 7314 C C . LEU B 2 530 ? -0.334 29.400 86.281 1.00 55.47 531 LEU B C 1
ATOM 7315 O O . LEU B 2 530 ? -1.393 29.212 86.877 1.00 53.07 531 LEU B O 1
ATOM 7320 N N . PRO B 2 531 ? 0.116 30.623 85.963 1.00 55.90 532 PRO B N 1
ATOM 7321 C CA . PRO B 2 531 ? -0.665 31.842 86.200 1.00 58.22 532 PRO B CA 1
ATOM 7322 C C . PRO B 2 531 ? -2.073 31.742 85.620 1.00 61.06 532 PRO B C 1
ATOM 7323 O O . PRO B 2 531 ? -2.267 31.062 84.614 1.00 57.10 532 PRO B O 1
ATOM 7327 N N . PRO B 2 532 ? -3.041 32.424 86.251 1.00 64.27 533 PRO B N 1
ATOM 7328 C CA . PRO B 2 532 ? -4.480 32.357 85.963 1.00 63.22 533 PRO B CA 1
ATOM 7329 C C . PRO B 2 532 ? -4.841 32.373 84.476 1.00 62.98 533 PRO B C 1
ATOM 7330 O O . PRO B 2 532 ? -5.895 31.856 84.106 1.00 67.02 533 PRO B O 1
ATOM 7334 N N . GLY B 2 533 ? -3.985 32.950 83.640 1.00 68.47 534 GLY B N 1
ATOM 7335 C CA . GLY B 2 533 ? -4.295 33.088 82.228 1.00 69.02 534 GLY B CA 1
ATOM 7336 C C . GLY B 2 533 ? -3.531 32.157 81.306 1.00 63.82 534 GLY B C 1
ATOM 7337 O O . GLY B 2 533 ? -4.056 31.723 80.279 1.00 58.40 534 GLY B O 1
ATOM 7338 N N . VAL B 2 534 ? -2.292 31.846 81.669 1.00 64.65 535 VAL B N 1
ATOM 7339 C CA . VAL B 2 534 ? -1.415 31.065 80.802 1.00 67.05 535 VAL B CA 1
ATOM 7340 C C . VAL B 2 534 ? -1.709 29.568 80.860 1.00 56.82 535 VAL B C 1
ATOM 7341 O O . VAL B 2 534 ? -2.210 29.059 81.863 1.00 52.06 535 VAL B O 1
ATOM 7345 N N . SER B 2 535 ? -1.392 28.871 79.773 1.00 64.02 536 SER B N 1
ATOM 7346 C CA . SER B 2 535 ? -1.576 27.426 79.701 1.00 61.83 536 SER B CA 1
ATOM 7347 C C . SER B 2 535 ? -0.235 26.709 79.588 1.00 61.85 536 SER B C 1
ATOM 7348 O O . SER B 2 535 ? -0.132 25.514 79.867 1.00 56.19 536 SER B O 1
ATOM 7351 N N . PHE B 2 536 ? 0.790 27.446 79.171 1.00 57.47 537 PHE B N 1
ATOM 7352 C CA . PHE B 2 536 ? 2.138 26.901 79.073 1.00 47.40 537 PHE B CA 1
ATOM 7353 C C . PHE B 2 536 ? 2.877 27.114 80.390 1.00 53.75 537 PHE B C 1
ATOM 7354 O O . PHE B 2 536 ? 3.077 28.251 80.817 1.00 54.50 537 PHE B O 1
ATOM 7362 N N . PRO B 2 537 ? 3.286 26.013 81.039 1.00 52.27 538 PRO B N 1
ATOM 7363 C CA . PRO B 2 537 ? 3.922 26.051 82.361 1.00 46.37 538 PRO B CA 1
ATOM 7364 C C . PRO B 2 537 ? 5.207 26.876 82.393 1.00 49.21 538 PRO B C 1
ATOM 7365 O O . PRO B 2 537 ? 6.062 26.727 81.521 1.00 51.09 538 PRO B O 1
ATOM 7369 N N . ARG B 2 538 ? 5.327 27.739 83.398 1.00 51.82 539 ARG B N 1
ATOM 7370 C CA . ARG B 2 538 ? 6.530 28.541 83.593 1.00 46.58 539 ARG B CA 1
ATOM 7371 C C . ARG B 2 538 ? 7.394 27.966 84.710 1.00 50.80 539 ARG B C 1
ATOM 7372 O O . ARG B 2 538 ? 6.973 27.065 85.435 1.00 51.81 539 ARG B O 1
ATOM 7380 N N . LEU B 2 539 ? 8.603 28.499 84.847 1.00 47.42 540 LEU B N 1
ATOM 7381 C CA . LEU B 2 539 ? 9.508 28.087 85.911 1.00 47.52 540 LEU B CA 1
ATOM 7382 C C . LEU B 2 539 ? 9.557 29.148 87.008 1.00 55.35 540 LEU B C 1
ATOM 7383 O O . LEU B 2 539 ? 9.989 30.277 86.771 1.00 57.58 540 LEU B O 1
ATOM 7388 N N . ASP B 2 540 ? 9.105 28.784 88.204 1.00 53.73 541 ASP B N 1
ATOM 7389 C CA . ASP B 2 540 ? 9.139 29.694 89.344 1.00 54.97 541 ASP B CA 1
ATOM 7390 C C . ASP B 2 540 ? 10.582 29.952 89.771 1.00 56.60 541 ASP B C 1
ATOM 7391 O O . ASP B 2 540 ? 11.151 29.202 90.564 1.00 52.77 541 ASP B O 1
ATOM 7396 N N . LYS B 2 541 ? 11.166 31.021 89.239 1.00 58.50 542 LYS B N 1
ATOM 7397 C CA . LYS B 2 541 ? 12.577 31.324 89.460 1.00 54.84 542 LYS B CA 1
ATOM 7398 C C . LYS B 2 541 ? 12.885 31.675 90.915 1.00 60.95 542 LYS B C 1
ATOM 7399 O O . LYS B 2 541 ? 14.050 31.793 91.298 1.00 62.61 542 LYS B O 1
ATOM 7401 N N . ASN B 2 542 ? 11.841 31.842 91.721 1.00 62.73 543 ASN B N 1
ATOM 7402 C CA . ASN B 2 542 ? 12.012 32.153 93.136 1.00 56.43 543 ASN B CA 1
ATOM 7403 C C . ASN B 2 542 ? 12.460 30.935 93.937 1.00 50.23 543 ASN B C 1
ATOM 7404 O O . ASN B 2 542 ? 13.421 31.004 94.701 1.00 51.11 543 ASN B O 1
ATOM 7409 N N . ILE B 2 543 ? 11.756 29.822 93.753 1.00 53.86 544 ILE B N 1
ATOM 7410 C CA . ILE B 2 543 ? 12.056 28.589 94.473 1.00 52.36 544 ILE B CA 1
ATOM 7411 C C . ILE B 2 543 ? 13.245 27.857 93.858 1.00 52.89 544 ILE B C 1
ATOM 7412 O O . ILE B 2 543 ? 13.279 27.623 92.650 1.00 51.21 544 ILE B O 1
ATOM 7417 N N . PRO B 2 544 ? 14.225 27.487 94.697 1.00 56.20 545 PRO B N 1
ATOM 7418 C CA . PRO B 2 544 ? 15.446 26.810 94.245 1.00 57.33 545 PRO B CA 1
ATOM 7419 C C . PRO B 2 544 ? 15.179 25.394 93.742 1.00 53.60 545 PRO B C 1
ATOM 7420 O O . PRO B 2 544 ? 14.284 24.718 94.252 1.00 54.66 545 PRO B O 1
ATOM 7424 N N . ILE B 2 545 ? 15.949 24.958 92.750 1.00 49.06 546 ILE B N 1
ATOM 7425 C CA . ILE B 2 545 ? 15.800 23.619 92.192 1.00 48.95 546 ILE B CA 1
ATOM 7426 C C . ILE B 2 545 ? 16.104 22.557 93.245 1.00 48.46 546 ILE B C 1
ATOM 7427 O O . ILE B 2 545 ? 16.986 22.738 94.085 1.00 49.35 546 ILE B O 1
ATOM 7432 N N . VAL B 2 546 ? 15.370 21.451 93.197 1.00 47.13 547 VAL B N 1
ATOM 7433 C CA . VAL B 2 546 ? 15.572 20.362 94.145 1.00 47.25 547 VAL B CA 1
ATOM 7434 C C . VAL B 2 546 ? 16.315 19.195 93.499 1.00 50.58 547 VAL B C 1
ATOM 7435 O O . VAL B 2 546 ? 15.962 18.753 92.407 1.00 51.05 547 VAL B O 1
ATOM 7439 N N . ASN B 2 547 ? 17.345 18.702 94.180 1.00 48.45 548 ASN B N 1
ATOM 7440 C CA . ASN B 2 547 ? 18.119 17.572 93.680 1.00 48.46 548 ASN B CA 1
ATOM 7441 C C . ASN B 2 547 ? 18.373 16.520 94.755 1.00 53.93 548 ASN B C 1
ATOM 7442 O O . ASN B 2 547 ? 18.921 16.820 95.815 1.00 59.85 548 ASN B O 1
ATOM 7447 N N . PHE B 2 548 ? 17.969 15.285 94.472 1.00 46.22 549 PHE B N 1
ATOM 7448 C CA . PHE B 2 548 ? 18.190 14.174 95.389 1.00 42.82 549 PHE B CA 1
ATOM 7449 C C . PHE B 2 548 ? 19.189 13.178 94.812 1.00 45.89 549 PHE B C 1
ATOM 7450 O O . PHE B 2 548 ? 19.035 12.716 93.682 1.00 54.37 549 PHE B O 1
ATOM 7458 N N . ASP B 2 549 ? 20.215 12.853 95.591 1.00 51.68 550 ASP B N 1
ATOM 7459 C CA . ASP B 2 549 ? 21.211 11.871 95.176 1.00 58.97 550 ASP B CA 1
ATOM 7460 C C . ASP B 2 549 ? 21.354 10.772 96.224 1.00 56.81 550 ASP B C 1
ATOM 7461 O O . ASP B 2 549 ? 22.396 10.125 96.327 1.00 55.44 550 ASP B O 1
ATOM 7466 N N . ASP B 2 550 ? 20.292 10.567 96.996 1.00 52.24 551 ASP B N 1
ATOM 7467 C CA . ASP B 2 550 ? 20.289 9.577 98.064 1.00 49.28 551 ASP B CA 1
ATOM 7468 C C . ASP B 2 550 ? 19.107 8.624 97.920 1.00 56.32 551 ASP B C 1
ATOM 7469 O O . ASP B 2 550 ? 18.710 7.964 98.881 1.00 56.13 551 ASP B O 1
ATOM 7474 N N . VAL B 2 551 ? 18.551 8.555 96.715 1.00 56.03 552 VAL B N 1
ATOM 7475 C CA . VAL B 2 551 ? 17.346 7.768 96.472 1.00 52.82 552 VAL B CA 1
ATOM 7476 C C . VAL B 2 551 ? 17.601 6.576 95.554 1.00 52.34 552 VAL B C 1
ATOM 7477 O O . VAL B 2 551 ? 16.970 5.529 95.694 1.00 57.57 552 VAL B O 1
ATOM 7481 N N . LEU B 2 552 ? 18.522 6.740 94.611 1.00 52.07 553 LEU B N 1
ATOM 7482 C CA . LEU B 2 552 ? 18.825 5.689 93.647 1.00 54.38 553 LEU B CA 1
ATOM 7483 C C . LEU B 2 552 ? 19.633 4.554 94.274 1.00 57.78 553 LEU B C 1
ATOM 7484 O O . LEU B 2 552 ? 20.551 4.793 95.059 1.00 64.34 553 LEU B O 1
ATOM 7489 N N . ASP B 2 553 ? 19.284 3.320 93.924 1.00 49.85 554 ASP B N 1
ATOM 7490 C CA . ASP B 2 553 ? 20.004 2.149 94.413 1.00 49.63 554 ASP B CA 1
ATOM 7491 C C . ASP B 2 553 ? 20.676 1.392 93.274 1.00 46.72 554 ASP B C 1
ATOM 7492 O O . ASP B 2 553 ? 20.007 0.828 92.409 1.00 52.30 554 ASP B O 1
ATOM 7497 N N . LEU B 2 554 ? 22.004 1.384 93.284 1.00 44.40 555 LEU B N 1
ATOM 7498 C CA . LEU B 2 554 ? 22.780 0.683 92.269 1.00 43.16 555 LEU B CA 1
ATOM 7499 C C . LEU B 2 554 ? 22.606 -0.828 92.403 1.00 41.77 555 LEU B C 1
ATOM 7500 O O . LEU B 2 554 ? 22.879 -1.405 93.454 1.00 42.51 555 LEU B O 1
ATOM 7505 N N . VAL B 2 555 ? 22.147 -1.465 91.332 1.00 41.95 556 VAL B N 1
ATOM 7506 C CA . VAL B 2 555 ? 21.937 -2.907 91.338 1.00 47.74 556 VAL B CA 1
ATOM 7507 C C . VAL B 2 555 ? 22.882 -3.609 90.369 1.00 51.76 556 VAL B C 1
ATOM 7508 O O . VAL B 2 555 ? 22.852 -3.360 89.165 1.00 52.51 556 VAL B O 1
ATOM 7512 N N . THR B 2 556 ? 23.724 -4.487 90.906 1.00 54.33 557 THR B N 1
ATOM 7513 C CA . THR B 2 556 ? 24.654 -5.254 90.087 1.00 57.85 557 THR B CA 1
ATOM 7514 C C . THR B 2 556 ? 24.216 -6.711 89.991 1.00 63.73 557 THR B C 1
ATOM 7515 O O . THR B 2 556 ? 24.581 -7.538 90.830 1.00 72.53 557 THR B O 1
ATOM 7519 N N . GLY B 2 557 ? 23.428 -7.019 88.966 1.00 66.76 558 GLY B N 1
ATOM 7520 C CA . GLY B 2 557 ? 22.924 -8.366 88.768 1.00 75.17 558 GLY B CA 1
ATOM 7521 C C . GLY B 2 557 ? 21.419 -8.401 88.582 1.00 61.20 558 GLY B C 1
ATOM 7522 O O . GLY B 2 557 ? 20.875 -7.713 87.718 1.00 60.50 558 GLY B O 1
#

Foldseek 3Di:
DQFLQFAAQFFAAAAALVVQLVDQLQVQLLQQLLVVLLPDDLVDLLHLNVLLCQQWPPQDAGPDDDPDDAFPDRTHQAAAQKLCNLVLLLSSLRSNQHSSLVSSCVVLCLAPPPSVVSNNSSRNHGHHAHPCLQPVQDDCLQQPDQWDWHADSDGHIDIDGRSNHKRFPPCQDPSCVVPDLSSPPRIFEWQADPVRDHDRVVLSVLSVVCRLVLLQLLLCLQQDDAASSLARHCPPVDDSNCSYLVNSLLVSLCSTQPHNHGTQSNDSNRNSRNSCSSNSSVVSNQSVLLSCLQHPPHGWDKDFRCPQHSQDGGGDIDTQARFSPPHANDPPGGDGRVVSNDCSSNSYDHPQCVVQPPHDSVVSNVSSNVVSCVRSVDDHD/DDFLQFAAAAAAAQAAQVVQLVDQLQVQLLQQLLVVLLPDDCVDLLHLNNLLCQQWPDQDARPDDPPDDAFPDRTHLAAAQKLCNLVLVLSSLRSNQHSSLVSSCVVLVLADPPSVVNNVSSRNHGNHAHQCLQPVQDDCLQQPDQWDWHQDRDRHIDIDGRSNHKGFPPCLDCSCVVPPLSRPDRIFAWQAAPVRHHDRVVLNVLSVLQRLQLLLQLLCLLAQDAASSQARHFFPDPPHDGHHLVQSLLVSLCSGAAHLAGTQSQASNRNSRNNVSSSSSVVSNVSVLLSCLQHPPHGWDKDFRPQQHSNDGGGDIDTQARFSPPHANDPPHGDGNVVSNDCSSNSYDHCQCVVPPPHDSVVSNVSSVLVSQARRFQDADPPDVFVLSNLRSLAGHDHDQAQAKRKAKWKKKKKKFWPPLDQDWWKKFKFFCLDHPPPPDSLRGFHMGTDRYYDGDDFADVVVRDDTGMGIHMTGCRVVCSVPHRGRDPVRVLVVLQNRQIEMFIDHNNFGDDDDRMDIWMKIFMWMGGSPDRHIDGPPVDDIDIGDPRYHYDGD

Secondary structure (DSSP, 8-state):
-------SSSSEE--BHHHHTT-HHHHHHHHHHHHHHHSS-TT-TTSHHHHHHTTSSS---SS--TTPPPPSSSS-S---SSTTHHHHHHHHHHHHHHHHHHHHHHHHTT-SS-HHHHHHHHHH----B--TTT--S--HHHHT-SEEEEE-TTS-EEEEE-TTS--B-SS--GGGTTSTTTTT-SB--SSB-TTS-B-HHHHHHHHHHHHHHHHHHHHHHHHS--SHHHHH--TTT-STTTTSHHHHHHHHHHHHHBSSSB-STT-TTTGGGSTHHHHHHHHHHHHHHHHHHHSTT-----EE-SS--SSS-TT-EE-TTS--TT-BSSSS-B--TTGGG-GGGGTEE-GGGGGGTT--HHHHHHHHHHHHHHHHSSS--/-------SSS-EE--BHHHHTT-HHHHHHHHHHHHHHHHS-TTSTTSHHHHHHTTSSS---SS--SS-PPPSSSS-S---SSTTHHHHHHHHHHHHHHHHHHHHHHHHTT-SSSHHHHHHHHHH----B--TTT-SS--GGGTT-SEEEEE-TTS-EEEEE-TTS--B-SS--GGGTTSTTTTT-SB--SS--TTS---HHHHHHHHHHSHHHHHHHHHHHHHS--SHHHHHS-B--SS--S--HHHHHHHHHHHHHBSSSB-GGGBTTTGGGSTHHHHHHHHHHHHHHHHHHHSTT-----EE--S--SSS-TT-EE-TTSEEEEEESSSS-EEETGGGG-GGGGTEE-GGGGGGTT--TTHHHHHHHHHHHHHTSPPPPTT-S-HHHHHHHHHHSPPPP-SSPEEEEEEEEEEEEETTSSSS--EEEEEE-SS-SS---GGGEEEEEE--B--------SSS-----EEEEEEE-HHHHHHH-S---HHHHHHHHHHTTEEEEEEETTEE---TT-EEEEEEEEEEE-TT--SPEE-TTSPPEEE-SS-EE---

Nearest PDB structures (foldseek):
  4oua-assembly1_A  TM=1.003E+00  e=5.843E-78  Agaricus bisporus var. bisporus H97
  4oua-assembly2_B  TM=9.867E-01  e=4.361E-69  Agaricus bisporus var. bisporus H97
  5m6b-assembly1_B  TM=9.842E-01  e=1.427E-66  Agaricus bisporus
  5m6b-assembly2_A  TM=9.832E-01  e=6.957E-66  Agaricus bisporus
  5m6b-assembly4_D  TM=9.821E-01  e=5.013E-66  Agaricus bisporus

CATH classification: 1.10.1280.10

Solvent-accessible surface area: 36238 Å² total